Protein AF-0000000087759321 (afdb_homodimer)

Solvent-accessible surface area (backbone atoms only — not comparable to full-atom values): 51432 Å² total; per-residue (Å²): 139,83,77,82,80,79,79,75,80,73,76,75,70,76,64,68,79,74,59,63,51,80,50,64,66,47,72,53,70,83,61,77,62,54,75,77,62,35,68,55,50,35,36,50,48,16,42,52,51,8,43,54,51,4,49,53,32,3,69,63,59,49,54,71,66,59,36,48,60,51,18,40,61,16,52,51,48,51,52,54,42,49,62,51,40,57,62,38,48,36,39,39,34,22,51,15,46,42,51,28,49,75,68,73,42,36,67,59,55,50,49,52,46,52,50,50,39,52,52,50,32,52,51,22,31,50,39,13,45,52,33,33,64,73,42,52,86,71,54,50,63,53,67,81,56,90,77,52,71,66,57,74,60,63,71,54,41,55,65,16,52,87,60,8,42,42,20,34,40,63,54,52,24,61,24,44,46,52,44,74,83,48,46,78,59,64,34,47,54,47,73,54,74,53,75,72,73,77,70,78,72,65,44,72,66,53,48,49,46,31,41,44,54,41,22,43,36,36,49,39,59,58,36,28,66,75,34,64,27,60,57,22,42,43,41,50,22,44,49,51,31,61,20,40,70,70,36,84,63,83,50,58,58,55,51,52,50,40,53,54,49,38,53,52,46,53,52,53,48,57,61,55,58,71,48,42,28,59,21,18,14,17,34,40,17,30,59,40,17,73,45,58,54,63,62,63,41,44,70,58,42,37,66,55,51,49,32,49,50,50,29,52,49,44,41,52,59,42,55,49,37,49,50,39,48,65,46,25,50,71,64,37,96,72,71,77,58,72,70,68,47,42,55,45,37,54,48,16,42,38,64,20,18,36,48,62,33,38,67,54,46,37,51,44,31,38,74,68,70,21,45,63,42,53,22,35,39,38,39,57,49,22,35,33,55,28,30,32,24,46,11,21,42,41,46,34,52,34,52,46,30,35,31,14,42,67,43,53,84,50,67,41,74,66,39,51,54,49,43,51,53,50,21,54,50,46,22,39,39,27,54,38,42,57,59,35,58,63,71,51,38,60,62,50,38,30,62,60,66,36,95,49,68,84,58,32,47,60,26,43,50,46,49,58,69,45,39,65,61,54,38,14,55,20,23,24,40,16,54,49,51,27,51,44,49,32,44,38,50,38,48,76,41,54,70,60,47,54,55,55,51,52,58,51,55,57,69,72,100,136,84,77,82,80,78,79,75,80,73,73,77,71,76,65,67,81,72,62,62,52,81,48,64,68,46,72,51,69,82,62,77,62,56,76,78,64,37,68,56,48,36,36,50,49,15,42,53,52,7,46,53,50,4,50,53,30,3,70,64,60,48,55,71,65,59,36,48,60,50,18,39,60,15,50,46,48,50,20,42,41,39,24,49,40,55,62,36,48,36,39,40,33,22,52,16,46,41,52,27,48,75,68,72,43,35,68,61,52,49,50,50,47,52,49,50,39,53,51,50,30,51,51,21,32,49,39,13,45,53,32,33,66,74,43,51,85,70,52,50,63,52,69,81,56,89,78,54,73,64,58,73,56,65,77,50,28,57,66,27,47,66,55,5,32,57,39,62,43,94,80,57,48,67,23,42,36,17,43,55,50,43,43,18,15,75,61,55,74,36,83,49,71,48,76,72,74,77,66,78,71,66,44,73,66,53,48,49,46,40,46,45,56,44,36,43,55,61,93,46,70,68,58,27,56,49,49,64,38,61,58,22,43,42,41,51,22,44,51,50,32,60,54,53,72,71,47,87,65,82,60,58,66,62,51,49,36,40,51,42,49,39,46,28,43,51,35,39,48,56,60,56,56,72,46,41,28,59,21,18,15,17,35,39,16,28,58,38,18,73,45,54,55,63,63,62,42,43,69,57,41,36,65,56,49,50,32,49,49,50,27,51,49,45,40,52,59,43,56,49,37,50,51,40,48,66,46,25,51,71,63,39,95,72,71,77,57,71,69,68,47,44,55,44,38,54,48,16,41,37,63,21,16,36,49,62,31,37,65,54,45,38,50,43,31,38,73,70,70,21,45,62,42,54,23,36,40,38,39,57,49,23,35,35,55,28,30,31,25,46,11,21,43,41,44,33,52,31,52,46,30,37,31,13,42,68,43,55,84,52,67,43,75,67,40,51,52,50,42,50,55,50,20,55,52,46,23,39,47,28,54,38,41,64,60,32,59,62,66,50,38,60,61,49,37,32,57,59,66,36,91,46,67,83,58,30,47,59,25,43,52,45,49,59,68,44,38,65,61,53,37,15,55,22,24,26,40,16,53,49,50,28,50,46,50,32,44,39,49,38,48,76,41,53,70,61,46,52,54,56,51,50,56,49,53,57,70,71,97

Nearest PDB structures (foldseek):
  2nwl-assembly1_B  TM=8.479E-01  e=1.453E-13  Pyrococcus horikoshii
  2nwl-assembly1_A  TM=8.401E-01  e=1.922E-13  Pyrococcus horikoshii
  1xfh-assembly1_A  TM=8.178E-01  e=2.027E-12  Pyrococcus horikoshii OT3
  6x15-assembly1_C  TM=5.136E-01  e=2.000E-13  Pyrococcus horikoshii
  3v8f-assembly1_C  TM=5.123E-01  e=4.878E-12  Pyrococcus horikoshii OT3

InterPro domains:
  IPR001991 Sodium:dicarboxylate symporter [PF00375] (41-492)
  IPR001991 Sodium:dicarboxylate symporter [PTHR42865] (39-502)
  IPR036458 Sodium:dicarboxylate symporter superfamily [G3DSA:1.10.3860.10] (42-507)
  IPR036458 Sodium:dicarboxylate symporter superfamily [SSF118215] (41-492)

Secondary structure (DSSP, 8-state):
--------------------TTTGGGGS------GGGSHHHHHHHHHHHHHHHHHHHHHTT--HHHHHHHHHHHHHHHHHHHHHHHHHHHHHHHHHHHHHHHTT-HHHHHHHHHHHHHHHHHHHHHHHHHHHHHHGGGPPPP---TT-----GGG---SSTTTEEEEE-TTS-EEEEETTTS-SS---------SSS------HHHHHIIIIIIHHS-S-HHHHHHHT-HHHHHHHHHHHHHHHTT-SS--HHHHHHHHHHHHHHHHHHHHHHTTHHHHHHHHHHHHHHT---HHHHHHHHHHHHHHHHHHHHIIIIIIHHHHHIIIIIHH-SS---GGGGHHHHHHHHHH--TTTTHHHHHHHHHHTT--HHHHHHHHHHHHHH--HHHHHHHHHHHHHHHHHTT-GGG--HHHHHHHHHHHHHHHHHS-SSTTTTHHHHHHHHHHHH-S-HHHHHHHHHHHHHHHHHHHHHHHHHHHHHHHHHHHHHHHH-THHHHHHHHHHHHHT-/--------------------TTTGGGGS------GGGSHHHHHHHHHHHHHHHHHHHHHTT--HHHHHHHHHHHHHHHHHHHHHHHHHHHHHHHHHHHHHHHTT-HHHHHHHHHHHHHHHHHHHHHHHHHHHHHHGGGPPPP---TT-----GGG---SS-TTEEEEE-TTS-EEEEETTTTTTTT--------SS-------HHHHHIIIIIHHHS-S-HHHHHHHT-HHHHHHHHHHHHHHHTT-SS--HHHHHHHHHHHHHHHHHHHHHHTTHHHHHHHHHHHHHHT---HHHHHHHHHHHHHHHHHHHHIIIIIIHHHHHIIIIIHH-SS---GGGGHHHHHHHHHH--TTTTHHHHHHHHHHTT--HHHHHHHHHHHHHH--HHHHHHHHHHHHHHHHHTT-GGG--HHHHHHHHHHHHHHHHHS-SSTTTTHHHHHHHHHHHH-S-HHHHHHHHHHHHHHHHHHHHHHHHHHHHHHHHHHHHHHHH-THHHHHHHHHHHHHH-

Sequence (1018 aa):
MRSPSHLELSIAASTPKGQFLFDSVHGIQEIELKWYQKPTVRIFAGCVLGFGAGVILGRNNASTELVSWIALPGTLFLRALTCIVMPLIFVNVFLSVVEMLAAGKATRAGLQTLGLFVLTTFFAVGTGLLFVGLFQNSFVVAKSSQNSKLSTLSSVKIGCGNTSLLHTFLNGTVSCLDETIVSGSTMQFTIANTSSTTTVKMSLSDTIQEQIFKAIVPDNIVAQFVAGNFIGIMAFAIFLAISMQRVQRSCATVLAFCKELNEILLACIGNVILCTPIAVASLVAGGLGTTNDFTAVFGNVGIFLVAFGLAIIVHGLGTLGVLYYLIVSRNTKKATSWKEFFPVHFFAFGCASSAATIPITLDTAVKTNVPSSIAGFVVTLGATLHMNGTAIYFPCAVVYVICASGLQEHLDPVAYLLLCILSVVSAAATAPVPSGALVLVLPMVNTVCGDTSSTTAVAFSYLLAMDFVVDRFRTVLNVHADLVVGHCVTSWNKELIERNSESRVQDSVMRSPSHLELSIAASTPKGQFLFDSVHGIQEIELKWYQKPTVRIFAGCVLGFGAGVILGRNNASTELVSWIALPGTLFLRALTCIVMPLIFVNVFLSVVEMLAAGKATRAGLQTLGLFVLTTFFAVGTGLLFVGLFQNSFVVAKSSQNSKLSTLSSVKIGCGNTSLLHTFLNGTVSCLDETIVSGSTMQFTIANTSSTTTVKMSLSDTIQEQIFKAIVPDNIVAQFVAGNFIGIMAFAIFLAISMQRVQRSCATVLAFCKELNEILLACIGNVILCTPIAVASLVAGGLGTTNDFTAVFGNVGIFLVAFGLAIIVHGLGTLGVLYYLIVSRNTKKATSWKEFFPVHFFAFGCASSAATIPITLDTAVKTNVPSSIAGFVVTLGATLHMNGTAIYFPCAVVYVICASGLQEHLDPVAYLLLCILSVVSAAATAPVPSGALVLVLPMVNTVCGDTSSTTAVAFSYLLAMDFVVDRFRTVLNVHADLVVGHCVTSWNKELIERNSESRVQDSV

pLDDT: mean 75.92, std 23.41, range [22.64, 98.5]

Structure (mmCIF, N/CA/C/O backbone):
data_AF-0000000087759321-model_v1
#
loop_
_entity.id
_entity.type
_entity.pdbx_description
1 polymer 'Amino acid transporter'
#
loop_
_atom_site.group_PDB
_atom_site.id
_atom_site.type_symbol
_atom_site.label_atom_id
_atom_site.label_alt_id
_atom_site.label_comp_id
_atom_site.label_asym_id
_atom_site.label_entity_id
_atom_site.label_seq_id
_atom_site.pdbx_PDB_ins_code
_atom_site.Cartn_x
_atom_site.Cartn_y
_atom_site.Cartn_z
_atom_site.occupancy
_atom_site.B_iso_or_equiv
_atom_site.auth_seq_id
_atom_site.auth_comp_id
_atom_site.auth_asym_id
_atom_site.auth_atom_id
_atom_site.pdbx_PDB_model_num
ATOM 1 N N . MET A 1 1 ? 41.344 24.125 -30.438 1 23.78 1 MET A N 1
ATOM 2 C CA . MET A 1 1 ? 40.406 24.219 -29.312 1 23.78 1 MET A CA 1
ATOM 3 C C . MET A 1 1 ? 39.938 22.828 -28.891 1 23.78 1 MET A C 1
ATOM 5 O O . MET A 1 1 ? 39.344 22.094 -29.688 1 23.78 1 MET A O 1
ATOM 9 N N . ARG A 1 2 ? 40.562 22.141 -27.828 1 24.34 2 ARG A N 1
ATOM 10 C CA . ARG A 1 2 ? 40.812 20.766 -27.438 1 24.34 2 ARG A CA 1
ATOM 11 C C . ARG A 1 2 ? 39.531 20.141 -26.844 1 24.34 2 ARG A C 1
ATOM 13 O O . ARG A 1 2 ? 38.844 20.781 -26.062 1 24.34 2 ARG A O 1
ATOM 20 N N . SER A 1 3 ? 38.938 19.219 -27.531 1 27.03 3 SER A N 1
ATOM 21 C CA . SER A 1 3 ? 37.688 18.516 -27.328 1 27.03 3 SER A CA 1
ATOM 22 C C . SER A 1 3 ? 37.656 17.797 -25.984 1 27.03 3 SER A C 1
ATOM 24 O O . SER A 1 3 ? 38.625 17.172 -25.578 1 27.03 3 SER A O 1
ATOM 26 N N . PRO A 1 4 ? 36.906 18.312 -24.906 1 27.78 4 PRO A N 1
ATOM 27 C CA . PRO A 1 4 ? 36.969 17.781 -23.531 1 27.78 4 PRO A CA 1
ATOM 28 C C . PRO A 1 4 ? 36.781 16.266 -23.484 1 27.78 4 PRO A C 1
ATOM 30 O O . PRO A 1 4 ? 36.062 15.695 -24.297 1 27.78 4 PRO A O 1
ATOM 33 N N . SER A 1 5 ? 37.812 15.508 -23.125 1 24.98 5 SER A N 1
ATOM 34 C CA . SER A 1 5 ? 37.969 14.07 -22.922 1 24.98 5 SER A CA 1
ATOM 35 C C . SER A 1 5 ? 36.906 13.508 -22 1 24.98 5 SER A C 1
ATOM 37 O O . SER A 1 5 ? 36.625 14.078 -20.953 1 24.98 5 SER A O 1
ATOM 39 N N . HIS A 1 6 ? 35.781 12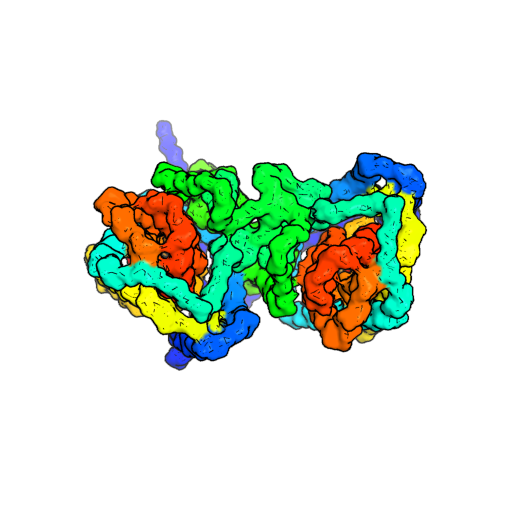.898 -22.531 1 25.56 6 HIS A N 1
ATOM 40 C CA . HIS A 1 6 ? 34.719 12.094 -22 1 25.56 6 HIS A CA 1
ATOM 41 C C . HIS A 1 6 ? 35.219 11.086 -20.969 1 25.56 6 HIS A C 1
ATOM 43 O O . HIS A 1 6 ? 36.062 10.258 -21.297 1 25.56 6 HIS A O 1
ATOM 49 N N . LEU A 1 7 ? 35.469 11.484 -19.703 1 23.53 7 LEU A N 1
ATOM 50 C CA . LEU A 1 7 ? 35.844 10.586 -18.625 1 23.53 7 LEU A CA 1
ATOM 51 C C . LEU A 1 7 ? 34.969 9.328 -18.625 1 23.53 7 LEU A C 1
ATOM 53 O O . LEU A 1 7 ? 33.75 9.414 -18.484 1 23.53 7 LEU A O 1
ATOM 57 N N . GLU A 1 8 ? 35.375 8.25 -19.344 1 24.98 8 GLU A N 1
ATOM 58 C CA . GLU A 1 8 ? 34.906 6.859 -19.375 1 24.98 8 GLU A CA 1
ATOM 59 C C . GLU A 1 8 ? 34.906 6.262 -17.969 1 24.98 8 GLU A C 1
ATOM 61 O O . GLU A 1 8 ? 35.938 6.121 -17.328 1 24.98 8 GLU A O 1
ATOM 66 N N . LEU A 1 9 ? 33.969 6.73 -17.062 1 24.14 9 LEU A N 1
ATOM 67 C CA . LEU A 1 9 ? 33.844 6.066 -15.781 1 24.14 9 LEU A CA 1
ATOM 68 C C . LEU A 1 9 ? 33.812 4.551 -15.945 1 24.14 9 LEU A C 1
ATOM 70 O O . LEU A 1 9 ? 32.844 4.004 -16.5 1 24.14 9 LEU A O 1
ATOM 74 N N . SER A 1 10 ? 34.906 3.891 -16.172 1 26.5 10 SER A N 1
ATOM 75 C CA . SER A 1 10 ? 35.156 2.455 -16.188 1 26.5 10 SER A CA 1
ATOM 76 C C . SER A 1 10 ? 34.781 1.806 -14.867 1 26.5 10 SER A C 1
ATOM 78 O O . SER A 1 10 ? 35.562 1.819 -13.914 1 26.5 10 SER A O 1
ATOM 80 N N . ILE A 1 11 ? 33.781 2.172 -14.211 1 25.78 11 ILE A N 1
ATOM 81 C CA . ILE A 1 11 ? 33.469 1.376 -13.031 1 25.78 11 ILE A CA 1
ATOM 82 C C . ILE A 1 11 ? 33.344 -0.099 -13.406 1 25.78 11 ILE A C 1
ATOM 84 O O . ILE A 1 11 ? 32.406 -0.517 -14.07 1 25.78 11 ILE A O 1
ATOM 88 N N . ALA A 1 12 ? 34.5 -0.752 -13.688 1 27.59 12 ALA A N 1
ATOM 89 C CA . ALA A 1 12 ? 34.594 -2.203 -13.82 1 27.59 12 ALA A CA 1
ATOM 90 C C . ALA A 1 12 ? 34.094 -2.906 -12.562 1 27.59 12 ALA A C 1
ATOM 92 O O . ALA A 1 12 ? 34.781 -2.92 -11.539 1 27.59 12 ALA A O 1
ATOM 93 N N . ALA A 1 13 ? 32.875 -2.744 -12.203 1 25.28 13 ALA A N 1
ATOM 94 C CA . ALA A 1 13 ? 32.25 -3.559 -11.148 1 25.28 13 ALA A CA 1
ATOM 95 C C . ALA A 1 13 ? 32.562 -5.039 -11.359 1 25.28 13 ALA A C 1
ATOM 97 O O . ALA A 1 13 ? 32.219 -5.609 -12.391 1 25.28 13 ALA A O 1
ATOM 98 N N . SER A 1 14 ? 33.625 -5.461 -10.797 1 26.69 14 SER A N 1
ATOM 99 C CA . SER A 1 14 ? 33.875 -6.891 -10.625 1 26.69 14 SER A CA 1
ATOM 100 C C . SER A 1 14 ? 32.625 -7.586 -10.055 1 26.69 14 SER A C 1
ATOM 102 O O . SER A 1 14 ? 32.312 -7.402 -8.883 1 26.69 14 SER A O 1
ATOM 104 N N . THR A 1 15 ? 31.609 -7.488 -10.68 1 28.08 15 THR A N 1
ATOM 105 C CA . THR A 1 15 ? 30.531 -8.281 -10.102 1 28.08 15 THR A CA 1
ATOM 106 C C . THR A 1 15 ? 30.922 -9.75 -9.992 1 28.08 15 THR A C 1
ATOM 108 O O . THR A 1 15 ? 31.297 -10.367 -10.992 1 28.08 15 THR A O 1
ATOM 111 N N . PRO A 1 16 ? 31.453 -10.203 -8.883 1 27.67 16 PRO A N 1
ATOM 112 C CA . PRO A 1 16 ? 31.672 -11.648 -8.773 1 27.67 16 PRO A CA 1
ATOM 113 C C . PRO A 1 16 ? 30.609 -12.453 -9.508 1 27.67 16 PRO A C 1
ATOM 115 O O . PRO A 1 16 ? 29.5 -11.969 -9.719 1 27.67 16 PRO A O 1
ATOM 118 N N . LYS A 1 17 ? 31.031 -13.391 -10.227 1 29.3 17 LYS A N 1
ATOM 119 C CA . LYS A 1 17 ? 30.234 -14.422 -10.891 1 29.3 17 LYS A CA 1
ATOM 120 C C . LYS A 1 17 ? 29 -14.789 -10.062 1 29.3 17 LYS A C 1
ATOM 122 O O . LYS A 1 17 ? 29.141 -15.328 -8.961 1 29.3 17 LYS A O 1
ATOM 127 N N . GLY A 1 18 ? 28.156 -13.93 -9.852 1 29.52 18 GLY A N 1
ATOM 128 C CA . GLY A 1 18 ? 26.953 -14.367 -9.172 1 29.52 18 GLY A CA 1
ATOM 129 C C . GLY A 1 18 ? 26.422 -15.688 -9.695 1 29.52 18 GLY A C 1
ATOM 130 O O . GLY A 1 18 ? 25.516 -15.711 -10.523 1 29.52 18 GLY A O 1
ATOM 131 N N . GLN A 1 19 ? 27.375 -16.578 -10.188 1 29.64 19 GLN A N 1
ATOM 132 C CA . GLN A 1 19 ? 26.891 -17.938 -10.406 1 29.64 19 GLN A CA 1
ATOM 133 C C . GLN A 1 19 ? 25.828 -18.312 -9.367 1 29.64 19 GLN A C 1
ATOM 135 O O . GLN A 1 19 ? 26.078 -18.234 -8.164 1 29.64 19 GLN A O 1
ATOM 140 N N . PHE A 1 20 ? 24.75 -18 -9.617 1 31.17 20 PHE A N 1
ATOM 141 C CA . PHE A 1 20 ? 23.75 -18.609 -8.75 1 31.17 20 PHE A CA 1
ATOM 142 C C . PHE A 1 20 ? 24.203 -19.984 -8.297 1 31.17 20 PHE A C 1
ATOM 144 O O . PHE A 1 20 ? 24.672 -20.797 -9.109 1 31.17 20 PHE A O 1
ATOM 151 N N . LEU A 1 21 ? 24.797 -19.984 -7.145 1 33.16 21 LEU A N 1
ATOM 152 C CA . LEU A 1 21 ? 25.422 -21.094 -6.422 1 33.16 21 LEU A CA 1
ATOM 153 C C . LEU A 1 21 ? 24.656 -22.391 -6.672 1 33.16 21 LEU A C 1
ATOM 155 O O . LEU A 1 21 ? 25.047 -23.453 -6.164 1 33.16 21 LEU A O 1
ATOM 159 N N . PHE A 1 22 ? 23.5 -22.25 -7.301 1 32.81 22 PHE A N 1
ATOM 160 C CA . PHE A 1 22 ? 23.047 -23.641 -7.316 1 32.81 22 PHE A CA 1
ATOM 161 C C . PHE A 1 22 ? 24.047 -24.531 -8.047 1 32.81 22 PHE A C 1
ATOM 163 O O . PHE A 1 22 ? 24.078 -25.75 -7.832 1 32.81 22 PHE A O 1
ATOM 170 N N . ASP A 1 23 ? 24.844 -23.844 -8.938 1 33.38 23 ASP A N 1
ATOM 171 C CA . ASP A 1 23 ? 25.891 -24.609 -9.609 1 33.38 23 ASP A CA 1
ATOM 172 C C . ASP A 1 23 ? 27.125 -24.75 -8.719 1 33.38 23 ASP A C 1
ATOM 174 O O . ASP A 1 23 ? 28.047 -25.516 -9.023 1 33.38 23 ASP A O 1
ATOM 178 N N . SER A 1 24 ? 27.516 -23.719 -7.918 1 32.75 24 SER A N 1
ATOM 179 C CA . SER A 1 24 ? 28.75 -23.938 -7.164 1 32.75 24 SER A CA 1
ATOM 180 C C . SER A 1 24 ? 28.672 -25.234 -6.355 1 32.75 24 SER A C 1
ATOM 182 O O . SER A 1 24 ? 29.656 -25.625 -5.723 1 32.75 24 SER A O 1
ATOM 184 N N . VAL A 1 25 ? 27.5 -25.609 -5.996 1 31.5 25 VAL A N 1
ATOM 185 C CA . VAL A 1 25 ? 27.516 -27.016 -5.598 1 31.5 25 VAL A CA 1
ATOM 186 C C . VAL A 1 25 ? 27.969 -27.875 -6.773 1 31.5 25 VAL A C 1
ATOM 188 O O . VAL A 1 25 ? 27.938 -29.109 -6.699 1 31.5 25 VAL A O 1
ATOM 191 N N . HIS A 1 26 ? 28.203 -27.203 -7.867 1 32.56 26 HIS A N 1
ATOM 192 C CA . HIS A 1 26 ? 28.75 -27.938 -9 1 32.56 26 HIS A CA 1
ATOM 193 C C . HIS A 1 26 ? 30.219 -28.281 -8.789 1 32.56 26 HIS A C 1
ATOM 195 O O . HIS A 1 26 ? 30.859 -28.844 -9.68 1 32.56 26 HIS A O 1
ATOM 201 N N . GLY A 1 27 ? 30.875 -27.594 -7.969 1 32.53 27 GLY A N 1
ATOM 202 C CA . GLY A 1 27 ? 32.156 -28.281 -7.863 1 32.53 27 GLY A CA 1
ATOM 203 C C . GLY A 1 27 ? 32.031 -29.781 -7.668 1 32.53 27 GLY A C 1
ATOM 204 O O . GLY A 1 27 ? 33 -30.469 -7.363 1 32.53 27 GLY A O 1
ATOM 205 N N . ILE A 1 28 ? 30.875 -30.234 -7.062 1 31.86 28 ILE A N 1
ATOM 206 C CA . ILE A 1 28 ? 30.859 -31.688 -6.961 1 31.86 28 ILE A CA 1
ATOM 207 C C . ILE A 1 28 ? 31.031 -32.312 -8.344 1 31.86 28 ILE A C 1
ATOM 209 O O . ILE A 1 28 ? 30.391 -31.875 -9.312 1 31.86 28 ILE A O 1
ATOM 213 N N . GLN A 1 29 ? 32.094 -32.969 -8.703 1 33.34 29 GLN A N 1
ATOM 214 C CA . GLN A 1 29 ? 32.281 -33.938 -9.773 1 33.34 29 GLN A CA 1
ATOM 215 C C . GLN A 1 29 ? 30.922 -34.469 -10.273 1 33.34 29 GLN A C 1
ATOM 217 O O . GLN A 1 29 ? 30 -34.688 -9.492 1 33.34 29 GLN A O 1
ATOM 222 N N . GLU A 1 30 ? 30.406 -34.094 -11.477 1 39.25 30 GLU A N 1
ATOM 223 C CA . GLU A 1 30 ? 29.344 -34.812 -12.172 1 39.25 30 GLU A CA 1
ATOM 224 C C . GLU A 1 30 ? 29.188 -36.25 -11.656 1 39.25 30 GLU A C 1
ATOM 226 O O . GLU A 1 30 ? 29.844 -37.156 -12.156 1 39.25 30 GLU A O 1
ATOM 231 N N . ILE A 1 31 ? 29.438 -36.562 -10.484 1 41.44 31 ILE A N 1
ATOM 232 C CA . ILE A 1 31 ? 29.078 -37.906 -10.133 1 41.44 31 ILE A CA 1
ATOM 233 C C . ILE A 1 31 ? 27.719 -38.25 -10.727 1 41.44 31 ILE A C 1
ATOM 235 O O . ILE A 1 31 ? 26.75 -37.531 -10.531 1 41.44 31 ILE A O 1
ATOM 239 N N . GLU A 1 32 ? 27.703 -38.812 -11.922 1 49.12 32 GLU A N 1
ATOM 240 C CA . GLU A 1 32 ? 26.531 -39.406 -12.57 1 49.12 32 GLU A CA 1
ATOM 241 C C . GLU A 1 32 ? 25.5 -39.844 -11.539 1 49.12 32 GLU A C 1
ATOM 243 O O . GLU A 1 32 ? 25.703 -40.844 -10.812 1 49.12 32 GLU A O 1
ATOM 248 N N . LEU A 1 33 ? 24.922 -38.906 -10.992 1 57.31 33 LEU A N 1
ATOM 249 C CA . LEU A 1 33 ? 23.875 -39.312 -10.07 1 57.31 33 LEU A CA 1
ATOM 250 C C . LEU A 1 33 ? 23.016 -40.406 -10.711 1 57.31 33 LEU A C 1
ATOM 252 O O . LEU A 1 33 ? 22.766 -40.375 -11.922 1 57.31 33 LEU A O 1
ATOM 256 N N . LYS A 1 34 ? 22.922 -41.594 -10.055 1 64.31 34 LYS A N 1
ATOM 257 C CA . LYS A 1 34 ? 21.969 -42.594 -10.492 1 64.31 34 LYS A CA 1
ATOM 258 C C . LYS A 1 34 ? 20.594 -41.969 -10.742 1 64.31 34 LYS A C 1
ATOM 260 O O . LYS A 1 34 ? 20.281 -40.906 -10.203 1 64.31 34 LYS A O 1
ATOM 265 N N . TRP A 1 35 ? 19.938 -42.469 -11.742 1 63.16 35 TRP A N 1
ATOM 266 C CA . TRP A 1 35 ? 18.672 -41.938 -12.211 1 63.16 35 TRP A CA 1
ATOM 267 C C . TRP A 1 35 ? 17.75 -41.594 -11.039 1 63.16 35 TRP A C 1
ATOM 269 O O . TRP A 1 35 ? 17.031 -40.594 -11.078 1 63.16 35 TRP A O 1
ATOM 279 N N . TYR A 1 36 ? 17.859 -42.406 -9.953 1 65.06 36 TYR A N 1
ATOM 280 C CA . TYR A 1 36 ? 16.938 -42.219 -8.836 1 65.06 36 TYR A CA 1
ATOM 281 C C . TYR A 1 36 ? 17.375 -41.062 -7.941 1 65.06 36 TYR A C 1
ATOM 283 O O . TYR A 1 36 ? 16.625 -40.625 -7.07 1 65.06 36 TYR A O 1
ATOM 291 N N . GLN A 1 37 ? 18.5 -40.5 -8.258 1 70.19 37 GLN A N 1
ATOM 292 C CA . GLN A 1 37 ? 19.016 -39.406 -7.43 1 70.19 37 GLN A CA 1
ATOM 293 C C . GLN A 1 37 ? 18.75 -38.062 -8.078 1 70.19 37 GLN A C 1
ATOM 295 O O . GLN A 1 37 ? 19 -37.031 -7.469 1 70.19 37 GLN A O 1
ATOM 300 N N . LYS A 1 38 ? 18.25 -38.156 -9.25 1 74.12 38 LYS A N 1
ATOM 301 C CA . LYS A 1 38 ? 17.938 -36.906 -9.93 1 74.12 38 LYS A CA 1
ATOM 302 C C . LYS A 1 38 ? 16.766 -36.188 -9.242 1 74.12 38 LYS A C 1
ATOM 304 O O . LYS A 1 38 ? 15.789 -36.812 -8.859 1 74.12 38 LYS A O 1
ATOM 309 N N . PRO A 1 39 ? 16.922 -34.906 -9.023 1 75.38 39 PRO A N 1
ATOM 310 C CA . PRO A 1 39 ? 15.891 -34.156 -8.297 1 75.38 39 PRO A CA 1
ATOM 311 C C . PRO A 1 39 ? 14.5 -34.281 -8.922 1 75.38 39 PRO A C 1
ATOM 313 O O . PRO A 1 39 ? 13.508 -34.406 -8.195 1 75.38 39 PRO A O 1
ATOM 316 N N . THR A 1 40 ? 14.414 -34.312 -10.156 1 77.06 40 THR A N 1
ATOM 317 C CA . THR A 1 40 ? 13.125 -34.438 -10.844 1 77.06 40 THR A CA 1
ATOM 318 C C . THR A 1 40 ? 12.453 -35.75 -10.516 1 77.06 40 THR A C 1
ATOM 320 O O . THR A 1 40 ? 11.242 -35.812 -10.281 1 77.06 40 THR A O 1
ATOM 323 N N . VAL A 1 41 ? 13.164 -36.781 -10.5 1 82 41 VAL A N 1
ATOM 324 C CA . VAL A 1 41 ? 12.625 -38.094 -10.227 1 82 41 VAL A CA 1
ATOM 325 C C . VAL A 1 41 ? 12.156 -38.188 -8.773 1 82 41 VAL A C 1
ATOM 327 O O . VAL A 1 41 ? 11.117 -38.781 -8.477 1 82 41 VAL A O 1
ATOM 330 N N . ARG A 1 42 ? 12.891 -37.594 -7.973 1 83.75 42 ARG A N 1
ATOM 331 C CA . ARG A 1 42 ? 12.539 -37.594 -6.559 1 83.75 42 ARG A CA 1
ATOM 332 C C . ARG A 1 42 ? 11.25 -36.844 -6.301 1 83.75 42 ARG A C 1
ATOM 334 O O . ARG A 1 42 ? 10.422 -37.25 -5.484 1 83.75 42 ARG A O 1
ATOM 341 N N . ILE A 1 43 ? 11.148 -35.781 -6.957 1 82.5 43 ILE A N 1
ATOM 342 C CA . ILE A 1 43 ? 9.93 -34.969 -6.801 1 82.5 43 ILE A CA 1
ATOM 343 C C . ILE A 1 43 ? 8.734 -35.75 -7.344 1 82.5 43 ILE A C 1
ATOM 345 O O . ILE A 1 43 ? 7.672 -35.812 -6.719 1 82.5 43 ILE A O 1
ATOM 349 N N . PHE A 1 44 ? 8.945 -36.344 -8.445 1 83.19 44 PHE A N 1
ATOM 350 C CA . PHE A 1 44 ? 7.883 -37.156 -9.047 1 83.19 44 PHE A CA 1
ATOM 351 C C . PHE A 1 44 ? 7.492 -38.312 -8.133 1 83.19 44 PHE A C 1
ATOM 353 O O . PHE A 1 44 ? 6.305 -38.594 -7.965 1 83.19 44 PHE A O 1
ATOM 360 N N . ALA A 1 45 ? 8.477 -38.938 -7.652 1 86.94 45 ALA A N 1
ATOM 361 C CA . ALA A 1 45 ? 8.211 -40.031 -6.703 1 86.94 45 ALA A CA 1
ATOM 362 C C . ALA A 1 45 ? 7.43 -39.5 -5.496 1 86.94 45 ALA A C 1
ATOM 364 O O . ALA A 1 45 ? 6.527 -40.188 -5 1 86.94 45 ALA A O 1
ATOM 365 N N . GLY A 1 46 ? 7.836 -38.406 -4.992 1 87.69 46 GLY A N 1
ATOM 366 C CA . GLY A 1 46 ? 7.086 -37.781 -3.908 1 87.69 46 GLY A CA 1
ATOM 367 C C . GLY A 1 46 ? 5.629 -37.531 -4.25 1 87.69 46 GLY A C 1
ATOM 368 O O . GLY A 1 46 ? 4.742 -37.812 -3.436 1 87.69 46 GLY A O 1
ATOM 369 N N . CYS A 1 47 ? 5.398 -37.094 -5.445 1 84.81 47 CYS A N 1
ATOM 370 C CA . CYS A 1 47 ? 4.035 -36.875 -5.906 1 84.81 47 CYS A CA 1
ATOM 371 C C . CYS A 1 47 ? 3.225 -38.156 -5.93 1 84.81 47 CYS A C 1
ATOM 373 O O . CYS A 1 47 ? 2.086 -38.188 -5.457 1 84.81 47 CYS A O 1
ATOM 375 N N . VAL A 1 48 ? 3.785 -39.188 -6.449 1 88.19 48 VAL A N 1
ATOM 376 C CA . VAL A 1 48 ? 3.102 -40.469 -6.586 1 88.19 48 VAL A CA 1
ATOM 377 C C . VAL A 1 48 ? 2.824 -41.062 -5.203 1 88.19 48 VAL A C 1
ATOM 379 O O . VAL A 1 48 ? 1.717 -41.531 -4.934 1 88.19 48 VAL A O 1
ATOM 382 N N . LEU A 1 49 ? 3.807 -41 -4.383 1 92.69 49 LEU A N 1
ATOM 383 C CA . LEU A 1 49 ? 3.645 -41.531 -3.025 1 92.69 49 LEU A CA 1
ATOM 384 C C . LEU A 1 49 ? 2.588 -40.719 -2.271 1 92.69 49 LEU A C 1
ATOM 386 O O . LEU A 1 49 ? 1.78 -41.281 -1.533 1 92.69 49 LEU A O 1
ATOM 390 N N . GLY A 1 50 ? 2.729 -39.406 -2.396 1 91.44 50 GLY A N 1
ATOM 391 C CA . GLY A 1 50 ? 1.725 -38.562 -1.765 1 91.44 50 GLY A CA 1
ATOM 392 C C . GLY A 1 50 ? 0.316 -38.844 -2.25 1 91.44 50 GLY A C 1
ATOM 393 O O . GLY A 1 50 ? -0.626 -38.875 -1.456 1 91.44 50 GLY A O 1
ATOM 394 N N . PHE A 1 51 ? 0.168 -39.031 -3.51 1 88.5 51 PHE A N 1
ATOM 395 C CA . PHE A 1 51 ? -1.123 -39.375 -4.098 1 88.5 51 PHE A CA 1
ATOM 396 C C . PHE A 1 51 ? -1.66 -40.688 -3.521 1 88.5 51 PHE A C 1
ATOM 398 O O . PHE A 1 51 ? -2.814 -40.75 -3.098 1 88.5 51 PHE A O 1
ATOM 405 N N . GLY A 1 52 ? -0.902 -41.688 -3.529 1 92.38 52 GLY A N 1
ATOM 406 C CA . GLY A 1 52 ? -1.298 -42.969 -2.959 1 92.38 52 GLY A CA 1
ATOM 407 C C . GLY A 1 52 ? -1.689 -42.875 -1.497 1 92.38 52 GLY A C 1
ATOM 408 O O . GLY A 1 52 ? -2.746 -43.344 -1.099 1 92.38 52 GLY A O 1
ATOM 409 N N . ALA A 1 53 ? -0.848 -42.25 -0.742 1 94 53 ALA A N 1
ATOM 410 C CA . ALA A 1 53 ? -1.123 -42.062 0.683 1 94 53 ALA A CA 1
ATOM 411 C C . ALA A 1 53 ? -2.404 -41.281 0.903 1 94 53 ALA A C 1
ATOM 413 O O . ALA A 1 53 ? -3.199 -41.594 1.791 1 94 53 ALA A O 1
ATOM 414 N N . GLY A 1 54 ? -2.547 -40.219 0.166 1 91.25 54 GLY A N 1
ATOM 415 C CA . GLY A 1 54 ? -3.736 -39.406 0.293 1 91.25 54 GLY A CA 1
ATOM 416 C C . GLY A 1 54 ? -5.02 -40.156 0.003 1 91.25 54 GLY A C 1
ATOM 417 O O . GLY A 1 54 ? -6.004 -40.031 0.737 1 91.25 54 GLY A O 1
ATOM 418 N N . VAL A 1 55 ? -5.062 -40.969 -1.013 1 88.56 55 VAL A N 1
ATOM 419 C CA . VAL A 1 55 ? -6.234 -41.75 -1.382 1 88.56 55 VAL A CA 1
ATOM 420 C C . VAL A 1 55 ? -6.539 -42.781 -0.285 1 88.56 55 VAL A C 1
ATOM 422 O O . VAL A 1 55 ? -7.699 -42.969 0.08 1 88.56 55 VAL A O 1
ATOM 425 N N . ILE A 1 56 ? -5.516 -43.375 0.217 1 93.31 56 ILE A N 1
ATOM 426 C CA . ILE A 1 56 ? -5.684 -44.344 1.275 1 93.31 56 ILE A CA 1
ATOM 427 C C . ILE A 1 56 ? -6.266 -43.688 2.52 1 93.31 56 ILE A C 1
ATOM 429 O O . ILE A 1 56 ? -7.195 -44.219 3.137 1 93.31 56 ILE A O 1
ATOM 433 N N . LEU A 1 57 ? -5.754 -42.594 2.859 1 91.94 57 LEU A N 1
ATOM 434 C CA . LEU A 1 57 ? -6.238 -41.844 4.031 1 91.94 57 LEU A CA 1
ATOM 435 C C . LEU A 1 57 ? -7.684 -41.406 3.84 1 91.94 57 LEU A C 1
ATOM 437 O O . LEU A 1 57 ? -8.508 -41.562 4.746 1 91.94 57 LEU A O 1
ATOM 441 N N . GLY A 1 58 ? -7.984 -40.844 2.723 1 87.06 58 GLY A N 1
ATOM 442 C CA . GLY A 1 58 ? -9.336 -40.375 2.43 1 87.06 58 GLY A CA 1
ATOM 443 C C . GLY A 1 58 ? -10.352 -41.5 2.412 1 87.06 58 GLY A C 1
ATOM 444 O O . GLY A 1 58 ? -11.391 -41.438 3.059 1 87.06 58 GLY A O 1
ATOM 445 N N . ARG A 1 59 ? -10.039 -42.594 1.748 1 86.62 59 ARG A N 1
ATOM 446 C CA . ARG A 1 59 ? -10.953 -43.719 1.606 1 86.62 59 ARG A CA 1
ATOM 447 C C . ARG A 1 59 ? -11.227 -44.375 2.957 1 86.62 59 ARG A C 1
ATOM 449 O O . ARG A 1 59 ? -12.312 -44.906 3.182 1 86.62 59 ARG A O 1
ATOM 456 N N . ASN A 1 60 ? -10.281 -44.281 3.783 1 90.94 60 ASN A N 1
ATOM 457 C CA . ASN A 1 60 ? -10.438 -44.906 5.094 1 90.94 60 ASN A CA 1
ATOM 458 C C . ASN A 1 60 ? -10.914 -43.906 6.141 1 90.94 60 ASN A C 1
ATOM 460 O O . ASN A 1 60 ? -10.852 -44.188 7.34 1 90.94 60 ASN A O 1
ATOM 464 N N . ASN A 1 61 ? -11.305 -42.812 5.758 1 86.88 61 ASN A N 1
ATOM 465 C CA . ASN A 1 61 ? -11.828 -41.781 6.645 1 86.88 61 ASN A CA 1
ATOM 466 C C . ASN A 1 61 ? -10.859 -41.469 7.789 1 86.88 61 ASN A C 1
ATOM 468 O O . ASN A 1 61 ? -11.25 -41.5 8.961 1 86.88 61 ASN A O 1
ATOM 472 N N . ALA A 1 62 ? -9.672 -41.312 7.43 1 88.5 62 ALA A N 1
ATOM 473 C CA . ALA A 1 62 ? -8.656 -41 8.43 1 88.5 62 ALA A CA 1
ATOM 474 C C . ALA A 1 62 ? -9.039 -39.75 9.203 1 88.5 62 ALA A C 1
ATOM 476 O O . ALA A 1 62 ? -9.719 -38.844 8.672 1 88.5 62 ALA A O 1
ATOM 477 N N . SER A 1 63 ? -8.609 -39.656 10.5 1 87.81 63 SER A N 1
ATOM 478 C CA . SER A 1 63 ? -8.906 -38.5 11.336 1 87.81 63 SER A CA 1
ATOM 479 C C . SER A 1 63 ? -8.242 -37.25 10.805 1 87.81 63 SER A C 1
ATOM 481 O O . SER A 1 63 ? -7.18 -37.312 10.18 1 87.81 63 SER A O 1
ATOM 483 N N . THR A 1 64 ? -8.883 -36.188 11.023 1 83 64 THR A N 1
ATOM 484 C CA . THR A 1 64 ? -8.344 -34.875 10.602 1 83 64 THR A CA 1
ATOM 485 C C . THR A 1 64 ? -7.008 -34.625 11.273 1 83 64 THR A C 1
ATOM 487 O O . THR A 1 64 ? -6.129 -33.969 10.68 1 83 64 THR A O 1
ATOM 490 N N . GLU A 1 65 ? -6.867 -35.094 12.422 1 85.75 65 GLU A N 1
ATOM 491 C CA . GLU A 1 65 ? -5.621 -34.906 13.164 1 85.75 65 GLU A CA 1
ATOM 492 C C . GLU A 1 65 ? -4.461 -35.625 12.477 1 85.75 65 GLU A C 1
ATOM 494 O O . GLU A 1 65 ? -3.381 -35.062 12.312 1 85.75 65 GLU A O 1
ATOM 499 N N . LEU A 1 66 ? -4.727 -36.875 12.078 1 91 66 LEU A N 1
ATOM 500 C CA . LEU A 1 66 ? -3.689 -37.625 11.391 1 91 66 LEU A CA 1
ATOM 501 C C . LEU A 1 66 ? -3.311 -36.969 10.07 1 91 66 LEU A C 1
ATOM 503 O O . LEU A 1 66 ? -2.125 -36.844 9.75 1 91 66 LEU A O 1
ATOM 507 N N . VAL A 1 67 ? -4.258 -36.594 9.359 1 89.81 67 VAL A N 1
ATOM 508 C CA . VAL A 1 67 ? -4.008 -35.938 8.062 1 89.81 67 VAL A CA 1
ATOM 509 C C . VAL A 1 67 ? -3.217 -34.656 8.266 1 89.81 67 VAL A C 1
ATOM 511 O O . VAL A 1 67 ? -2.32 -34.344 7.477 1 89.81 67 VAL A O 1
ATOM 514 N N . SER A 1 68 ? -3.484 -33.938 9.336 1 87.44 68 SER A N 1
ATOM 515 C CA . SER A 1 68 ? -2.781 -32.688 9.602 1 87.44 68 SER A CA 1
ATOM 516 C C . SER A 1 68 ? -1.307 -32.938 9.906 1 87.44 68 SER A C 1
ATOM 518 O O . SER A 1 68 ? -0.443 -32.156 9.492 1 87.44 68 SER A O 1
ATOM 520 N N . TRP A 1 69 ? -1.024 -34 10.547 1 91.19 69 TRP A N 1
ATOM 521 C CA . TRP A 1 69 ? 0.361 -34.312 10.859 1 91.19 69 TRP A CA 1
ATOM 522 C C . TRP A 1 69 ? 1.115 -34.719 9.594 1 91.19 69 TRP A C 1
ATOM 524 O O . TRP A 1 69 ? 2.301 -34.438 9.445 1 91.19 69 TRP A O 1
ATOM 534 N N . ILE A 1 70 ? 0.472 -35.438 8.789 1 92.38 70 ILE A N 1
ATOM 535 C CA . ILE A 1 70 ? 1.083 -35.906 7.539 1 92.38 70 ILE A CA 1
ATOM 536 C C . ILE A 1 70 ? 1.304 -34.688 6.617 1 92.38 70 ILE A C 1
ATOM 538 O O . ILE A 1 70 ? 2.305 -34.625 5.902 1 92.38 70 ILE A O 1
ATOM 542 N N . ALA A 1 71 ? 0.458 -33.688 6.734 1 89.31 71 ALA A N 1
ATOM 543 C CA . ALA A 1 71 ? 0.535 -32.5 5.891 1 89.31 71 ALA A CA 1
ATOM 544 C C . ALA A 1 71 ? 1.551 -31.5 6.438 1 89.31 71 ALA A C 1
ATOM 546 O O . ALA A 1 71 ? 2.006 -30.609 5.715 1 89.31 71 ALA A O 1
ATOM 547 N N . LEU A 1 72 ? 1.984 -31.609 7.629 1 89.25 72 LEU A N 1
ATOM 548 C CA . LEU A 1 72 ? 2.758 -30.609 8.352 1 89.25 72 LEU A CA 1
ATOM 549 C C . LEU A 1 72 ? 4.094 -30.359 7.668 1 89.25 72 LEU A C 1
ATOM 551 O O . LEU A 1 72 ? 4.48 -29.203 7.457 1 89.25 72 LEU A O 1
ATOM 555 N N . PRO A 1 73 ? 4.898 -31.406 7.289 1 91.44 73 PRO A N 1
ATOM 556 C CA . PRO A 1 73 ? 6.172 -31.125 6.625 1 91.44 73 PRO A CA 1
ATOM 557 C C . PRO A 1 73 ? 6.004 -30.266 5.375 1 91.44 73 PRO A C 1
ATOM 559 O O . PRO A 1 73 ? 6.809 -29.359 5.129 1 91.44 73 PRO A O 1
ATOM 562 N N . GLY A 1 74 ? 5.031 -30.578 4.605 1 87.25 74 GLY A N 1
ATOM 563 C CA . GLY A 1 74 ? 4.758 -29.766 3.426 1 87.25 74 GLY A CA 1
ATOM 564 C C . GLY A 1 74 ? 4.363 -28.344 3.758 1 87.25 74 GLY A C 1
ATOM 565 O O . GLY A 1 74 ? 4.812 -27.391 3.102 1 87.25 74 GLY A O 1
ATOM 566 N N . THR A 1 75 ? 3.566 -28.172 4.801 1 82.19 75 THR A N 1
ATOM 567 C CA . THR A 1 75 ? 3.146 -26.844 5.25 1 82.19 75 THR A CA 1
ATOM 568 C C . THR A 1 75 ? 4.348 -26.016 5.703 1 82.19 75 THR A C 1
ATOM 570 O O . THR A 1 75 ? 4.457 -24.844 5.375 1 82.19 75 THR A O 1
ATOM 573 N N . LEU A 1 76 ? 5.188 -26.641 6.445 1 85.88 76 LEU A N 1
ATOM 574 C CA . LEU A 1 76 ? 6.387 -25.953 6.922 1 85.88 76 LEU A CA 1
ATOM 575 C C . LEU A 1 76 ? 7.293 -25.562 5.758 1 85.88 76 LEU A C 1
ATOM 577 O O . LEU A 1 76 ? 7.895 -24.5 5.758 1 85.88 76 LEU A O 1
ATOM 581 N N . PHE A 1 77 ? 7.391 -26.484 4.832 1 87.62 77 PHE A N 1
ATOM 582 C CA . PHE A 1 77 ? 8.164 -26.234 3.623 1 87.62 77 PHE A CA 1
ATOM 583 C C . PHE A 1 77 ? 7.641 -25 2.898 1 87.62 77 PHE A C 1
ATOM 585 O O . PHE A 1 77 ? 8.414 -24.109 2.549 1 87.62 77 PHE A O 1
ATOM 592 N N . LEU A 1 78 ? 6.359 -24.859 2.736 1 81.44 78 LEU A N 1
ATOM 593 C CA . LEU A 1 78 ? 5.746 -23.719 2.041 1 81.44 78 LEU A CA 1
ATOM 594 C C . LEU A 1 78 ? 5.93 -22.438 2.832 1 81.44 78 LEU A C 1
ATOM 596 O O . LEU A 1 78 ? 6.164 -21.375 2.25 1 81.44 78 LEU A O 1
ATOM 600 N N . ARG A 1 79 ? 5.805 -22.562 4.086 1 81.94 79 ARG A N 1
ATOM 601 C CA . ARG A 1 79 ? 6 -21.406 4.945 1 81.94 79 ARG A CA 1
ATOM 602 C C . ARG A 1 79 ? 7.422 -20.859 4.824 1 81.94 79 ARG A C 1
ATOM 604 O O . ARG A 1 79 ? 7.629 -19.656 4.73 1 81.94 79 ARG A O 1
ATOM 611 N N . ALA A 1 80 ? 8.367 -21.766 4.836 1 86.38 80 ALA A N 1
ATOM 612 C CA . ALA A 1 80 ? 9.766 -21.375 4.699 1 86.38 80 ALA A CA 1
ATOM 613 C C . ALA A 1 80 ? 10.016 -20.703 3.352 1 86.38 80 ALA A C 1
ATOM 615 O O . ALA A 1 80 ? 10.672 -19.656 3.283 1 86.38 80 ALA A O 1
ATOM 616 N N . LEU A 1 81 ? 9.508 -21.281 2.348 1 82.12 81 LEU A N 1
ATOM 617 C CA . LEU A 1 81 ? 9.727 -20.75 1.006 1 82.12 81 LEU A CA 1
ATOM 618 C C . LEU A 1 81 ? 9.109 -19.359 0.862 1 82.12 81 LEU A C 1
ATOM 620 O O . LEU A 1 81 ? 9.75 -18.438 0.359 1 82.12 81 LEU A O 1
ATOM 624 N N . THR A 1 82 ? 7.898 -19.172 1.308 1 80 82 THR A N 1
ATOM 625 C CA . THR A 1 82 ? 7.195 -17.906 1.151 1 80 82 THR A CA 1
ATOM 626 C C . THR A 1 82 ? 7.855 -16.812 1.984 1 80 82 THR A C 1
ATOM 628 O O . THR A 1 82 ? 7.887 -15.648 1.579 1 80 82 THR A O 1
ATOM 631 N N . CYS A 1 83 ? 8.359 -17.234 3.127 1 85 83 CYS A N 1
ATOM 632 C CA . CYS A 1 83 ? 9.062 -16.281 3.992 1 85 83 CYS A CA 1
ATOM 633 C C . CYS A 1 83 ? 10.289 -15.711 3.295 1 85 83 CYS A C 1
ATOM 635 O O . CYS A 1 83 ? 10.539 -14.508 3.367 1 85 83 CYS A O 1
ATOM 637 N N . ILE A 1 84 ? 10.984 -16.516 2.551 1 88.44 84 ILE A N 1
ATOM 638 C CA . ILE A 1 84 ? 12.227 -16.109 1.899 1 88.44 84 ILE A CA 1
ATOM 639 C C . ILE A 1 84 ? 11.906 -15.375 0.603 1 88.44 84 ILE A C 1
ATOM 641 O O . ILE A 1 84 ? 12.578 -14.398 0.26 1 88.44 84 ILE A O 1
ATOM 645 N N . VAL A 1 85 ? 10.93 -15.711 -0.069 1 85.56 85 VAL A N 1
ATOM 646 C CA . VAL A 1 85 ? 10.609 -15.195 -1.395 1 85.56 85 VAL A CA 1
ATOM 647 C C . VAL A 1 85 ? 10.172 -13.734 -1.286 1 85.56 85 VAL A C 1
ATOM 649 O O . VAL A 1 85 ? 10.461 -12.93 -2.172 1 85.56 85 VAL A O 1
ATOM 652 N N . MET A 1 86 ? 9.562 -13.383 -0.225 1 86.69 86 MET A N 1
ATOM 653 C CA . MET A 1 86 ? 9.023 -12.039 -0.078 1 86.69 86 MET A CA 1
ATOM 654 C C . MET A 1 86 ? 10.133 -10.992 -0.18 1 86.69 86 MET A C 1
ATOM 656 O O . MET A 1 86 ? 10.078 -10.109 -1.04 1 86.69 86 MET A O 1
ATOM 660 N N . PRO A 1 87 ? 11.164 -11.07 0.608 1 91.25 87 PRO A N 1
ATOM 661 C CA . PRO A 1 87 ? 12.266 -10.117 0.424 1 91.25 87 PRO A CA 1
ATOM 662 C C . PRO A 1 87 ? 13.031 -10.344 -0.875 1 91.25 87 PRO A C 1
ATOM 664 O O . PRO A 1 87 ? 13.562 -9.391 -1.458 1 91.25 87 PRO A O 1
ATOM 667 N N . LEU A 1 88 ? 13.086 -11.508 -1.353 1 89.06 88 LEU A N 1
ATOM 668 C CA . LEU A 1 88 ? 13.812 -11.828 -2.58 1 89.06 88 LEU A CA 1
ATOM 669 C C . LEU A 1 88 ? 13.188 -11.117 -3.777 1 89.06 88 LEU A C 1
ATOM 671 O O . LEU A 1 88 ? 13.906 -10.602 -4.637 1 89.06 88 LEU A O 1
ATOM 675 N N . ILE A 1 89 ? 11.883 -11.125 -3.797 1 88.25 89 ILE A N 1
ATOM 676 C CA . ILE A 1 89 ? 11.18 -10.516 -4.918 1 88.25 89 ILE A CA 1
ATOM 677 C C . ILE A 1 89 ? 11.547 -9.031 -5.008 1 88.25 89 ILE A C 1
ATOM 679 O O . ILE A 1 89 ? 11.789 -8.508 -6.098 1 88.25 89 ILE A O 1
ATOM 683 N N . PHE A 1 90 ? 11.578 -8.352 -3.863 1 94.06 90 PHE A N 1
ATOM 684 C CA . PHE A 1 90 ? 11.922 -6.934 -3.85 1 94.06 90 PHE A CA 1
ATOM 685 C C . PHE A 1 90 ? 13.328 -6.711 -4.398 1 94.06 90 PHE A C 1
ATOM 687 O O . PHE A 1 90 ? 13.516 -5.926 -5.328 1 94.06 90 PHE A O 1
ATOM 694 N N . VAL A 1 91 ? 14.281 -7.43 -3.879 1 94.06 91 VAL A N 1
ATOM 695 C CA . VAL A 1 91 ? 15.68 -7.199 -4.211 1 94.06 91 VAL A CA 1
ATOM 696 C C . VAL A 1 91 ? 15.961 -7.68 -5.633 1 94.06 91 VAL A C 1
ATOM 698 O O . VAL A 1 91 ? 16.688 -7.02 -6.387 1 94.06 91 VAL A O 1
ATOM 701 N N . ASN A 1 92 ? 15.43 -8.766 -6.008 1 88.56 92 ASN A N 1
ATOM 702 C CA . ASN A 1 92 ? 15.664 -9.32 -7.336 1 88.56 92 ASN A CA 1
ATOM 703 C C . ASN A 1 92 ? 15.102 -8.422 -8.43 1 88.56 92 ASN A C 1
ATOM 705 O O . ASN A 1 92 ? 15.781 -8.148 -9.43 1 88.56 92 ASN A O 1
ATOM 709 N N . VAL A 1 93 ? 13.859 -7.973 -8.289 1 90.5 93 VAL A N 1
ATOM 710 C CA . VAL A 1 93 ? 13.242 -7.098 -9.289 1 90.5 93 VAL A CA 1
ATOM 711 C C . VAL A 1 93 ? 14.008 -5.773 -9.352 1 90.5 93 VAL A C 1
ATOM 713 O O . VAL A 1 93 ? 14.266 -5.25 -10.438 1 90.5 93 VAL A O 1
ATOM 716 N N . PHE A 1 94 ? 14.352 -5.211 -8.164 1 94.88 94 PHE A N 1
ATOM 717 C CA . PHE A 1 94 ? 15.125 -3.979 -8.117 1 94.88 94 PHE A CA 1
ATOM 718 C C . PHE A 1 94 ? 16.406 -4.117 -8.914 1 94.88 94 PHE A C 1
ATOM 720 O O . PHE A 1 94 ? 16.688 -3.301 -9.797 1 94.88 94 PHE A O 1
ATOM 727 N N . LEU A 1 95 ? 17.172 -5.168 -8.703 1 91.5 95 LEU A N 1
ATOM 728 C CA . LEU A 1 95 ? 18.438 -5.391 -9.375 1 91.5 95 LEU A CA 1
ATOM 729 C C . LEU A 1 95 ? 18.234 -5.66 -10.867 1 91.5 95 LEU A C 1
ATOM 731 O O . LEU A 1 95 ? 19.016 -5.184 -11.695 1 91.5 95 LEU A O 1
ATOM 735 N N . SER A 1 96 ? 17.234 -6.445 -11.18 1 88.19 96 SER A N 1
ATOM 736 C CA . SER A 1 96 ? 16.938 -6.77 -12.57 1 88.19 96 SER A CA 1
ATOM 737 C C . SER A 1 96 ? 16.609 -5.512 -13.375 1 88.19 96 SER A C 1
ATOM 739 O O . SER A 1 96 ? 17.094 -5.344 -14.5 1 88.19 96 SER A O 1
ATOM 741 N N . VAL A 1 97 ? 15.828 -4.633 -12.836 1 90.81 97 VAL A N 1
ATOM 742 C CA . VAL A 1 97 ? 15.445 -3.396 -13.516 1 90.81 97 VAL A CA 1
ATOM 743 C C . VAL A 1 97 ? 16.656 -2.479 -13.633 1 90.81 97 VAL A C 1
ATOM 745 O O . VAL A 1 97 ? 16.875 -1.854 -14.672 1 90.81 97 VAL A O 1
ATOM 748 N N . VAL A 1 98 ? 17.453 -2.395 -12.578 1 91.69 98 VAL A N 1
ATOM 749 C CA . VAL A 1 98 ? 18.672 -1.597 -12.625 1 91.69 98 VAL A CA 1
ATOM 750 C C . VAL A 1 98 ? 19.562 -2.07 -13.773 1 91.69 98 VAL A C 1
ATOM 752 O O . VAL A 1 98 ? 20.062 -1.256 -14.547 1 91.69 98 VAL A O 1
ATOM 755 N N . GLU A 1 99 ? 19.688 -3.32 -13.922 1 85.19 99 GLU A N 1
ATOM 756 C CA . GLU A 1 99 ? 20.531 -3.898 -14.961 1 85.19 99 GLU A CA 1
ATOM 757 C C . GLU A 1 99 ? 19.969 -3.637 -16.359 1 85.19 99 GLU A C 1
ATOM 759 O O . GLU A 1 99 ? 20.703 -3.312 -17.281 1 85.19 99 GLU A O 1
ATOM 764 N N . MET A 1 100 ? 18.719 -3.766 -16.469 1 85.38 100 MET A N 1
ATOM 765 C CA . MET A 1 100 ? 18.062 -3.547 -17.75 1 85.38 100 MET A CA 1
ATOM 766 C C . MET A 1 100 ? 18.141 -2.078 -18.156 1 85.38 100 MET A C 1
ATOM 768 O O . MET A 1 100 ? 18.266 -1.762 -19.344 1 85.38 100 MET A O 1
ATOM 772 N N . LEU A 1 101 ? 17.969 -1.205 -17.188 1 87.62 101 LEU A N 1
ATOM 773 C CA . LEU A 1 101 ? 18.094 0.224 -17.453 1 87.62 101 LEU A CA 1
ATOM 774 C C . LEU A 1 101 ? 19.5 0.574 -17.906 1 87.62 101 LEU A C 1
ATOM 776 O O . LEU A 1 101 ? 19.688 1.377 -18.828 1 87.62 101 LEU A O 1
ATOM 780 N N . ALA A 1 102 ? 20.469 -0.021 -17.312 1 83.19 102 ALA A N 1
ATOM 781 C CA . ALA A 1 102 ? 21.859 0.194 -17.703 1 83.19 102 ALA A CA 1
ATOM 782 C C . ALA A 1 102 ? 22.109 -0.243 -19.141 1 83.19 102 ALA A C 1
ATOM 784 O O . ALA A 1 102 ? 22.938 0.352 -19.844 1 83.19 102 ALA A O 1
ATOM 785 N N . ALA A 1 103 ? 21.344 -1.204 -19.594 1 80.19 103 ALA A N 1
ATOM 786 C CA . ALA A 1 103 ? 21.484 -1.738 -20.938 1 80.19 103 ALA A CA 1
ATOM 787 C C . ALA A 1 103 ? 20.656 -0.935 -21.938 1 80.19 103 ALA A C 1
ATOM 789 O O . ALA A 1 103 ? 20.734 -1.168 -23.156 1 80.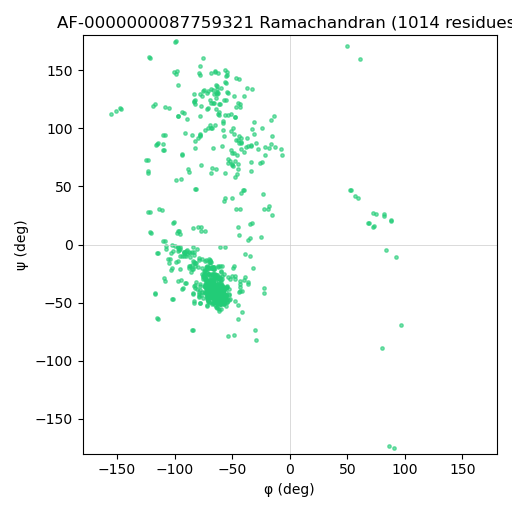19 103 ALA A O 1
ATOM 790 N N . GLY A 1 104 ? 19.828 0.033 -21.484 1 82.69 104 GLY A N 1
ATOM 791 C CA . GLY A 1 104 ? 19 0.872 -22.344 1 82.69 104 GLY A CA 1
ATOM 792 C C . GLY A 1 104 ? 17.812 0.13 -22.953 1 82.69 104 GLY A C 1
ATOM 793 O O . GLY A 1 104 ? 17.281 0.539 -23.984 1 82.69 104 GLY A O 1
ATOM 794 N N . LYS A 1 105 ? 17.516 -0.975 -22.438 1 80.19 105 LYS A N 1
ATOM 795 C CA . LYS A 1 105 ? 16.484 -1.807 -23.062 1 80.19 105 LYS A CA 1
ATOM 796 C C . LYS A 1 105 ? 15.336 -2.068 -22.094 1 80.19 105 LYS A C 1
ATOM 798 O O . LYS A 1 105 ? 14.469 -2.904 -22.359 1 80.19 105 LYS A O 1
ATOM 803 N N . ALA A 1 106 ? 15.328 -1.393 -20.984 1 85.88 106 ALA A N 1
ATOM 804 C CA . ALA A 1 106 ? 14.359 -1.666 -19.922 1 85.88 106 ALA A CA 1
ATOM 805 C C . ALA A 1 106 ? 12.938 -1.391 -20.391 1 85.88 106 ALA A C 1
ATOM 807 O O . ALA A 1 106 ? 12.039 -2.207 -20.188 1 85.88 106 ALA A O 1
ATOM 808 N N . THR A 1 107 ? 12.742 -0.313 -21.109 1 86.88 107 THR A N 1
ATOM 809 C CA . THR A 1 107 ? 11.398 0.077 -21.531 1 86.88 107 THR A CA 1
ATOM 810 C C . THR A 1 107 ? 10.859 -0.877 -22.594 1 86.88 107 THR A C 1
ATOM 812 O O . THR A 1 107 ? 9.711 -1.321 -22.5 1 86.88 107 THR A O 1
ATOM 815 N N . ARG A 1 108 ? 11.695 -1.219 -23.531 1 90.62 108 ARG A N 1
ATOM 816 C CA . ARG A 1 108 ? 11.273 -2.127 -24.594 1 90.62 108 ARG A CA 1
ATOM 817 C C . ARG A 1 108 ? 10.953 -3.51 -24.031 1 90.62 108 ARG A C 1
ATOM 819 O O . ARG A 1 108 ? 9.875 -4.051 -24.281 1 90.62 108 ARG A O 1
ATOM 826 N N . ALA A 1 109 ? 11.859 -4.062 -23.281 1 91.19 109 ALA A N 1
ATOM 827 C CA . ALA A 1 109 ? 11.664 -5.379 -22.688 1 91.19 109 ALA A CA 1
ATOM 828 C C . ALA A 1 109 ? 10.438 -5.391 -21.766 1 91.19 109 ALA A C 1
ATOM 830 O O . ALA A 1 109 ? 9.688 -6.367 -21.734 1 91.19 109 ALA A O 1
ATOM 831 N N . GLY A 1 110 ? 10.344 -4.309 -21 1 92.31 110 GLY A N 1
ATOM 832 C CA . GLY A 1 110 ? 9.195 -4.195 -20.109 1 92.31 110 GLY A CA 1
ATOM 833 C C . GLY A 1 110 ? 7.867 -4.184 -20.844 1 92.31 110 GLY A C 1
ATOM 834 O O . GLY A 1 110 ? 6.934 -4.891 -20.469 1 92.31 110 GLY A O 1
ATOM 835 N N . LEU A 1 111 ? 7.801 -3.434 -21.891 1 93.25 111 LEU A N 1
ATOM 836 C CA . LEU A 1 111 ? 6.566 -3.328 -22.656 1 93.25 111 LEU A CA 1
ATOM 837 C C . LEU A 1 111 ? 6.266 -4.637 -23.391 1 93.25 111 LEU A C 1
ATOM 839 O O . LEU A 1 111 ? 5.105 -5.023 -23.531 1 93.25 111 LEU A O 1
ATOM 843 N N . GLN A 1 112 ? 7.293 -5.238 -23.891 1 95.5 112 GLN A N 1
ATOM 844 C CA . GLN A 1 112 ? 7.125 -6.539 -24.516 1 95.5 112 GLN A CA 1
ATOM 845 C C . GLN A 1 112 ? 6.586 -7.57 -23.531 1 95.5 112 GLN A C 1
ATOM 847 O O . GLN A 1 112 ? 5.691 -8.352 -23.875 1 95.5 112 GLN A O 1
ATOM 852 N N . THR A 1 113 ? 7.137 -7.547 -22.359 1 95.56 113 THR A N 1
ATOM 853 C CA . THR A 1 113 ? 6.703 -8.477 -21.312 1 95.56 113 THR A CA 1
ATOM 854 C C . THR A 1 113 ? 5.238 -8.234 -20.953 1 95.56 113 THR A C 1
ATOM 856 O O . THR A 1 113 ? 4.43 -9.172 -20.969 1 95.56 113 THR A O 1
ATOM 859 N N . LEU A 1 114 ? 4.91 -7.02 -20.703 1 94.62 114 LEU A N 1
ATOM 860 C CA . LEU A 1 114 ? 3.543 -6.68 -20.312 1 94.62 114 LEU A CA 1
ATOM 861 C C . LEU A 1 114 ? 2.57 -6.973 -21.453 1 94.62 114 LEU A C 1
ATOM 863 O O . LEU A 1 114 ? 1.46 -7.453 -21.219 1 94.62 114 LEU A O 1
ATOM 867 N N . GLY A 1 115 ? 2.986 -6.668 -22.625 1 95.81 115 GLY A N 1
ATOM 868 C CA . GLY A 1 115 ? 2.156 -6.977 -23.781 1 95.81 115 GLY A CA 1
ATOM 869 C C . GLY A 1 115 ? 1.834 -8.453 -23.891 1 95.81 115 GLY A C 1
ATOM 870 O O . GLY A 1 115 ? 0.68 -8.828 -24.125 1 95.81 115 GLY A O 1
ATOM 871 N N . LEU A 1 116 ? 2.818 -9.266 -23.75 1 96.94 116 LEU A N 1
ATOM 872 C CA . LEU A 1 116 ? 2.615 -10.711 -23.844 1 96.94 116 LEU A CA 1
ATOM 873 C C . LEU A 1 116 ? 1.797 -11.219 -22.656 1 96.94 116 LEU A C 1
ATOM 875 O O . LEU A 1 116 ? 0.999 -12.148 -22.812 1 96.94 116 LEU A O 1
ATOM 879 N N . PHE A 1 117 ? 2.062 -10.633 -21.438 1 96.75 117 PHE A N 1
ATOM 880 C CA . PHE A 1 117 ? 1.268 -11 -20.281 1 96.75 117 PHE A CA 1
ATOM 881 C C . PHE A 1 117 ? -0.217 -10.789 -20.547 1 96.75 117 PHE A C 1
ATOM 883 O O . PHE A 1 117 ? -1.031 -11.688 -20.312 1 96.75 117 PHE A O 1
ATOM 890 N N . VAL A 1 118 ? -0.521 -9.648 -21.062 1 95.19 118 VAL A N 1
ATOM 891 C CA . VAL A 1 118 ? -1.915 -9.289 -21.297 1 95.19 118 VAL A CA 1
ATOM 892 C C . VAL A 1 118 ? -2.484 -10.164 -22.422 1 95.19 118 VAL A C 1
ATOM 894 O O . VAL A 1 118 ? -3.584 -10.703 -22.281 1 95.19 118 VAL A O 1
ATOM 897 N N . LEU A 1 119 ? -1.773 -10.305 -23.422 1 96.31 119 LEU A N 1
ATOM 898 C CA . LEU A 1 119 ? -2.23 -11.055 -24.578 1 96.31 119 LEU A CA 1
ATOM 899 C C . LEU A 1 119 ? -2.523 -12.508 -24.203 1 96.31 119 LEU A C 1
ATOM 901 O O . LEU A 1 119 ? -3.596 -13.031 -24.516 1 96.31 119 LEU A O 1
ATOM 905 N N . THR A 1 120 ? -1.599 -13.141 -23.578 1 97.62 120 THR A N 1
ATOM 906 C CA . THR A 1 120 ? -1.769 -14.555 -23.25 1 97.62 120 THR A CA 1
ATOM 907 C C . THR A 1 120 ? -2.865 -14.742 -22.203 1 97.62 120 THR A C 1
ATOM 909 O O . THR A 1 120 ? -3.564 -15.758 -22.219 1 97.62 120 THR A O 1
ATOM 912 N N . THR A 1 121 ? -2.984 -13.797 -21.266 1 97.31 121 THR A N 1
ATOM 913 C CA . THR A 1 121 ? -4.055 -13.875 -20.281 1 97.31 121 THR A CA 1
ATOM 914 C C . THR A 1 121 ? -5.422 -13.781 -20.969 1 97.31 121 THR A C 1
ATOM 916 O O . THR A 1 121 ? -6.344 -14.516 -20.609 1 97.31 121 THR A O 1
ATOM 919 N N . PHE A 1 122 ? -5.496 -12.898 -21.906 1 96.88 122 PHE A N 1
ATOM 920 C CA . PHE A 1 122 ? -6.742 -12.758 -22.656 1 96.88 122 PHE A CA 1
ATOM 921 C C . PHE A 1 122 ? -7.09 -14.047 -23.391 1 96.88 122 PHE A C 1
ATOM 923 O O . PHE A 1 122 ? -8.242 -14.477 -23.391 1 96.88 122 PHE A O 1
ATOM 930 N N . PHE A 1 123 ? -6.156 -14.641 -24 1 97.94 123 PHE A N 1
ATOM 931 C CA . PHE A 1 123 ? -6.383 -15.898 -24.688 1 97.94 123 PHE A CA 1
ATOM 932 C C . PHE A 1 123 ? -6.723 -17 -23.703 1 97.94 123 PHE A C 1
ATOM 934 O O . PHE A 1 123 ? -7.512 -17.906 -24 1 97.94 123 PHE A O 1
ATOM 941 N N . ALA A 1 124 ? -6.105 -16.969 -22.547 1 98.5 124 ALA A N 1
ATOM 942 C CA . ALA A 1 124 ? -6.395 -17.969 -21.516 1 98.5 124 ALA A CA 1
ATOM 943 C C . ALA A 1 124 ? -7.848 -17.875 -21.062 1 98.5 124 ALA A C 1
ATOM 945 O O . ALA A 1 124 ? -8.539 -18.891 -20.984 1 98.5 124 ALA A O 1
ATOM 946 N N . VAL A 1 125 ? -8.25 -16.656 -20.781 1 98.06 125 VAL A N 1
ATOM 947 C CA . VAL A 1 125 ? -9.641 -16.469 -20.391 1 98.06 125 VAL A CA 1
ATOM 948 C C . VAL A 1 125 ? -10.57 -16.938 -21.5 1 98.06 125 VAL A C 1
ATOM 950 O O . VAL A 1 125 ? -11.57 -17.609 -21.25 1 98.06 125 VAL A O 1
ATOM 953 N N . GLY A 1 126 ? -10.25 -16.578 -22.734 1 97.5 126 GLY A N 1
ATOM 954 C CA . GLY A 1 126 ? -11.023 -17.031 -23.875 1 97.5 126 GLY A CA 1
ATOM 955 C C . GLY A 1 126 ? -11.125 -18.547 -23.953 1 97.5 126 GLY A C 1
ATOM 956 O O . GLY A 1 126 ? -12.195 -19.094 -24.219 1 97.5 126 GLY A O 1
ATOM 957 N N . THR A 1 127 ? -10.008 -19.188 -23.75 1 98.06 127 THR A N 1
ATOM 958 C CA . THR A 1 127 ? -9.992 -20.656 -23.766 1 98.06 127 THR A CA 1
ATOM 959 C C . THR A 1 127 ? -10.867 -21.219 -22.656 1 98.06 127 THR A C 1
ATOM 961 O O . THR A 1 127 ? -11.586 -22.203 -22.859 1 98.06 127 THR A O 1
ATOM 964 N N . GLY A 1 128 ? -10.789 -20.656 -21.438 1 97.75 128 GLY A N 1
ATOM 965 C CA . GLY A 1 128 ? -11.672 -21.062 -20.359 1 97.75 128 GLY A CA 1
ATOM 966 C C . GLY A 1 128 ? -13.141 -20.922 -20.703 1 97.75 128 GLY A C 1
ATOM 967 O O . GLY A 1 128 ? -13.93 -21.844 -20.469 1 97.75 128 GLY A O 1
ATOM 968 N N . LEU A 1 129 ? -13.438 -19.797 -21.297 1 96.81 129 LEU A N 1
ATOM 969 C CA . LEU A 1 129 ? -14.828 -19.531 -21.672 1 96.81 129 LEU A CA 1
ATOM 970 C C . LEU A 1 129 ? -15.281 -20.484 -22.766 1 96.81 129 LEU A C 1
ATOM 972 O O . LEU A 1 129 ? -16.422 -20.938 -22.75 1 96.81 129 LEU A O 1
ATOM 976 N N . LEU A 1 130 ? -14.453 -20.781 -23.688 1 96.5 130 LEU A N 1
ATOM 977 C CA . LEU A 1 130 ? -14.773 -21.703 -24.766 1 96.5 130 LEU A CA 1
ATOM 978 C C . LEU A 1 130 ? -15.125 -23.078 -24.219 1 96.5 130 LEU A C 1
ATOM 980 O O . LEU A 1 130 ? -16.172 -23.641 -24.562 1 96.5 130 LEU A O 1
ATOM 984 N N . PHE A 1 131 ? -14.344 -23.609 -23.344 1 96.44 131 PHE A N 1
ATOM 985 C CA . PHE A 1 131 ? -14.539 -24.969 -22.875 1 96.44 131 PHE A CA 1
ATOM 986 C C . PHE A 1 131 ? -15.688 -25.047 -21.891 1 96.44 131 PHE A C 1
ATOM 988 O O . PHE A 1 131 ? -16.422 -26.047 -21.844 1 96.44 131 PHE A O 1
ATOM 995 N N . VAL A 1 132 ? -15.75 -24.031 -21.016 1 92.69 132 VAL A N 1
ATOM 996 C CA . VAL A 1 132 ? -16.891 -24.078 -20.109 1 92.69 132 VAL A CA 1
ATOM 997 C C . VAL A 1 132 ? -18.188 -23.938 -20.891 1 92.69 132 VAL A C 1
ATOM 999 O O . VAL A 1 132 ? -19.219 -24.516 -20.531 1 92.69 132 VAL A O 1
ATOM 1002 N N . GLY A 1 133 ? -18.203 -23.109 -21.953 1 91.94 133 GLY A N 1
ATOM 1003 C CA . GLY A 1 133 ? -19.359 -23.016 -22.828 1 91.94 133 GLY A CA 1
ATOM 1004 C C . GLY A 1 133 ? -19.75 -24.328 -23.453 1 91.94 133 GLY A C 1
ATOM 1005 O O . GLY A 1 133 ? -20.922 -24.625 -23.609 1 91.94 133 GLY A O 1
ATOM 1006 N N . LEU A 1 134 ? -18.812 -25.125 -23.781 1 94.31 134 LEU A N 1
ATOM 1007 C CA . LEU A 1 134 ? -19.047 -26.422 -24.422 1 94.31 134 LEU A CA 1
ATOM 1008 C C . LEU A 1 134 ? -19.609 -27.422 -23.422 1 94.31 134 LEU A C 1
ATOM 1010 O O . LEU A 1 134 ? -20.375 -28.328 -23.781 1 94.31 134 LEU A O 1
ATOM 1014 N N . PHE A 1 135 ? -19.328 -27.25 -22.109 1 94.06 135 PHE A N 1
ATOM 1015 C CA . PHE A 1 135 ? -19.641 -28.297 -21.141 1 94.06 135 PHE A CA 1
ATOM 1016 C C . PHE A 1 135 ? -20.703 -27.828 -20.156 1 94.06 135 PHE A C 1
ATOM 1018 O O . PHE A 1 135 ? -21.203 -28.609 -19.359 1 94.06 135 PHE A O 1
ATOM 1025 N N . GLN A 1 136 ? -21.047 -26.609 -20.203 1 91.19 136 GLN A N 1
ATOM 1026 C CA . GLN A 1 136 ? -21.922 -26.031 -19.188 1 91.19 136 GLN A CA 1
ATOM 1027 C C . GLN A 1 136 ? -23.25 -26.781 -19.109 1 91.19 136 GLN A C 1
ATOM 1029 O O . GLN A 1 136 ? -23.828 -26.922 -18.031 1 91.19 136 GLN A O 1
ATOM 1034 N N . ASN A 1 137 ? -23.766 -27.234 -20.188 1 90.25 137 ASN A N 1
ATOM 1035 C CA . ASN A 1 137 ? -25.047 -27.922 -20.219 1 90.25 137 ASN A CA 1
ATOM 1036 C C . ASN A 1 137 ? -24.953 -29.297 -19.547 1 90.25 137 ASN A C 1
ATOM 1038 O O . ASN A 1 137 ? -25.969 -29.906 -19.234 1 90.25 137 ASN A O 1
ATOM 1042 N N . SER A 1 138 ? -23.75 -29.719 -19.328 1 89.75 138 SER A N 1
ATOM 1043 C CA . SER A 1 138 ? -23.547 -31.031 -18.719 1 89.75 138 SER A CA 1
ATOM 1044 C C . SER A 1 138 ? -23.375 -30.922 -17.203 1 89.75 138 SER A C 1
ATOM 1046 O O . SER A 1 138 ? -23.266 -31.922 -16.516 1 89.75 138 SER A O 1
ATOM 1048 N N . PHE A 1 139 ? -23.359 -29.719 -16.719 1 90 139 PHE A N 1
ATOM 1049 C CA . PHE A 1 139 ? -23.234 -29.547 -15.273 1 90 139 PHE A CA 1
ATOM 1050 C C . PHE A 1 139 ? -24.531 -29.891 -14.562 1 90 139 PHE A C 1
ATOM 1052 O O . PHE A 1 139 ? -25.609 -29.531 -15.039 1 90 139 PHE A O 1
ATOM 1059 N N . VAL A 1 140 ? -24.438 -30.672 -13.492 1 79.19 140 VAL A N 1
ATOM 1060 C CA . VAL A 1 140 ? -25.609 -31.094 -12.742 1 79.19 140 VAL A CA 1
ATOM 1061 C C . VAL A 1 140 ? -25.781 -30.203 -11.508 1 79.19 140 VAL A C 1
ATOM 1063 O O . VAL A 1 140 ? -24.797 -29.703 -10.961 1 79.19 140 VAL A O 1
ATOM 1066 N N . VAL A 1 141 ? -27.047 -30.016 -11.18 1 81.31 141 VAL A N 1
ATOM 1067 C CA . VAL A 1 141 ? -27.312 -29.281 -9.945 1 81.31 141 VAL A CA 1
ATOM 1068 C C . VAL A 1 141 ? -26.844 -30.094 -8.742 1 81.31 141 VAL A C 1
ATOM 1070 O O . VAL A 1 141 ? -27.172 -31.266 -8.609 1 81.31 141 VAL A O 1
ATOM 1073 N N . ALA A 1 142 ? -25.953 -29.453 -8.023 1 79.19 142 ALA A N 1
ATOM 1074 C CA . ALA A 1 142 ? -25.328 -30.109 -6.883 1 79.19 142 ALA A CA 1
ATOM 1075 C C . ALA A 1 142 ? -26.344 -30.438 -5.805 1 79.19 142 ALA A C 1
ATOM 1077 O O . ALA A 1 142 ? -27.25 -29.641 -5.523 1 79.19 142 ALA A O 1
ATOM 1078 N N . LYS A 1 143 ? -26.438 -31.625 -5.379 1 70.44 143 LYS A N 1
ATOM 1079 C CA . LYS A 1 143 ? -27.281 -32.094 -4.285 1 70.44 143 LYS A CA 1
ATOM 1080 C C . LYS A 1 143 ? -26.469 -32.375 -3.027 1 70.44 143 LYS A C 1
ATOM 1082 O O . LYS A 1 143 ? -25.375 -32.906 -3.105 1 70.44 143 LYS A O 1
ATOM 1087 N N . SER A 1 144 ? -26.797 -31.578 -1.93 1 62.16 144 SER A N 1
ATOM 1088 C CA . SER A 1 144 ? -26.094 -31.812 -0.67 1 62.16 144 SER A CA 1
ATOM 1089 C C . SER A 1 144 ? -26.078 -33.312 -0.332 1 62.16 144 SER A C 1
ATOM 1091 O O . SER A 1 144 ? -27.078 -34 -0.509 1 62.16 144 SER A O 1
ATOM 1093 N N . SER A 1 145 ? -24.969 -33.875 -0.417 1 54.41 145 SER A N 1
ATOM 1094 C CA . SER A 1 145 ? -24.891 -35.25 0.055 1 54.41 145 SER A CA 1
ATOM 1095 C C . SER A 1 145 ? -24.984 -35.312 1.576 1 54.41 145 SER A C 1
ATOM 1097 O O . SER A 1 145 ? -24.438 -34.469 2.273 1 54.41 145 SER A O 1
ATOM 1099 N N . GLN A 1 146 ? -25.984 -35.938 2.215 1 48.19 146 GLN A N 1
ATOM 1100 C CA . GLN A 1 146 ? -26.109 -36.156 3.646 1 48.19 146 GLN A CA 1
ATOM 1101 C C . GLN A 1 146 ? -24.781 -36.594 4.262 1 48.19 146 GLN A C 1
ATOM 1103 O O . GLN A 1 146 ? -24.516 -36.312 5.434 1 48.19 146 GLN A O 1
ATOM 1108 N N . ASN A 1 147 ? -24.047 -37.344 3.609 1 44.94 147 ASN A N 1
ATOM 1109 C CA . ASN A 1 147 ? -22.859 -37.938 4.188 1 44.94 147 ASN A CA 1
ATOM 1110 C C . ASN A 1 147 ? -21.625 -37.062 4.004 1 44.94 147 ASN A C 1
ATOM 1112 O O . ASN A 1 147 ? -20.531 -37.406 4.414 1 44.94 147 ASN A O 1
ATOM 1116 N N . SER A 1 148 ? -21.766 -36.219 3.334 1 46.66 148 SER A N 1
ATOM 1117 C CA . SER A 1 148 ? -20.547 -35.438 3.062 1 46.66 148 SER A CA 1
ATOM 1118 C C . SER A 1 148 ? -20.234 -34.469 4.195 1 46.66 148 SER A C 1
ATOM 1120 O O . SER A 1 148 ? -21.109 -33.719 4.625 1 46.66 148 SER A O 1
ATOM 1122 N N . LYS A 1 149 ? -19.469 -34.906 5.086 1 44.56 149 LYS A N 1
ATOM 1123 C CA . LYS A 1 149 ? -18.875 -34.062 6.098 1 44.56 149 LYS A CA 1
ATOM 1124 C C . LYS A 1 149 ? -18.344 -32.75 5.473 1 44.56 149 LYS A C 1
ATOM 1126 O O . LYS A 1 149 ? -17.453 -32.125 6.031 1 44.56 149 LYS A O 1
ATOM 1131 N N . LEU A 1 150 ? -18.797 -32.781 4.215 1 40.41 150 LEU A N 1
ATOM 1132 C CA . LEU A 1 150 ? -18.219 -31.531 3.746 1 40.41 150 LEU A CA 1
ATOM 1133 C C . LEU A 1 150 ? -18.422 -30.422 4.77 1 40.41 150 LEU A C 1
ATOM 1135 O O . LEU A 1 150 ? -19.562 -30.094 5.113 1 40.41 150 LEU A O 1
ATOM 1139 N N . SER A 1 151 ? -17.875 -30.547 5.824 1 35.84 151 SER A N 1
ATOM 1140 C CA . SER A 1 151 ? -17.828 -29.531 6.871 1 35.84 151 SER A CA 1
ATOM 1141 C C . SER A 1 151 ? -18.234 -28.172 6.332 1 35.84 151 SER A C 1
ATOM 1143 O O . SER A 1 151 ? -17.781 -27.766 5.258 1 35.84 151 SER A O 1
ATOM 1145 N N . THR A 1 152 ? -19.547 -28 6.539 1 33.81 152 THR A N 1
ATOM 1146 C CA . THR A 1 152 ? -19.984 -26.609 6.371 1 33.81 152 THR A CA 1
ATOM 1147 C C . THR A 1 152 ? -18.812 -25.656 6.535 1 33.81 152 THR A C 1
ATOM 1149 O O . THR A 1 152 ? -18.172 -25.609 7.594 1 33.81 152 THR A O 1
ATOM 1152 N N . LEU A 1 153 ? -18.125 -25.609 5.613 1 32.78 153 LEU A N 1
ATOM 1153 C CA . LEU A 1 153 ? -17.094 -24.594 5.457 1 32.78 153 LEU A CA 1
ATOM 1154 C C . LEU A 1 153 ? -17.516 -23.281 6.102 1 32.78 153 LEU A C 1
ATOM 1156 O O . LEU A 1 153 ? -17.969 -22.375 5.414 1 32.78 153 LEU A O 1
ATOM 1160 N N . SER A 1 154 ? -18.562 -23.484 7.031 1 30.61 154 SER A N 1
ATOM 1161 C CA . SER A 1 154 ? -18.844 -22.219 7.699 1 30.61 154 SER A CA 1
ATOM 1162 C C . SER A 1 154 ? -17.594 -21.344 7.77 1 30.61 154 SER A C 1
ATOM 1164 O O . SER A 1 154 ? -17.641 -20.156 7.426 1 30.61 154 SER A O 1
ATOM 1166 N N . SER A 1 155 ? -16.719 -21.734 8.922 1 30.03 155 SER A N 1
ATOM 1167 C CA . SER A 1 155 ? -15.508 -20.953 9.195 1 30.03 155 SER A CA 1
ATOM 1168 C C . SER A 1 155 ? -14.422 -21.25 8.172 1 30.03 155 SER A C 1
ATOM 1170 O O . SER A 1 155 ? -13.508 -22.031 8.438 1 30.03 155 SER A O 1
ATOM 1172 N N . VAL A 1 156 ? -14.812 -21.906 7.18 1 27.77 156 VAL A N 1
ATOM 1173 C CA . VAL A 1 156 ? -13.703 -22.094 6.246 1 27.77 156 VAL A CA 1
ATOM 1174 C C . VAL A 1 156 ? -12.797 -20.859 6.285 1 27.77 156 VAL A C 1
ATOM 1176 O O . VAL A 1 156 ? -13.234 -19.75 5.98 1 27.77 156 VAL A O 1
ATOM 1179 N N . LYS A 1 157 ? -11.867 -20.828 7.223 1 30.5 157 LYS A N 1
ATOM 1180 C CA . LYS A 1 157 ? -10.648 -20.016 7.219 1 30.5 157 LYS A CA 1
ATOM 1181 C C . LYS A 1 157 ? -10 -20.016 5.84 1 30.5 157 LYS A C 1
ATOM 1183 O O . LYS A 1 157 ? -9.266 -20.938 5.488 1 30.5 157 LYS A O 1
ATOM 1188 N N . ILE A 1 158 ? -10.734 -19.875 4.922 1 27 158 ILE A N 1
ATOM 1189 C CA . ILE A 1 158 ? -10.336 -19.75 3.525 1 27 158 ILE A CA 1
ATOM 1190 C C . ILE A 1 158 ? -9.141 -18.812 3.416 1 27 158 ILE A C 1
ATOM 1192 O O . ILE A 1 158 ? -9.164 -17.688 3.936 1 27 158 ILE A O 1
ATOM 1196 N N . GLY A 1 159 ? -7.949 -19.141 2.959 1 29.48 159 GLY A N 1
ATOM 1197 C CA . GLY A 1 159 ? -6.641 -18.719 2.496 1 29.48 159 GLY A CA 1
ATOM 1198 C C . GLY A 1 159 ? -5.578 -18.75 3.576 1 29.48 159 GLY A C 1
ATOM 1199 O O . GLY A 1 159 ? -4.461 -19.219 3.338 1 29.48 159 GLY A O 1
ATOM 1200 N N . CYS A 1 160 ? -5.645 -17.781 4.684 1 30.73 160 CYS A N 1
ATOM 1201 C CA . CYS A 1 160 ? -4.484 -17.594 5.555 1 30.73 160 CYS A CA 1
ATOM 1202 C C . CYS A 1 160 ? -4.371 -18.75 6.555 1 30.73 160 CYS A C 1
ATOM 1204 O O . CYS A 1 160 ? -4.883 -18.656 7.668 1 30.73 160 CYS A O 1
ATOM 1206 N N . GLY A 1 161 ? -4.086 -19.953 6.266 1 29 161 GLY A N 1
ATOM 1207 C CA . GLY A 1 161 ? -3.889 -21.109 7.129 1 29 161 GLY A CA 1
ATOM 1208 C C . GLY A 1 161 ? -5.012 -21.297 8.133 1 29 161 GLY A C 1
ATOM 1209 O O . GLY A 1 161 ? -5.957 -20.516 8.172 1 29 161 GLY A O 1
ATOM 1210 N N . ASN A 1 162 ? -5.012 -22.578 8.914 1 29.81 162 ASN A N 1
ATOM 1211 C CA . ASN A 1 162 ? -6.094 -23.062 9.758 1 29.81 162 ASN A CA 1
ATOM 1212 C C . ASN A 1 162 ? -6.652 -21.953 10.656 1 29.81 162 ASN A C 1
ATOM 1214 O O . ASN A 1 162 ? -7.812 -22 11.062 1 29.81 162 ASN A O 1
ATOM 1218 N N . THR A 1 163 ? -5.832 -21.484 11.523 1 32.66 163 THR A N 1
ATOM 1219 C CA . THR A 1 163 ? -6.254 -20.562 12.586 1 32.66 163 THR A CA 1
ATOM 1220 C C . THR A 1 163 ? -6.336 -19.141 12.062 1 32.66 163 THR A C 1
ATOM 1222 O O . THR A 1 163 ? -6.676 -18.219 12.812 1 32.66 163 THR A O 1
ATOM 1225 N N . SER A 1 164 ? -5.73 -18.922 10.914 1 32.91 164 SER A N 1
ATOM 1226 C CA . SER A 1 164 ? -5.594 -17.547 10.453 1 32.91 164 SER A CA 1
ATOM 1227 C C . SER A 1 164 ? -6.691 -17.188 9.453 1 32.91 164 SER A C 1
ATOM 1229 O O . SER A 1 164 ? -7.219 -18.078 8.766 1 32.91 164 SER A O 1
ATOM 1231 N N . LEU A 1 165 ? -7.633 -16.375 9.688 1 35.94 165 LEU A N 1
ATOM 1232 C CA . LEU A 1 165 ? -8.672 -15.852 8.812 1 35.94 165 LEU A CA 1
ATOM 1233 C C . LEU A 1 165 ? -8.07 -15.062 7.66 1 35.94 165 LEU A C 1
ATOM 1235 O O . LEU A 1 165 ? -7.031 -14.414 7.828 1 35.94 165 LEU A O 1
ATOM 1239 N N . LEU A 1 166 ? -8.32 -15.438 6.43 1 35.62 166 LEU A N 1
ATOM 1240 C CA . LEU A 1 166 ? -7.969 -14.648 5.262 1 35.62 166 LEU A CA 1
ATOM 1241 C C . LEU A 1 166 ? -8.445 -13.203 5.418 1 35.62 166 LEU A C 1
ATOM 1243 O O . LEU A 1 166 ? -9.609 -12.969 5.738 1 35.62 166 LEU A O 1
ATOM 1247 N N . HIS A 1 167 ? -7.594 -12.312 5.766 1 37.41 167 HIS A N 1
ATOM 1248 C CA . HIS A 1 167 ? -7.855 -10.875 5.879 1 37.41 167 HIS A CA 1
ATOM 1249 C C . HIS A 1 167 ? -7.555 -10.156 4.57 1 37.41 167 HIS A C 1
ATOM 1251 O O . HIS A 1 167 ? -6.484 -10.344 3.984 1 37.41 167 HIS A O 1
ATOM 1257 N N . THR A 1 168 ? -8.461 -9.938 3.789 1 33.5 168 THR A N 1
ATOM 1258 C CA . THR A 1 168 ? -8.211 -9.117 2.605 1 33.5 168 THR A CA 1
ATOM 1259 C C . THR A 1 168 ? -7.969 -7.664 2.992 1 33.5 168 THR A C 1
ATOM 1261 O O . THR A 1 168 ? -8.797 -7.047 3.664 1 33.5 168 THR A O 1
ATOM 1264 N N . PHE A 1 169 ? -6.812 -7.254 2.994 1 31.56 169 PHE A N 1
ATOM 1265 C CA . PHE A 1 169 ? -6.406 -5.875 3.26 1 31.56 169 PHE A CA 1
ATOM 1266 C C . PHE A 1 169 ? -7.043 -4.922 2.254 1 31.56 169 PHE A C 1
ATOM 1268 O O . PHE A 1 169 ? -7.375 -5.32 1.137 1 31.56 169 PHE A O 1
ATOM 1275 N N . LEU A 1 170 ? -7.617 -3.76 2.684 1 31.12 170 LEU A N 1
ATOM 1276 C CA . LEU A 1 170 ? -8.273 -2.777 1.83 1 31.12 170 LEU A CA 1
ATOM 1277 C C . LEU A 1 170 ? -7.523 -2.611 0.514 1 31.12 170 LEU A C 1
ATOM 1279 O O . LEU A 1 170 ? -8.102 -2.176 -0.486 1 31.12 170 LEU A O 1
ATOM 1283 N N . ASN A 1 171 ? -6.215 -2.869 0.592 1 28.61 171 ASN A N 1
ATOM 1284 C CA . ASN A 1 171 ? -5.457 -2.689 -0.642 1 28.61 171 ASN A CA 1
ATOM 1285 C C . ASN A 1 171 ? -5.621 -3.883 -1.579 1 28.61 171 ASN A C 1
ATOM 1287 O O . ASN A 1 171 ? -4.879 -4.02 -2.553 1 28.61 171 ASN A O 1
ATOM 1291 N N . GLY A 1 172 ? -6.625 -4.688 -1.268 1 30.45 172 GLY A N 1
ATOM 1292 C CA . GLY A 1 172 ? -6.863 -5.863 -2.086 1 30.45 172 GLY A CA 1
ATOM 1293 C C . GLY A 1 172 ? -5.992 -7.043 -1.703 1 30.45 172 GLY A C 1
ATOM 1294 O O . GLY A 1 172 ? -6.059 -8.102 -2.332 1 30.45 172 GLY A O 1
ATOM 1295 N N . THR A 1 173 ? -5.055 -6.77 -0.72 1 30.61 173 THR A N 1
ATOM 1296 C CA . THR A 1 173 ? -4.25 -7.93 -0.348 1 30.61 173 THR A CA 1
ATOM 1297 C C . THR A 1 173 ? -4.996 -8.805 0.654 1 30.61 173 THR A C 1
ATOM 1299 O O . THR A 1 173 ? -5.645 -8.297 1.569 1 30.61 173 THR A O 1
ATOM 1302 N N . VAL A 1 174 ? -5.23 -10.039 0.333 1 34.44 174 VAL A N 1
ATOM 1303 C CA . VAL A 1 174 ? -5.816 -11.078 1.177 1 34.44 174 VAL A CA 1
ATOM 1304 C C . VAL A 1 174 ? -4.73 -11.727 2.031 1 34.44 174 VAL A C 1
ATOM 1306 O O . VAL A 1 174 ? -3.693 -12.148 1.513 1 34.44 174 VAL A O 1
ATOM 1309 N N . SER A 1 175 ? -4.496 -11.219 3.371 1 34.78 175 SER A N 1
ATOM 1310 C CA . SER A 1 175 ? -3.543 -11.945 4.199 1 34.78 175 SER A CA 1
ATOM 1311 C C . SER A 1 175 ? -4.258 -12.859 5.191 1 34.78 175 SER A C 1
ATOM 1313 O O . SER A 1 175 ? -5.402 -12.602 5.566 1 34.78 175 SER A O 1
ATOM 1315 N N . CYS A 1 176 ? -3.594 -14.031 5.52 1 35.44 176 CYS A N 1
ATOM 1316 C CA . CYS A 1 176 ? -4.008 -14.992 6.535 1 35.44 176 CYS A CA 1
ATOM 1317 C C . CYS A 1 176 ? -3.562 -14.547 7.922 1 35.44 176 CYS A C 1
ATOM 1319 O O . CYS A 1 176 ? -2.377 -14.297 8.148 1 35.44 176 CYS A O 1
ATOM 1321 N N . LEU A 1 177 ? -4.242 -13.633 8.727 1 36.03 177 LEU A N 1
ATOM 1322 C CA . LEU A 1 177 ? -3.826 -13.297 10.086 1 36.03 177 LEU A CA 1
ATOM 1323 C C . LEU A 1 177 ? -4.344 -14.336 11.086 1 36.03 177 LEU A C 1
ATOM 1325 O O . LEU A 1 177 ? -5.414 -14.906 10.883 1 36.03 177 LEU A O 1
ATOM 1329 N N . ASP A 1 178 ? -3.492 -14.906 11.969 1 31.67 178 ASP A N 1
ATOM 1330 C CA . ASP A 1 178 ? -3.766 -15.875 13.031 1 31.67 178 ASP A CA 1
ATOM 1331 C C . ASP A 1 178 ? -4.848 -15.352 13.977 1 31.67 178 ASP A C 1
ATOM 1333 O O . ASP A 1 178 ? -4.973 -14.148 14.188 1 31.67 178 ASP A O 1
ATOM 1337 N N . GLU A 1 179 ? -5.762 -16.188 14.406 1 33.91 179 GLU A N 1
ATOM 1338 C CA . GLU A 1 179 ? -6.832 -15.984 15.375 1 33.91 179 GLU A CA 1
ATOM 1339 C C . GLU A 1 179 ? -6.305 -15.305 16.641 1 33.91 179 GLU A C 1
ATOM 1341 O O . GLU A 1 179 ? -7.012 -14.516 17.266 1 33.91 179 GLU A O 1
ATOM 1346 N N . THR A 1 180 ? -5.188 -15.781 17.25 1 30.78 180 THR A N 1
ATOM 1347 C CA . THR A 1 180 ? -4.672 -15.344 18.547 1 30.78 180 THR A CA 1
ATOM 1348 C C . THR A 1 180 ? -4.359 -13.852 18.531 1 30.78 180 THR A C 1
ATOM 1350 O O . THR A 1 180 ? -4.34 -13.195 19.578 1 30.78 180 THR A O 1
ATOM 1353 N N . ILE A 1 181 ? -3.793 -13.453 17.562 1 29.36 181 ILE A N 1
ATOM 1354 C CA . ILE A 1 181 ? -3.498 -12.023 17.609 1 29.36 181 ILE A CA 1
ATOM 1355 C C . ILE A 1 181 ? -4.797 -11.227 17.531 1 29.36 181 ILE A C 1
ATOM 1357 O O . ILE A 1 181 ? -4.871 -10.094 18 1 29.36 181 ILE A O 1
ATOM 1361 N N . VAL A 1 182 ? -5.824 -11.703 16.781 1 29.7 182 VAL A N 1
ATOM 1362 C CA . VAL A 1 182 ? -7.172 -11.148 16.766 1 29.7 182 VAL A CA 1
ATOM 1363 C C . VAL A 1 182 ? -7.949 -11.625 18 1 29.7 182 VAL A C 1
ATOM 1365 O O . VAL A 1 182 ? -9.148 -11.383 18.109 1 29.7 182 VAL A O 1
ATOM 1368 N N . SER A 1 183 ? -7.574 -12.547 18.797 1 27.52 183 SER A N 1
ATOM 1369 C CA . SER A 1 183 ? -8.422 -13.094 19.859 1 27.52 183 SER A CA 1
ATOM 1370 C C . SER A 1 183 ? -9.133 -11.977 20.609 1 27.52 183 SER A C 1
ATOM 1372 O O . SER A 1 183 ? -9.914 -12.25 21.531 1 27.52 183 SER A O 1
ATOM 1374 N N . GLY A 1 184 ? -8.547 -10.984 21.109 1 25.67 184 GLY A N 1
ATOM 1375 C CA . GLY A 1 184 ? -9.602 -10.398 21.906 1 25.67 184 GLY A CA 1
ATOM 1376 C C . GLY A 1 184 ? -10.906 -10.234 21.156 1 25.67 184 GLY A C 1
ATOM 1377 O O . GLY A 1 184 ? -11.984 -10.508 21.688 1 25.67 184 GLY A O 1
ATOM 1378 N N . SER A 1 185 ? -11.109 -9.242 20.281 1 25.05 185 SER A N 1
ATOM 1379 C CA . SER A 1 185 ? -12.453 -9.148 19.734 1 25.05 185 SER A CA 1
ATOM 1380 C C . SER A 1 185 ? -12.711 -10.258 18.719 1 25.05 185 SER A C 1
ATOM 1382 O O . SER A 1 185 ? -11.805 -10.648 17.969 1 25.05 185 SER A O 1
ATOM 1384 N N . THR A 1 186 ? -13.414 -11.43 19.125 1 24.36 186 THR A N 1
ATOM 1385 C CA . THR A 1 186 ? -14.016 -12.516 18.359 1 24.36 186 THR A CA 1
ATOM 1386 C C . THR A 1 186 ? -14.352 -12.07 16.938 1 24.36 186 THR A C 1
ATOM 1388 O O . THR A 1 186 ? -15.383 -11.43 16.719 1 24.36 186 THR A O 1
ATOM 1391 N N . MET A 1 187 ? -13.555 -11.414 16.344 1 24.69 187 MET A N 1
ATOM 1392 C CA . MET A 1 187 ? -13.961 -11.141 14.969 1 24.69 187 MET A CA 1
ATOM 1393 C C . MET A 1 187 ? -14.047 -12.43 14.164 1 24.69 187 MET A C 1
ATOM 1395 O O . MET A 1 187 ? -13.039 -13.109 13.953 1 24.69 187 MET A O 1
ATOM 1399 N N . GLN A 1 188 ? -14.984 -13.336 14.523 1 23.53 188 GLN A N 1
ATOM 1400 C CA . GLN A 1 188 ? -15.453 -14.352 13.586 1 23.53 188 GLN A CA 1
ATOM 1401 C C . GLN A 1 188 ? -15.539 -13.789 12.172 1 23.53 188 GLN A C 1
ATOM 1403 O O . GLN A 1 188 ? -16.109 -12.719 11.953 1 23.53 188 GLN A O 1
ATOM 1408 N N . PHE A 1 189 ? -14.555 -13.906 11.438 1 24.78 189 PHE A N 1
ATOM 1409 C CA . PHE A 1 189 ? -14.914 -13.828 10.023 1 24.78 189 PHE A CA 1
ATOM 1410 C C . PHE A 1 189 ? -16.203 -14.586 9.758 1 24.78 189 PHE A C 1
ATOM 1412 O O . PHE A 1 189 ? -16.219 -15.82 9.758 1 24.78 189 PHE A O 1
ATOM 1419 N N . THR A 1 190 ? -17.219 -14.461 10.477 1 24.23 190 THR A N 1
ATOM 1420 C CA . THR A 1 190 ? -18.438 -14.914 9.828 1 24.23 190 THR A CA 1
ATOM 1421 C C . THR A 1 190 ? -18.516 -14.422 8.391 1 24.23 190 THR A C 1
ATOM 1423 O O . THR A 1 190 ? -18.359 -13.234 8.125 1 24.23 190 THR A O 1
ATOM 1426 N N . ILE A 1 191 ? -17.938 -15.188 7.41 1 24.88 191 ILE A N 1
ATOM 1427 C CA . ILE A 1 191 ? -18.797 -14.969 6.254 1 24.88 191 ILE A CA 1
ATOM 1428 C C . ILE A 1 191 ? -20.172 -14.508 6.711 1 24.88 191 ILE A C 1
ATOM 1430 O O . ILE A 1 191 ? -20.984 -15.328 7.148 1 24.88 191 ILE A O 1
ATOM 1434 N N . ALA A 1 192 ? -20.188 -13.828 7.805 1 24.56 192 ALA A N 1
ATOM 1435 C CA . ALA A 1 192 ? -21.531 -13.422 8.211 1 24.56 192 ALA A CA 1
ATOM 1436 C C . ALA A 1 192 ? -22.453 -13.281 7.004 1 24.56 192 ALA A C 1
ATOM 1438 O O . ALA A 1 192 ? -22.156 -12.523 6.07 1 24.56 192 ALA A O 1
ATOM 1439 N N . ASN A 1 193 ? -22.984 -14.297 6.547 1 24.33 193 ASN A N 1
ATOM 1440 C CA . ASN A 1 193 ? -24.406 -14.164 6.273 1 24.33 193 ASN A CA 1
ATOM 1441 C C . ASN A 1 193 ? -25.047 -13.078 7.133 1 24.33 193 ASN A C 1
ATOM 1443 O O . ASN A 1 193 ? -25.641 -13.367 8.172 1 24.33 193 ASN A O 1
ATOM 1447 N N . THR A 1 194 ? -24.156 -12.297 7.938 1 26.02 194 THR A N 1
ATOM 1448 C CA . THR A 1 194 ? -25.094 -11.383 8.594 1 26.02 194 THR A CA 1
ATOM 1449 C C . THR A 1 194 ? -26.297 -11.102 7.691 1 26.02 194 THR A C 1
ATOM 1451 O O . THR A 1 194 ? -26.125 -10.781 6.512 1 26.02 194 THR A O 1
ATOM 1454 N N . SER A 1 195 ? -27.312 -11.578 7.902 1 25.02 195 SER A N 1
ATOM 1455 C CA . SER A 1 195 ? -28.656 -11.164 7.512 1 25.02 195 SER A CA 1
ATOM 1456 C C . SER A 1 195 ? -28.719 -9.672 7.199 1 25.02 195 SER A C 1
ATOM 1458 O O . SER A 1 195 ? -29.781 -9.141 6.875 1 25.02 195 SER A O 1
ATOM 1460 N N . SER A 1 196 ? -28 -8.836 8.086 1 28.16 196 SER A N 1
ATOM 1461 C CA . SER A 1 196 ? -28.359 -7.531 7.543 1 28.16 196 SER A CA 1
ATOM 1462 C C . SER A 1 196 ? -27.906 -7.383 6.098 1 28.16 196 SER A C 1
ATOM 1464 O O . SER A 1 196 ? -26.859 -7.906 5.719 1 28.16 196 SER A O 1
ATOM 1466 N N . THR A 1 197 ? -28.656 -7.164 5.199 1 29 197 THR A N 1
ATOM 1467 C CA . THR A 1 197 ? -29.031 -7.039 3.795 1 29 197 THR A CA 1
ATOM 1468 C C . THR A 1 197 ? -27.906 -6.391 2.994 1 29 197 THR A C 1
ATOM 1470 O O . THR A 1 197 ? -27.969 -6.309 1.766 1 29 197 THR A O 1
ATOM 1473 N N . THR A 1 198 ? -27.031 -5.477 3.533 1 30.47 198 THR A N 1
ATOM 1474 C CA . THR A 1 198 ? -26.5 -4.758 2.375 1 30.47 198 THR A CA 1
ATOM 1475 C C . THR A 1 198 ? -25.281 -5.469 1.802 1 30.47 198 THR A C 1
ATOM 1477 O O . THR A 1 198 ? -24.219 -5.48 2.424 1 30.47 198 THR A O 1
ATOM 1480 N N . THR A 1 199 ? -25.281 -6.727 1.267 1 36.34 199 THR A N 1
ATOM 1481 C CA . THR A 1 199 ? -24.406 -7.316 0.262 1 36.34 199 THR A CA 1
ATOM 1482 C C . THR A 1 199 ? -23.578 -6.234 -0.443 1 36.34 199 THR A C 1
ATOM 1484 O O . THR A 1 199 ? -24.141 -5.363 -1.109 1 36.34 199 THR A O 1
ATOM 1487 N N . VAL A 1 200 ? -22.5 -5.867 0.156 1 37.47 200 VAL A N 1
ATOM 1488 C CA . VAL A 1 200 ? -21.703 -4.891 -0.582 1 37.47 200 VAL A CA 1
ATOM 1489 C C . VAL A 1 200 ? -21.484 -5.371 -2.014 1 37.47 200 VAL A C 1
ATOM 1491 O O . VAL A 1 200 ? -20.812 -6.379 -2.242 1 37.47 200 VAL A O 1
ATOM 1494 N N . LYS A 1 201 ? -22.344 -5.27 -2.859 1 46.16 201 LYS A N 1
ATOM 1495 C CA . LYS A 1 201 ? -22.203 -5.363 -4.309 1 46.16 201 LYS A CA 1
ATOM 1496 C C . LYS A 1 201 ? -20.953 -4.621 -4.793 1 46.16 201 LYS A C 1
ATOM 1498 O O . LYS A 1 201 ? -20.875 -3.396 -4.688 1 46.16 201 LYS A O 1
ATOM 1503 N N . MET A 1 202 ? -19.734 -5.445 -4.77 1 52.69 202 MET A N 1
ATOM 1504 C CA . MET A 1 202 ? -18.625 -4.758 -5.422 1 52.69 202 MET A CA 1
ATOM 1505 C C . MET A 1 202 ? -18.922 -4.539 -6.902 1 52.69 202 MET A C 1
ATOM 1507 O O . MET A 1 202 ? -19.281 -5.477 -7.617 1 52.69 202 MET A O 1
ATOM 1511 N N . SER A 1 203 ? -18.984 -3.316 -7.176 1 68.56 203 SER A N 1
ATOM 1512 C CA . SER A 1 203 ? -19.156 -2.965 -8.586 1 68.56 203 SER A CA 1
ATOM 1513 C C . SER A 1 203 ? -17.906 -3.312 -9.391 1 68.56 203 SER A C 1
ATOM 1515 O O . SER A 1 203 ? -16.844 -3.562 -8.828 1 68.56 203 SER A O 1
ATOM 1517 N N . LEU A 1 204 ? -18.094 -3.68 -10.664 1 74.88 204 LEU A N 1
ATOM 1518 C CA . LEU A 1 204 ? -16.969 -3.895 -11.57 1 74.88 204 LEU A CA 1
ATOM 1519 C C . LEU A 1 204 ? -15.922 -2.803 -11.414 1 74.88 204 LEU A C 1
ATOM 1521 O O . LEU A 1 204 ? -14.719 -3.09 -11.383 1 74.88 204 LEU A O 1
ATOM 1525 N N . SER A 1 205 ? -16.422 -1.565 -11.242 1 79.31 205 SER A N 1
ATOM 1526 C CA . SER A 1 205 ? -15.516 -0.428 -11.086 1 79.31 205 SER A CA 1
ATOM 1527 C C . SER A 1 205 ? -14.695 -0.551 -9.805 1 79.31 205 SER A C 1
ATOM 1529 O O . SER A 1 205 ? -13.484 -0.321 -9.82 1 79.31 205 SER A O 1
ATOM 1531 N N . ASP A 1 206 ? -15.305 -0.982 -8.766 1 73.75 206 ASP A N 1
ATOM 1532 C CA . ASP A 1 206 ? -14.609 -1.144 -7.496 1 73.75 206 ASP A CA 1
ATOM 1533 C C . ASP A 1 206 ? -13.555 -2.25 -7.582 1 73.75 206 ASP A C 1
ATOM 1535 O O . ASP A 1 206 ? -12.453 -2.105 -7.062 1 73.75 206 ASP A O 1
ATOM 1539 N N . THR A 1 207 ? -13.914 -3.252 -8.328 1 71.69 207 THR A N 1
ATOM 1540 C CA . THR A 1 207 ? -13 -4.383 -8.477 1 71.69 207 THR A CA 1
ATOM 1541 C C . THR A 1 207 ? -11.758 -3.977 -9.258 1 71.69 207 THR A C 1
ATOM 1543 O O . THR A 1 207 ? -10.633 -4.266 -8.844 1 71.69 207 THR A O 1
ATOM 1546 N N . ILE A 1 208 ? -11.961 -3.273 -10.281 1 79.62 208 ILE A N 1
ATOM 1547 C CA . ILE A 1 208 ? -10.852 -2.861 -11.133 1 79.62 208 ILE A CA 1
ATOM 1548 C C . ILE A 1 208 ? -9.977 -1.86 -10.391 1 79.62 208 ILE A C 1
ATOM 1550 O O . ILE A 1 208 ? -8.75 -1.976 -10.406 1 79.62 208 ILE A O 1
ATOM 1554 N N . GLN A 1 209 ? -10.594 -0.899 -9.734 1 82.75 209 GLN A N 1
ATOM 1555 C CA . GLN A 1 209 ? -9.828 0.135 -9.047 1 82.75 209 GLN A CA 1
ATOM 1556 C C . GLN A 1 209 ? -9.008 -0.456 -7.898 1 82.75 209 GLN A C 1
ATOM 1558 O O . GLN A 1 209 ? -7.836 -0.118 -7.727 1 82.75 209 GLN A O 1
ATOM 1563 N N . GLU A 1 210 ? -9.578 -1.351 -7.168 1 76.94 210 GLU A N 1
ATOM 1564 C CA . GLU A 1 210 ? -8.922 -1.921 -5.992 1 76.94 210 GLU A CA 1
ATOM 1565 C C . GLU A 1 210 ? -7.891 -2.973 -6.391 1 76.94 210 GLU A C 1
ATOM 1567 O O . GLU A 1 210 ? -6.766 -2.963 -5.891 1 76.94 210 GLU A O 1
ATOM 1572 N N . GLN A 1 211 ? -8.211 -3.82 -7.324 1 75.31 211 GLN A N 1
ATOM 1573 C CA . GLN A 1 211 ? -7.41 -5.008 -7.602 1 75.31 211 GLN A CA 1
ATOM 1574 C C . GLN A 1 211 ? -6.285 -4.695 -8.578 1 75.31 211 GLN A C 1
ATOM 1576 O O . GLN A 1 211 ? -5.32 -5.457 -8.688 1 75.31 211 GLN A O 1
ATOM 1581 N N . ILE A 1 212 ? -6.469 -3.615 -9.227 1 81.56 212 ILE A N 1
ATOM 1582 C CA . ILE A 1 212 ? -5.426 -3.312 -10.203 1 81.56 212 ILE A CA 1
ATOM 1583 C C . ILE A 1 212 ? -4.699 -2.031 -9.805 1 81.56 212 ILE A C 1
ATOM 1585 O O . ILE A 1 212 ? -3.564 -2.078 -9.328 1 81.56 212 ILE A O 1
ATOM 1589 N N . PHE A 1 213 ? -5.414 -0.947 -9.789 1 86.06 213 PHE A N 1
ATOM 1590 C CA . PHE A 1 213 ? -4.754 0.346 -9.672 1 86.06 213 PHE A CA 1
ATOM 1591 C C . PHE A 1 213 ? -4.203 0.543 -8.258 1 86.06 213 PHE A C 1
ATOM 1593 O O . PHE A 1 213 ? -3.008 0.784 -8.086 1 86.06 213 PHE A O 1
ATOM 1600 N N . LYS A 1 214 ? -5.023 0.367 -7.297 1 83.44 214 LYS A N 1
ATOM 1601 C CA . LYS A 1 214 ? -4.578 0.606 -5.926 1 83.44 214 LYS A CA 1
ATOM 1602 C C . LYS A 1 214 ? -3.607 -0.479 -5.465 1 83.44 214 LYS A C 1
ATOM 1604 O O . LYS A 1 214 ? -2.736 -0.227 -4.629 1 83.44 214 LYS A O 1
ATOM 1609 N N . ALA A 1 215 ? -3.703 -1.627 -6.043 1 81.06 215 ALA A N 1
ATOM 1610 C CA . ALA A 1 215 ? -2.775 -2.703 -5.707 1 81.06 215 ALA A CA 1
ATOM 1611 C C . ALA A 1 215 ? -1.38 -2.416 -6.25 1 81.06 215 ALA A C 1
ATOM 1613 O O . ALA A 1 215 ? -0.377 -2.762 -5.621 1 81.06 215 ALA A O 1
ATOM 1614 N N . ILE A 1 216 ? -1.365 -1.813 -7.352 1 87.88 216 ILE A N 1
ATOM 1615 C CA . ILE A 1 216 ? -0.097 -1.52 -8.008 1 87.88 216 ILE A CA 1
ATOM 1616 C C . ILE A 1 216 ? 0.565 -0.318 -7.34 1 87.88 216 ILE A C 1
ATOM 1618 O O . ILE A 1 216 ? 1.794 -0.233 -7.281 1 87.88 216 ILE A O 1
ATOM 1622 N N . VAL A 1 217 ? -0.275 0.615 -6.891 1 91.5 217 VAL A N 1
ATOM 1623 C CA . VAL A 1 217 ? 0.247 1.814 -6.246 1 91.5 217 VAL A CA 1
ATOM 1624 C C . VAL A 1 217 ? -0.041 1.76 -4.746 1 91.5 217 VAL A C 1
ATOM 1626 O O . VAL A 1 217 ? -1.07 2.26 -4.285 1 91.5 217 VAL A O 1
ATOM 1629 N N . PRO A 1 218 ? 0.956 1.262 -4.02 1 86.75 218 PRO A N 1
ATOM 1630 C CA . PRO A 1 218 ? 0.707 1.126 -2.582 1 86.75 218 PRO A CA 1
ATOM 1631 C C . PRO A 1 218 ? 0.766 2.461 -1.844 1 86.75 218 PRO A C 1
ATOM 1633 O O . PRO A 1 218 ? 1.295 3.441 -2.375 1 86.75 218 PRO A O 1
ATOM 1636 N N . ASP A 1 219 ? 0.189 2.52 -0.674 1 82.56 219 ASP A N 1
ATOM 1637 C CA . ASP A 1 219 ? 0.203 3.719 0.158 1 82.56 219 ASP A CA 1
ATOM 1638 C C . ASP A 1 219 ? 1.192 3.574 1.312 1 82.56 219 ASP A C 1
ATOM 1640 O O . ASP A 1 219 ? 1.497 4.551 2.002 1 82.56 219 ASP A O 1
ATOM 1644 N N . ASN A 1 220 ? 1.677 2.406 1.566 1 84.81 220 ASN A N 1
ATOM 1645 C CA . ASN A 1 220 ? 2.611 2.062 2.633 1 84.81 220 ASN A CA 1
ATOM 1646 C C . ASN A 1 220 ? 3.418 0.813 2.291 1 84.81 220 ASN A C 1
ATOM 1648 O O . ASN A 1 220 ? 2.881 -0.295 2.283 1 84.81 220 ASN A O 1
ATOM 1652 N N . ILE A 1 221 ? 4.617 0.903 2.08 1 89.31 221 ILE A N 1
ATOM 1653 C CA . ILE A 1 221 ? 5.438 -0.187 1.563 1 89.31 221 ILE A CA 1
ATOM 1654 C C . ILE A 1 221 ? 5.598 -1.265 2.633 1 89.31 221 ILE A C 1
ATOM 1656 O O . ILE A 1 221 ? 5.613 -2.459 2.324 1 89.31 221 ILE A O 1
ATOM 1660 N N . VAL A 1 222 ? 5.781 -0.901 3.928 1 85.88 222 VAL A N 1
ATOM 1661 C CA . VAL A 1 222 ? 5.961 -1.881 4.992 1 85.88 222 VAL A CA 1
ATOM 1662 C C . VAL A 1 222 ? 4.684 -2.699 5.168 1 85.88 222 VAL A C 1
ATOM 1664 O O . VAL A 1 222 ? 4.742 -3.916 5.352 1 85.88 222 VAL A O 1
ATOM 1667 N N . ALA A 1 223 ? 3.654 -2.018 5.016 1 81.44 223 ALA A N 1
ATOM 1668 C CA . ALA A 1 223 ? 2.371 -2.711 5.098 1 81.44 223 ALA A CA 1
ATOM 1669 C C . ALA A 1 223 ? 2.215 -3.715 3.959 1 81.44 223 ALA A C 1
ATOM 1671 O O . ALA A 1 223 ? 1.594 -4.766 4.133 1 81.44 223 ALA A O 1
ATOM 1672 N N . GLN A 1 224 ? 2.719 -3.393 2.791 1 84.5 224 GLN A N 1
ATOM 1673 C CA . GLN A 1 224 ? 2.654 -4.324 1.669 1 84.5 224 GLN A CA 1
ATOM 1674 C C . GLN A 1 224 ? 3.41 -5.609 1.977 1 84.5 224 GLN A C 1
ATOM 1676 O O . GLN A 1 224 ? 2.957 -6.703 1.626 1 84.5 224 GLN A O 1
ATOM 1681 N N . PHE A 1 225 ? 4.531 -5.5 2.67 1 83.88 225 PHE A N 1
ATOM 1682 C CA . PHE A 1 225 ? 5.309 -6.676 3.051 1 83.88 225 PHE A CA 1
ATOM 1683 C C . PHE A 1 225 ? 4.555 -7.512 4.078 1 83.88 225 PHE A C 1
ATOM 1685 O O . PHE A 1 225 ? 4.562 -8.742 4.012 1 83.88 225 PHE A O 1
ATOM 1692 N N . VAL A 1 226 ? 3.914 -6.852 4.957 1 77.25 226 VAL A N 1
ATOM 1693 C CA . VAL A 1 226 ? 3.168 -7.551 5.996 1 77.25 226 VAL A CA 1
ATOM 1694 C C . VAL A 1 226 ? 1.966 -8.266 5.379 1 77.25 226 VAL A C 1
ATOM 1696 O O . VAL A 1 226 ? 1.673 -9.406 5.723 1 77.25 226 VAL A O 1
ATOM 1699 N N . ALA A 1 227 ? 1.446 -7.582 4.348 1 71.94 227 ALA A N 1
ATOM 1700 C CA . ALA A 1 227 ? 0.23 -8.102 3.73 1 71.94 227 ALA A CA 1
ATOM 1701 C C . ALA A 1 227 ? 0.558 -9.156 2.68 1 71.94 227 ALA A C 1
ATOM 1703 O O . ALA A 1 227 ? -0.317 -9.922 2.266 1 71.94 227 ALA A O 1
ATOM 1704 N N . GLY A 1 228 ? 1.739 -9.18 2.25 1 75.75 228 GLY A N 1
ATOM 1705 C CA . GLY A 1 228 ? 2.115 -10.094 1.183 1 75.75 228 GLY A CA 1
ATOM 1706 C C . GLY A 1 228 ? 1.607 -9.664 -0.18 1 75.75 228 GLY A C 1
ATOM 1707 O O . GLY A 1 228 ? 1.218 -10.5 -0.998 1 75.75 228 GLY A O 1
ATOM 1708 N N . ASN A 1 229 ? 1.405 -8.383 -0.361 1 79.44 229 ASN A N 1
ATOM 1709 C CA . ASN A 1 229 ? 1.027 -7.852 -1.667 1 79.44 229 ASN A CA 1
ATOM 1710 C C . ASN A 1 229 ? 2.232 -7.746 -2.598 1 79.44 229 ASN A C 1
ATOM 1712 O O . ASN A 1 229 ? 2.879 -6.699 -2.664 1 79.44 229 ASN A O 1
ATOM 1716 N N . PHE A 1 230 ? 2.393 -8.766 -3.387 1 79.69 230 PHE A N 1
ATOM 1717 C CA . PHE A 1 230 ? 3.566 -8.891 -4.246 1 79.69 230 PHE A CA 1
ATOM 1718 C C . PHE A 1 230 ? 3.576 -7.805 -5.309 1 79.69 230 PHE A C 1
ATOM 1720 O O . PHE A 1 230 ? 4.633 -7.266 -5.641 1 79.69 230 PHE A O 1
ATOM 1727 N N . ILE A 1 231 ? 2.424 -7.516 -5.844 1 83.31 231 ILE A N 1
ATOM 1728 C CA . ILE A 1 231 ? 2.357 -6.551 -6.938 1 83.31 231 ILE A CA 1
ATOM 1729 C C . ILE A 1 231 ? 2.801 -5.176 -6.434 1 83.31 231 ILE A C 1
ATOM 1731 O O . ILE A 1 231 ? 3.541 -4.469 -7.121 1 83.31 231 ILE A O 1
ATOM 1735 N N . GLY A 1 232 ? 2.295 -4.762 -5.285 1 88.62 232 GLY A N 1
ATOM 1736 C CA . GLY A 1 232 ? 2.709 -3.494 -4.707 1 88.62 232 GLY A CA 1
ATOM 1737 C C . GLY A 1 232 ? 4.195 -3.432 -4.406 1 88.62 232 GLY A C 1
ATOM 1738 O O . GLY A 1 232 ? 4.84 -2.412 -4.656 1 88.62 232 GLY A O 1
ATOM 1739 N N . ILE A 1 233 ? 4.758 -4.5 -3.908 1 89.25 233 ILE A N 1
ATOM 1740 C CA . ILE A 1 233 ? 6.176 -4.59 -3.582 1 89.25 233 ILE A CA 1
ATOM 1741 C C . ILE A 1 233 ? 7.008 -4.477 -4.859 1 89.25 233 ILE A C 1
ATOM 1743 O O . ILE A 1 233 ? 7.984 -3.725 -4.906 1 89.25 233 ILE A O 1
ATOM 1747 N N . MET A 1 234 ? 6.594 -5.156 -5.875 1 90.06 234 MET A N 1
ATOM 1748 C CA . MET A 1 234 ? 7.32 -5.133 -7.145 1 90.06 234 MET A CA 1
ATOM 1749 C C . MET A 1 234 ? 7.223 -3.758 -7.797 1 90.06 234 MET A C 1
ATOM 1751 O O . MET A 1 234 ? 8.211 -3.254 -8.336 1 90.06 234 MET A O 1
ATOM 1755 N N . ALA A 1 235 ? 6.012 -3.221 -7.762 1 92.5 235 ALA A N 1
ATOM 1756 C CA . ALA A 1 235 ? 5.836 -1.887 -8.328 1 92.5 235 ALA A CA 1
ATOM 1757 C C . ALA A 1 235 ? 6.758 -0.876 -7.652 1 92.5 235 ALA A C 1
ATOM 1759 O O . ALA A 1 235 ? 7.383 -0.05 -8.32 1 92.5 235 ALA A O 1
ATOM 1760 N N . PHE A 1 236 ? 6.836 -0.941 -6.332 1 94.62 236 PHE A N 1
ATOM 1761 C CA . PHE A 1 236 ? 7.719 -0.044 -5.598 1 94.62 236 PHE A CA 1
ATOM 1762 C C . PHE A 1 236 ? 9.18 -0.297 -5.961 1 94.62 236 PHE A C 1
ATOM 1764 O O . PHE A 1 236 ? 9.953 0.645 -6.117 1 94.62 236 PHE A O 1
ATOM 1771 N N . ALA A 1 237 ? 9.594 -1.582 -6.066 1 94.44 237 ALA A N 1
ATOM 1772 C CA . ALA A 1 237 ? 10.961 -1.938 -6.441 1 94.44 237 ALA A CA 1
ATOM 1773 C C . ALA A 1 237 ? 11.32 -1.368 -7.812 1 94.44 237 ALA A C 1
ATOM 1775 O O . ALA A 1 237 ? 12.406 -0.824 -7.996 1 94.44 237 ALA A O 1
ATOM 1776 N N . ILE A 1 238 ? 10.414 -1.537 -8.758 1 93.31 238 ILE A N 1
ATOM 1777 C CA . ILE A 1 238 ? 10.633 -1.024 -10.102 1 93.31 238 ILE A CA 1
ATOM 1778 C C . ILE A 1 238 ? 10.773 0.496 -10.062 1 93.31 238 ILE A C 1
ATOM 1780 O O . ILE A 1 238 ? 11.695 1.058 -10.656 1 93.31 238 ILE A O 1
ATOM 1784 N N . PHE A 1 239 ? 9.883 1.16 -9.32 1 95 239 PHE A N 1
ATOM 1785 C CA . PHE A 1 239 ? 9.891 2.615 -9.227 1 95 239 PHE A CA 1
ATOM 1786 C C . PHE A 1 239 ? 11.18 3.105 -8.57 1 95 239 PHE A C 1
ATOM 1788 O O . PHE A 1 239 ? 11.75 4.117 -8.992 1 95 239 PHE A O 1
ATOM 1795 N N . LEU A 1 240 ? 11.602 2.426 -7.547 1 95.62 240 LEU A N 1
ATOM 1796 C CA . LEU A 1 240 ? 12.852 2.746 -6.875 1 95.62 240 LEU A CA 1
ATOM 1797 C C . LEU A 1 240 ? 14.031 2.637 -7.836 1 95.62 240 LEU A C 1
ATOM 1799 O O . LEU A 1 240 ? 14.906 3.51 -7.863 1 95.62 240 LEU A O 1
ATOM 1803 N N . ALA A 1 241 ? 14.062 1.598 -8.609 1 94.12 241 ALA A N 1
ATOM 1804 C CA . ALA A 1 241 ? 15.148 1.37 -9.57 1 94.12 241 ALA A CA 1
ATOM 1805 C C . ALA A 1 241 ? 15.188 2.471 -10.625 1 94.12 241 ALA A C 1
ATOM 1807 O O . ALA A 1 241 ? 16.25 2.998 -10.938 1 94.12 241 ALA A O 1
ATOM 1808 N N . ILE A 1 242 ? 14.055 2.805 -11.156 1 93.88 242 ILE A N 1
ATOM 1809 C CA . ILE A 1 242 ? 13.961 3.848 -12.172 1 93.88 242 ILE A CA 1
ATOM 1810 C C . ILE A 1 242 ? 14.406 5.184 -11.578 1 93.88 242 ILE A C 1
ATOM 1812 O O . ILE A 1 242 ? 15.156 5.93 -12.219 1 93.88 242 ILE A O 1
ATOM 1816 N N . SER A 1 243 ? 13.953 5.48 -10.359 1 93.56 243 SER A N 1
ATOM 1817 C CA . SER A 1 243 ? 14.273 6.75 -9.719 1 93.56 243 SER A CA 1
ATOM 1818 C C . SER A 1 243 ? 15.758 6.836 -9.375 1 93.56 243 SER A C 1
ATOM 1820 O O . SER A 1 243 ? 16.344 7.918 -9.398 1 93.56 243 SER A O 1
ATOM 1822 N N . MET A 1 244 ? 16.344 5.734 -9.039 1 93.5 244 MET A N 1
ATOM 1823 C CA . MET A 1 244 ? 17.766 5.703 -8.719 1 93.5 244 MET A CA 1
ATOM 1824 C C . MET A 1 244 ? 18.609 6.203 -9.898 1 93.5 244 MET A C 1
ATOM 1826 O O . MET A 1 244 ? 19.672 6.789 -9.703 1 93.5 244 MET A O 1
ATOM 1830 N N . GLN A 1 245 ? 18.094 6.047 -11.094 1 89.31 245 GLN A N 1
ATOM 1831 C CA . GLN A 1 245 ? 18.797 6.504 -12.281 1 89.31 245 GLN A CA 1
ATOM 1832 C C . GLN A 1 245 ? 18.906 8.023 -12.312 1 89.31 245 GLN A C 1
ATOM 1834 O O . GLN A 1 245 ? 19.766 8.586 -13 1 89.31 245 GLN A O 1
ATOM 1839 N N . ARG A 1 246 ? 18.078 8.664 -11.602 1 86.88 246 ARG A N 1
ATOM 1840 C CA . ARG A 1 246 ? 18.047 10.125 -11.617 1 86.88 246 ARG A CA 1
ATOM 1841 C C . ARG A 1 246 ? 18.938 10.703 -10.531 1 86.88 246 ARG A C 1
ATOM 1843 O O . ARG A 1 246 ? 19.141 11.922 -10.469 1 86.88 246 ARG A O 1
ATOM 1850 N N . VAL A 1 247 ? 19.375 9.797 -9.703 1 88.62 247 VAL A N 1
ATOM 1851 C CA . VAL A 1 247 ? 20.266 10.266 -8.633 1 88.62 247 VAL A CA 1
ATOM 1852 C C . VAL A 1 247 ? 21.656 10.531 -9.203 1 88.62 247 VAL A C 1
ATOM 1854 O O . VAL A 1 247 ? 22.203 9.711 -9.945 1 88.62 247 VAL A O 1
ATOM 1857 N N . GLN A 1 248 ? 22.156 11.625 -8.984 1 78.56 248 GLN A N 1
ATOM 1858 C CA . GLN A 1 248 ? 23.438 12.047 -9.523 1 78.56 248 GLN A CA 1
ATOM 1859 C C . GLN A 1 248 ? 24.594 11.266 -8.883 1 78.56 248 GLN A C 1
ATOM 1861 O O . GLN A 1 248 ? 25.531 10.852 -9.578 1 78.56 248 GLN A O 1
ATOM 1866 N N . ARG A 1 249 ? 24.5 11.055 -7.691 1 80.19 249 ARG A N 1
ATOM 1867 C CA . ARG A 1 249 ? 25.547 10.312 -6.996 1 80.19 249 ARG A CA 1
ATOM 1868 C C . ARG A 1 249 ? 25.422 8.812 -7.25 1 80.19 249 ARG A C 1
ATOM 1870 O O . ARG A 1 249 ? 24.312 8.32 -7.488 1 80.19 249 ARG A O 1
ATOM 1877 N N . SER A 1 250 ? 26.562 8.25 -7.289 1 87.44 250 SER A N 1
ATOM 1878 C CA . SER A 1 250 ? 26.547 6.793 -7.363 1 87.44 250 SER A CA 1
ATOM 1879 C C . SER A 1 250 ? 25.891 6.188 -6.125 1 87.44 250 SER A C 1
ATOM 1881 O O . SER A 1 250 ? 26.109 6.66 -5.008 1 87.44 250 SER A O 1
ATOM 1883 N N . CYS A 1 251 ? 24.984 5.309 -6.348 1 93.75 251 CYS A N 1
ATOM 1884 C CA . CYS A 1 251 ? 24.344 4.59 -5.258 1 93.75 251 CYS A CA 1
ATOM 1885 C C . CYS A 1 251 ? 24.969 3.215 -5.059 1 93.75 251 CYS A C 1
ATOM 1887 O O . CYS A 1 251 ? 24.25 2.209 -5 1 93.75 251 CYS A O 1
ATOM 1889 N N . ALA A 1 252 ? 26.297 3.221 -4.859 1 93.5 252 ALA A N 1
ATOM 1890 C CA . ALA A 1 252 ? 27.078 1.985 -4.844 1 93.5 252 ALA A CA 1
ATOM 1891 C C . ALA A 1 252 ? 26.781 1.16 -3.598 1 93.5 252 ALA A C 1
ATOM 1893 O O . ALA A 1 252 ? 26.781 -0.072 -3.646 1 93.5 252 ALA A O 1
ATOM 1894 N N . THR A 1 253 ? 26.578 1.816 -2.498 1 95 253 THR A N 1
ATOM 1895 C CA . THR A 1 253 ? 26.344 1.108 -1.244 1 95 253 THR A CA 1
ATOM 1896 C C . THR A 1 253 ? 25 0.369 -1.279 1 95 253 THR A C 1
ATOM 1898 O O . THR A 1 253 ? 24.922 -0.801 -0.899 1 95 253 THR A O 1
ATOM 1901 N N . VAL A 1 254 ? 24.016 1.039 -1.774 1 96.12 254 VAL A N 1
ATOM 1902 C CA . VAL A 1 254 ? 22.688 0.428 -1.87 1 96.12 254 VAL A CA 1
ATOM 1903 C C . VAL A 1 254 ? 22.734 -0.748 -2.844 1 96.12 254 VAL A C 1
ATOM 1905 O O . VAL A 1 254 ? 22.188 -1.816 -2.561 1 96.12 254 VAL A O 1
ATOM 1908 N N . LEU A 1 255 ? 23.391 -0.58 -3.932 1 95 255 LEU A N 1
ATOM 1909 C CA . LEU A 1 255 ? 23.484 -1.627 -4.945 1 95 255 LEU A CA 1
ATOM 1910 C C . LEU A 1 255 ? 24.234 -2.84 -4.406 1 95 255 LEU A C 1
ATOM 1912 O O . LEU A 1 255 ? 23.797 -3.977 -4.578 1 95 255 LEU A O 1
ATOM 1916 N N . ALA A 1 256 ? 25.359 -2.596 -3.779 1 95.06 256 ALA A N 1
ATOM 1917 C CA . ALA A 1 256 ? 26.156 -3.682 -3.219 1 95.06 256 ALA A CA 1
ATOM 1918 C C . ALA A 1 256 ? 25.375 -4.445 -2.154 1 95.06 256 ALA A C 1
ATOM 1920 O O . ALA A 1 256 ? 25.422 -5.676 -2.105 1 95.06 256 ALA A O 1
ATOM 1921 N N . PHE A 1 257 ? 24.719 -3.721 -1.358 1 95.81 257 PHE A N 1
ATOM 1922 C CA . PHE A 1 257 ? 23.906 -4.336 -0.316 1 95.81 257 PHE A CA 1
ATOM 1923 C C . PHE A 1 257 ? 22.844 -5.246 -0.923 1 95.81 257 PHE A C 1
ATOM 1925 O O . PHE A 1 257 ? 22.656 -6.383 -0.484 1 95.81 257 PHE A O 1
ATOM 1932 N N . CYS A 1 258 ? 22.125 -4.75 -1.908 1 95.81 258 CYS A N 1
ATOM 1933 C CA . CYS A 1 258 ? 21.047 -5.508 -2.529 1 95.81 258 CYS A CA 1
ATOM 1934 C C . CYS A 1 258 ? 21.594 -6.742 -3.242 1 95.81 258 CYS A C 1
ATOM 1936 O O . CYS A 1 258 ? 20.969 -7.805 -3.217 1 95.81 258 CYS A O 1
ATOM 1938 N N . LYS A 1 259 ? 22.734 -6.625 -3.889 1 92.88 259 LYS A N 1
ATOM 1939 C CA . LYS A 1 259 ? 23.359 -7.762 -4.57 1 92.88 259 LYS A CA 1
ATOM 1940 C C . LYS A 1 259 ? 23.719 -8.867 -3.58 1 92.88 259 LYS A C 1
ATOM 1942 O O . LYS A 1 259 ? 23.406 -10.039 -3.805 1 92.88 259 LYS A O 1
ATOM 1947 N N . GLU A 1 260 ? 24.328 -8.469 -2.484 1 96 260 GLU A N 1
ATOM 1948 C CA . GLU A 1 260 ? 24.719 -9.438 -1.464 1 96 260 GLU A CA 1
ATOM 1949 C C . GLU A 1 260 ? 23.5 -10.086 -0.82 1 96 260 GLU A C 1
ATOM 1951 O O . GLU A 1 260 ? 23.484 -11.297 -0.583 1 96 260 GLU A O 1
ATOM 1956 N N . LEU A 1 261 ? 22.562 -9.312 -0.577 1 95.75 261 LEU A N 1
ATOM 1957 C CA . LEU A 1 261 ? 21.344 -9.836 0.019 1 95.75 261 LEU A CA 1
ATOM 1958 C C . LEU A 1 261 ? 20.641 -10.805 -0.934 1 95.75 261 LEU A C 1
ATOM 1960 O O . LEU A 1 261 ? 20.141 -11.844 -0.508 1 95.75 261 LEU A O 1
ATOM 1964 N N . ASN A 1 262 ? 20.594 -10.453 -2.197 1 91.44 262 ASN A N 1
ATOM 1965 C CA . ASN A 1 262 ? 20.016 -11.328 -3.209 1 91.44 262 ASN A CA 1
ATOM 1966 C C . ASN A 1 262 ? 20.672 -12.695 -3.219 1 91.44 262 ASN A C 1
ATOM 1968 O O . ASN A 1 262 ? 20 -13.727 -3.232 1 91.44 262 ASN A O 1
ATOM 1972 N N . GLU A 1 263 ? 21.938 -12.719 -3.139 1 90.19 263 GLU A N 1
ATOM 1973 C CA . GLU A 1 263 ? 22.703 -13.969 -3.152 1 90.19 263 GLU A CA 1
ATOM 1974 C C . GLU A 1 263 ? 22.422 -14.797 -1.899 1 90.19 263 GLU A C 1
ATOM 1976 O O . GLU A 1 263 ? 22.281 -16.016 -1.974 1 90.19 263 GLU A O 1
ATOM 1981 N N . ILE A 1 264 ? 22.359 -14.141 -0.779 1 95.12 264 ILE A N 1
ATOM 1982 C CA . ILE A 1 264 ? 22.094 -14.82 0.483 1 95.12 264 ILE A CA 1
ATOM 1983 C C . ILE A 1 264 ? 20.703 -15.445 0.454 1 95.12 264 ILE A C 1
ATOM 1985 O O . ILE A 1 264 ? 20.516 -16.594 0.859 1 95.12 264 ILE A O 1
ATOM 1989 N N . LEU A 1 265 ? 19.75 -14.656 -0.035 1 92.12 265 LEU A N 1
ATOM 1990 C CA . LEU A 1 265 ? 18.375 -15.141 -0.081 1 92.12 265 LEU A CA 1
ATOM 1991 C C . LEU A 1 265 ? 18.25 -16.312 -1.045 1 92.12 265 LEU A C 1
ATOM 1993 O O . LEU A 1 265 ? 17.531 -17.281 -0.767 1 92.12 265 LEU A O 1
ATOM 1997 N N . LEU A 1 266 ? 18.938 -16.281 -2.164 1 85.56 266 LEU A N 1
ATOM 1998 C CA . LEU A 1 266 ? 18.922 -17.406 -3.102 1 85.56 266 LEU A CA 1
ATOM 1999 C C . LEU A 1 266 ? 19.562 -18.641 -2.473 1 85.56 266 LEU A C 1
ATOM 2001 O O . LEU A 1 266 ? 19.094 -19.766 -2.703 1 85.56 266 LEU A O 1
ATOM 2005 N N . ALA A 1 267 ? 20.594 -18.453 -1.658 1 89.88 267 ALA A N 1
ATOM 2006 C CA . ALA A 1 267 ? 21.203 -19.578 -0.942 1 89.88 267 ALA A CA 1
ATOM 2007 C C . ALA A 1 267 ? 20.234 -20.188 0.061 1 89.88 267 ALA A C 1
ATOM 2009 O O . ALA A 1 267 ? 20.203 -21.406 0.242 1 89.88 267 ALA A O 1
ATOM 2010 N N . CYS A 1 268 ? 19.516 -19.328 0.736 1 92.69 268 CYS A N 1
ATOM 2011 C CA . CYS A 1 268 ? 18.469 -19.812 1.636 1 92.69 268 CYS A CA 1
ATOM 2012 C C . CYS A 1 268 ? 17.484 -20.719 0.897 1 92.69 268 CYS A C 1
ATOM 2014 O O . CYS A 1 268 ? 17.141 -21.797 1.387 1 92.69 268 CYS A O 1
ATOM 2016 N N . ILE A 1 269 ? 17.078 -20.297 -0.254 1 86.88 269 ILE A N 1
ATOM 2017 C CA . ILE A 1 269 ? 16.125 -21.047 -1.067 1 86.88 269 ILE A CA 1
ATOM 2018 C C . ILE A 1 269 ? 16.734 -22.391 -1.455 1 86.88 269 ILE A C 1
ATOM 2020 O O . ILE A 1 269 ? 16.062 -23.422 -1.438 1 86.88 269 ILE A O 1
ATOM 2024 N N . GLY A 1 270 ? 18 -22.359 -1.818 1 84.12 270 GLY A N 1
ATOM 2025 C CA . GLY A 1 270 ? 18.688 -23.594 -2.148 1 84.12 270 GLY A CA 1
ATOM 2026 C C . GLY A 1 270 ? 18.609 -24.641 -1.048 1 84.12 270 GLY A C 1
ATOM 2027 O O . GLY A 1 270 ? 18.438 -25.828 -1.32 1 84.12 270 GLY A O 1
ATOM 2028 N N . ASN A 1 271 ? 18.656 -24.219 0.158 1 89.75 271 ASN A N 1
ATOM 2029 C CA . ASN A 1 271 ? 18.578 -25.125 1.301 1 89.75 271 ASN A CA 1
ATOM 2030 C C . ASN A 1 271 ? 17.172 -25.672 1.494 1 89.75 271 ASN A C 1
ATOM 2032 O O . ASN A 1 271 ? 17 -26.828 1.869 1 89.75 271 ASN A O 1
ATOM 2036 N N . VAL A 1 272 ? 16.266 -24.906 1.196 1 89.19 272 VAL A N 1
ATOM 2037 C CA . VAL A 1 272 ? 14.875 -25.312 1.425 1 89.19 272 VAL A CA 1
ATOM 2038 C C . VAL A 1 272 ? 14.43 -26.281 0.331 1 89.19 272 VAL A C 1
ATOM 2040 O O . VAL A 1 272 ? 13.711 -27.234 0.601 1 89.19 272 VAL A O 1
ATOM 2043 N N . ILE A 1 273 ? 14.898 -26.062 -0.877 1 82.69 273 ILE A N 1
ATOM 2044 C CA . ILE A 1 273 ? 14.43 -26.828 -2.033 1 82.69 273 ILE A CA 1
ATOM 2045 C C . ILE A 1 273 ? 14.922 -28.266 -1.933 1 82.69 273 ILE A C 1
ATOM 2047 O O . ILE A 1 273 ? 14.344 -29.172 -2.543 1 82.69 273 ILE A O 1
ATOM 2051 N N . LEU A 1 274 ? 15.867 -28.516 -1.062 1 83.88 274 LEU A N 1
ATOM 2052 C CA . LEU A 1 274 ? 16.375 -29.875 -0.853 1 83.88 274 LEU A CA 1
ATOM 2053 C C . LEU A 1 274 ? 15.297 -30.766 -0.235 1 83.88 274 LEU A C 1
ATOM 2055 O O . LEU A 1 274 ? 15.32 -31.984 -0.408 1 83.88 274 LEU A O 1
ATOM 2059 N N . CYS A 1 275 ? 14.359 -30.172 0.345 1 88.88 275 CYS A N 1
ATOM 2060 C CA . CYS A 1 275 ? 13.305 -30.906 1.025 1 88.88 275 CYS A CA 1
ATOM 2061 C C . CYS A 1 275 ? 12.094 -31.094 0.121 1 88.88 275 CYS A C 1
ATOM 2063 O O . CYS A 1 275 ? 11.078 -31.641 0.542 1 88.88 275 CYS A O 1
ATOM 2065 N N . THR A 1 276 ? 12.188 -30.781 -1.12 1 85.88 276 THR A N 1
ATOM 2066 C CA . THR A 1 276 ? 11.047 -30.688 -2.025 1 85.88 276 THR A CA 1
ATOM 2067 C C . THR A 1 276 ? 10.359 -32.031 -2.172 1 85.88 276 THR A C 1
ATOM 2069 O O . THR A 1 276 ? 9.125 -32.125 -2.088 1 85.88 276 THR A O 1
ATOM 2072 N N . PRO A 1 277 ? 11.086 -33.156 -2.32 1 86.62 277 PRO A N 1
ATOM 2073 C CA . PRO A 1 277 ? 10.391 -34.438 -2.549 1 86.62 277 PRO A CA 1
ATOM 2074 C C . PRO A 1 277 ? 9.484 -34.844 -1.384 1 86.62 277 PRO A C 1
ATOM 2076 O O . PRO A 1 277 ? 8.352 -35.25 -1.599 1 86.62 277 PRO A O 1
ATOM 2079 N N . ILE A 1 278 ? 9.922 -34.594 -0.253 1 91.06 278 ILE A N 1
ATOM 2080 C CA . ILE A 1 278 ? 9.141 -34.938 0.932 1 91.06 278 ILE A CA 1
ATOM 2081 C C . ILE A 1 278 ? 7.984 -33.938 1.069 1 91.06 278 ILE A C 1
ATOM 2083 O O . ILE A 1 278 ? 6.871 -34.344 1.439 1 91.06 278 ILE A O 1
ATOM 2087 N N . ALA A 1 279 ? 8.305 -32.719 0.814 1 88.94 279 ALA A N 1
ATOM 2088 C CA . ALA A 1 279 ? 7.293 -31.672 0.938 1 88.94 279 ALA A CA 1
ATOM 2089 C C . ALA A 1 279 ? 6.137 -31.906 -0.025 1 88.94 279 ALA A C 1
ATOM 2091 O O . ALA A 1 279 ? 4.969 -31.781 0.352 1 88.94 279 ALA A O 1
ATOM 2092 N N . VAL A 1 280 ? 6.453 -32.281 -1.195 1 85.88 280 VAL A N 1
ATOM 2093 C CA . VAL A 1 280 ? 5.438 -32.531 -2.213 1 85.88 280 VAL A CA 1
ATOM 2094 C C . VAL A 1 280 ? 4.578 -33.719 -1.814 1 85.88 280 VAL A C 1
ATOM 2096 O O . VAL A 1 280 ? 3.348 -33.688 -1.911 1 85.88 280 VAL A O 1
ATOM 2099 N N . ALA A 1 281 ? 5.234 -34.781 -1.368 1 91 281 ALA A N 1
ATOM 2100 C CA . ALA A 1 281 ? 4.488 -35.969 -0.902 1 91 281 ALA A CA 1
ATOM 2101 C C . ALA A 1 281 ? 3.535 -35.594 0.228 1 91 281 ALA A C 1
ATOM 2103 O O . ALA A 1 281 ? 2.375 -36 0.234 1 91 281 ALA A O 1
ATOM 2104 N N . SER A 1 282 ? 4.039 -34.844 1.134 1 91.62 282 SER A N 1
ATOM 2105 C CA . SER A 1 282 ? 3.277 -34.406 2.301 1 91.62 282 SER A CA 1
ATOM 2106 C C . SER A 1 282 ? 2.086 -33.562 1.895 1 91.62 282 SER A C 1
ATOM 2108 O O . SER A 1 282 ? 0.965 -33.781 2.355 1 91.62 282 SER A O 1
ATOM 2110 N N . LEU A 1 283 ? 2.27 -32.594 1.043 1 84.31 283 LEU A N 1
ATOM 2111 C CA . LEU A 1 283 ? 1.225 -31.672 0.619 1 84.31 283 LEU A CA 1
ATOM 2112 C C . LEU A 1 283 ? 0.136 -32.406 -0.16 1 84.31 283 LEU A C 1
ATOM 2114 O O . LEU A 1 283 ? -1.055 -32.188 0.067 1 84.31 283 LEU A O 1
ATOM 2118 N N . VAL A 1 284 ? 0.548 -33.25 -1.048 1 84.44 284 VAL A N 1
ATOM 2119 C CA . VAL A 1 284 ? -0.406 -34 -1.865 1 84.44 284 VAL A CA 1
ATOM 2120 C C . VAL A 1 284 ? -1.218 -34.938 -0.982 1 84.44 284 VAL A C 1
ATOM 2122 O O . VAL A 1 284 ? -2.443 -35 -1.093 1 84.44 284 VAL A O 1
ATOM 2125 N N . ALA A 1 285 ? -0.562 -35.594 -0.09 1 88.62 285 ALA A N 1
ATOM 2126 C CA . ALA A 1 285 ? -1.246 -36.5 0.825 1 88.62 285 ALA A CA 1
ATOM 2127 C C . ALA A 1 285 ? -2.24 -35.75 1.704 1 88.62 285 ALA A C 1
ATOM 2129 O O . ALA A 1 285 ? -3.359 -36.219 1.927 1 88.62 285 ALA A O 1
ATOM 2130 N N . GLY A 1 286 ? -1.815 -34.719 2.215 1 84.62 286 GLY A N 1
ATOM 2131 C CA . GLY A 1 286 ? -2.693 -33.906 3.049 1 84.62 286 GLY A CA 1
ATOM 2132 C C . GLY A 1 286 ? -3.916 -33.406 2.311 1 84.62 286 GLY A C 1
ATOM 2133 O O . GLY A 1 286 ? -5.023 -33.406 2.852 1 84.62 286 GLY A O 1
ATOM 2134 N N . GLY A 1 287 ? -3.762 -32.875 1.141 1 79 287 GLY A N 1
ATOM 2135 C CA . GLY A 1 287 ? -4.855 -32.344 0.342 1 79 287 GLY A CA 1
ATOM 2136 C C . GLY A 1 287 ? -5.902 -33.406 -0.003 1 79 287 GLY A C 1
ATOM 2137 O O . GLY A 1 287 ? -7.102 -33.156 0.094 1 79 287 GLY A O 1
ATOM 2138 N N . LEU A 1 288 ? -5.473 -34.625 -0.374 1 80.75 288 LEU A N 1
ATOM 2139 C CA . LEU A 1 288 ? -6.375 -35.688 -0.776 1 80.75 288 LEU A CA 1
ATOM 2140 C C . LEU A 1 288 ? -6.902 -36.438 0.442 1 80.75 288 LEU A C 1
ATOM 2142 O O . LEU A 1 288 ? -7.961 -37.062 0.379 1 80.75 288 LEU A O 1
ATOM 2146 N N . GLY A 1 289 ? -6.191 -36.312 1.47 1 84.62 289 GLY A N 1
ATOM 2147 C CA . GLY A 1 289 ? -6.527 -37.094 2.656 1 84.62 289 GLY A CA 1
ATOM 2148 C C . GLY A 1 289 ? -7.789 -36.594 3.346 1 84.62 289 GLY A C 1
ATOM 2149 O O . GLY A 1 289 ? -8.406 -37.344 4.113 1 84.62 289 GLY A O 1
ATOM 2150 N N . THR A 1 290 ? -8.172 -35.406 3.082 1 77.81 290 THR A N 1
ATOM 2151 C CA . THR A 1 290 ? -9.344 -34.844 3.742 1 77.81 290 THR A CA 1
ATOM 2152 C C . THR A 1 290 ? -10.609 -35.156 2.959 1 77.81 290 THR A C 1
ATOM 2154 O O . THR A 1 290 ? -11.719 -34.875 3.416 1 77.81 290 THR A O 1
ATOM 2157 N N . THR A 1 291 ? -10.523 -35.75 1.824 1 77.25 291 THR A N 1
ATOM 2158 C CA . THR A 1 291 ? -11.664 -36.125 1.001 1 77.25 291 THR A CA 1
ATOM 2159 C C . THR A 1 291 ? -12.094 -37.562 1.282 1 77.25 291 THR A C 1
ATOM 2161 O O . THR A 1 291 ? -11.344 -38.5 1.02 1 77.25 291 THR A O 1
ATOM 2164 N N . ASN A 1 292 ? -13.305 -37.688 1.839 1 75.56 292 ASN A N 1
ATOM 2165 C CA . ASN A 1 292 ? -13.758 -39 2.205 1 75.56 292 ASN A CA 1
ATOM 2166 C C . ASN A 1 292 ? -14.656 -39.625 1.129 1 75.56 292 ASN A C 1
ATOM 2168 O O . ASN A 1 292 ? -14.773 -40.844 1.023 1 75.56 292 ASN A O 1
ATOM 2172 N N . ASP A 1 293 ? -15.391 -38.719 0.437 1 75.88 293 ASP A N 1
ATOM 2173 C CA . ASP A 1 293 ? -16.312 -39.25 -0.572 1 75.88 293 ASP A CA 1
ATOM 2174 C C . ASP A 1 293 ? -15.898 -38.781 -1.972 1 75.88 293 ASP A C 1
ATOM 2176 O O . ASP A 1 293 ? -16.484 -37.875 -2.539 1 75.88 293 ASP A O 1
ATOM 2180 N N . PHE A 1 294 ? -14.969 -39.594 -2.529 1 77.06 294 PHE A N 1
ATOM 2181 C CA . PHE A 1 294 ? -14.438 -39.281 -3.85 1 77.06 294 PHE A CA 1
ATOM 2182 C C . PHE A 1 294 ? -15.508 -39.438 -4.918 1 77.06 294 PHE A C 1
ATOM 2184 O O . PHE A 1 294 ? -15.516 -38.688 -5.91 1 77.06 294 PHE A O 1
ATOM 2191 N N . THR A 1 295 ? -16.438 -40.25 -4.672 1 78.62 295 THR A N 1
ATOM 2192 C CA . THR A 1 295 ? -17.5 -40.469 -5.645 1 78.62 295 THR A CA 1
ATOM 2193 C C . THR A 1 295 ? -18.438 -39.25 -5.734 1 78.62 295 THR A C 1
ATOM 2195 O O . THR A 1 295 ? -18.766 -38.812 -6.832 1 78.62 295 THR A O 1
ATOM 2198 N N . ALA A 1 296 ? -18.812 -38.781 -4.602 1 74.94 296 ALA A N 1
ATOM 2199 C CA . ALA A 1 296 ? -19.672 -37.594 -4.582 1 74.94 296 ALA A CA 1
ATOM 2200 C C . ALA A 1 296 ? -18.969 -36.375 -5.172 1 74.94 296 ALA A C 1
ATOM 2202 O O . ALA A 1 296 ? -19.562 -35.625 -5.938 1 74.94 296 ALA A O 1
ATOM 2203 N N . VAL A 1 297 ? -17.734 -36.344 -4.859 1 76.5 297 VAL A N 1
ATOM 2204 C CA . VAL A 1 297 ? -16.969 -35.188 -5.316 1 76.5 297 VAL A CA 1
ATOM 2205 C C . VAL A 1 297 ? -16.766 -35.25 -6.828 1 76.5 297 VAL A C 1
ATOM 2207 O O . VAL A 1 297 ? -17.094 -34.312 -7.555 1 76.5 297 VAL A O 1
ATOM 2210 N N . PHE A 1 298 ? -16.406 -36.375 -7.305 1 80.44 298 PHE A N 1
ATOM 2211 C CA . PHE A 1 298 ? -16.141 -36.531 -8.734 1 80.44 298 PHE A CA 1
ATOM 2212 C C . PHE A 1 298 ? -17.438 -36.5 -9.523 1 80.44 298 PHE A C 1
ATOM 2214 O O . PHE A 1 298 ? -17.484 -36.031 -10.656 1 80.44 298 PHE A O 1
ATOM 2221 N N . GLY A 1 299 ? -18.5 -36.969 -8.906 1 79.25 299 GLY A N 1
ATOM 2222 C CA . GLY A 1 299 ? -19.797 -36.938 -9.562 1 79.25 299 GLY A CA 1
ATOM 2223 C C . GLY A 1 299 ? -20.312 -35.531 -9.781 1 79.25 299 GLY A C 1
ATOM 2224 O O . GLY A 1 299 ? -20.953 -35.25 -10.805 1 79.25 299 GLY A O 1
ATOM 2225 N N . ASN A 1 300 ? -20.016 -34.719 -8.953 1 78.56 300 ASN A N 1
ATOM 2226 C CA . ASN A 1 300 ? -20.547 -33.344 -9.031 1 78.56 300 ASN A CA 1
ATOM 2227 C C . ASN A 1 300 ? -19.594 -32.438 -9.789 1 78.56 300 ASN A C 1
ATOM 2229 O O . ASN A 1 300 ? -20.031 -31.609 -10.586 1 78.56 300 ASN A O 1
ATOM 2233 N N . VAL A 1 301 ? -18.297 -32.688 -9.547 1 87.19 301 VAL A N 1
ATOM 2234 C CA . VAL A 1 301 ? -17.328 -31.703 -10.078 1 87.19 301 VAL A CA 1
ATOM 2235 C C . VAL A 1 301 ? -16.594 -32.312 -11.266 1 87.19 301 VAL A C 1
ATOM 2237 O O . VAL A 1 301 ? -15.812 -31.625 -11.938 1 87.19 301 VAL A O 1
ATOM 2240 N N . GLY A 1 302 ? -16.812 -33.531 -11.594 1 89.44 302 GLY A N 1
ATOM 2241 C CA . GLY A 1 302 ? -16.031 -34.25 -12.594 1 89.44 302 GLY A CA 1
ATOM 2242 C C . GLY A 1 302 ? -16.031 -33.562 -13.945 1 89.44 302 GLY A C 1
ATOM 2243 O O . GLY A 1 302 ? -14.977 -33.406 -14.57 1 89.44 302 GLY A O 1
ATOM 2244 N N . ILE A 1 303 ? -17.25 -33.188 -14.391 1 91.62 303 ILE A N 1
ATOM 2245 C CA . ILE A 1 303 ? -17.344 -32.562 -15.711 1 91.62 303 ILE A CA 1
ATOM 2246 C C . ILE A 1 303 ? -16.625 -31.219 -15.703 1 91.62 303 ILE A C 1
ATOM 2248 O O . ILE A 1 303 ? -16 -30.828 -16.703 1 91.62 303 ILE A O 1
ATOM 2252 N N . PHE A 1 304 ? -16.703 -30.531 -14.648 1 93.31 304 PHE A N 1
ATOM 2253 C CA . PHE A 1 304 ? -15.945 -29.297 -14.484 1 93.31 304 PHE A CA 1
ATOM 2254 C C . PHE A 1 304 ? -14.445 -29.562 -14.633 1 93.31 304 PHE A C 1
ATOM 2256 O O . PHE A 1 304 ? -13.75 -28.812 -15.328 1 93.31 304 PHE A O 1
ATOM 2263 N N . LEU A 1 305 ? -13.961 -30.609 -14.016 1 94.12 305 LEU A N 1
ATOM 2264 C CA . LEU A 1 305 ? -12.539 -30.953 -14.055 1 94.12 305 LEU A CA 1
ATOM 2265 C C . LEU A 1 305 ? -12.102 -31.266 -15.484 1 94.12 305 LEU A C 1
ATOM 2267 O O . LEU A 1 305 ? -11 -30.891 -15.898 1 94.12 305 LEU A O 1
ATOM 2271 N N . VAL A 1 306 ? -12.938 -31.906 -16.141 1 94 306 VAL A N 1
ATOM 2272 C CA . VAL A 1 306 ? -12.633 -32.25 -17.531 1 94 306 VAL A CA 1
ATOM 2273 C C . VAL A 1 306 ? -12.555 -30.984 -18.375 1 94 306 VAL A C 1
ATOM 2275 O O . VAL A 1 306 ? -11.602 -30.797 -19.141 1 94 306 VAL A O 1
ATOM 2278 N N . ALA A 1 307 ? -13.547 -30.094 -18.266 1 95.75 307 ALA A N 1
ATOM 2279 C CA . ALA A 1 307 ? -13.555 -28.828 -19 1 95.75 307 ALA A CA 1
ATOM 2280 C C . ALA A 1 307 ? -12.312 -28 -18.688 1 95.75 307 ALA A C 1
ATOM 2282 O O . ALA A 1 307 ? -11.633 -27.516 -19.594 1 95.75 307 ALA A O 1
ATOM 2283 N N . PHE A 1 308 ? -12.016 -27.891 -17.438 1 96.81 308 PHE A N 1
ATOM 2284 C CA . PHE A 1 308 ? -10.859 -27.125 -16.969 1 96.81 308 PHE A CA 1
ATOM 2285 C C . PHE A 1 308 ? -9.57 -27.766 -17.469 1 96.81 308 PHE A C 1
ATOM 2287 O O . PHE A 1 308 ? -8.688 -27.062 -17.984 1 96.81 308 PHE A O 1
ATOM 2294 N N . GLY A 1 309 ? -9.43 -29.062 -17.312 1 97 309 GLY A N 1
ATOM 2295 C CA . GLY A 1 309 ? -8.242 -29.781 -17.766 1 97 309 GLY A CA 1
ATOM 2296 C C . GLY A 1 309 ? -7.977 -29.625 -19.25 1 97 309 GLY A C 1
ATOM 2297 O O . GLY A 1 309 ? -6.84 -29.391 -19.656 1 97 309 GLY A O 1
ATOM 2298 N N . LEU A 1 310 ? -9.008 -29.75 -20.031 1 97.31 310 LEU A N 1
ATOM 2299 C CA . LEU A 1 310 ? -8.867 -29.578 -21.469 1 97.31 310 LEU A CA 1
ATOM 2300 C C . LEU A 1 310 ? -8.445 -28.156 -21.812 1 97.31 310 LEU A C 1
ATOM 2302 O O . LEU A 1 310 ? -7.625 -27.938 -22.703 1 97.31 310 LEU A O 1
ATOM 2306 N N . ALA A 1 311 ? -9.039 -27.219 -21.125 1 98.25 311 ALA A N 1
ATOM 2307 C CA . ALA A 1 311 ? -8.664 -25.828 -21.344 1 98.25 311 ALA A CA 1
ATOM 2308 C C . ALA A 1 311 ? -7.18 -25.609 -21.062 1 98.25 311 ALA A C 1
ATOM 2310 O O . ALA A 1 311 ? -6.484 -24.922 -21.828 1 98.25 311 ALA A O 1
ATOM 2311 N N . ILE A 1 312 ? -6.691 -26.141 -19.984 1 98.19 312 ILE A N 1
ATOM 2312 C CA . ILE A 1 312 ? -5.293 -26 -19.578 1 98.19 312 ILE A CA 1
ATOM 2313 C C . ILE A 1 312 ? -4.387 -26.609 -20.641 1 98.19 312 ILE A C 1
ATOM 2315 O O . ILE A 1 312 ? -3.379 -26.016 -21.016 1 98.19 312 ILE A O 1
ATOM 2319 N N . ILE A 1 313 ? -4.77 -27.781 -21.109 1 97.25 313 ILE A N 1
ATOM 2320 C CA . ILE A 1 313 ? -3.963 -28.5 -22.078 1 97.25 313 ILE A CA 1
ATOM 2321 C C . ILE A 1 313 ? -3.932 -27.719 -23.391 1 97.25 313 ILE A C 1
ATOM 2323 O O . ILE A 1 313 ? -2.863 -27.516 -23.984 1 97.25 313 ILE A O 1
ATOM 2327 N N . VAL A 1 314 ? -5.055 -27.266 -23.828 1 97.69 314 VAL A N 1
ATOM 2328 C CA . VAL A 1 314 ? -5.148 -26.562 -25.094 1 97.69 314 VAL A CA 1
ATOM 2329 C C . VAL A 1 314 ? -4.383 -25.25 -25.016 1 97.69 314 VAL A C 1
ATOM 2331 O O . VAL A 1 314 ? -3.672 -24.875 -25.953 1 97.69 314 VAL A O 1
ATOM 2334 N N . HIS A 1 315 ? -4.508 -24.562 -23.938 1 98.25 315 HIS A N 1
ATOM 2335 C CA . HIS A 1 315 ? -3.787 -23.297 -23.812 1 98.25 315 HIS A CA 1
ATOM 2336 C C . HIS A 1 315 ? -2.289 -23.531 -23.656 1 98.25 315 HIS A C 1
ATOM 2338 O O . HIS A 1 315 ? -1.48 -22.828 -24.266 1 98.25 315 HIS A O 1
ATOM 2344 N N . GLY A 1 316 ? -1.897 -24.484 -22.859 1 97 316 GLY A N 1
ATOM 2345 C CA . GLY A 1 316 ? -0.495 -24.766 -22.594 1 97 316 GLY A CA 1
ATOM 2346 C C . GLY A 1 316 ? 0.254 -25.266 -23.828 1 97 316 GLY A C 1
ATOM 2347 O O . GLY A 1 316 ? 1.316 -24.734 -24.156 1 97 316 GLY A O 1
ATOM 2348 N N . LEU A 1 317 ? -0.299 -26.219 -24.484 1 94.69 317 LEU A N 1
ATOM 2349 C CA . LEU A 1 317 ? 0.372 -26.828 -25.625 1 94.69 317 LEU A CA 1
ATOM 2350 C C . LEU A 1 317 ? 0 -26.125 -26.922 1 94.69 317 LEU A C 1
ATOM 2352 O O . LEU A 1 317 ? 0.797 -26.094 -27.859 1 94.69 317 LEU A O 1
ATOM 2356 N N . GLY A 1 318 ? -1.191 -25.656 -26.984 1 95.5 318 GLY A N 1
ATOM 2357 C CA . GLY A 1 318 ? -1.65 -25 -28.188 1 95.5 318 GLY A CA 1
ATOM 2358 C C . GLY A 1 318 ? -1.258 -23.531 -28.266 1 95.5 318 GLY A C 1
ATOM 2359 O O . GLY A 1 318 ? -0.266 -23.172 -28.906 1 95.5 318 GLY A O 1
ATOM 2360 N N . THR A 1 319 ? -1.92 -22.734 -27.484 1 96.62 319 THR A N 1
ATOM 2361 C CA . THR A 1 319 ? -1.731 -21.297 -27.547 1 96.62 319 THR A CA 1
ATOM 2362 C C . THR A 1 319 ? -0.294 -20.922 -27.203 1 96.62 319 THR A C 1
ATOM 2364 O O . THR A 1 319 ? 0.365 -20.203 -27.969 1 96.62 319 THR A O 1
ATOM 2367 N N . LEU A 1 320 ? 0.182 -21.328 -26.062 1 96.69 320 LEU A N 1
ATOM 2368 C CA . LEU A 1 320 ? 1.531 -20.984 -25.625 1 96.69 320 LEU A CA 1
ATOM 2369 C C . LEU A 1 320 ? 2.574 -21.672 -26.5 1 96.69 320 LEU A C 1
ATOM 2371 O O . LEU A 1 320 ? 3.648 -21.125 -26.75 1 96.69 320 LEU A O 1
ATOM 2375 N N . GLY A 1 321 ? 2.227 -22.938 -26.938 1 93.56 321 GLY A N 1
ATOM 2376 C CA . GLY A 1 321 ? 3.117 -23.625 -27.859 1 93.56 321 GLY A CA 1
ATOM 2377 C C . GLY A 1 321 ? 3.279 -22.891 -29.172 1 93.56 321 GLY A C 1
ATOM 2378 O O . GLY A 1 321 ? 4.395 -22.75 -29.672 1 93.56 321 GLY A O 1
ATOM 2379 N N . VAL A 1 322 ? 2.207 -22.438 -29.688 1 94 322 VAL A N 1
ATOM 2380 C CA . VAL A 1 322 ? 2.227 -21.703 -30.953 1 94 322 VAL A CA 1
ATOM 2381 C C . VAL A 1 322 ? 2.99 -20.391 -30.766 1 94 322 VAL A C 1
ATOM 2383 O O . VAL A 1 322 ? 3.787 -20.016 -31.625 1 94 322 VAL A O 1
ATOM 2386 N N . LEU A 1 323 ? 2.729 -19.734 -29.688 1 93.88 323 LEU A N 1
ATOM 2387 C CA . LEU A 1 323 ? 3.428 -18.484 -29.391 1 93.88 323 LEU A CA 1
ATOM 2388 C C . LEU A 1 323 ? 4.934 -18.719 -29.312 1 93.88 323 LEU A C 1
ATOM 2390 O O . LEU A 1 323 ? 5.715 -17.953 -29.875 1 93.88 323 LEU A O 1
ATOM 2394 N N . TYR A 1 324 ? 5.309 -19.719 -28.562 1 92.75 324 TYR A N 1
ATOM 2395 C CA . TYR A 1 324 ? 6.715 -20.078 -28.406 1 92.75 324 TYR A CA 1
ATOM 2396 C C . TYR A 1 324 ? 7.355 -20.375 -29.75 1 92.75 324 TYR A C 1
ATOM 2398 O O . TYR A 1 324 ? 8.453 -19.891 -30.047 1 92.75 324 TYR A O 1
ATOM 2406 N N . TYR A 1 325 ? 6.66 -21.078 -30.562 1 90.19 325 TYR A N 1
ATOM 2407 C CA . TYR A 1 325 ? 7.184 -21.484 -31.859 1 90.19 325 TYR A CA 1
ATOM 2408 C C . TYR A 1 325 ? 7.289 -20.281 -32.812 1 90.19 325 TYR A C 1
ATOM 2410 O O . TYR A 1 325 ? 8.281 -20.125 -33.5 1 90.19 325 TYR A O 1
ATOM 2418 N N . LEU A 1 326 ? 6.352 -19.438 -32.812 1 90.81 326 LEU A N 1
ATOM 2419 C CA . LEU A 1 326 ? 6.309 -18.312 -33.719 1 90.81 326 LEU A CA 1
ATOM 2420 C C . LEU A 1 326 ? 7.379 -17.281 -33.375 1 90.81 326 LEU A C 1
ATOM 2422 O O . LEU A 1 326 ? 7.969 -16.672 -34.281 1 90.81 326 LEU A O 1
ATOM 2426 N N . ILE A 1 327 ? 7.672 -17.156 -32.156 1 90.38 327 ILE A N 1
ATOM 2427 C CA . ILE A 1 327 ? 8.547 -16.062 -31.75 1 90.38 327 ILE A CA 1
ATOM 2428 C C . ILE A 1 327 ? 9.961 -16.594 -31.516 1 90.38 327 ILE A C 1
ATOM 2430 O O . ILE A 1 327 ? 10.938 -16.016 -31.984 1 90.38 327 ILE A O 1
ATOM 2434 N N . VAL A 1 328 ? 10.133 -17.625 -30.844 1 86.38 328 VAL A N 1
ATOM 2435 C CA . VAL A 1 328 ? 11.43 -18.125 -30.422 1 86.38 328 VAL A CA 1
ATOM 2436 C C . VAL A 1 328 ? 12.07 -18.938 -31.562 1 86.38 328 VAL A C 1
ATOM 2438 O O . VAL A 1 328 ? 13.258 -18.781 -31.844 1 86.38 328 VAL A O 1
ATOM 2441 N N . SER A 1 329 ? 11.391 -19.828 -32.156 1 76.69 329 SER A N 1
ATOM 2442 C CA . SER A 1 329 ? 11.961 -20.672 -33.188 1 76.69 329 SER A CA 1
ATOM 2443 C C . SER A 1 329 ? 12.375 -19.859 -34.438 1 76.69 329 SER A C 1
ATOM 2445 O O . SER A 1 329 ? 13.312 -20.234 -35.125 1 76.69 329 SER A O 1
ATOM 2447 N N . ARG A 1 330 ? 11.75 -18.844 -34.562 1 66.69 330 ARG A N 1
ATOM 2448 C CA . ARG A 1 330 ? 12.094 -18.016 -35.688 1 66.69 330 ARG A CA 1
ATOM 2449 C C . ARG A 1 330 ? 13.43 -17.312 -35.469 1 66.69 330 ARG A C 1
ATOM 2451 O O . ARG A 1 330 ? 14.141 -17 -36.438 1 66.69 330 ARG A O 1
ATOM 2458 N N . ASN A 1 331 ? 13.68 -17.125 -34.219 1 61.97 331 ASN A N 1
ATOM 2459 C CA . ASN A 1 331 ? 14.836 -16.266 -33.969 1 61.97 331 ASN A CA 1
ATOM 2460 C C . ASN A 1 331 ? 16.016 -17.062 -33.438 1 61.97 331 ASN A C 1
ATOM 2462 O O . ASN A 1 331 ? 17.141 -16.562 -33.375 1 61.97 331 ASN A O 1
ATOM 2466 N N . THR A 1 332 ? 15.734 -18.141 -32.688 1 61.34 332 THR A N 1
ATOM 2467 C CA . THR A 1 332 ? 16.859 -18.875 -32.094 1 61.34 332 THR A CA 1
ATOM 2468 C C . THR A 1 332 ? 16.922 -20.297 -32.625 1 61.34 332 THR A C 1
ATOM 2470 O O . THR A 1 332 ? 15.891 -20.891 -32.938 1 61.34 332 THR A O 1
ATOM 2473 N N . LYS A 1 333 ? 18.031 -20.734 -33.281 1 55.5 333 LYS A N 1
ATOM 2474 C CA . LYS A 1 333 ? 18.312 -22.047 -33.875 1 55.5 333 LYS A CA 1
ATOM 2475 C C . LYS A 1 333 ? 18.062 -23.172 -32.875 1 55.5 333 LYS A C 1
ATOM 2477 O O . LYS A 1 333 ? 17.953 -24.344 -33.25 1 55.5 333 LYS A O 1
ATOM 2482 N N . LYS A 1 334 ? 18.234 -22.938 -31.578 1 57.16 334 LYS A N 1
ATOM 2483 C CA . LYS A 1 334 ? 18.172 -24.031 -30.609 1 57.16 334 LYS A CA 1
ATOM 2484 C C . LYS A 1 334 ? 16.906 -23.922 -29.75 1 57.16 334 LYS A C 1
ATOM 2486 O O . LYS A 1 334 ? 16.828 -23.047 -28.875 1 57.16 334 LYS A O 1
ATOM 2491 N N . ALA A 1 335 ? 15.867 -24.484 -30.266 1 61.69 335 ALA A N 1
ATOM 2492 C CA . ALA A 1 335 ? 14.625 -24.516 -29.5 1 61.69 335 ALA A CA 1
ATOM 2493 C C . ALA A 1 335 ? 14.812 -25.312 -28.203 1 61.69 335 ALA A C 1
ATOM 2495 O O . ALA A 1 335 ? 15.391 -26.406 -28.219 1 61.69 335 ALA A O 1
ATOM 2496 N N . THR A 1 336 ? 14.766 -24.656 -27.016 1 64.25 336 THR A N 1
ATOM 2497 C CA . THR A 1 336 ? 14.828 -25.344 -25.719 1 64.25 336 THR A CA 1
ATOM 2498 C C . THR A 1 336 ? 13.742 -26.391 -25.625 1 64.25 336 THR A C 1
ATOM 2500 O O . THR A 1 336 ? 12.586 -26.141 -25.969 1 64.25 336 THR A O 1
ATOM 2503 N N . SER A 1 337 ? 14.148 -27.578 -25.359 1 68.12 337 SER A N 1
ATOM 2504 C CA . SER A 1 337 ? 13.203 -28.672 -25.156 1 68.12 337 SER A CA 1
ATOM 2505 C C . SER A 1 337 ? 12.32 -28.422 -23.938 1 68.12 337 SER A C 1
ATOM 2507 O O . SER A 1 337 ? 12.82 -28 -22.891 1 68.12 337 SER A O 1
ATOM 2509 N N . TRP A 1 338 ? 11.008 -28.594 -24.125 1 81.69 338 TRP A N 1
ATOM 2510 C CA . TRP A 1 338 ? 10.039 -28.516 -23.031 1 81.69 338 TRP A CA 1
ATOM 2511 C C . TRP A 1 338 ? 10.469 -29.375 -21.844 1 81.69 338 TRP A C 1
ATOM 2513 O O . TRP A 1 338 ? 10.031 -29.156 -20.719 1 81.69 338 TRP A O 1
ATOM 2523 N N . LYS A 1 339 ? 11.336 -30.297 -22.141 1 83.12 339 LYS A N 1
ATOM 2524 C CA . LYS A 1 339 ? 11.789 -31.219 -21.109 1 83.12 339 LYS A CA 1
ATOM 2525 C C . LYS A 1 339 ? 12.578 -30.469 -20.031 1 83.12 339 LYS A C 1
ATOM 2527 O O . LYS A 1 339 ? 12.594 -30.891 -18.875 1 83.12 339 LYS A O 1
ATOM 2532 N N . GLU A 1 340 ? 13.133 -29.406 -20.469 1 88.06 340 GLU A N 1
ATOM 2533 C CA . GLU A 1 340 ? 13.93 -28.625 -19.531 1 88.06 340 GLU A CA 1
ATOM 2534 C C . GLU A 1 340 ? 13.039 -27.891 -18.531 1 88.06 340 GLU A C 1
ATOM 2536 O O . GLU A 1 340 ? 13.508 -27.422 -17.5 1 88.06 340 GLU A O 1
ATOM 2541 N N . PHE A 1 341 ? 11.75 -27.875 -18.875 1 92.31 341 PHE A N 1
ATOM 2542 C CA . PHE A 1 341 ? 10.812 -27.188 -18 1 92.31 341 PHE A CA 1
ATOM 2543 C C . PHE A 1 341 ? 10.227 -28.141 -16.969 1 92.31 341 PHE A C 1
ATOM 2545 O O . PHE A 1 341 ? 9.578 -27.703 -16.016 1 92.31 341 PHE A O 1
ATOM 2552 N N . PHE A 1 342 ? 10.477 -29.422 -17.047 1 88.5 342 PHE A N 1
ATOM 2553 C CA . PHE A 1 342 ? 9.789 -30.438 -16.25 1 88.5 342 PHE A CA 1
ATOM 2554 C C . PHE A 1 342 ? 10.078 -30.266 -14.766 1 88.5 342 PHE A C 1
ATOM 2556 O O . PHE A 1 342 ? 9.172 -30.359 -13.938 1 88.5 342 PHE A O 1
ATOM 2563 N N . PRO A 1 343 ? 11.328 -29.969 -14.383 1 84 343 PRO A N 1
ATOM 2564 C CA . PRO A 1 343 ? 11.57 -29.797 -12.945 1 84 343 PRO A CA 1
ATOM 2565 C C . PRO A 1 343 ? 10.688 -28.719 -12.328 1 84 343 PRO A C 1
ATOM 2567 O O . PRO A 1 343 ? 10.156 -28.906 -11.227 1 84 343 PRO A O 1
ATOM 2570 N N . VAL A 1 344 ? 10.5 -27.672 -13.102 1 91.12 344 VAL A N 1
ATOM 2571 C CA . VAL A 1 344 ? 9.68 -26.578 -12.594 1 91.12 344 VAL A CA 1
ATOM 2572 C C . VAL A 1 344 ? 8.211 -26.984 -12.578 1 91.12 344 VAL A C 1
ATOM 2574 O O . VAL A 1 344 ? 7.473 -26.641 -11.656 1 91.12 344 VAL A O 1
ATOM 2577 N N . HIS A 1 345 ? 7.773 -27.734 -13.555 1 93.19 345 HIS A N 1
ATOM 2578 C CA . HIS A 1 345 ? 6.391 -28.188 -13.625 1 93.19 345 HIS A CA 1
ATOM 2579 C C . HIS A 1 345 ? 6.051 -29.109 -12.453 1 93.19 345 HIS A C 1
ATOM 2581 O O . HIS A 1 345 ? 5.004 -28.953 -11.82 1 93.19 345 HIS A O 1
ATOM 2587 N N . PHE A 1 346 ? 6.898 -29.953 -12.164 1 86 346 PHE A N 1
ATOM 2588 C CA . PHE A 1 346 ? 6.648 -30.891 -11.078 1 86 346 PHE A CA 1
ATOM 2589 C C . PHE A 1 346 ? 6.672 -30.188 -9.727 1 86 346 PHE A C 1
ATOM 2591 O O . PHE A 1 346 ? 5.875 -30.5 -8.844 1 86 346 PHE A O 1
ATOM 2598 N N . PHE A 1 347 ? 7.602 -29.266 -9.656 1 86.94 347 PHE A N 1
ATOM 2599 C CA . PHE A 1 347 ? 7.668 -28.484 -8.422 1 86.94 347 PHE A CA 1
ATOM 2600 C C . PHE A 1 347 ? 6.402 -27.656 -8.234 1 86.94 347 PHE A C 1
ATOM 2602 O O . PHE A 1 347 ? 5.84 -27.609 -7.137 1 86.94 347 PHE A O 1
ATOM 2609 N N . ALA A 1 348 ? 6.023 -27.016 -9.281 1 92.81 348 ALA A N 1
ATOM 2610 C CA . ALA A 1 348 ? 4.805 -26.203 -9.258 1 92.81 348 ALA A CA 1
ATOM 2611 C C . ALA A 1 348 ? 3.592 -27.062 -8.906 1 92.81 348 ALA A C 1
ATOM 2613 O O . ALA A 1 348 ? 2.738 -26.641 -8.117 1 92.81 348 ALA A O 1
ATOM 2614 N N . PHE A 1 349 ? 3.512 -28.188 -9.484 1 90.25 349 PHE A N 1
ATOM 2615 C CA . PHE A 1 349 ? 2.438 -29.125 -9.18 1 90.25 349 PHE A CA 1
ATOM 2616 C C . PHE A 1 349 ? 2.455 -29.5 -7.703 1 90.25 349 PHE A C 1
ATOM 2618 O O . PHE A 1 349 ? 1.4 -29.641 -7.082 1 90.25 349 PHE A O 1
ATOM 2625 N N . GLY A 1 350 ? 3.545 -29.656 -7.199 1 83 350 GLY A N 1
ATOM 2626 C CA . GLY A 1 350 ? 3.695 -30.078 -5.812 1 83 350 GLY A CA 1
ATOM 2627 C C . GLY A 1 350 ? 3.324 -28.984 -4.82 1 83 350 GLY A C 1
ATOM 2628 O O . GLY A 1 350 ? 2.682 -29.266 -3.805 1 83 350 GLY A O 1
ATOM 2629 N N . CYS A 1 351 ? 3.691 -27.75 -5.074 1 82.38 351 CYS A N 1
ATOM 2630 C CA . CYS A 1 351 ? 3.539 -26.734 -4.039 1 82.38 351 CYS A CA 1
ATOM 2631 C C . CYS A 1 351 ? 2.324 -25.859 -4.312 1 82.38 351 CYS A C 1
ATOM 2633 O O . CYS A 1 351 ? 1.869 -25.125 -3.43 1 82.38 351 CYS A O 1
ATOM 2635 N N . ALA A 1 352 ? 1.817 -25.797 -5.523 1 87.75 352 ALA A N 1
ATOM 2636 C CA . ALA A 1 352 ? 0.632 -25.031 -5.906 1 87.75 352 ALA A CA 1
ATOM 2637 C C . ALA A 1 352 ? 0.792 -23.547 -5.559 1 87.75 352 ALA A C 1
ATOM 2639 O O . ALA A 1 352 ? -0.128 -22.938 -5.023 1 87.75 352 ALA A O 1
ATOM 2640 N N . SER A 1 353 ? 1.985 -22.984 -5.801 1 86.25 353 SER A N 1
ATOM 2641 C CA . SER A 1 353 ? 2.289 -21.578 -5.562 1 86.25 353 SER A CA 1
ATOM 2642 C C . SER A 1 353 ? 3.301 -21.062 -6.574 1 86.25 353 SER A C 1
ATOM 2644 O O . SER A 1 353 ? 4.461 -21.469 -6.578 1 86.25 353 SER A O 1
ATOM 2646 N N . SER A 1 354 ? 2.859 -20.094 -7.352 1 90.94 354 SER A N 1
ATOM 2647 C CA . SER A 1 354 ? 3.779 -19.5 -8.312 1 90.94 354 SER A CA 1
ATOM 2648 C C . SER A 1 354 ? 4.891 -18.734 -7.609 1 90.94 354 SER A C 1
ATOM 2650 O O . SER A 1 354 ? 6.02 -18.672 -8.109 1 90.94 354 SER A O 1
ATOM 2652 N N . ALA A 1 355 ? 4.531 -18.172 -6.465 1 86.62 355 ALA A N 1
ATOM 2653 C CA . ALA A 1 355 ? 5.547 -17.453 -5.703 1 86.62 355 ALA A CA 1
ATOM 2654 C C . ALA A 1 355 ? 6.633 -18.406 -5.203 1 86.62 355 ALA A C 1
ATOM 2656 O O . ALA A 1 355 ? 7.824 -18.094 -5.301 1 86.62 355 ALA A O 1
ATOM 2657 N N . ALA A 1 356 ? 6.242 -19.516 -4.738 1 84.12 356 ALA A N 1
ATOM 2658 C CA . ALA A 1 356 ? 7.188 -20.484 -4.199 1 84.12 356 ALA A CA 1
ATOM 2659 C C . ALA A 1 356 ? 8.086 -21.047 -5.297 1 84.12 356 ALA A C 1
ATOM 2661 O O . ALA A 1 356 ? 9.188 -21.516 -5.023 1 84.12 356 ALA A O 1
ATOM 2662 N N . THR A 1 357 ? 7.648 -20.938 -6.504 1 91.94 357 THR A N 1
ATOM 2663 C CA . THR A 1 357 ? 8.398 -21.562 -7.598 1 91.94 357 THR A CA 1
ATOM 2664 C C . THR A 1 357 ? 9.398 -20.562 -8.18 1 91.94 357 THR A C 1
ATOM 2666 O O . THR A 1 357 ? 10.227 -20.938 -9.016 1 91.94 357 THR A O 1
ATOM 2669 N N . ILE A 1 358 ? 9.359 -19.344 -7.762 1 90.31 358 ILE A N 1
ATOM 2670 C CA . ILE A 1 358 ? 10.141 -18.297 -8.391 1 90.31 358 ILE A CA 1
ATOM 2671 C C . ILE A 1 358 ? 11.609 -18.719 -8.477 1 90.31 358 ILE A C 1
ATOM 2673 O O . ILE A 1 358 ? 12.211 -18.672 -9.547 1 90.31 358 ILE A O 1
ATOM 2677 N N . PRO A 1 359 ? 12.188 -19.219 -7.422 1 86.25 359 PRO A N 1
ATOM 2678 C CA . PRO A 1 359 ? 13.617 -19.531 -7.504 1 86.25 359 PRO A CA 1
ATOM 2679 C C . PRO A 1 359 ? 13.914 -20.625 -8.539 1 86.25 359 PRO A C 1
ATOM 2681 O O . PRO A 1 359 ? 14.875 -20.5 -9.305 1 86.25 359 PRO A O 1
ATOM 2684 N N . ILE A 1 360 ? 13.109 -21.625 -8.562 1 88.12 360 ILE A N 1
ATOM 2685 C CA . ILE A 1 360 ? 13.352 -22.719 -9.492 1 88.12 360 ILE A CA 1
ATOM 2686 C C . ILE A 1 360 ? 13 -22.266 -10.914 1 88.12 360 ILE A C 1
ATOM 2688 O O . ILE A 1 360 ? 13.648 -22.672 -11.875 1 88.12 360 ILE A O 1
ATOM 2692 N N . THR A 1 361 ? 11.984 -21.469 -11.008 1 93.88 361 THR A N 1
ATOM 2693 C CA . THR A 1 361 ? 11.633 -20.938 -12.32 1 93.88 361 THR A CA 1
ATOM 2694 C C . THR A 1 361 ? 12.734 -20.031 -12.852 1 93.88 361 THR A C 1
ATOM 2696 O O . THR A 1 361 ? 13.062 -20.078 -14.039 1 93.88 361 THR A O 1
ATOM 2699 N N . LEU A 1 362 ? 13.273 -19.219 -11.969 1 91.12 362 LEU A N 1
ATOM 2700 C CA . LEU A 1 362 ? 14.398 -18.359 -12.336 1 91.12 362 LEU A CA 1
ATOM 2701 C C . LEU A 1 362 ? 15.578 -19.188 -12.82 1 91.12 362 LEU A C 1
ATOM 2703 O O . LEU A 1 362 ? 16.156 -18.922 -13.875 1 91.12 362 LEU A O 1
ATOM 2707 N N . ASP A 1 363 ? 15.906 -20.141 -12.047 1 88.81 363 ASP A N 1
ATOM 2708 C CA . ASP A 1 363 ? 17.031 -21.031 -12.375 1 88.81 363 ASP A CA 1
ATOM 2709 C C . ASP A 1 363 ? 16.812 -21.703 -13.719 1 88.81 363 ASP A C 1
ATOM 2711 O O . ASP A 1 363 ? 17.734 -21.781 -14.539 1 88.81 363 ASP A O 1
ATOM 2715 N N . THR A 1 364 ? 15.672 -22.219 -13.93 1 91.75 364 THR A N 1
ATOM 2716 C CA . THR A 1 364 ? 15.336 -22.891 -15.18 1 91.75 364 THR A CA 1
ATOM 2717 C C . THR A 1 364 ? 15.414 -21.922 -16.359 1 91.75 364 THR A C 1
ATOM 2719 O O . THR A 1 364 ? 15.922 -22.281 -17.422 1 91.75 364 THR A O 1
ATOM 2722 N N . ALA A 1 365 ? 14.914 -20.75 -16.172 1 93.5 365 ALA A N 1
ATOM 2723 C CA . ALA A 1 365 ? 14.969 -19.734 -17.219 1 93.5 365 ALA A CA 1
ATOM 2724 C C . ALA A 1 365 ? 16.406 -19.438 -17.625 1 93.5 365 ALA A C 1
ATOM 2726 O O . ALA A 1 365 ? 16.75 -19.438 -18.812 1 93.5 365 ALA A O 1
ATOM 2727 N N . VAL A 1 366 ? 17.219 -19.266 -16.656 1 89.56 366 VAL A N 1
ATOM 2728 C CA . VAL A 1 366 ? 18.625 -18.938 -16.922 1 89.56 366 VAL A CA 1
ATOM 2729 C C . VAL A 1 366 ? 19.328 -20.125 -17.578 1 89.56 366 VAL A C 1
ATOM 2731 O O . VAL A 1 366 ? 20.062 -19.969 -18.547 1 89.56 366 VAL A O 1
ATOM 2734 N N . LYS A 1 367 ? 19.031 -21.281 -17.094 1 88.06 367 LYS A N 1
ATOM 2735 C CA . LYS A 1 367 ? 19.641 -22.5 -17.641 1 88.06 367 LYS A CA 1
ATOM 2736 C C . LYS A 1 367 ? 19.203 -22.719 -19.094 1 88.06 367 LYS A C 1
ATOM 2738 O O . LYS A 1 367 ? 19.922 -23.375 -19.859 1 88.06 367 LYS A O 1
ATOM 2743 N N . THR A 1 368 ? 18.109 -22.219 -19.375 1 90.88 368 THR A N 1
ATOM 2744 C CA . THR A 1 368 ? 17.609 -22.375 -20.75 1 90.88 368 THR A CA 1
ATOM 2745 C C . THR A 1 368 ? 17.859 -21.109 -21.562 1 90.88 368 THR A C 1
ATOM 2747 O O . THR A 1 368 ? 17.094 -20.797 -22.469 1 90.88 368 THR A O 1
ATOM 2750 N N . ASN A 1 369 ? 18.781 -20.281 -21.094 1 87.94 369 ASN A N 1
ATOM 2751 C CA . ASN A 1 369 ? 19.422 -19.234 -21.875 1 87.94 369 ASN A CA 1
ATOM 2752 C C . ASN A 1 369 ? 18.609 -17.938 -21.828 1 87.94 369 ASN A C 1
ATOM 2754 O O . ASN A 1 369 ? 18.703 -17.109 -22.75 1 87.94 369 ASN A O 1
ATOM 2758 N N . VAL A 1 370 ? 17.828 -17.734 -20.969 1 91.44 370 VAL A N 1
ATOM 2759 C CA . VAL A 1 370 ? 17.25 -16.422 -20.703 1 91.44 370 VAL A CA 1
ATOM 2760 C C . VAL A 1 370 ? 18.188 -15.594 -19.844 1 91.44 370 VAL A C 1
ATOM 2762 O O . VAL A 1 370 ? 18.656 -16.047 -18.797 1 91.44 370 VAL A O 1
ATOM 2765 N N . PRO A 1 371 ? 18.547 -14.414 -20.359 1 90.75 371 PRO A N 1
ATOM 2766 C CA . PRO A 1 371 ? 19.422 -13.578 -19.531 1 90.75 371 PRO A CA 1
ATOM 2767 C C . PRO A 1 371 ? 18.859 -13.32 -18.141 1 90.75 371 PRO A C 1
ATOM 2769 O O . PRO A 1 371 ? 17.641 -13.148 -17.984 1 90.75 371 PRO A O 1
ATOM 2772 N N . SER A 1 372 ? 19.719 -13.234 -17.188 1 89 372 SER A N 1
ATOM 2773 C CA . SER A 1 372 ? 19.328 -13.109 -15.781 1 89 372 SER A CA 1
ATOM 2774 C C . SER A 1 372 ? 18.453 -11.883 -15.562 1 89 372 SER A C 1
ATOM 2776 O O . SER A 1 372 ? 17.531 -11.906 -14.742 1 89 372 SER A O 1
ATOM 2778 N N . SER A 1 373 ? 18.781 -10.836 -16.25 1 88.88 373 SER A N 1
ATOM 2779 C CA . SER A 1 373 ? 18.016 -9.602 -16.078 1 88.88 373 SER A CA 1
ATOM 2780 C C . SER A 1 373 ? 16.578 -9.758 -16.562 1 88.88 373 SER A C 1
ATOM 2782 O O . SER A 1 373 ? 15.641 -9.352 -15.883 1 88.88 373 SER A O 1
ATOM 2784 N N . ILE A 1 374 ? 16.453 -10.414 -17.688 1 92.56 374 ILE A N 1
ATOM 2785 C CA . ILE A 1 374 ? 15.125 -10.656 -18.234 1 92.56 374 ILE A CA 1
ATOM 2786 C C . ILE A 1 374 ? 14.391 -11.688 -17.375 1 92.56 374 ILE A C 1
ATOM 2788 O O . ILE A 1 374 ? 13.219 -11.516 -17.062 1 92.56 374 ILE A O 1
ATOM 2792 N N . ALA A 1 375 ? 15.117 -12.727 -17.047 1 93.75 375 ALA A N 1
ATOM 2793 C CA . ALA A 1 375 ? 14.531 -13.766 -16.203 1 93.75 375 ALA A CA 1
ATOM 2794 C C . ALA A 1 375 ? 14.039 -13.18 -14.883 1 93.75 375 ALA A C 1
ATOM 2796 O O . ALA A 1 375 ? 12.906 -13.445 -14.469 1 93.75 375 ALA A O 1
ATOM 2797 N N . GLY A 1 376 ? 14.898 -12.406 -14.266 1 90.62 376 GLY A N 1
ATOM 2798 C CA . GLY A 1 376 ? 14.539 -11.789 -13.008 1 90.62 376 GLY A CA 1
ATOM 2799 C C . GLY A 1 376 ? 13.289 -10.922 -13.109 1 90.62 376 GLY A C 1
ATOM 2800 O O . GLY A 1 376 ? 12.438 -10.953 -12.219 1 90.62 376 GLY A O 1
ATOM 2801 N N . PHE A 1 377 ? 13.195 -10.289 -14.148 1 90 377 PHE A N 1
ATOM 2802 C CA . PHE A 1 377 ? 12.078 -9.375 -14.344 1 90 377 PHE A CA 1
ATOM 2803 C C . PHE A 1 377 ? 10.812 -10.141 -14.719 1 90 377 PHE A C 1
ATOM 2805 O O . PHE A 1 377 ? 9.781 -9.992 -14.062 1 90 377 PHE A O 1
ATOM 2812 N N . VAL A 1 378 ? 10.836 -11.008 -15.672 1 94.94 378 VAL A N 1
ATOM 2813 C CA . VAL A 1 378 ? 9.68 -11.68 -16.25 1 94.94 378 VAL A CA 1
ATOM 2814 C C . VAL A 1 378 ? 9.125 -12.695 -15.242 1 94.94 378 VAL A C 1
ATOM 2816 O O . VAL A 1 378 ? 7.918 -12.75 -15.008 1 94.94 378 VAL A O 1
ATOM 2819 N N . VAL A 1 379 ? 9.992 -13.484 -14.641 1 95.19 379 VAL A N 1
ATOM 2820 C CA . VAL A 1 379 ? 9.57 -14.562 -13.758 1 95.19 379 VAL A CA 1
ATOM 2821 C C . VAL A 1 379 ? 8.977 -13.984 -12.477 1 95.19 379 VAL A C 1
ATOM 2823 O O . VAL A 1 379 ? 7.914 -14.43 -12.023 1 95.19 379 VAL A O 1
ATOM 2826 N N . THR A 1 380 ? 9.578 -13 -11.969 1 90.62 380 THR A N 1
ATOM 2827 C CA . THR A 1 380 ? 9.094 -12.422 -10.711 1 90.62 380 THR A CA 1
ATOM 2828 C C . THR A 1 380 ? 7.789 -11.664 -10.93 1 90.62 380 THR A C 1
ATOM 2830 O O . THR A 1 380 ? 6.84 -11.82 -10.164 1 90.62 380 THR A O 1
ATOM 2833 N N . LEU A 1 381 ? 7.734 -10.906 -11.961 1 91.38 381 LEU A N 1
ATOM 2834 C CA . LEU A 1 381 ? 6.504 -10.195 -12.281 1 91.38 381 LEU A CA 1
ATOM 2835 C C . LEU A 1 381 ? 5.398 -11.172 -12.68 1 91.38 381 LEU A C 1
ATOM 2837 O O . LEU A 1 381 ? 4.234 -10.977 -12.328 1 91.38 381 LEU A O 1
ATOM 2841 N N . GLY A 1 382 ? 5.75 -12.148 -13.375 1 95.12 382 GLY A N 1
ATOM 2842 C CA . GLY A 1 382 ? 4.789 -13.117 -13.883 1 95.12 382 GLY A CA 1
ATOM 2843 C C . GLY A 1 382 ? 4.148 -13.945 -12.781 1 95.12 382 GLY A C 1
ATOM 2844 O O . GLY A 1 382 ? 2.988 -14.344 -12.898 1 95.12 382 GLY A O 1
ATOM 2845 N N . ALA A 1 383 ? 4.867 -14.188 -11.727 1 91.44 383 ALA A N 1
ATOM 2846 C CA . ALA A 1 383 ? 4.344 -14.984 -10.617 1 91.44 383 ALA A CA 1
ATOM 2847 C C . ALA A 1 383 ? 3.1 -14.328 -10.016 1 91.44 383 ALA A C 1
ATOM 2849 O O . ALA A 1 383 ? 2.27 -15.008 -9.406 1 91.44 383 ALA A O 1
ATOM 2850 N N . THR A 1 384 ? 2.92 -13.062 -10.289 1 84.56 384 THR A N 1
ATOM 2851 C CA . THR A 1 384 ? 1.784 -12.352 -9.719 1 84.56 384 THR A CA 1
ATOM 2852 C C . THR A 1 384 ? 0.845 -11.852 -10.812 1 84.56 384 THR A C 1
ATOM 2854 O O . THR A 1 384 ? -0.374 -12.016 -10.711 1 84.56 384 THR A O 1
ATOM 2857 N N . LEU A 1 385 ? 1.355 -11.328 -11.859 1 90.06 385 LEU A N 1
ATOM 2858 C CA . LEU A 1 385 ? 0.553 -10.602 -12.836 1 90.06 385 LEU A CA 1
ATOM 2859 C C . LEU A 1 385 ? 0.175 -11.5 -14.008 1 90.06 385 LEU A C 1
ATOM 2861 O O . LEU A 1 385 ? -0.712 -11.164 -14.789 1 90.06 385 LEU A O 1
ATOM 2865 N N . HIS A 1 386 ? 0.805 -12.625 -14.156 1 95.38 386 HIS A N 1
ATOM 2866 C CA . HIS A 1 386 ? 0.653 -13.445 -15.352 1 95.38 386 HIS A CA 1
ATOM 2867 C C . HIS A 1 386 ? 0.23 -14.867 -14.992 1 95.38 386 HIS A C 1
ATOM 2869 O O . HIS A 1 386 ? 1 -15.812 -15.172 1 95.38 386 HIS A O 1
ATOM 2875 N N . MET A 1 387 ? -0.981 -14.961 -14.602 1 95.12 387 MET A N 1
ATOM 2876 C CA . MET A 1 387 ? -1.494 -16.25 -14.148 1 95.12 387 MET A CA 1
ATOM 2877 C C . MET A 1 387 ? -2.486 -16.828 -15.148 1 95.12 387 MET A C 1
ATOM 2879 O O . MET A 1 387 ? -3.691 -16.844 -14.898 1 95.12 387 MET A O 1
ATOM 2883 N N . ASN A 1 388 ? -1.97 -17.422 -16.156 1 98.12 388 ASN A N 1
ATOM 2884 C CA . ASN A 1 388 ? -2.797 -17.969 -17.219 1 98.12 388 ASN A CA 1
ATOM 2885 C C . ASN A 1 388 ? -3.701 -19.094 -16.719 1 98.12 388 ASN A C 1
ATOM 2887 O O . ASN A 1 388 ? -4.867 -19.172 -17.125 1 98.12 388 ASN A O 1
ATOM 2891 N N . GLY A 1 389 ? -3.117 -19.938 -15.922 1 98.12 389 GLY A N 1
ATOM 2892 C CA . GLY A 1 389 ? -3.945 -21 -15.359 1 98.12 389 GLY A CA 1
ATOM 2893 C C . GLY A 1 389 ? -5.117 -20.469 -14.555 1 98.12 389 GLY A C 1
ATOM 2894 O O . GLY A 1 389 ? -6.23 -20.984 -14.656 1 98.12 389 GLY A O 1
ATOM 2895 N N . THR A 1 390 ? -4.863 -19.5 -13.773 1 95.75 390 THR A N 1
ATOM 2896 C CA . THR A 1 390 ? -5.898 -18.875 -12.961 1 95.75 390 THR A CA 1
ATOM 2897 C C . THR A 1 390 ? -6.922 -18.172 -13.844 1 95.75 390 THR A C 1
ATOM 2899 O O . THR A 1 390 ? -8.117 -18.172 -13.539 1 95.75 390 THR A O 1
ATOM 2902 N N . ALA A 1 391 ? -6.426 -17.578 -14.875 1 97.75 391 ALA A N 1
ATOM 2903 C CA . ALA A 1 391 ? -7.305 -16.906 -15.828 1 97.75 391 ALA A CA 1
ATOM 2904 C C . ALA A 1 391 ? -8.281 -17.891 -16.469 1 97.75 391 ALA A C 1
ATOM 2906 O O . ALA A 1 391 ? -9.43 -17.531 -16.75 1 97.75 391 ALA A O 1
ATOM 2907 N N . ILE A 1 392 ? -7.883 -19.078 -16.719 1 98.31 392 ILE A N 1
ATOM 2908 C CA . ILE A 1 392 ? -8.734 -20.125 -17.25 1 98.31 392 ILE A CA 1
ATOM 2909 C C . ILE A 1 392 ? -9.703 -20.609 -16.172 1 98.31 392 ILE A C 1
ATOM 2911 O O . ILE A 1 392 ? -10.875 -20.859 -16.438 1 98.31 392 ILE A O 1
ATOM 2915 N N . TYR A 1 393 ? -9.25 -20.688 -14.984 1 97.44 393 TYR A N 1
ATOM 2916 C CA . TYR A 1 393 ? -9.977 -21.25 -13.852 1 97.44 393 TYR A CA 1
ATOM 2917 C C . TYR A 1 393 ? -11.227 -20.422 -13.539 1 97.44 393 TYR A C 1
ATOM 2919 O O . TYR A 1 393 ? -12.281 -20.984 -13.25 1 97.44 393 TYR A O 1
ATOM 2927 N N . PHE A 1 394 ? -11.141 -19.125 -13.586 1 95.44 394 PHE A N 1
ATOM 2928 C CA . PHE A 1 394 ? -12.211 -18.266 -13.086 1 95.44 394 PHE A CA 1
ATOM 2929 C C . PHE A 1 394 ? -13.484 -18.453 -13.898 1 95.44 394 PHE A C 1
ATOM 2931 O O . PHE A 1 394 ? -14.539 -18.781 -13.344 1 95.44 394 PHE A O 1
ATOM 2938 N N . PRO A 1 395 ? -13.469 -18.328 -15.203 1 96.75 395 PRO A N 1
ATOM 2939 C CA . PRO A 1 395 ? -14.727 -18.594 -15.906 1 96.75 395 PRO A CA 1
ATOM 2940 C C . PRO A 1 395 ? -15.242 -20.016 -15.703 1 96.75 395 PRO A C 1
ATOM 2942 O O . PRO A 1 395 ? -16.453 -20.219 -15.578 1 96.75 395 PRO A O 1
ATOM 2945 N N . CYS A 1 396 ? -14.375 -21 -15.617 1 96.5 396 CYS A N 1
ATOM 2946 C CA . CYS A 1 396 ? -14.781 -22.375 -15.414 1 96.5 396 CYS A CA 1
ATOM 2947 C C . CYS A 1 396 ? -15.438 -22.562 -14.055 1 96.5 396 CYS A C 1
ATOM 2949 O O . CYS A 1 396 ? -16.531 -23.125 -13.953 1 96.5 396 CYS A O 1
ATOM 2951 N N . ALA A 1 397 ? -14.828 -22.062 -13.031 1 94.94 397 ALA A N 1
ATOM 2952 C CA . ALA A 1 397 ? -15.297 -22.234 -11.664 1 94.94 397 ALA A CA 1
ATOM 2953 C C . ALA A 1 397 ? -16.594 -21.453 -11.422 1 94.94 397 ALA A C 1
ATOM 2955 O O . ALA A 1 397 ? -17.531 -21.984 -10.82 1 94.94 397 ALA A O 1
ATOM 2956 N N . VAL A 1 398 ? -16.609 -20.234 -11.922 1 93.69 398 VAL A N 1
ATOM 2957 C CA . VAL A 1 398 ? -17.766 -19.359 -11.68 1 93.69 398 VAL A CA 1
ATOM 2958 C C . VAL A 1 398 ? -18.984 -19.938 -12.398 1 93.69 398 VAL A C 1
ATOM 2960 O O . VAL A 1 398 ? -20.062 -20.047 -11.797 1 93.69 398 VAL A O 1
ATOM 2963 N N . VAL A 1 399 ? -18.906 -20.344 -13.594 1 95.19 399 VAL A N 1
ATOM 2964 C CA . VAL A 1 399 ? -20.016 -20.891 -14.352 1 95.19 399 VAL A CA 1
ATOM 2965 C C . VAL A 1 399 ? -20.438 -22.234 -13.742 1 95.19 399 VAL A C 1
ATOM 2967 O O . VAL A 1 399 ? -21.641 -22.531 -13.664 1 95.19 399 VAL A O 1
ATOM 2970 N N . TYR A 1 400 ? -19.516 -23.031 -13.305 1 94.94 400 TYR A N 1
ATOM 2971 C CA . TYR A 1 400 ? -19.859 -24.281 -12.625 1 94.94 400 TYR A CA 1
ATOM 2972 C C . TYR A 1 400 ? -20.719 -24 -11.398 1 94.94 400 TYR A C 1
ATOM 2974 O O . TYR A 1 400 ? -21.766 -24.625 -11.219 1 94.94 400 TYR A O 1
ATOM 2982 N N . VAL A 1 401 ? -20.25 -23.094 -10.555 1 90.06 401 VAL A N 1
ATOM 2983 C CA . VAL A 1 401 ? -20.969 -22.812 -9.312 1 90.06 401 VAL A CA 1
ATOM 2984 C C . VAL A 1 401 ? -22.375 -22.297 -9.641 1 90.06 401 VAL A C 1
ATOM 2986 O O . VAL A 1 401 ? -23.359 -22.703 -9 1 90.06 401 VAL A O 1
ATOM 2989 N N . ILE A 1 402 ? -22.5 -21.438 -10.625 1 91.62 402 ILE A N 1
ATOM 2990 C CA . ILE A 1 402 ? -23.781 -20.875 -11.016 1 91.62 402 ILE A CA 1
ATOM 2991 C C . ILE A 1 402 ? -24.688 -22 -11.531 1 91.62 402 ILE A C 1
ATOM 2993 O O . ILE A 1 402 ? -25.828 -22.141 -11.07 1 91.62 402 ILE A O 1
ATOM 2997 N N . CYS A 1 403 ? -24.188 -22.859 -12.383 1 92.94 403 CYS A N 1
ATOM 2998 C CA . CYS A 1 403 ? -24.984 -23.922 -12.984 1 92.94 403 CYS A CA 1
ATOM 2999 C C . CYS A 1 403 ? -25.312 -25 -11.953 1 92.94 403 CYS A C 1
ATOM 3001 O O . CYS A 1 403 ? -26.453 -25.484 -11.891 1 92.94 403 CYS A O 1
ATOM 3003 N N . ALA A 1 404 ? -24.359 -25.344 -11.203 1 90.88 404 ALA A N 1
ATOM 3004 C CA . ALA A 1 404 ? -24.547 -26.375 -10.203 1 90.88 404 ALA A CA 1
ATOM 3005 C C . ALA A 1 404 ? -25.484 -25.906 -9.094 1 90.88 404 ALA A C 1
ATOM 3007 O O . ALA A 1 404 ? -25.969 -26.719 -8.297 1 90.88 404 ALA A O 1
ATOM 3008 N N . SER A 1 405 ? -25.703 -24.656 -9.055 1 87.88 405 SER A N 1
ATOM 3009 C CA . SER A 1 405 ? -26.625 -24.094 -8.078 1 87.88 405 SER A CA 1
ATOM 3010 C C . SER A 1 405 ? -28.016 -23.875 -8.688 1 87.88 405 SER A C 1
ATOM 3012 O O . SER A 1 405 ? -28.922 -23.359 -8.023 1 87.88 405 SER A O 1
ATOM 3014 N N . GLY A 1 406 ? -28.141 -24.156 -9.906 1 88.06 406 GLY A N 1
ATOM 3015 C CA . GLY A 1 406 ? -29.422 -24.016 -10.586 1 88.06 406 GLY A CA 1
ATOM 3016 C C . GLY A 1 406 ? -29.703 -22.594 -11.031 1 88.06 406 GLY A C 1
ATOM 3017 O O . GLY A 1 406 ? -30.859 -22.188 -11.156 1 88.06 406 GLY A O 1
ATOM 3018 N N . LEU A 1 407 ? -28.703 -21.828 -11.227 1 90 407 LEU A N 1
ATOM 3019 C CA . LEU A 1 407 ? -28.859 -20.406 -11.547 1 90 407 LEU A CA 1
ATOM 3020 C C . LEU A 1 407 ? -28.438 -20.125 -12.984 1 90 407 LEU A C 1
ATOM 3022 O O . LEU A 1 407 ? -27.906 -19.047 -13.273 1 90 407 LEU A O 1
ATOM 3026 N N . GLN A 1 408 ? -28.578 -21.016 -13.805 1 89.25 408 GLN A N 1
ATOM 3027 C CA . GLN A 1 408 ? -28.094 -20.906 -15.18 1 89.25 408 GLN A CA 1
ATOM 3028 C C . GLN A 1 408 ? -28.781 -19.766 -15.914 1 89.25 408 GLN A C 1
ATOM 3030 O O . GLN A 1 408 ? -28.25 -19.25 -16.906 1 89.25 408 GLN A O 1
ATOM 3035 N N . GLU A 1 409 ? -29.891 -19.281 -15.453 1 87.62 409 GLU A N 1
ATOM 3036 C CA . GLU A 1 409 ? -30.641 -18.203 -16.094 1 87.62 409 GLU A CA 1
ATOM 3037 C C . GLU A 1 409 ? -29.859 -16.891 -16.062 1 87.62 409 GLU A C 1
ATOM 3039 O O . GLU A 1 409 ? -30.094 -16 -16.875 1 87.62 409 GLU A O 1
ATOM 3044 N N . HIS A 1 410 ? -28.953 -16.812 -15.18 1 88.94 410 HIS A N 1
ATOM 3045 C CA . HIS A 1 410 ? -28.188 -15.594 -15.008 1 88.94 410 HIS A CA 1
ATOM 3046 C C . HIS A 1 410 ? -27.031 -15.516 -16 1 88.94 410 HIS A C 1
ATOM 3048 O O . HIS A 1 410 ? -26.391 -14.477 -16.125 1 88.94 410 HIS A O 1
ATOM 3054 N N . LEU A 1 411 ? -26.828 -16.578 -16.734 1 92.19 411 LEU A N 1
ATOM 3055 C CA . LEU A 1 411 ? -25.703 -16.625 -17.672 1 92.19 411 LEU A CA 1
ATOM 3056 C C . LEU A 1 411 ? -26.141 -16.172 -19.062 1 92.19 411 LEU A C 1
ATOM 3058 O O . LEU A 1 411 ? -26.297 -17 -19.953 1 92.19 411 LEU A O 1
ATOM 3062 N N . ASP A 1 412 ? -26.25 -14.875 -19.203 1 91 412 ASP A N 1
ATOM 3063 C CA . ASP A 1 412 ? -26.516 -14.273 -20.5 1 91 412 ASP A CA 1
ATOM 3064 C C . ASP A 1 412 ? -25.234 -13.742 -21.141 1 91 412 ASP A C 1
ATOM 3066 O O . ASP A 1 412 ? -24.156 -13.828 -20.547 1 91 412 ASP A O 1
ATOM 3070 N N . PRO A 1 413 ? -25.312 -13.281 -22.375 1 90.88 413 PRO A N 1
ATOM 3071 C CA . PRO A 1 413 ? -24.094 -12.828 -23.047 1 90.88 413 PRO A CA 1
ATOM 3072 C C . PRO A 1 413 ? -23.391 -11.695 -22.312 1 90.88 413 PRO A C 1
ATOM 3074 O O . PRO A 1 413 ? -22.156 -11.633 -22.312 1 90.88 413 PRO A O 1
ATOM 3077 N N . VAL A 1 414 ? -24.109 -10.852 -21.719 1 90.44 414 VAL A N 1
ATOM 3078 C CA . VAL A 1 414 ? -23.531 -9.758 -20.938 1 90.44 414 VAL A CA 1
ATOM 3079 C C . VAL A 1 414 ? -22.797 -10.312 -19.734 1 90.44 414 VAL A C 1
ATOM 3081 O O . VAL A 1 414 ? -21.719 -9.82 -19.359 1 90.44 414 VAL A O 1
ATOM 3084 N N . ALA A 1 415 ? -23.391 -11.273 -19.125 1 90.5 415 ALA A N 1
ATOM 3085 C CA . ALA A 1 415 ? -22.75 -11.922 -17.984 1 90.5 415 ALA A CA 1
ATOM 3086 C C . ALA A 1 415 ? -21.406 -12.531 -18.391 1 90.5 415 ALA A C 1
ATOM 3088 O O . ALA A 1 415 ? -20.438 -12.453 -17.641 1 90.5 415 ALA A O 1
ATOM 3089 N N . TYR A 1 416 ? -21.391 -13.109 -19.562 1 93.12 416 TYR A N 1
ATOM 3090 C CA . TYR A 1 416 ? -20.141 -13.727 -20.016 1 93.12 416 TYR A CA 1
ATOM 3091 C C . TYR A 1 416 ? -19.094 -12.664 -20.328 1 93.12 416 TYR A C 1
ATOM 3093 O O . TYR A 1 416 ? -17.906 -12.875 -20.078 1 93.12 416 TYR A O 1
ATOM 3101 N N . LEU A 1 417 ? -19.469 -11.586 -20.859 1 92 417 LEU A N 1
ATOM 3102 C CA . LEU A 1 417 ? -18.547 -10.484 -21.094 1 92 417 LEU A CA 1
ATOM 3103 C C . LEU A 1 417 ? -17.984 -9.961 -19.781 1 92 417 LEU A C 1
ATOM 3105 O O . LEU A 1 417 ? -16.797 -9.695 -19.656 1 92 417 LEU A O 1
ATOM 3109 N N . LEU A 1 418 ? -18.906 -9.797 -18.859 1 90.12 418 LEU A N 1
ATOM 3110 C CA . LEU A 1 418 ? -18.5 -9.359 -17.516 1 90.12 418 LEU A CA 1
ATOM 3111 C C . LEU A 1 418 ? -17.531 -10.352 -16.906 1 90.12 418 LEU A C 1
ATOM 3113 O O . LEU A 1 418 ? -16.531 -9.953 -16.297 1 90.12 418 LEU A O 1
ATOM 3117 N N . LEU A 1 419 ? -17.859 -11.57 -17.062 1 92.25 419 LEU A N 1
ATOM 3118 C CA . LEU A 1 419 ? -17 -12.617 -16.531 1 92.25 419 LEU A CA 1
ATOM 3119 C C . LEU A 1 419 ? -15.625 -12.578 -17.188 1 92.25 419 LEU A C 1
ATOM 3121 O O . LEU A 1 419 ? -14.609 -12.836 -16.547 1 92.25 419 LEU A O 1
ATOM 3125 N N . CYS A 1 420 ? -15.602 -12.289 -18.438 1 94.19 420 CYS A N 1
ATOM 3126 C CA . CYS A 1 420 ? -14.336 -12.164 -19.156 1 94.19 420 CYS A CA 1
ATOM 3127 C C . CYS A 1 420 ? -13.469 -11.07 -18.531 1 94.19 420 CYS A C 1
ATOM 3129 O O . CYS A 1 420 ? -12.305 -11.305 -18.203 1 94.19 420 CYS A O 1
ATOM 3131 N N . ILE A 1 421 ? -14.016 -9.961 -18.297 1 91.44 421 ILE A N 1
ATOM 3132 C CA . ILE A 1 421 ? -13.281 -8.82 -17.75 1 91.44 421 ILE A CA 1
ATOM 3133 C C . ILE A 1 421 ? -12.852 -9.125 -16.312 1 91.44 421 ILE A C 1
ATOM 3135 O O . ILE A 1 421 ? -11.695 -8.922 -15.953 1 91.44 421 ILE A O 1
ATOM 3139 N N . LEU A 1 422 ? -13.789 -9.633 -15.562 1 89.5 422 LEU A N 1
ATOM 3140 C CA . LEU A 1 422 ? -13.5 -9.961 -14.172 1 89.5 422 LEU A CA 1
ATOM 3141 C C . LEU A 1 422 ? -12.383 -10.992 -14.078 1 89.5 422 LEU A C 1
ATOM 3143 O O . LEU A 1 422 ? -11.531 -10.914 -13.188 1 89.5 422 LEU A O 1
ATOM 3147 N N . SER A 1 423 ? -12.414 -11.906 -15 1 94.38 423 SER A N 1
ATOM 3148 C CA . SER A 1 423 ? -11.422 -12.977 -14.969 1 94.38 423 SER A CA 1
ATOM 3149 C C . SER A 1 423 ? -10.016 -12.438 -15.242 1 94.38 423 SER A C 1
ATOM 3151 O O . SER A 1 423 ? -9.055 -12.828 -14.578 1 94.38 423 SER A O 1
ATOM 3153 N N . VAL A 1 424 ? -9.906 -11.562 -16.188 1 92.62 424 VAL A N 1
ATOM 3154 C CA . VAL A 1 424 ? -8.609 -10.984 -16.516 1 92.62 424 VAL A CA 1
ATOM 3155 C C . VAL A 1 424 ? -8.07 -10.188 -15.336 1 92.62 424 VAL A C 1
ATOM 3157 O O . VAL A 1 424 ? -6.93 -10.383 -14.922 1 92.62 424 VAL A O 1
ATOM 3160 N N . VAL A 1 425 ? -8.898 -9.43 -14.773 1 86.69 425 VAL A N 1
ATOM 3161 C CA . VAL A 1 425 ? -8.5 -8.547 -13.688 1 86.69 425 VAL A CA 1
ATOM 3162 C C . VAL A 1 425 ? -8.211 -9.367 -12.438 1 86.69 425 VAL A C 1
ATOM 3164 O O . VAL A 1 425 ? -7.195 -9.156 -11.766 1 86.69 425 VAL A O 1
ATOM 3167 N N . SER A 1 426 ? -9.047 -10.297 -12.156 1 85.94 426 SER A N 1
ATOM 3168 C CA . SER A 1 426 ? -8.914 -11.086 -10.938 1 85.94 426 SER A CA 1
ATOM 3169 C C . SER A 1 426 ? -7.707 -12.008 -11.016 1 85.94 426 SER A C 1
ATOM 3171 O O . SER A 1 426 ? -7.07 -12.297 -9.992 1 85.94 426 SER A O 1
ATOM 3173 N N . ALA A 1 427 ? -7.422 -12.492 -12.195 1 91.62 427 ALA A N 1
ATOM 3174 C CA . ALA A 1 427 ? -6.23 -13.328 -12.344 1 91.62 427 ALA A CA 1
ATOM 3175 C C . ALA A 1 427 ? -4.973 -12.555 -11.953 1 91.62 427 ALA A C 1
ATOM 3177 O O . ALA A 1 427 ? -4.09 -13.086 -11.281 1 91.62 427 ALA A O 1
ATOM 3178 N N . ALA A 1 428 ? -4.961 -11.359 -12.336 1 86.62 428 ALA A N 1
ATOM 3179 C CA . ALA A 1 428 ? -3.814 -10.508 -12.023 1 86.62 428 ALA A CA 1
ATOM 3180 C C . ALA A 1 428 ? -3.785 -10.148 -10.547 1 86.62 428 ALA A C 1
ATOM 3182 O O . ALA A 1 428 ? -2.721 -9.867 -9.992 1 86.62 428 ALA A O 1
ATOM 3183 N N . ALA A 1 429 ? -4.895 -10.188 -9.922 1 75.31 429 ALA A N 1
ATOM 3184 C CA . ALA A 1 429 ? -5.016 -9.766 -8.523 1 75.31 429 ALA A CA 1
ATOM 3185 C C . ALA A 1 429 ? -4.863 -10.953 -7.582 1 75.31 429 ALA A C 1
ATOM 3187 O O . ALA A 1 429 ? -4.742 -10.781 -6.367 1 75.31 429 ALA A O 1
ATOM 3188 N N . THR A 1 430 ? -4.863 -12.125 -8.109 1 82.69 430 THR A N 1
ATOM 3189 C CA . THR A 1 430 ? -4.82 -13.336 -7.289 1 82.69 430 THR A CA 1
ATOM 3190 C C . THR A 1 430 ? -3.445 -13.5 -6.648 1 82.69 430 THR A C 1
ATOM 3192 O O . THR A 1 430 ? -2.42 -13.312 -7.309 1 82.69 430 THR A O 1
ATOM 3195 N N . ALA A 1 431 ? -3.514 -13.758 -5.367 1 74.88 431 ALA A N 1
ATOM 3196 C CA . ALA A 1 431 ? -2.266 -14.055 -4.668 1 74.88 431 ALA A CA 1
ATOM 3197 C C . ALA A 1 431 ? -1.635 -15.344 -5.188 1 74.88 431 ALA A C 1
ATOM 3199 O O . ALA A 1 431 ? -2.332 -16.328 -5.43 1 74.88 431 ALA A O 1
ATOM 3200 N N . PRO A 1 432 ? -0.347 -15.32 -5.379 1 85.38 432 PRO A N 1
ATOM 3201 C CA . PRO A 1 432 ? 0.316 -16.516 -5.91 1 85.38 432 PRO A CA 1
ATOM 3202 C C . PRO A 1 432 ? 0.609 -17.547 -4.836 1 85.38 432 PRO A C 1
ATOM 3204 O O . PRO A 1 432 ? 1.723 -18.078 -4.77 1 85.38 432 PRO A O 1
ATOM 3207 N N . VAL A 1 433 ? -0.38 -17.828 -4.031 1 77.69 433 VAL A N 1
ATOM 3208 C CA . VAL A 1 433 ? -0.319 -18.812 -2.959 1 77.69 433 VAL A CA 1
ATOM 3209 C C . VAL A 1 433 ? -1.397 -19.875 -3.172 1 77.69 433 VAL A C 1
ATOM 3211 O O . VAL A 1 433 ? -2.316 -19.688 -3.973 1 77.69 433 VAL A O 1
ATOM 3214 N N . PRO A 1 434 ? -1.2 -21 -2.525 1 78.69 434 PRO A N 1
ATOM 3215 C CA . PRO A 1 434 ? -2.188 -22.062 -2.727 1 78.69 434 PRO A CA 1
ATOM 3216 C C . PRO A 1 434 ? -3.615 -21.594 -2.447 1 78.69 434 PRO A C 1
ATOM 3218 O O . PRO A 1 434 ? -3.863 -20.906 -1.46 1 78.69 434 PRO A O 1
ATOM 3221 N N . SER A 1 435 ? -4.5 -21.859 -3.352 1 76.25 435 SER A N 1
ATOM 3222 C CA . SER A 1 435 ? -5.934 -21.609 -3.25 1 76.25 435 SER A CA 1
ATOM 3223 C C . SER A 1 435 ? -6.242 -20.125 -3.264 1 76.25 435 SER A C 1
ATOM 3225 O O . SER A 1 435 ? -7.324 -19.703 -2.842 1 76.25 435 SER A O 1
ATOM 3227 N N . GLY A 1 436 ? -5.301 -19.406 -3.719 1 75.69 436 GLY A N 1
ATOM 3228 C CA . GLY A 1 436 ? -5.496 -17.953 -3.77 1 75.69 436 GLY A CA 1
ATOM 3229 C C . GLY A 1 436 ? -6.652 -17.547 -4.656 1 75.69 436 GLY A C 1
ATOM 3230 O O . GLY A 1 436 ? -7.348 -16.562 -4.359 1 75.69 436 GLY A O 1
ATOM 3231 N N . ALA A 1 437 ? -6.836 -18.234 -5.676 1 82.81 437 ALA A N 1
ATOM 3232 C CA . ALA A 1 437 ? -7.875 -17.891 -6.645 1 82.81 437 ALA A CA 1
ATOM 3233 C C . ALA A 1 437 ? -9.258 -18.25 -6.117 1 82.81 437 ALA A C 1
ATOM 3235 O O . ALA A 1 437 ? -10.25 -17.625 -6.477 1 82.81 437 ALA A O 1
ATOM 3236 N N . LEU A 1 438 ? -9.344 -19.234 -5.301 1 79.06 438 LEU A N 1
ATOM 3237 C CA . LEU A 1 438 ? -10.617 -19.75 -4.812 1 79.06 438 LEU A CA 1
ATOM 3238 C C . LEU A 1 438 ? -11.391 -18.656 -4.07 1 79.06 438 LEU A C 1
ATOM 3240 O O . LEU A 1 438 ? -12.617 -18.594 -4.16 1 79.06 438 LEU A O 1
ATOM 3244 N N . VAL A 1 439 ? -10.711 -17.781 -3.469 1 72.38 439 VAL A N 1
ATOM 3245 C CA . VAL A 1 439 ? -11.328 -16.766 -2.623 1 72.38 439 VAL A CA 1
ATOM 3246 C C . VAL A 1 439 ? -12.102 -15.766 -3.49 1 72.38 439 VAL A C 1
ATOM 3248 O O . VAL A 1 439 ? -13.039 -15.117 -3.021 1 72.38 439 VAL A O 1
ATOM 3251 N N . LEU A 1 440 ? -11.766 -15.727 -4.703 1 77.56 440 LEU A N 1
ATOM 3252 C CA . LEU A 1 440 ? -12.359 -14.711 -5.566 1 77.56 440 LEU A CA 1
ATOM 3253 C C . LEU A 1 440 ? -13.555 -15.281 -6.328 1 77.56 440 LEU A C 1
ATOM 3255 O O . LEU A 1 440 ? -14.305 -14.539 -6.953 1 77.56 440 LEU A O 1
ATOM 3259 N N . VAL A 1 441 ? -13.789 -16.562 -6.172 1 82.56 441 VAL A N 1
ATOM 3260 C CA . VAL A 1 441 ? -14.812 -17.203 -6.984 1 82.56 441 VAL A CA 1
ATOM 3261 C C . VAL A 1 441 ? -16.188 -16.734 -6.543 1 82.56 441 VAL A C 1
ATOM 3263 O O . VAL A 1 441 ? -17 -16.297 -7.371 1 82.56 441 VAL A O 1
ATOM 3266 N N . LEU A 1 442 ? -16.5 -16.734 -5.289 1 76.25 442 LEU A N 1
ATOM 3267 C CA . LEU A 1 442 ? -17.828 -16.391 -4.809 1 76.25 442 LEU A CA 1
ATOM 3268 C C . LEU A 1 442 ? -18.125 -14.914 -5.059 1 76.25 442 LEU A C 1
ATOM 3270 O O . LEU A 1 442 ? -19.219 -14.562 -5.52 1 76.25 442 LEU A O 1
ATOM 3274 N N . PRO A 1 443 ? -17.172 -14.008 -4.742 1 73.88 443 PRO A N 1
ATOM 3275 C CA . PRO A 1 443 ? -17.422 -12.609 -5.102 1 73.88 443 PRO A CA 1
ATOM 3276 C C . PRO A 1 443 ? -17.734 -12.43 -6.586 1 73.88 443 PRO A C 1
ATOM 3278 O O . PRO A 1 443 ? -18.578 -11.602 -6.945 1 73.88 443 PRO A O 1
ATOM 3281 N N . MET A 1 444 ? -17.109 -13.195 -7.418 1 83 444 MET A N 1
ATOM 3282 C CA . MET A 1 444 ? -17.359 -13.102 -8.852 1 83 444 MET A CA 1
ATOM 3283 C C . MET A 1 444 ? -18.75 -13.625 -9.195 1 83 444 MET A C 1
ATOM 3285 O O . MET A 1 444 ? -19.438 -13.047 -10.031 1 83 444 MET A O 1
ATOM 3289 N N . VAL A 1 445 ? -19.172 -14.703 -8.531 1 84.44 445 VAL A N 1
ATOM 3290 C CA . VAL A 1 445 ? -20.516 -15.234 -8.727 1 84.44 445 VAL A CA 1
ATOM 3291 C C . VAL A 1 445 ? -21.547 -14.188 -8.328 1 84.44 445 VAL A C 1
ATOM 3293 O O . VAL A 1 445 ? -22.516 -13.961 -9.047 1 84.44 445 VAL A O 1
ATOM 3296 N N . ASN A 1 446 ? -21.266 -13.555 -7.23 1 77.44 446 ASN A N 1
ATOM 3297 C CA . ASN A 1 446 ? -22.188 -12.539 -6.73 1 77.44 446 ASN A CA 1
ATOM 3298 C C . ASN A 1 446 ? -22.25 -11.336 -7.664 1 77.44 446 ASN A C 1
ATOM 3300 O O . ASN A 1 446 ? -23.297 -10.703 -7.797 1 77.44 446 ASN A O 1
ATOM 3304 N N . THR A 1 447 ? -21.188 -11.055 -8.227 1 78.06 447 THR A N 1
ATOM 3305 C CA . THR A 1 447 ? -21.172 -9.945 -9.172 1 78.06 447 THR A CA 1
ATOM 3306 C C . THR A 1 447 ? -21.984 -10.273 -10.414 1 78.06 447 THR A C 1
ATOM 3308 O O . THR A 1 447 ? -22.672 -9.406 -10.961 1 78.06 447 THR A O 1
ATOM 3311 N N . VAL A 1 448 ? -21.984 -11.508 -10.781 1 83.06 448 VAL A N 1
ATOM 3312 C CA . VAL A 1 448 ? -22.672 -11.93 -11.992 1 83.06 448 VAL A CA 1
ATOM 3313 C C . VAL A 1 448 ? -24.141 -12.172 -11.695 1 83.06 448 VAL A C 1
ATOM 3315 O O . VAL A 1 448 ? -25.016 -11.789 -12.477 1 83.06 448 VAL A O 1
ATOM 3318 N N . CYS A 1 449 ? -24.453 -12.82 -10.539 1 81.62 449 CYS A N 1
ATOM 3319 C CA . CYS A 1 449 ? -25.797 -13.289 -10.25 1 81.62 449 CYS A CA 1
ATOM 3320 C C . CYS A 1 449 ? -26.469 -12.406 -9.203 1 81.62 449 CYS A C 1
ATOM 3322 O O . CYS A 1 449 ? -27.688 -12.445 -9.055 1 81.62 449 CYS A O 1
ATOM 3324 N N . GLY A 1 450 ? -25.828 -11.633 -8.594 1 70.25 450 GLY A N 1
ATOM 3325 C CA . GLY A 1 450 ? -26.359 -10.984 -7.406 1 70.25 450 GLY A CA 1
ATOM 3326 C C . GLY A 1 450 ? -26.156 -11.789 -6.141 1 70.25 450 GLY A C 1
ATOM 3327 O O . GLY A 1 450 ? -25.406 -12.758 -6.133 1 70.25 450 GLY A O 1
ATOM 3328 N N . ASP A 1 451 ? -26.734 -11.32 -5.031 1 61.06 451 ASP A N 1
ATOM 3329 C CA . ASP A 1 451 ? -26.516 -11.992 -3.748 1 61.06 451 ASP A CA 1
ATOM 3330 C C . ASP A 1 451 ? -27.188 -13.367 -3.736 1 61.06 451 ASP A C 1
ATOM 3332 O O . ASP A 1 451 ? -28.406 -13.477 -3.709 1 61.06 451 ASP A O 1
ATOM 3336 N N . THR A 1 452 ? -26.344 -14.422 -3.971 1 61.56 452 THR A N 1
ATOM 3337 C CA . THR A 1 452 ? -26.828 -15.797 -4.055 1 61.56 452 THR A CA 1
ATOM 3338 C C . THR A 1 452 ? -26.141 -16.672 -3.014 1 61.56 452 THR A C 1
ATOM 3340 O O . THR A 1 452 ? -25.906 -17.875 -3.244 1 61.56 452 THR A O 1
ATOM 3343 N N . SER A 1 453 ? -25.719 -16.125 -1.911 1 58.97 453 SER A N 1
ATOM 3344 C CA . SER A 1 453 ? -24.812 -16.797 -0.979 1 58.97 453 SER A CA 1
ATOM 3345 C C . SER A 1 453 ? -25.422 -18.109 -0.496 1 58.97 453 SER A C 1
ATOM 3347 O O . SER A 1 453 ? -24.75 -19.141 -0.477 1 58.97 453 SER A O 1
ATOM 3349 N N . SER A 1 454 ? -26.672 -18.172 -0.221 1 59.34 454 SER A N 1
ATOM 3350 C CA . SER A 1 454 ? -27.266 -19.391 0.338 1 59.34 454 SER A CA 1
ATOM 3351 C C . SER A 1 454 ? -27.422 -20.469 -0.724 1 59.34 454 SER A C 1
ATOM 3353 O O . SER A 1 454 ? -27.234 -21.656 -0.443 1 59.34 454 SER A O 1
ATOM 3355 N N . THR A 1 455 ? -27.547 -20.078 -1.876 1 69.12 455 THR A N 1
ATOM 3356 C CA . THR A 1 455 ? -27.859 -21.016 -2.943 1 69.12 455 THR A CA 1
ATOM 3357 C C . THR A 1 455 ? -26.594 -21.625 -3.527 1 69.12 455 THR A C 1
ATOM 3359 O O . THR A 1 455 ? -26.609 -22.734 -4.059 1 69.12 455 THR A O 1
ATOM 3362 N N . THR A 1 456 ? -25.5 -20.953 -3.316 1 78.88 456 THR A N 1
ATOM 3363 C CA . THR A 1 456 ? -24.297 -21.375 -4.02 1 78.88 456 THR A CA 1
ATOM 3364 C C . THR A 1 456 ? -23.375 -22.156 -3.09 1 78.88 456 THR A C 1
ATOM 3366 O O . THR A 1 456 ? -22.375 -22.719 -3.531 1 78.88 456 THR A O 1
ATOM 3369 N N . ALA A 1 457 ? -23.734 -22.344 -1.84 1 71.25 457 ALA A N 1
ATOM 3370 C CA . ALA A 1 457 ? -22.859 -22.922 -0.818 1 71.25 457 ALA A CA 1
ATOM 3371 C C . ALA A 1 457 ? -22.516 -24.375 -1.143 1 71.25 457 ALA A C 1
ATOM 3373 O O . ALA A 1 457 ? -21.375 -24.781 -1.018 1 71.25 457 ALA A O 1
ATOM 3374 N N . VAL A 1 458 ? -23.5 -25.156 -1.565 1 73.94 458 VAL A N 1
ATOM 3375 C CA . VAL A 1 458 ? -23.297 -26.578 -1.822 1 73.94 458 VAL A CA 1
ATOM 3376 C C . VAL A 1 458 ? -22.359 -26.766 -3.014 1 73.94 458 VAL A C 1
ATOM 3378 O O . VAL A 1 458 ? -21.375 -27.5 -2.93 1 73.94 458 VAL A O 1
ATOM 3381 N N . ALA A 1 459 ? -22.688 -26.094 -4.059 1 81.81 459 ALA A N 1
ATOM 3382 C CA . ALA A 1 459 ? -21.844 -26.172 -5.246 1 81.81 459 ALA A CA 1
ATOM 3383 C C . ALA A 1 459 ? -20.406 -25.734 -4.938 1 81.81 459 ALA A C 1
ATOM 3385 O O . ALA A 1 459 ? -19.453 -26.359 -5.387 1 81.81 459 ALA A O 1
ATOM 3386 N N . PHE A 1 460 ? -20.297 -24.703 -4.16 1 81.94 460 PHE A N 1
ATOM 3387 C CA . PHE A 1 460 ? -18.984 -24.188 -3.814 1 81.94 460 PHE A CA 1
ATOM 3388 C C . PHE A 1 460 ? -18.219 -25.172 -2.947 1 81.94 460 PHE A C 1
ATOM 3390 O O . PHE A 1 460 ? -16.984 -25.297 -3.062 1 81.94 460 PHE A O 1
ATOM 3397 N N . SER A 1 461 ? -18.953 -25.859 -2.111 1 75.69 461 SER A N 1
ATOM 3398 C CA . SER A 1 461 ? -18.281 -26.828 -1.247 1 75.69 461 SER A CA 1
ATOM 3399 C C . SER A 1 461 ? -17.641 -27.938 -2.064 1 75.69 461 SER A C 1
ATOM 3401 O O . SER A 1 461 ? -16.562 -28.438 -1.706 1 75.69 461 SER A O 1
ATOM 3403 N N . TYR A 1 462 ? -18.219 -28.359 -3.109 1 79.12 462 TYR A N 1
ATOM 3404 C CA . TYR A 1 462 ? -17.625 -29.375 -3.977 1 79.12 462 TYR A CA 1
ATOM 3405 C C . TYR A 1 462 ? -16.422 -28.812 -4.738 1 79.12 462 TYR A C 1
ATOM 3407 O O . TYR A 1 462 ? -15.438 -29.516 -4.969 1 79.12 462 TYR A O 1
ATOM 3415 N N . LEU A 1 463 ? -16.547 -27.547 -5.141 1 83.69 463 LEU A N 1
ATOM 3416 C CA . LEU A 1 463 ? -15.398 -26.891 -5.762 1 83.69 463 LEU A CA 1
ATOM 3417 C C . LEU A 1 463 ? -14.219 -26.812 -4.797 1 83.69 463 LEU A C 1
ATOM 3419 O O . LEU A 1 463 ? -13.078 -27.062 -5.188 1 83.69 463 LEU A O 1
ATOM 3423 N N . LEU A 1 464 ? -14.539 -26.469 -3.621 1 77.25 464 LEU A N 1
ATOM 3424 C CA . LEU A 1 464 ? -13.523 -26.375 -2.576 1 77.25 464 LEU A CA 1
ATOM 3425 C C . LEU A 1 464 ? -12.82 -27.719 -2.379 1 77.25 464 LEU A C 1
ATOM 3427 O O . LEU A 1 464 ? -11.602 -27.766 -2.217 1 77.25 464 LEU A O 1
ATOM 3431 N N . ALA A 1 465 ? -13.57 -28.75 -2.434 1 72.56 465 ALA A N 1
ATOM 3432 C CA . ALA A 1 465 ? -13.047 -30.094 -2.209 1 72.56 465 ALA A CA 1
ATOM 3433 C C . ALA A 1 465 ? -12.047 -30.469 -3.295 1 72.56 465 ALA A C 1
ATOM 3435 O O . ALA A 1 465 ? -11.094 -31.219 -3.035 1 72.56 465 ALA A O 1
ATOM 3436 N N . MET A 1 466 ? -12.188 -29.938 -4.426 1 82.19 466 MET A N 1
ATOM 3437 C CA . MET A 1 466 ? -11.32 -30.344 -5.527 1 82.19 466 MET A CA 1
ATOM 3438 C C . MET A 1 466 ? -10.32 -29.234 -5.863 1 82.19 466 MET A C 1
ATOM 3440 O O . MET A 1 466 ? -9.531 -29.375 -6.797 1 82.19 466 MET A O 1
ATOM 3444 N N . ASP A 1 467 ? -10.352 -28.219 -5.129 1 83.19 467 ASP A N 1
ATOM 3445 C CA . ASP A 1 467 ? -9.477 -27.094 -5.438 1 83.19 467 ASP A CA 1
ATOM 3446 C C . ASP A 1 467 ? -8.008 -27.516 -5.363 1 83.19 467 ASP A C 1
ATOM 3448 O O . ASP A 1 467 ? -7.172 -26.984 -6.102 1 83.19 467 ASP A O 1
ATOM 3452 N N . PHE A 1 468 ? -7.785 -28.5 -4.504 1 77.31 468 PHE A N 1
ATOM 3453 C CA . PHE A 1 468 ? -6.422 -28.984 -4.348 1 77.31 468 PHE A CA 1
ATOM 3454 C C . PHE A 1 468 ? -5.871 -29.484 -5.676 1 77.31 468 PHE A C 1
ATOM 3456 O O . PHE A 1 468 ? -4.707 -29.234 -6.008 1 77.31 468 PHE A O 1
ATOM 3463 N N . VAL A 1 469 ? -6.609 -30.109 -6.434 1 83.5 469 VAL A N 1
ATOM 3464 C CA . VAL A 1 469 ? -6.184 -30.672 -7.715 1 83.5 469 VAL A CA 1
ATOM 3465 C C . VAL A 1 469 ? -6.133 -29.562 -8.766 1 83.5 469 VAL A C 1
ATOM 3467 O O . VAL A 1 469 ? -5.141 -29.422 -9.484 1 83.5 469 VAL A O 1
ATOM 3470 N N . VAL A 1 470 ? -7.141 -28.766 -8.789 1 91.94 470 VAL A N 1
ATOM 3471 C CA . VAL A 1 470 ? -7.285 -27.734 -9.805 1 91.94 470 VAL A CA 1
ATOM 3472 C C . VAL A 1 470 ? -6.156 -26.719 -9.664 1 91.94 470 VAL A C 1
ATOM 3474 O O . VAL A 1 470 ? -5.574 -26.281 -10.664 1 91.94 470 VAL A O 1
ATOM 3477 N N . ASP A 1 471 ? -5.844 -26.391 -8.469 1 90.88 471 ASP A N 1
ATOM 3478 C CA . ASP A 1 471 ? -4.832 -25.375 -8.188 1 90.88 471 ASP A CA 1
ATOM 3479 C C . ASP A 1 471 ? -3.463 -25.812 -8.703 1 90.88 471 ASP A C 1
ATOM 3481 O O . ASP A 1 471 ? -2.686 -25 -9.195 1 90.88 471 ASP A O 1
ATOM 3485 N N . ARG A 1 472 ? -3.146 -27.031 -8.586 1 90.94 472 ARG A N 1
ATOM 3486 C CA . ARG A 1 472 ? -1.851 -27.562 -9 1 90.94 472 ARG A CA 1
ATOM 3487 C C . ARG A 1 472 ? -1.679 -27.453 -10.516 1 90.94 472 ARG A C 1
ATOM 3489 O O . ARG A 1 472 ? -0.618 -27.047 -10.992 1 90.94 472 ARG A O 1
ATOM 3496 N N . PHE A 1 473 ? -2.688 -27.703 -11.211 1 95.12 473 PHE A N 1
ATOM 3497 C CA . PHE A 1 473 ? -2.615 -27.578 -12.664 1 95.12 473 PHE A CA 1
ATOM 3498 C C . PHE A 1 473 ? -2.576 -26.109 -13.078 1 95.12 473 PHE A C 1
ATOM 3500 O O . PHE A 1 473 ? -1.9 -25.766 -14.047 1 95.12 473 PHE A O 1
ATOM 3507 N N . ARG A 1 474 ? -3.289 -25.234 -12.383 1 96.56 474 ARG A N 1
ATOM 3508 C CA . ARG A 1 474 ? -3.215 -23.797 -12.641 1 96.56 474 ARG A CA 1
ATOM 3509 C C . ARG A 1 474 ? -1.784 -23.297 -12.5 1 96.56 474 ARG A C 1
ATOM 3511 O O . ARG A 1 474 ? -1.288 -22.562 -13.367 1 96.56 474 ARG A O 1
ATOM 3518 N N . THR A 1 475 ? -1.174 -23.703 -11.398 1 95.06 475 THR A N 1
ATOM 3519 C CA . THR A 1 475 ? 0.162 -23.203 -11.078 1 95.06 475 THR A CA 1
ATOM 3520 C C . THR A 1 475 ? 1.177 -23.688 -12.117 1 95.06 475 THR A C 1
ATOM 3522 O O . THR A 1 475 ? 2.049 -22.922 -12.531 1 95.06 475 THR A O 1
ATOM 3525 N N . VAL A 1 476 ? 1.017 -24.938 -12.547 1 96.44 476 VAL A N 1
ATOM 3526 C CA . VAL A 1 476 ? 1.908 -25.453 -13.578 1 96.44 476 VAL A CA 1
ATOM 3527 C C . VAL A 1 476 ? 1.796 -24.609 -14.844 1 96.44 476 VAL A C 1
ATOM 3529 O O . VAL A 1 476 ? 2.809 -24.219 -15.43 1 96.44 476 VAL A O 1
ATOM 3532 N N . LEU A 1 477 ? 0.617 -24.328 -15.242 1 98.12 477 LEU A N 1
ATOM 3533 C CA . LEU A 1 477 ? 0.423 -23.531 -16.453 1 98.12 477 LEU A CA 1
ATOM 3534 C C . LEU A 1 477 ? 0.944 -22.125 -16.266 1 98.12 477 LEU A C 1
ATOM 3536 O O . LEU A 1 477 ? 1.494 -21.531 -17.188 1 98.12 477 LEU A O 1
ATOM 3540 N N . ASN A 1 478 ? 0.737 -21.547 -15.102 1 97.62 478 ASN A N 1
ATOM 3541 C CA . ASN A 1 478 ? 1.239 -20.219 -14.82 1 97.62 478 ASN A CA 1
ATOM 3542 C C . ASN A 1 478 ? 2.746 -20.125 -15.039 1 97.62 478 ASN A C 1
ATOM 3544 O O . ASN A 1 478 ? 3.221 -19.234 -15.75 1 97.62 478 ASN A O 1
ATOM 3548 N N . VAL A 1 479 ? 3.48 -21.016 -14.43 1 97.25 479 VAL A N 1
ATOM 3549 C CA . VAL A 1 479 ? 4.938 -20.953 -14.5 1 97.25 479 VAL A CA 1
ATOM 3550 C C . VAL A 1 479 ? 5.406 -21.297 -15.906 1 97.25 479 VAL A C 1
ATOM 3552 O O . VAL A 1 479 ? 6.402 -20.75 -16.391 1 97.25 479 VAL A O 1
ATOM 3555 N N . HIS A 1 480 ? 4.648 -22.219 -16.516 1 97.19 480 HIS A N 1
ATOM 3556 C CA . HIS A 1 480 ? 4.938 -22.531 -17.906 1 97.19 480 HIS A CA 1
ATOM 3557 C C . HIS A 1 480 ? 4.82 -21.297 -18.781 1 97.19 480 HIS A C 1
ATOM 3559 O O . HIS A 1 480 ? 5.695 -21.031 -19.609 1 97.19 480 HIS A O 1
ATOM 3565 N N . ALA A 1 481 ? 3.818 -20.609 -18.625 1 97.75 481 ALA A N 1
ATOM 3566 C CA . ALA A 1 481 ? 3.594 -19.391 -19.391 1 97.75 481 ALA A CA 1
ATOM 3567 C C . ALA A 1 481 ? 4.699 -18.375 -19.125 1 97.75 481 ALA A C 1
ATOM 3569 O O . ALA A 1 481 ? 5.141 -17.672 -20.047 1 97.75 481 ALA A O 1
ATOM 3570 N N . ASP A 1 482 ? 5.109 -18.234 -17.906 1 97.25 482 ASP A N 1
ATOM 3571 C CA . ASP A 1 482 ? 6.18 -17.312 -17.562 1 97.25 482 ASP A CA 1
ATOM 3572 C C . ASP A 1 482 ? 7.469 -17.656 -18.312 1 97.25 482 ASP A C 1
ATOM 3574 O O . ASP A 1 482 ? 8.164 -16.781 -18.812 1 97.25 482 ASP A O 1
ATOM 3578 N N . LEU A 1 483 ? 7.773 -18.953 -18.312 1 96.38 483 LEU A N 1
ATOM 3579 C CA . LEU A 1 483 ? 8.969 -19.406 -19.016 1 96.38 483 LEU A CA 1
ATOM 3580 C C . LEU A 1 483 ? 8.867 -19.109 -20.5 1 96.38 483 LEU A C 1
ATOM 3582 O O . LEU A 1 483 ? 9.828 -18.656 -21.125 1 96.38 483 LEU A O 1
ATOM 3586 N N . VAL A 1 484 ? 7.711 -19.375 -21.047 1 96 484 VAL A N 1
ATOM 3587 C CA . VAL A 1 484 ? 7.492 -19.109 -22.469 1 96 484 VAL A CA 1
ATOM 3588 C C . VAL A 1 484 ? 7.695 -17.625 -22.766 1 96 484 VAL A C 1
ATOM 3590 O O . VAL A 1 484 ? 8.414 -17.266 -23.703 1 96 484 VAL A O 1
ATOM 3593 N N . VAL A 1 485 ? 7.125 -16.766 -21.984 1 96.75 485 VAL A N 1
ATOM 3594 C CA . VAL A 1 485 ? 7.238 -15.328 -22.203 1 96.75 485 VAL A CA 1
ATOM 3595 C C . VAL A 1 485 ? 8.695 -14.898 -22.031 1 96.75 485 VAL A C 1
ATOM 3597 O O . VAL A 1 485 ? 9.188 -14.062 -22.797 1 96.75 485 VAL A O 1
ATOM 3600 N N . GLY A 1 486 ? 9.406 -15.422 -20.984 1 95.44 486 GLY A N 1
ATOM 3601 C CA . GLY A 1 486 ? 10.82 -15.117 -20.828 1 95.44 486 GLY A CA 1
ATOM 3602 C C . GLY A 1 486 ? 11.633 -15.406 -22.078 1 95.44 486 GLY A C 1
ATOM 3603 O O . GLY A 1 486 ? 12.469 -14.602 -22.484 1 95.44 486 GLY A O 1
ATOM 3604 N N . HIS A 1 487 ? 11.352 -16.516 -22.688 1 93.94 487 HIS A N 1
ATOM 3605 C CA . HIS A 1 487 ? 12.062 -16.891 -23.906 1 93.94 487 HIS A CA 1
ATOM 3606 C C . HIS A 1 487 ? 11.664 -15.992 -25.078 1 93.94 487 HIS A C 1
ATOM 3608 O O . HIS A 1 487 ? 12.508 -15.641 -25.906 1 93.94 487 HIS A O 1
ATOM 3614 N N . CYS A 1 488 ? 10.406 -15.633 -25.203 1 94.62 488 CYS A N 1
ATOM 3615 C CA . CYS A 1 488 ? 9.938 -14.758 -26.266 1 94.62 488 CYS A CA 1
ATOM 3616 C C . CYS A 1 488 ? 10.602 -13.391 -26.172 1 94.62 488 CYS A C 1
ATOM 3618 O O . CYS A 1 488 ? 11.102 -12.875 -27.172 1 94.62 488 CYS A O 1
ATOM 3620 N N . VAL A 1 489 ? 10.609 -12.859 -24.984 1 94.38 489 VAL A N 1
ATOM 3621 C CA . VAL A 1 489 ? 11.188 -11.531 -24.797 1 94.38 489 VAL A CA 1
ATOM 3622 C C . VAL A 1 489 ? 12.688 -11.578 -25.078 1 94.38 489 VAL A C 1
ATOM 3624 O O . VAL A 1 489 ? 13.242 -10.641 -25.656 1 94.38 489 VAL A O 1
ATOM 3627 N N . THR A 1 490 ? 13.312 -12.641 -24.641 1 91.88 490 THR A N 1
ATOM 3628 C CA . THR A 1 490 ? 14.734 -12.828 -24.938 1 91.88 490 THR A CA 1
ATOM 3629 C C . THR A 1 490 ? 14.984 -12.859 -26.438 1 91.88 490 THR A C 1
ATOM 3631 O O . THR A 1 490 ? 15.938 -12.258 -26.922 1 91.88 490 THR A O 1
ATOM 3634 N N . SER A 1 491 ? 14.156 -13.531 -27.109 1 91 491 SER A N 1
ATOM 3635 C CA . SER A 1 491 ? 14.297 -13.656 -28.562 1 91 491 SER A CA 1
ATOM 3636 C C . SER A 1 491 ? 14.188 -12.305 -29.25 1 91 491 SER A C 1
ATOM 3638 O O . SER A 1 491 ? 14.82 -12.07 -30.281 1 91 491 SER A O 1
ATOM 3640 N N . TRP A 1 492 ? 13.391 -11.438 -28.719 1 90.81 492 TRP A N 1
ATOM 3641 C CA . TRP A 1 492 ? 13.211 -10.109 -29.281 1 90.81 492 TRP A CA 1
ATOM 3642 C C . TRP A 1 492 ? 14.352 -9.18 -28.891 1 90.81 492 TRP A C 1
ATOM 3644 O O . TRP A 1 492 ? 14.547 -8.125 -29.484 1 90.81 492 TRP A O 1
ATOM 3654 N N . ASN A 1 493 ? 15.094 -9.539 -27.828 1 87.88 493 ASN A N 1
ATOM 3655 C CA . ASN A 1 493 ? 16.188 -8.719 -27.312 1 87.88 493 ASN A CA 1
ATOM 3656 C C . ASN A 1 493 ? 17.5 -9.492 -27.281 1 87.88 493 ASN A C 1
ATOM 3658 O O . ASN A 1 493 ? 18.141 -9.578 -26.234 1 87.88 493 ASN A O 1
ATOM 3662 N N . LYS A 1 494 ? 18.016 -9.906 -28.297 1 77.5 494 LYS A N 1
ATOM 3663 C CA . LYS A 1 494 ? 19.188 -10.773 -28.406 1 77.5 494 LYS A CA 1
ATOM 3664 C C . LYS A 1 494 ? 20.453 -10.039 -27.953 1 77.5 494 LYS A C 1
ATOM 3666 O O . LYS A 1 494 ? 21.422 -10.672 -27.531 1 77.5 494 LYS A O 1
ATOM 3671 N N . GLU A 1 495 ? 20.344 -8.719 -28.078 1 66.25 495 GLU A N 1
ATOM 3672 C CA . GLU A 1 495 ? 21.516 -7.926 -27.703 1 66.25 495 GLU A CA 1
ATOM 3673 C C . GLU A 1 495 ? 21.812 -8.055 -26.203 1 66.25 495 GLU A C 1
ATOM 3675 O O . GLU A 1 495 ? 22.969 -7.871 -25.781 1 66.25 495 GLU A O 1
ATOM 3680 N N . LEU A 1 496 ? 20.844 -8.312 -25.5 1 62.16 496 LEU A N 1
ATOM 3681 C CA . LEU A 1 496 ? 21.031 -8.461 -24.062 1 62.16 496 LEU A CA 1
ATOM 3682 C C . LEU A 1 496 ? 21.734 -9.766 -23.734 1 62.16 496 LEU A C 1
ATOM 3684 O O . LEU A 1 496 ? 22.328 -9.906 -22.672 1 62.16 496 LEU A O 1
ATOM 3688 N N . ILE A 1 497 ? 21.75 -10.766 -24.625 1 60.06 497 ILE A N 1
ATOM 3689 C CA . ILE A 1 497 ? 22.438 -12.047 -24.5 1 60.06 497 ILE A CA 1
ATOM 3690 C C . ILE A 1 497 ? 23.953 -11.82 -24.625 1 60.06 497 ILE A C 1
ATOM 3692 O O . ILE A 1 497 ? 24.734 -12.383 -23.844 1 60.06 497 ILE A O 1
ATOM 3696 N N . GLU A 1 498 ? 24.297 -11.109 -25.625 1 54.06 498 GLU A N 1
ATOM 3697 C CA . GLU A 1 498 ? 25.703 -10.906 -25.953 1 54.06 498 GLU A CA 1
ATOM 3698 C C . GLU A 1 498 ? 26.453 -10.203 -24.828 1 54.06 498 GLU A C 1
ATOM 3700 O O . GLU A 1 498 ? 27.625 -10.484 -24.578 1 54.06 498 GLU A O 1
ATOM 3705 N N . ARG A 1 499 ? 25.844 -9.406 -24.25 1 49.56 499 ARG A N 1
ATOM 3706 C CA . ARG A 1 499 ? 26.547 -8.688 -23.188 1 49.56 499 ARG A CA 1
ATOM 3707 C C . ARG A 1 499 ? 26.75 -9.578 -21.969 1 49.56 499 ARG A C 1
ATOM 3709 O O . ARG A 1 499 ? 27.734 -9.422 -21.234 1 49.56 499 ARG A O 1
ATOM 3716 N N . ASN A 1 500 ? 25.875 -10.43 -21.812 1 50.53 500 ASN A N 1
ATOM 3717 C CA . ASN A 1 500 ? 26.031 -11.398 -20.734 1 50.53 500 ASN A CA 1
ATOM 3718 C C . ASN A 1 500 ? 27.125 -12.414 -21.047 1 50.53 500 ASN A C 1
ATOM 3720 O O . ASN A 1 500 ? 27.828 -12.867 -20.141 1 50.53 500 ASN A O 1
ATOM 3724 N N . SER A 1 501 ? 27.25 -12.789 -22.297 1 46.22 501 SER A N 1
ATOM 3725 C CA . SER A 1 501 ? 28.328 -13.688 -22.719 1 46.22 501 SER A CA 1
ATOM 3726 C C . SER A 1 501 ? 29.688 -12.992 -22.641 1 46.22 501 SER A C 1
ATOM 3728 O O . SER A 1 501 ? 30.688 -13.625 -22.328 1 46.22 501 SER A O 1
ATOM 3730 N N . GLU A 1 502 ? 29.797 -11.875 -23.078 1 43.31 502 GLU A N 1
ATOM 3731 C CA . GLU A 1 502 ? 31.062 -11.156 -23.031 1 43.31 502 GLU A CA 1
ATOM 3732 C C . GLU A 1 502 ? 31.484 -10.867 -21.594 1 43.31 502 GLU A C 1
ATOM 3734 O O . GLU A 1 502 ? 32.656 -10.93 -21.25 1 43.31 502 GLU A O 1
ATOM 3739 N N . SER A 1 503 ? 30.609 -10.555 -20.844 1 42.44 503 SER A N 1
ATOM 3740 C CA . SER A 1 503 ? 30.969 -10.336 -19.453 1 42.44 503 SER A CA 1
ATOM 3741 C C . SER A 1 503 ? 31.375 -11.633 -18.766 1 42.44 503 SER A C 1
ATOM 3743 O O . SER A 1 503 ? 32.156 -11.625 -17.812 1 42.44 503 SER A O 1
ATOM 3745 N N . ARG A 1 504 ? 30.953 -12.703 -19.344 1 37.09 504 ARG A N 1
ATOM 3746 C CA . ARG A 1 504 ? 31.359 -14.039 -18.922 1 37.09 504 ARG A CA 1
ATOM 3747 C C . ARG A 1 504 ? 32.781 -14.344 -19.375 1 37.09 504 ARG A C 1
ATOM 3749 O O . ARG A 1 504 ? 33.531 -15.016 -18.656 1 37.09 504 ARG A O 1
ATOM 3756 N N . VAL A 1 505 ? 33.188 -14.094 -20.578 1 35.91 505 VAL A N 1
ATOM 3757 C CA . VAL A 1 505 ? 34.5 -14.367 -21.141 1 35.91 505 VAL A CA 1
ATOM 3758 C C . VAL A 1 505 ? 35.562 -13.5 -20.438 1 35.91 505 VAL A C 1
ATOM 3760 O O . VAL A 1 505 ? 36.656 -13.953 -20.156 1 35.91 505 VAL A O 1
ATOM 3763 N N . GLN A 1 506 ? 35.344 -12.344 -20.188 1 35.84 506 GLN A N 1
ATOM 3764 C CA . GLN A 1 506 ? 36.406 -11.5 -19.609 1 35.84 506 GLN A CA 1
ATOM 3765 C C . GLN A 1 506 ? 36.656 -11.844 -18.141 1 35.84 506 GLN A C 1
ATOM 3767 O O . GLN A 1 506 ? 37.781 -11.688 -17.656 1 35.84 506 GLN A O 1
ATOM 3772 N N . ASP A 1 507 ? 35.656 -12.289 -17.484 1 34.06 507 ASP A N 1
ATOM 3773 C CA . ASP A 1 507 ? 35.906 -12.695 -16.109 1 34.06 507 ASP A CA 1
ATOM 3774 C C . ASP A 1 507 ? 36.656 -14.031 -16.062 1 34.06 507 ASP A C 1
ATOM 3776 O O . ASP A 1 507 ? 37.156 -14.43 -15.008 1 34.06 507 ASP A O 1
ATOM 3780 N N . SER A 1 508 ? 36.562 -14.781 -17.062 1 29.69 508 SER A N 1
ATOM 3781 C CA . SER A 1 508 ? 37.375 -16 -17.125 1 29.69 508 SER A CA 1
ATOM 3782 C C . SER A 1 508 ? 38.812 -15.695 -17.469 1 29.69 508 SER A C 1
ATOM 3784 O O . SER A 1 508 ? 39.656 -16.578 -17.438 1 29.69 508 SER A O 1
ATOM 3786 N N . VAL A 1 509 ? 39.219 -14.523 -17.906 1 28.73 509 VAL A N 1
ATOM 3787 C CA . VAL A 1 509 ? 40.656 -14.266 -18.141 1 28.73 509 VAL A CA 1
ATOM 3788 C C . VAL A 1 509 ? 41.25 -13.594 -16.906 1 28.73 509 VAL A C 1
ATOM 3790 O O . VAL A 1 509 ? 40.656 -12.688 -16.328 1 28.73 509 VAL A O 1
ATOM 3793 N N . MET B 1 1 ? 53.844 12.992 32.031 1 24.92 1 MET B N 1
ATOM 3794 C CA . MET B 1 1 ? 52.812 12.094 31.547 1 24.92 1 MET B CA 1
ATOM 3795 C C . MET B 1 1 ? 52.031 12.727 30.391 1 24.92 1 MET B C 1
ATOM 3797 O O . MET B 1 1 ? 51.375 13.766 30.578 1 24.92 1 MET B O 1
ATOM 3801 N N . ARG B 1 2 ? 52.438 12.516 29.078 1 26.89 2 ARG B N 1
ATOM 3802 C CA . ARG B 1 2 ? 52.156 13.195 27.828 1 26.89 2 ARG B CA 1
ATOM 3803 C C . ARG B 1 2 ? 50.688 12.984 27.406 1 26.89 2 ARG B C 1
ATOM 3805 O O . ARG B 1 2 ? 50.125 11.93 27.656 1 26.89 2 ARG B O 1
ATOM 3812 N N . SER B 1 3 ? 49.938 14.102 27.188 1 28.59 3 SER B N 1
ATOM 3813 C CA . SER B 1 3 ? 48.531 14.328 26.875 1 28.59 3 SER B CA 1
ATOM 3814 C C . SER B 1 3 ? 48.125 13.609 25.594 1 28.59 3 SER B C 1
ATOM 3816 O O . SER B 1 3 ? 48.875 13.617 24.609 1 28.59 3 SER B O 1
ATOM 3818 N N . PRO B 1 4 ? 47.344 12.484 25.656 1 29.16 4 PRO B N 1
ATOM 3819 C CA . PRO B 1 4 ? 47 11.648 24.5 1 29.16 4 PRO B CA 1
ATOM 3820 C C . PRO B 1 4 ? 46.531 12.469 23.297 1 29.16 4 PRO B C 1
ATOM 3822 O O . PRO B 1 4 ? 46 13.57 23.469 1 29.16 4 PRO B O 1
ATOM 3825 N N . SER B 1 5 ? 47.219 12.422 22.156 1 25.73 5 SER B N 1
ATOM 3826 C CA . SER B 1 5 ? 47.031 12.977 20.812 1 25.73 5 SER B CA 1
ATOM 3827 C C . SER B 1 5 ? 45.625 12.719 20.312 1 25.73 5 SER B C 1
ATOM 3829 O O . SER B 1 5 ? 45.125 11.594 20.375 1 25.73 5 SER B O 1
ATOM 3831 N N . HIS B 1 6 ? 44.656 13.695 20.469 1 25.69 6 HIS B N 1
ATOM 3832 C CA . HIS B 1 6 ? 43.312 13.852 19.906 1 25.69 6 HIS B CA 1
ATOM 3833 C C . HIS B 1 6 ? 43.281 13.5 18.422 1 25.69 6 HIS B C 1
ATOM 3835 O O . HIS B 1 6 ? 44.031 14.086 17.625 1 25.69 6 HIS B O 1
ATOM 3841 N N . LEU B 1 7 ? 43.188 12.188 18.062 1 25.2 7 LEU B N 1
ATOM 3842 C CA . LEU B 1 7 ? 42.969 11.734 16.688 1 25.2 7 LEU B CA 1
ATOM 3843 C C . LEU B 1 7 ? 41.938 12.586 16 1 25.2 7 LEU B C 1
ATOM 3845 O O . LEU B 1 7 ? 40.781 12.641 16.438 1 25.2 7 LEU B O 1
ATOM 3849 N N . GLU B 1 8 ? 42.312 13.688 15.359 1 24.75 8 GLU B N 1
ATOM 3850 C CA . GLU B 1 8 ? 41.562 14.523 14.438 1 24.75 8 GLU B CA 1
ATOM 3851 C C . GLU B 1 8 ? 40.906 13.695 13.336 1 24.75 8 GLU B C 1
ATOM 3853 O O . GLU B 1 8 ? 41.594 13.086 12.516 1 24.75 8 GLU B O 1
ATOM 3858 N N . LEU B 1 9 ? 39.875 12.867 13.641 1 23.3 9 LEU B N 1
ATOM 3859 C CA . LEU B 1 9 ? 39.062 12.227 12.609 1 23.3 9 LEU B CA 1
ATOM 3860 C C . LEU B 1 9 ? 38.688 13.234 11.523 1 23.3 9 LEU B C 1
ATOM 3862 O O . LEU B 1 9 ? 37.875 14.117 11.758 1 23.3 9 LEU B O 1
ATOM 3866 N N . SER B 1 10 ? 39.625 13.719 10.695 1 26.17 10 SER B N 1
ATOM 3867 C CA . SER B 1 10 ? 39.344 14.516 9.5 1 26.17 10 SER B CA 1
ATOM 3868 C C . SER B 1 10 ? 38.406 13.789 8.547 1 26.17 10 SER B C 1
ATOM 3870 O O . SER B 1 10 ? 38.844 12.953 7.754 1 26.17 10 SER B O 1
ATOM 3872 N N . ILE B 1 11 ? 37.438 13.133 9.008 1 25.22 11 ILE B N 1
ATOM 3873 C CA . ILE B 1 11 ? 36.5 12.648 8 1 25.22 11 ILE B CA 1
ATOM 3874 C C . ILE B 1 11 ? 36.062 13.812 7.121 1 25.22 11 ILE B C 1
ATOM 3876 O O . ILE B 1 11 ? 35.312 14.688 7.57 1 25.22 11 ILE B O 1
ATOM 3880 N N . ALA B 1 12 ? 36.938 14.328 6.258 1 27.31 12 ALA B N 1
ATOM 3881 C CA . ALA B 1 12 ? 36.531 15.266 5.207 1 27.31 12 ALA B CA 1
ATOM 3882 C C . ALA B 1 12 ? 35.344 14.727 4.414 1 27.31 12 ALA B C 1
ATOM 3884 O O . ALA B 1 12 ? 35.5 13.781 3.639 1 27.31 12 ALA B O 1
ATOM 3885 N N . ALA B 1 13 ? 34.188 14.641 5.008 1 26.16 13 ALA B N 1
ATOM 3886 C CA . ALA B 1 13 ? 32.875 14.336 4.402 1 26.16 13 ALA B CA 1
ATOM 3887 C C . ALA B 1 13 ? 32.656 15.172 3.146 1 26.16 13 ALA B C 1
ATOM 3889 O O . ALA B 1 13 ? 32.5 16.391 3.223 1 26.16 13 ALA B O 1
ATOM 3890 N N . SER B 1 14 ? 33.375 14.844 2.102 1 27.81 14 SER B N 1
ATOM 3891 C CA . SER B 1 14 ? 32.938 15.375 0.811 1 27.81 14 SER B CA 1
ATOM 3892 C C . SER B 1 14 ? 31.453 15.211 0.613 1 27.81 14 SER B C 1
ATOM 3894 O O . SER B 1 14 ? 30.953 14.094 0.425 1 27.81 14 SER B O 1
ATOM 3896 N N . THR B 1 15 ? 30.781 15.789 1.446 1 28.02 15 THR B N 1
ATOM 3897 C CA . THR B 1 15 ? 29.344 15.695 1.206 1 28.02 15 THR B CA 1
ATOM 3898 C C . THR B 1 15 ? 28.984 16.281 -0.158 1 28.02 15 THR B C 1
ATOM 3900 O O . THR B 1 15 ? 29.25 17.453 -0.424 1 28.02 15 THR B O 1
ATOM 3903 N N . PRO B 1 16 ? 29.078 15.562 -1.185 1 27.7 16 PRO B N 1
ATOM 3904 C CA . PRO B 1 16 ? 28.625 16.156 -2.447 1 27.7 16 PRO B CA 1
ATOM 3905 C C . PRO B 1 16 ? 27.391 17.031 -2.285 1 27.7 16 PRO B C 1
ATOM 3907 O O . PRO B 1 16 ? 26.625 16.844 -1.336 1 27.7 16 PRO B O 1
ATOM 3910 N N . LYS B 1 17 ? 27.391 18.219 -2.898 1 31.66 17 LYS B N 1
ATOM 3911 C CA . LYS B 1 17 ? 26.297 19.156 -3.039 1 31.66 17 LYS B CA 1
ATOM 3912 C C . LYS B 1 17 ? 24.953 18.438 -3.174 1 31.66 17 LYS B C 1
ATOM 3914 O O . LYS B 1 17 ? 24.75 17.672 -4.121 1 31.66 17 LYS B O 1
ATOM 3919 N N . GLY B 1 18 ? 24.547 17.922 -2.211 1 29.55 18 GLY B N 1
ATOM 3920 C CA . GLY B 1 18 ? 23.203 17.328 -2.254 1 29.55 18 GLY B CA 1
ATOM 3921 C C . GLY B 1 18 ? 22.172 18.25 -2.889 1 29.55 18 GLY B C 1
ATOM 3922 O O . GLY B 1 18 ? 21.438 18.938 -2.186 1 29.55 18 GLY B O 1
ATOM 3923 N N . GLN B 1 19 ? 22.672 19.109 -3.869 1 29.36 19 GLN B N 1
ATOM 3924 C CA . GLN B 1 19 ? 21.641 19.828 -4.598 1 29.36 19 GLN B CA 1
ATOM 3925 C C . GLN B 1 19 ? 20.406 18.938 -4.816 1 29.36 19 GLN B C 1
ATOM 3927 O O . GLN B 1 19 ? 20.531 17.844 -5.375 1 29.36 19 GLN B O 1
ATOM 3932 N N . PHE B 1 20 ? 19.656 18.922 -3.93 1 30.5 20 PHE B N 1
ATOM 3933 C CA . PHE B 1 20 ? 18.359 18.312 -4.215 1 30.5 20 PHE B CA 1
ATOM 3934 C C . PHE B 1 20 ? 17.953 18.547 -5.668 1 30.5 20 PHE B C 1
ATOM 3936 O O . PHE B 1 20 ? 18.078 19.656 -6.184 1 30.5 20 PHE B O 1
ATOM 3943 N N . LEU B 1 21 ? 18.188 17.547 -6.414 1 32.69 21 LEU B N 1
ATOM 3944 C CA . LEU B 1 21 ? 18.078 17.375 -7.855 1 32.69 21 LEU B CA 1
ATOM 3945 C C . LEU B 1 21 ? 16.844 18.094 -8.398 1 32.69 21 LEU B C 1
ATOM 3947 O O . LEU B 1 21 ? 16.594 18.078 -9.609 1 32.69 21 LEU B O 1
ATOM 3951 N N . PHE B 1 22 ? 16.016 18.578 -7.484 1 32.09 22 PHE B N 1
ATOM 3952 C CA . PHE B 1 22 ? 14.984 19.188 -8.312 1 32.09 22 PHE B CA 1
ATOM 3953 C C . PHE B 1 22 ? 15.57 20.266 -9.211 1 32.09 22 PHE B C 1
ATOM 3955 O O . PHE B 1 22 ? 14.984 20.625 -10.234 1 32.09 22 PHE B O 1
ATOM 3962 N N . ASP B 1 23 ? 16.766 20.844 -8.797 1 32.75 23 ASP B N 1
ATOM 3963 C CA . ASP B 1 23 ? 17.438 21.828 -9.641 1 32.75 23 ASP B CA 1
ATOM 3964 C C . ASP B 1 23 ? 18.234 21.141 -10.75 1 32.75 23 ASP B C 1
ATOM 3966 O O . ASP B 1 23 ? 18.688 21.812 -11.695 1 32.75 23 ASP B O 1
ATOM 3970 N N . SER B 1 24 ? 18.906 20 -10.508 1 32.28 24 SER B N 1
ATOM 3971 C CA . SER B 1 24 ? 19.719 19.5 -11.609 1 32.28 24 SER B CA 1
ATOM 3972 C C . SER B 1 24 ? 18.891 19.281 -12.867 1 32.28 24 SER B C 1
ATOM 3974 O O . SER B 1 24 ? 19.406 18.906 -13.914 1 32.28 24 SER B O 1
ATOM 3976 N N . VAL B 1 25 ? 17.625 19.062 -12.727 1 30.86 25 VAL B N 1
ATOM 3977 C CA . VAL B 1 25 ? 16.922 19.375 -13.961 1 30.86 25 VAL B CA 1
ATOM 3978 C C . VAL B 1 25 ? 17.203 20.828 -14.367 1 30.86 25 VAL B C 1
ATOM 3980 O O . VAL B 1 25 ? 16.625 21.328 -15.336 1 30.86 25 VAL B O 1
ATOM 3983 N N . HIS B 1 26 ? 17.953 21.5 -13.539 1 31.22 26 HIS B N 1
ATOM 3984 C CA . HIS B 1 26 ? 18.375 22.859 -13.875 1 31.22 26 HIS B CA 1
ATOM 3985 C C . HIS B 1 26 ? 19.5 22.844 -14.906 1 31.22 26 HIS B C 1
ATOM 3987 O O . HIS B 1 26 ? 20.031 23.891 -15.266 1 31.22 26 HIS B O 1
ATOM 3993 N N . GLY B 1 27 ? 20.25 21.812 -14.992 1 31.91 27 GLY B N 1
ATOM 3994 C CA . GLY B 1 27 ? 21.078 22.078 -16.156 1 31.91 27 GLY B CA 1
ATOM 3995 C C . GLY B 1 27 ? 20.297 22.562 -17.359 1 31.91 27 GLY B C 1
ATOM 3996 O O . GLY B 1 27 ? 20.828 22.641 -18.469 1 31.91 27 GLY B O 1
ATOM 3997 N N . ILE B 1 28 ? 19.016 22.109 -17.453 1 31.25 28 ILE B N 1
ATOM 3998 C CA . ILE B 1 28 ? 18.391 22.719 -18.625 1 31.25 28 ILE B CA 1
ATOM 3999 C C . ILE B 1 28 ? 18.531 24.234 -18.547 1 31.25 28 ILE B C 1
ATOM 4001 O O . ILE B 1 28 ? 18.328 24.844 -17.5 1 31.25 28 ILE B O 1
ATOM 4005 N N . GLN B 1 29 ? 19.281 24.906 -19.344 1 32.66 29 GLN B N 1
ATOM 4006 C CA . GLN B 1 29 ? 19.188 26.312 -19.688 1 32.66 29 GLN B CA 1
ATOM 4007 C C . GLN B 1 29 ? 17.859 26.891 -19.234 1 32.66 29 GLN B C 1
ATOM 4009 O O . GLN B 1 29 ? 16.828 26.234 -19.312 1 32.66 29 GLN B O 1
ATOM 4014 N N . GLU B 1 30 ? 17.766 27.781 -18.219 1 38.22 30 GLU B N 1
ATOM 4015 C CA . GLU B 1 30 ? 16.609 28.656 -17.969 1 38.22 30 GLU B CA 1
ATOM 4016 C C . GLU B 1 30 ? 15.727 28.781 -19.203 1 38.22 30 GLU B C 1
ATOM 4018 O O . GLU B 1 30 ? 15.945 29.641 -20.047 1 38.22 30 GLU B O 1
ATOM 4023 N N . ILE B 1 31 ? 15.602 27.812 -20 1 41.78 31 ILE B N 1
ATOM 4024 C CA . ILE B 1 31 ? 14.578 28.078 -21.016 1 41.78 31 ILE B CA 1
ATOM 4025 C C . ILE B 1 31 ? 13.359 28.703 -20.344 1 41.78 31 ILE B C 1
ATOM 4027 O O . ILE B 1 31 ? 12.82 28.156 -19.375 1 41.78 31 ILE B O 1
ATOM 4031 N N . GLU B 1 32 ? 13.297 29.984 -20.312 1 49.88 32 GLU B N 1
ATOM 4032 C CA . GLU B 1 32 ? 12.148 30.797 -19.891 1 49.88 32 GLU B CA 1
ATOM 4033 C C . GLU B 1 32 ? 10.836 30.031 -20.094 1 49.88 32 GLU B C 1
ATOM 4035 O O . GLU B 1 32 ? 10.398 29.844 -21.234 1 49.88 32 GLU B O 1
ATOM 4040 N N . LEU B 1 33 ? 10.68 29.047 -19.281 1 57.03 33 LEU B N 1
ATOM 4041 C CA . LEU B 1 33 ? 9.383 28.391 -19.422 1 57.03 33 LEU B CA 1
ATOM 4042 C C . LEU B 1 33 ? 8.273 29.422 -19.562 1 57.03 33 LEU B C 1
ATOM 4044 O O . LEU B 1 33 ? 8.336 30.5 -18.953 1 57.03 33 LEU B O 1
ATOM 4048 N N . LYS B 1 34 ? 7.508 29.406 -20.672 1 64 34 LYS B N 1
ATOM 4049 C CA . LYS B 1 34 ? 6.305 30.219 -20.781 1 64 34 LYS B CA 1
ATOM 4050 C C . LYS B 1 34 ? 5.48 30.156 -19.5 1 64 34 LYS B C 1
ATOM 4052 O O . LYS B 1 34 ? 5.59 29.203 -18.734 1 64 34 LYS B O 1
ATOM 4057 N N . TRP B 1 35 ? 4.898 31.219 -19.125 1 62.31 35 TRP B N 1
ATOM 4058 C CA . TRP B 1 35 ? 4.16 31.391 -17.875 1 62.31 35 TRP B CA 1
ATOM 4059 C C . TRP B 1 35 ? 3.27 30.188 -17.594 1 62.31 35 TRP B C 1
ATOM 4061 O O . TRP B 1 35 ? 3.131 29.766 -16.438 1 62.31 35 TRP B O 1
ATOM 4071 N N . TYR B 1 36 ? 2.762 29.531 -18.656 1 65.38 36 TYR B N 1
ATOM 4072 C CA . TYR B 1 36 ? 1.802 28.453 -18.484 1 65.38 36 TYR B CA 1
ATOM 4073 C C . TYR B 1 36 ? 2.514 27.141 -18.203 1 65.38 36 TYR B C 1
ATOM 4075 O O . TYR B 1 36 ? 1.878 26.156 -17.812 1 65.38 36 TYR B O 1
ATOM 4083 N N . GLN B 1 37 ? 3.795 27.156 -18.203 1 70.88 37 GLN B N 1
ATOM 4084 C CA . GLN B 1 37 ? 4.547 25.938 -17.969 1 70.88 37 GLN B CA 1
ATOM 4085 C C . GLN B 1 37 ? 5.117 25.906 -16.547 1 70.88 37 GLN B C 1
ATOM 4087 O O . GLN B 1 37 ? 5.672 24.891 -16.125 1 70.88 37 GLN B O 1
ATOM 4092 N N . LYS B 1 38 ? 4.957 27.031 -15.867 1 74.81 38 LYS B N 1
ATOM 4093 C CA . LYS B 1 38 ? 5.426 27.047 -14.484 1 74.81 38 LYS B CA 1
ATOM 4094 C C . LYS B 1 38 ? 4.605 26.109 -13.609 1 74.81 38 LYS B C 1
ATOM 4096 O O . LYS B 1 38 ? 3.381 26.047 -13.734 1 74.81 38 LYS B O 1
ATOM 4101 N N . PRO B 1 39 ? 5.285 25.312 -12.812 1 75.69 39 PRO B N 1
ATOM 4102 C CA . PRO B 1 39 ? 4.59 24.328 -11.984 1 75.69 39 PRO B CA 1
ATOM 4103 C C . PRO B 1 39 ? 3.48 24.938 -11.133 1 75.69 39 PRO B C 1
ATOM 4105 O O . PRO B 1 39 ? 2.412 24.344 -10.984 1 75.69 39 PRO B O 1
ATOM 4108 N N . THR B 1 40 ? 3.715 26.109 -10.625 1 76.81 40 THR B N 1
ATOM 4109 C CA . THR B 1 40 ? 2.732 26.766 -9.766 1 76.81 40 THR B CA 1
ATOM 4110 C C . THR B 1 40 ? 1.459 27.078 -10.547 1 76.81 40 THR B C 1
ATOM 4112 O O . THR B 1 40 ? 0.352 26.891 -10.039 1 76.81 40 THR B O 1
ATOM 4115 N N . VAL B 1 41 ? 1.586 27.516 -11.711 1 82.12 41 VAL B N 1
ATOM 4116 C CA . VAL B 1 41 ? 0.438 27.875 -12.531 1 82.12 41 VAL B CA 1
ATOM 4117 C C . VAL B 1 41 ? -0.337 26.609 -12.914 1 82.12 41 VAL B C 1
ATOM 4119 O O . VAL B 1 41 ? -1.57 26.625 -12.938 1 82.12 41 VAL B O 1
ATOM 4122 N N . ARG B 1 42 ? 0.37 25.609 -13.148 1 84.44 42 ARG B N 1
ATOM 4123 C CA . ARG B 1 42 ? -0.27 24.359 -13.531 1 84.44 42 ARG B CA 1
ATOM 4124 C C . ARG B 1 42 ? -1.065 23.766 -12.367 1 84.44 42 ARG B C 1
ATOM 4126 O O . ARG B 1 42 ? -2.154 23.219 -12.57 1 84.44 42 ARG B O 1
ATOM 4133 N N . ILE B 1 43 ? -0.491 23.875 -11.258 1 82.31 43 ILE B N 1
ATOM 4134 C CA . ILE B 1 43 ? -1.193 23.375 -10.086 1 82.31 43 ILE B CA 1
ATOM 4135 C C . ILE B 1 43 ? -2.449 24.203 -9.836 1 82.31 43 ILE B C 1
ATOM 4137 O O . ILE B 1 43 ? -3.516 23.656 -9.547 1 82.31 43 ILE B O 1
ATOM 4141 N N . PHE B 1 44 ? -2.27 25.469 -9.969 1 82.88 44 PHE B N 1
ATOM 4142 C CA . PHE B 1 44 ? -3.41 26.359 -9.781 1 82.88 44 PHE B CA 1
ATOM 4143 C C . PHE B 1 44 ? -4.5 26.078 -10.805 1 82.88 44 PHE B C 1
ATOM 4145 O O . PHE B 1 44 ? -5.684 26.047 -10.469 1 82.88 44 PHE B O 1
ATOM 4152 N N . ALA B 1 45 ? -4.086 25.906 -12.008 1 87.31 45 ALA B N 1
ATOM 4153 C CA . ALA B 1 45 ? -5.039 25.547 -13.055 1 87.31 45 ALA B CA 1
ATOM 4154 C C . ALA B 1 45 ? -5.746 24.234 -12.727 1 87.31 45 ALA B C 1
ATOM 4156 O O . ALA B 1 45 ? -6.949 24.094 -12.961 1 87.31 45 ALA B O 1
ATOM 4157 N N . GLY B 1 46 ? -4.992 23.312 -12.234 1 87.5 46 GLY B N 1
ATOM 4158 C CA . GLY B 1 46 ? -5.598 22.062 -11.797 1 87.5 46 GLY B CA 1
ATOM 4159 C C . GLY B 1 46 ? -6.656 22.25 -10.727 1 87.5 46 GLY B C 1
ATOM 4160 O O . GLY B 1 46 ? -7.723 21.625 -10.789 1 87.5 46 GLY B O 1
ATOM 4161 N N . CYS B 1 47 ? -6.375 23.125 -9.828 1 83.69 47 CYS B N 1
ATOM 4162 C CA . CYS B 1 47 ? -7.316 23.422 -8.758 1 83.69 47 CYS B CA 1
ATOM 4163 C C . CYS B 1 47 ? -8.602 24.016 -9.305 1 83.69 47 CYS B C 1
ATOM 4165 O O . CYS B 1 47 ? -9.695 23.594 -8.93 1 83.69 47 CYS B O 1
ATOM 4167 N N . VAL B 1 48 ? -8.461 24.922 -10.172 1 88.31 48 VAL B N 1
ATOM 4168 C CA . VAL B 1 48 ? -9.609 25.625 -10.734 1 88.31 48 VAL B CA 1
ATOM 4169 C C . VAL B 1 48 ? -10.438 24.656 -11.578 1 88.31 48 VAL B C 1
ATOM 4171 O O . VAL B 1 48 ? -11.672 24.625 -11.461 1 88.31 48 VAL B O 1
ATOM 4174 N N . LEU B 1 49 ? -9.781 23.875 -12.383 1 92.88 49 LEU B N 1
ATOM 4175 C CA . LEU B 1 49 ? -10.477 22.891 -13.211 1 92.88 49 LEU B CA 1
ATOM 4176 C C . LEU B 1 49 ? -11.172 21.844 -12.352 1 92.88 49 LEU B C 1
ATOM 4178 O O . LEU B 1 49 ? -12.305 21.453 -12.648 1 92.88 49 LEU B O 1
ATOM 4182 N N . GLY B 1 50 ? -10.438 21.406 -11.367 1 91 50 GLY B N 1
ATOM 4183 C CA . GLY B 1 50 ? -11.047 20.453 -10.453 1 91 50 GLY B CA 1
ATOM 4184 C C . GLY B 1 50 ? -12.273 21 -9.75 1 91 50 GLY B C 1
ATOM 4185 O O . GLY B 1 50 ? -13.273 20.297 -9.602 1 91 50 GLY B O 1
ATOM 4186 N N . PHE B 1 51 ? -12.18 22.203 -9.336 1 87.75 51 PHE B N 1
ATOM 4187 C CA . PHE B 1 51 ? -13.305 22.859 -8.688 1 87.75 51 PHE B CA 1
ATOM 4188 C C . PHE B 1 51 ? -14.5 22.938 -9.625 1 87.75 51 PHE B C 1
ATOM 4190 O O . PHE B 1 51 ? -15.617 22.594 -9.242 1 87.75 51 PHE B O 1
ATOM 4197 N N . GLY B 1 52 ? -14.281 23.422 -10.773 1 92.19 52 GLY B N 1
ATOM 4198 C CA . GLY B 1 52 ? -15.352 23.5 -11.758 1 92.19 52 GLY B CA 1
ATOM 4199 C C . GLY B 1 52 ? -15.977 22.156 -12.062 1 92.19 52 GLY B C 1
ATOM 4200 O O . GLY B 1 52 ? -17.203 22.016 -12.047 1 92.19 52 GLY B O 1
ATOM 4201 N N . ALA B 1 53 ? -15.156 21.188 -12.305 1 93.88 53 ALA B N 1
ATOM 4202 C CA . ALA B 1 53 ? -15.648 19.844 -12.602 1 93.88 53 ALA B CA 1
ATOM 4203 C C . ALA B 1 53 ? -16.422 19.266 -11.414 1 93.88 53 ALA B C 1
ATOM 4205 O O . ALA B 1 53 ? -17.453 18.625 -11.594 1 93.88 53 ALA B O 1
ATOM 4206 N N . GLY B 1 54 ? -15.883 19.453 -10.25 1 91.31 54 GLY B N 1
ATOM 4207 C CA . GLY B 1 54 ? -16.547 18.953 -9.055 1 91.31 54 GLY B CA 1
ATOM 4208 C C . GLY B 1 54 ? -17.938 19.547 -8.852 1 91.31 54 GLY B C 1
ATOM 4209 O O . GLY B 1 54 ? -18.875 18.828 -8.523 1 91.31 54 GLY B O 1
ATOM 4210 N N . VAL B 1 55 ? -18.078 20.797 -9.062 1 88.56 55 VAL B N 1
ATOM 4211 C CA . VAL B 1 55 ? -19.375 21.469 -8.906 1 88.56 55 VAL B CA 1
ATOM 4212 C C . VAL B 1 55 ? -20.359 20.969 -9.961 1 88.56 55 VAL B C 1
ATOM 4214 O O . VAL B 1 55 ? -21.516 20.719 -9.648 1 88.56 55 VAL B O 1
ATOM 4217 N N . ILE B 1 56 ? -19.844 20.75 -11.125 1 93.19 56 ILE B N 1
ATOM 4218 C CA . ILE B 1 56 ? -20.688 20.266 -12.203 1 93.19 56 ILE B CA 1
ATOM 4219 C C . ILE B 1 56 ? -21.156 18.844 -11.883 1 93.19 56 ILE B C 1
ATOM 4221 O O . ILE B 1 56 ? -22.328 18.516 -12.047 1 93.19 56 ILE B O 1
ATOM 4225 N N . LEU B 1 57 ? -20.297 18.078 -11.422 1 91.75 57 LEU B N 1
ATOM 4226 C CA . LEU B 1 57 ? -20.641 16.703 -11.086 1 91.75 57 LEU B CA 1
ATOM 4227 C C . LEU B 1 57 ? -21.641 16.672 -9.938 1 91.75 57 LEU B C 1
ATOM 4229 O O . LEU B 1 57 ? -22.625 15.914 -9.984 1 91.75 57 LEU B O 1
ATOM 4233 N N . GLY B 1 58 ? -21.375 17.406 -8.891 1 86.69 58 GLY B N 1
ATOM 4234 C CA . GLY B 1 58 ? -22.25 17.438 -7.734 1 86.69 58 GLY B CA 1
ATOM 4235 C C . GLY B 1 58 ? -23.641 17.969 -8.062 1 86.69 58 GLY B C 1
ATOM 4236 O O . GLY B 1 58 ? -24.641 17.344 -7.707 1 86.69 58 GLY B O 1
ATOM 4237 N N . ARG B 1 59 ? -23.703 19.031 -8.758 1 86.88 59 ARG B N 1
ATOM 4238 C CA . ARG B 1 59 ? -24.984 19.656 -9.086 1 86.88 59 ARG B CA 1
ATOM 4239 C C . ARG B 1 59 ? -25.828 18.75 -9.969 1 86.88 59 ARG B C 1
ATOM 4241 O O . ARG B 1 59 ? -27.062 18.781 -9.898 1 86.88 59 ARG B O 1
ATOM 4248 N N . ASN B 1 60 ? -25.156 17.953 -10.734 1 91 60 ASN B N 1
ATOM 4249 C CA . ASN B 1 60 ? -25.891 17.062 -11.641 1 91 60 ASN B CA 1
ATOM 4250 C C . ASN B 1 60 ? -26.062 15.664 -11.047 1 91 60 ASN B C 1
ATOM 4252 O O . ASN B 1 60 ? -26.422 14.727 -11.758 1 91 60 ASN B O 1
ATOM 4256 N N . ASN B 1 61 ? -25.797 15.516 -9.875 1 87.06 61 ASN B N 1
ATOM 4257 C CA . ASN B 1 61 ? -25.953 14.25 -9.164 1 87.06 61 ASN B CA 1
ATOM 4258 C C . ASN B 1 61 ? -25.25 13.102 -9.891 1 87.06 61 ASN B C 1
ATOM 4260 O O . ASN B 1 61 ? -25.859 12.062 -10.156 1 87.06 61 ASN B O 1
ATOM 4264 N N . ALA B 1 62 ? -24.078 13.383 -10.25 1 88 62 ALA B N 1
ATOM 4265 C CA . ALA B 1 62 ? -23.281 12.352 -10.922 1 88 62 ALA B CA 1
ATOM 4266 C C . ALA B 1 62 ? -23.219 11.078 -10.078 1 88 62 ALA B C 1
ATOM 4268 O O . ALA B 1 62 ? -23.25 11.141 -8.844 1 88 62 ALA B O 1
ATOM 4269 N N . SER B 1 63 ? -23.125 9.938 -10.805 1 87.25 63 SER B N 1
ATOM 4270 C CA . SER B 1 63 ? -23.047 8.656 -10.117 1 87.25 63 SER B CA 1
ATOM 4271 C C . SER B 1 63 ? -21.766 8.539 -9.297 1 87.25 63 SER B C 1
ATOM 4273 O O . SER B 1 63 ? -20.75 9.141 -9.648 1 87.25 63 SER B O 1
ATOM 4275 N N . THR B 1 64 ? -21.828 7.828 -8.234 1 81.81 64 THR B N 1
ATOM 4276 C CA . THR B 1 64 ? -20.672 7.605 -7.371 1 81.81 64 THR B CA 1
ATOM 4277 C C . THR B 1 64 ? -19.562 6.902 -8.133 1 81.81 64 THR B C 1
ATOM 4279 O O . THR B 1 64 ? -18.375 7.129 -7.863 1 81.81 64 THR B O 1
ATOM 4282 N N . GLU B 1 65 ? -19.938 6.148 -9.109 1 83.62 65 GLU B N 1
ATOM 4283 C CA . GLU B 1 65 ? -18.953 5.43 -9.906 1 83.62 65 GLU B CA 1
ATOM 4284 C C . GLU B 1 65 ? -18.141 6.391 -10.773 1 83.62 65 GLU B C 1
ATOM 4286 O O . GLU B 1 65 ? -16.906 6.297 -10.828 1 83.62 65 GLU B O 1
ATOM 4291 N N . LEU B 1 66 ? -18.844 7.25 -11.367 1 90.19 66 LEU B N 1
ATOM 4292 C CA . LEU B 1 66 ? -18.156 8.227 -12.211 1 90.19 66 LEU B CA 1
ATOM 4293 C C . LEU B 1 66 ? -17.219 9.102 -11.383 1 90.19 66 LEU B C 1
ATOM 4295 O O . LEU B 1 66 ? -16.078 9.344 -11.773 1 90.19 66 LEU B O 1
ATOM 4299 N N . VAL B 1 67 ? -17.703 9.555 -10.258 1 89.25 67 VAL B N 1
ATOM 4300 C CA . VAL B 1 67 ? -16.891 10.406 -9.391 1 89.25 67 VAL B CA 1
ATOM 4301 C C . VAL B 1 67 ? -15.656 9.641 -8.914 1 89.25 67 VAL B C 1
ATOM 4303 O O . VAL B 1 67 ? -14.562 10.203 -8.82 1 89.25 67 VAL B O 1
ATOM 4306 N N . SER B 1 68 ? -15.828 8.367 -8.711 1 87.19 68 SER B N 1
ATOM 4307 C CA . SER B 1 68 ? -14.703 7.559 -8.242 1 87.19 68 SER B CA 1
ATOM 4308 C C . SER B 1 68 ? -13.625 7.441 -9.305 1 87.19 68 SER B C 1
ATOM 4310 O O . SER B 1 68 ? -12.43 7.469 -9 1 87.19 68 SER B O 1
ATOM 4312 N N . TRP B 1 69 ? -13.984 7.348 -10.484 1 91.25 69 TRP B N 1
ATOM 4313 C CA . TRP B 1 69 ? -13.023 7.25 -11.578 1 91.25 69 TRP B CA 1
ATOM 4314 C C . TRP B 1 69 ? -12.297 8.578 -11.781 1 91.25 69 TRP B C 1
ATOM 4316 O O . TRP B 1 69 ? -11.109 8.594 -12.109 1 91.25 69 TRP B O 1
ATOM 4326 N N . ILE B 1 70 ? -13.031 9.625 -11.617 1 92.12 70 ILE B N 1
ATOM 4327 C CA . ILE B 1 70 ? -12.438 10.953 -11.766 1 92.12 70 ILE B CA 1
ATOM 4328 C C . ILE B 1 70 ? -11.477 11.211 -10.609 1 92.12 70 ILE B C 1
ATOM 4330 O O . ILE B 1 70 ? -10.438 11.844 -10.789 1 92.12 70 ILE B O 1
ATOM 4334 N N . ALA B 1 71 ? -11.734 10.664 -9.484 1 89.75 71 ALA B N 1
ATOM 4335 C CA . ALA B 1 71 ? -10.922 10.859 -8.289 1 89.75 71 ALA B CA 1
ATOM 4336 C C . ALA B 1 71 ? -9.719 9.914 -8.273 1 89.75 71 ALA B C 1
ATOM 4338 O O . ALA B 1 71 ? -8.758 10.141 -7.539 1 89.75 71 ALA B O 1
ATOM 4339 N N . LEU B 1 72 ? -9.711 8.93 -9.094 1 90.62 72 LEU B N 1
ATOM 4340 C CA . LEU B 1 72 ? -8.758 7.828 -9.031 1 90.62 72 LEU B CA 1
ATOM 4341 C C . LEU B 1 72 ? -7.332 8.328 -9.258 1 90.62 72 LEU B C 1
ATOM 4343 O O . LEU B 1 72 ? -6.426 8.008 -8.484 1 90.62 72 LEU B O 1
ATOM 4347 N N . PRO B 1 73 ? -7.094 9.156 -10.273 1 92.31 73 PRO B N 1
ATOM 4348 C CA . PRO B 1 73 ? -5.719 9.625 -10.461 1 92.31 73 PRO B CA 1
ATOM 4349 C C . PRO B 1 73 ? -5.168 10.336 -9.227 1 92.31 73 PRO B C 1
ATOM 4351 O O . PRO B 1 73 ? -4 10.156 -8.867 1 92.31 73 PRO B O 1
ATOM 4354 N N . GLY B 1 74 ? -5.953 11.188 -8.617 1 88.31 74 GLY B N 1
ATOM 4355 C CA . GLY B 1 74 ? -5.531 11.867 -7.402 1 88.31 74 GLY B CA 1
ATOM 4356 C C . GLY B 1 74 ? -5.285 10.914 -6.246 1 88.31 74 GLY B C 1
ATOM 4357 O O . GLY B 1 74 ? -4.32 11.078 -5.496 1 88.31 74 GLY B O 1
ATOM 4358 N N . THR B 1 75 ? -6.133 9.93 -6.16 1 84.88 75 THR B N 1
ATOM 4359 C CA . THR B 1 75 ? -5.98 8.93 -5.113 1 84.88 75 THR B CA 1
ATOM 4360 C C . THR B 1 75 ? -4.676 8.156 -5.293 1 84.88 75 THR B C 1
ATOM 4362 O O . THR B 1 75 ? -3.945 7.93 -4.324 1 84.88 75 THR B O 1
ATOM 4365 N N . LEU B 1 76 ? -4.469 7.742 -6.48 1 89.5 76 LEU B N 1
ATOM 4366 C CA . LEU B 1 76 ? -3.232 7.02 -6.766 1 89.5 76 LEU B CA 1
ATOM 4367 C C . LEU B 1 76 ? -2.016 7.895 -6.484 1 89.5 76 LEU B C 1
ATOM 4369 O O . LEU B 1 76 ? -0.998 7.406 -5.988 1 89.5 76 LEU B O 1
ATOM 4373 N N . PHE B 1 77 ? -2.141 9.164 -6.844 1 89.25 77 PHE B N 1
ATOM 4374 C CA . PHE B 1 77 ? -1.081 10.133 -6.582 1 89.25 77 PHE B CA 1
ATOM 4375 C C . PHE B 1 77 ? -0.777 10.211 -5.09 1 89.25 77 PHE B C 1
ATOM 4377 O O . PHE B 1 77 ? 0.384 10.125 -4.684 1 89.25 77 PHE B O 1
ATOM 4384 N N . LEU B 1 78 ? -1.735 10.281 -4.273 1 83.31 78 LEU B N 1
ATOM 4385 C CA . LEU B 1 78 ? -1.568 10.375 -2.828 1 83.31 78 LEU B CA 1
ATOM 4386 C C . LEU B 1 78 ? -0.996 9.078 -2.262 1 83.31 78 LEU B C 1
ATOM 4388 O O . LEU B 1 78 ? -0.154 9.109 -1.36 1 83.31 78 LEU B O 1
ATOM 4392 N N . ARG B 1 79 ? -1.467 8.031 -2.77 1 85.19 79 ARG B N 1
ATOM 4393 C CA . ARG B 1 79 ? -0.959 6.734 -2.33 1 85.19 79 ARG B CA 1
ATOM 4394 C C . ARG B 1 79 ? 0.533 6.602 -2.617 1 85.19 79 ARG B C 1
ATOM 4396 O O . ARG B 1 79 ? 1.303 6.18 -1.753 1 85.19 79 ARG B O 1
ATOM 4403 N N . ALA B 1 80 ? 0.903 6.969 -3.771 1 89.62 80 ALA B N 1
ATOM 4404 C CA . ALA B 1 80 ? 2.312 6.914 -4.152 1 89.62 80 ALA B CA 1
ATOM 4405 C C . ALA B 1 80 ? 3.158 7.801 -3.242 1 89.62 80 ALA B C 1
ATOM 4407 O O . ALA B 1 80 ? 4.215 7.379 -2.764 1 89.62 80 ALA B O 1
ATOM 4408 N N . LEU B 1 81 ? 2.709 8.977 -3.01 1 83.94 81 LEU B N 1
ATOM 4409 C CA . LEU B 1 81 ? 3.465 9.914 -2.193 1 83.94 81 LEU B CA 1
ATOM 4410 C C . LEU B 1 81 ? 3.629 9.398 -0.77 1 83.94 81 LEU B C 1
ATOM 4412 O O . LEU B 1 81 ? 4.734 9.414 -0.222 1 83.94 81 LEU B O 1
ATOM 4416 N N . THR B 1 82 ? 2.564 8.922 -0.205 1 82.19 82 THR B N 1
ATOM 4417 C CA . THR B 1 82 ? 2.623 8.469 1.181 1 82.19 82 THR B CA 1
ATOM 4418 C C . THR B 1 82 ? 3.502 7.227 1.31 1 82.19 82 THR B C 1
ATOM 4420 O O . THR B 1 82 ? 4.188 7.047 2.316 1 82.19 82 THR B O 1
ATOM 4423 N N . CYS B 1 83 ? 3.426 6.422 0.295 1 87.88 83 CYS B N 1
ATOM 4424 C CA . CYS B 1 83 ? 4.246 5.215 0.288 1 87.88 83 CYS B CA 1
ATOM 4425 C C . CYS B 1 83 ? 5.727 5.562 0.348 1 87.88 83 CYS B C 1
ATOM 4427 O O . CYS B 1 83 ? 6.496 4.906 1.053 1 87.88 83 CYS B O 1
ATOM 4429 N N . ILE B 1 84 ? 6.113 6.625 -0.325 1 90.06 84 ILE B N 1
ATOM 4430 C CA . ILE B 1 84 ? 7.512 7.027 -0.423 1 90.06 84 ILE B CA 1
ATOM 4431 C C . ILE B 1 84 ? 7.906 7.824 0.817 1 90.06 84 ILE B C 1
ATOM 4433 O O . ILE B 1 84 ? 9.016 7.668 1.339 1 90.06 84 ILE B O 1
ATOM 4437 N N . VAL B 1 85 ? 7.066 8.602 1.351 1 85.56 85 VAL B N 1
ATOM 4438 C CA . VAL B 1 85 ? 7.363 9.539 2.43 1 85.56 85 VAL B CA 1
ATOM 4439 C C . VAL B 1 85 ? 7.641 8.773 3.721 1 85.56 85 VAL B C 1
ATOM 4441 O O . VAL B 1 85 ? 8.477 9.18 4.527 1 85.56 85 VAL B O 1
ATOM 4444 N N . MET B 1 86 ? 7.043 7.676 3.852 1 86.25 86 MET B N 1
ATOM 4445 C CA . MET B 1 86 ? 7.172 6.93 5.098 1 86.25 86 MET B CA 1
ATOM 4446 C C . MET B 1 86 ? 8.625 6.531 5.348 1 86.25 86 MET B C 1
ATOM 4448 O O . MET B 1 86 ? 9.203 6.883 6.375 1 86.25 86 MET B O 1
ATOM 4452 N N . PRO B 1 87 ? 9.234 5.828 4.43 1 90.94 87 PRO B N 1
ATOM 4453 C CA . PRO B 1 87 ? 10.656 5.551 4.652 1 90.94 87 PRO B CA 1
ATOM 4454 C C . PRO B 1 87 ? 11.523 6.809 4.598 1 90.94 87 PRO B C 1
ATOM 4456 O O . PRO B 1 87 ? 12.555 6.883 5.273 1 90.94 87 PRO B O 1
ATOM 4459 N N . LEU B 1 88 ? 11.156 7.781 3.863 1 88.88 88 LEU B N 1
ATOM 4460 C CA . LEU B 1 88 ? 11.914 9.023 3.729 1 88.88 88 LEU B CA 1
ATOM 4461 C C . LEU B 1 88 ? 12.023 9.742 5.07 1 88.88 88 LEU B C 1
ATOM 4463 O O . LEU B 1 88 ? 13.086 10.266 5.418 1 88.88 88 LEU B O 1
ATOM 4467 N N . ILE B 1 89 ? 10.906 9.75 5.793 1 87.5 89 ILE B N 1
ATOM 4468 C CA . ILE B 1 89 ? 10.875 10.445 7.07 1 87.5 89 ILE B CA 1
ATOM 4469 C C . ILE B 1 89 ? 11.906 9.836 8.016 1 87.5 89 ILE B C 1
ATOM 4471 O O . ILE B 1 89 ? 12.633 10.562 8.703 1 87.5 89 ILE B O 1
ATOM 4475 N N . PHE B 1 90 ? 11.984 8.523 8.07 1 93.19 90 PHE B N 1
ATOM 4476 C CA . PHE B 1 90 ? 12.938 7.844 8.945 1 93.19 90 PHE B CA 1
ATOM 4477 C C . PHE B 1 90 ? 14.367 8.211 8.578 1 93.19 90 PHE B C 1
ATOM 4479 O O . PHE B 1 90 ? 15.141 8.656 9.43 1 93.19 90 PHE B O 1
ATOM 4486 N N . VAL B 1 91 ? 14.664 8.109 7.309 1 93.56 91 VAL B N 1
ATOM 4487 C CA . VAL B 1 91 ? 16.047 8.297 6.859 1 93.56 91 VAL B CA 1
ATOM 4488 C C . VAL B 1 91 ? 16.406 9.781 6.914 1 93.56 91 VAL B C 1
ATOM 4490 O O . VAL B 1 91 ? 17.516 10.141 7.324 1 93.56 91 VAL B O 1
ATOM 4493 N N . ASN B 1 92 ? 15.547 10.625 6.527 1 87.88 92 ASN B N 1
ATOM 4494 C CA . ASN B 1 92 ? 15.805 12.062 6.496 1 87.88 92 ASN B CA 1
ATOM 4495 C C . ASN B 1 92 ? 16.031 12.625 7.898 1 87.88 92 ASN B C 1
ATOM 4497 O O . ASN B 1 92 ? 16.969 13.391 8.125 1 87.88 92 ASN B O 1
ATOM 4501 N N . VAL B 1 93 ? 15.164 12.289 8.844 1 89.94 93 VAL B N 1
ATOM 4502 C CA . VAL B 1 93 ? 15.312 12.773 10.211 1 89.94 93 VAL B CA 1
ATOM 4503 C C . VAL B 1 93 ? 16.594 12.227 10.82 1 89.94 93 VAL B C 1
ATOM 4505 O O . VAL B 1 93 ? 17.344 12.961 11.484 1 89.94 93 VAL B O 1
ATOM 4508 N N . PHE B 1 94 ? 16.891 10.93 10.609 1 94.25 94 PHE B N 1
ATOM 4509 C CA . PHE B 1 94 ? 18.109 10.32 11.094 1 94.25 94 PHE B CA 1
ATOM 4510 C C . PHE B 1 94 ? 19.328 11.102 10.609 1 94.25 94 PHE B C 1
ATOM 4512 O O . PHE B 1 94 ? 20.172 11.508 11.406 1 94.25 94 PHE B O 1
ATOM 4519 N N . LEU B 1 95 ? 19.375 11.391 9.32 1 90.69 95 LEU B N 1
ATOM 4520 C CA . LEU B 1 95 ? 20.516 12.086 8.727 1 90.69 95 LEU B CA 1
ATOM 4521 C C . LEU B 1 95 ? 20.578 13.531 9.211 1 90.69 95 LEU B C 1
ATOM 4523 O O . LEU B 1 95 ? 21.672 14.055 9.461 1 90.69 95 LEU B O 1
ATOM 4527 N N . SER B 1 96 ? 19.422 14.195 9.273 1 87.44 96 SER B N 1
ATOM 4528 C CA . SER B 1 96 ? 19.359 15.586 9.719 1 87.44 96 SER B CA 1
ATOM 4529 C C . SER B 1 96 ? 19.891 15.734 11.141 1 87.44 96 SER B C 1
ATOM 4531 O O . SER B 1 96 ? 20.656 16.656 11.438 1 87.44 96 SER B O 1
ATOM 4533 N N . VAL B 1 97 ? 19.5 14.852 12.016 1 89.88 97 VAL B N 1
ATOM 4534 C CA . VAL B 1 97 ? 19.938 14.898 13.406 1 89.88 97 VAL B CA 1
ATOM 4535 C C . VAL B 1 97 ? 21.438 14.586 13.484 1 89.88 97 VAL B C 1
ATOM 4537 O O . VAL B 1 97 ? 22.172 15.227 14.234 1 89.88 97 VAL B O 1
ATOM 4540 N N . VAL B 1 98 ? 21.891 13.602 12.727 1 90.5 98 VAL B N 1
ATOM 4541 C CA . VAL B 1 98 ? 23.312 13.281 12.688 1 90.5 98 VAL B CA 1
ATOM 4542 C C . VAL B 1 98 ? 24.109 14.516 12.289 1 90.5 98 VAL B C 1
ATOM 4544 O O . VAL B 1 98 ? 25.125 14.836 12.914 1 90.5 98 VAL B O 1
ATOM 4547 N N . GLU B 1 99 ? 23.641 15.195 11.336 1 84.69 99 GLU B N 1
ATOM 4548 C CA . GLU B 1 99 ? 24.344 16.375 10.836 1 84.69 99 GLU B CA 1
ATOM 4549 C C . GLU B 1 99 ? 24.328 17.5 11.867 1 84.69 99 GLU B C 1
ATOM 4551 O O . GLU B 1 99 ? 25.328 18.203 12.062 1 84.69 99 GLU B O 1
ATOM 4556 N N . MET B 1 100 ? 23.25 17.656 12.492 1 84.5 100 MET B N 1
ATOM 4557 C CA . MET B 1 100 ? 23.141 18.719 13.492 1 84.5 100 MET B CA 1
ATOM 4558 C C . MET B 1 100 ? 24 18.406 14.711 1 84.5 100 MET B C 1
ATOM 4560 O O . MET B 1 100 ? 24.547 19.328 15.336 1 84.5 100 MET B O 1
ATOM 4564 N N . LEU B 1 101 ? 24.031 17.188 15.07 1 86.12 101 LEU B N 1
ATOM 4565 C CA . LEU B 1 101 ? 24.875 16.781 16.172 1 86.12 101 LEU B CA 1
ATOM 4566 C C . LEU B 1 101 ? 26.344 17.016 15.852 1 86.12 101 LEU B C 1
ATOM 4568 O O . LEU B 1 101 ? 27.109 17.453 16.719 1 86.12 101 LEU B O 1
ATOM 4572 N N . ALA B 1 102 ? 26.703 16.734 14.664 1 82.69 102 ALA B N 1
ATOM 4573 C CA . ALA B 1 102 ? 28.078 16.953 14.219 1 82.69 102 ALA B CA 1
ATOM 4574 C C . ALA B 1 102 ? 28.438 18.438 14.297 1 82.69 102 ALA B C 1
ATOM 4576 O O . ALA B 1 102 ? 29.578 18.797 14.555 1 82.69 102 ALA B O 1
ATOM 4577 N N . ALA B 1 103 ? 27.453 19.312 14.156 1 80.38 103 ALA B N 1
ATOM 4578 C CA . ALA B 1 103 ? 27.641 20.75 14.188 1 80.38 103 ALA B CA 1
ATOM 4579 C C . ALA B 1 103 ? 27.578 21.281 15.617 1 80.38 103 ALA B C 1
ATOM 4581 O O . ALA B 1 103 ? 27.844 22.469 15.859 1 80.38 103 ALA B O 1
ATOM 4582 N N . GLY B 1 104 ? 27.234 20.469 16.578 1 81.88 104 GLY B N 1
ATOM 4583 C CA . GLY B 1 104 ? 27.156 20.859 17.984 1 81.88 104 GLY B CA 1
ATOM 4584 C C . GLY B 1 104 ? 25.953 21.734 18.297 1 81.88 104 GLY B C 1
ATOM 4585 O O . GLY B 1 104 ? 25.953 22.469 19.281 1 81.88 104 GLY B O 1
ATOM 4586 N N . LYS B 1 105 ? 25.047 21.781 17.469 1 79.62 105 LYS B N 1
ATOM 4587 C CA . LYS B 1 105 ? 23.938 22.703 17.625 1 79.62 105 LYS B CA 1
ATOM 4588 C C . LYS B 1 105 ? 22.594 21.969 17.672 1 79.62 105 LYS B C 1
ATOM 4590 O O . LYS B 1 105 ? 21.531 22.594 17.625 1 79.62 105 LYS B O 1
ATOM 4595 N N . ALA B 1 106 ? 22.656 20.656 17.797 1 85.56 106 ALA B N 1
ATOM 4596 C CA . ALA B 1 106 ? 21.453 19.844 17.688 1 85.56 106 ALA B CA 1
ATOM 4597 C C . ALA B 1 106 ? 20.484 20.125 18.844 1 85.56 106 ALA B C 1
ATOM 4599 O O . ALA B 1 106 ? 19.281 20.297 18.625 1 85.56 106 ALA B O 1
ATOM 4600 N N . THR B 1 107 ? 21.016 20.234 20.031 1 86.31 107 THR B N 1
ATOM 4601 C CA . THR B 1 107 ? 20.172 20.422 21.203 1 86.31 107 THR B CA 1
ATOM 4602 C C . THR B 1 107 ? 19.516 21.812 21.172 1 86.31 107 THR B C 1
ATOM 4604 O O . THR B 1 107 ? 18.312 21.938 21.438 1 86.31 107 THR B O 1
ATOM 4607 N N . ARG B 1 108 ? 20.25 22.828 20.844 1 90.38 108 ARG B N 1
ATOM 4608 C CA . ARG B 1 108 ? 19.719 24.188 20.797 1 90.38 108 ARG B CA 1
ATOM 4609 C C . ARG B 1 108 ? 18.656 24.328 19.703 1 90.38 108 ARG B C 1
ATOM 4611 O O . ARG B 1 108 ? 17.562 24.812 19.969 1 90.38 108 ARG B O 1
ATOM 4618 N N . ALA B 1 109 ? 18.969 23.891 18.562 1 90.94 109 ALA B N 1
ATOM 4619 C CA . ALA B 1 109 ? 18.031 23.953 17.438 1 90.94 109 ALA B CA 1
ATOM 4620 C C . ALA B 1 109 ? 16.766 23.141 17.719 1 90.94 109 ALA B C 1
ATOM 4622 O O . ALA B 1 109 ? 15.664 23.562 17.375 1 90.94 109 ALA B O 1
ATOM 4623 N N . GLY B 1 110 ? 17.016 21.969 18.297 1 91.94 110 GLY B N 1
ATOM 4624 C CA . GLY B 1 110 ? 15.883 21.125 18.641 1 91.94 110 GLY B CA 1
ATOM 4625 C C . GLY B 1 110 ? 14.938 21.781 19.641 1 91.94 110 GLY B C 1
ATOM 4626 O O . GLY B 1 110 ? 13.719 21.75 19.453 1 91.94 110 GLY B O 1
ATOM 4627 N N . LEU B 1 111 ? 15.477 22.344 20.656 1 93.06 111 LEU B N 1
ATOM 4628 C CA . LEU B 1 111 ? 14.664 22.984 21.688 1 93.06 111 LEU B CA 1
ATOM 4629 C C . LEU B 1 111 ? 13.977 24.234 21.156 1 93.06 111 LEU B C 1
ATOM 4631 O O . LEU B 1 111 ? 12.844 24.531 21.531 1 93.06 111 LEU B O 1
ATOM 4635 N N . GLN B 1 112 ? 14.695 24.984 20.344 1 95.12 112 GLN B N 1
ATOM 4636 C CA . GLN B 1 112 ? 14.102 26.141 19.688 1 95.12 112 GLN B CA 1
ATOM 4637 C C . GLN B 1 112 ? 12.914 25.734 18.812 1 95.12 112 GLN B C 1
ATOM 4639 O O . GLN B 1 112 ? 11.883 26.406 18.812 1 95.12 112 GLN B O 1
ATOM 4644 N N . THR B 1 113 ? 13.078 24.656 18.078 1 95.25 113 THR B N 1
ATOM 4645 C CA . THR B 1 113 ? 12.023 24.156 17.203 1 95.25 113 THR B CA 1
ATOM 4646 C C . THR B 1 113 ? 10.805 23.734 18.016 1 95.25 113 THR B C 1
ATOM 4648 O O . THR B 1 113 ? 9.688 24.172 17.75 1 95.25 113 THR B O 1
ATOM 4651 N N . LEU B 1 114 ? 11.031 22.922 19.016 1 94.31 114 LEU B N 1
ATOM 4652 C CA . LEU B 1 114 ? 9.938 22.422 19.844 1 94.31 114 LEU B CA 1
ATOM 4653 C C . LEU B 1 114 ? 9.25 23.562 20.578 1 94.31 114 LEU B C 1
ATOM 4655 O O . LEU B 1 114 ? 8.023 23.578 20.719 1 94.31 114 LEU B O 1
ATOM 4659 N N . GLY B 1 115 ? 10.023 24.484 21.031 1 95.5 115 GLY B N 1
ATOM 4660 C CA . GLY B 1 115 ? 9.453 25.656 21.688 1 95.5 115 GLY B CA 1
ATOM 4661 C C . GLY B 1 115 ? 8.516 26.438 20.797 1 95.5 115 GLY B C 1
ATOM 4662 O O . GLY B 1 115 ? 7.414 26.812 21.203 1 95.5 115 GLY B O 1
ATOM 4663 N N . LEU B 1 116 ? 8.953 26.672 19.609 1 96.75 116 LEU B N 1
ATOM 4664 C CA . LEU B 1 116 ? 8.125 27.422 18.656 1 96.75 116 LEU B CA 1
ATOM 4665 C C . LEU B 1 116 ? 6.906 26.609 18.25 1 96.75 116 LEU B C 1
ATOM 4667 O O . LEU B 1 116 ? 5.832 27.172 18.016 1 96.75 116 LEU B O 1
ATOM 4671 N N . PHE B 1 117 ? 7.09 25.25 18.094 1 96.5 117 PHE B N 1
ATOM 4672 C CA . PHE B 1 117 ? 5.957 24.391 17.781 1 96.5 117 PHE B CA 1
ATOM 4673 C C . PHE B 1 117 ? 4.859 24.531 18.828 1 96.5 117 PHE B C 1
ATOM 4675 O O . PHE B 1 117 ? 3.693 24.734 18.484 1 96.5 117 PHE B O 1
ATOM 4682 N N . VAL B 1 118 ? 5.242 24.438 20.047 1 94.88 118 VAL B N 1
ATOM 4683 C CA . VAL B 1 118 ? 4.285 24.5 21.141 1 94.88 118 VAL B CA 1
ATOM 4684 C C . VAL B 1 118 ? 3.66 25.891 21.219 1 94.88 118 VAL B C 1
ATOM 4686 O O . VAL B 1 118 ? 2.441 26.016 21.344 1 94.88 118 VAL B O 1
ATOM 4689 N N . LEU B 1 119 ? 4.445 26.859 21.125 1 96.19 119 LEU B N 1
ATOM 4690 C CA . LEU B 1 119 ? 3.984 28.234 21.25 1 96.19 119 LEU B CA 1
ATOM 4691 C C . LEU B 1 119 ? 2.969 28.578 20.156 1 96.19 119 LEU B C 1
ATOM 4693 O O . LEU B 1 119 ? 1.891 29.094 20.453 1 96.19 119 LEU B O 1
ATOM 4697 N N . THR B 1 120 ? 3.311 28.297 18.969 1 97.56 120 THR B N 1
ATOM 4698 C CA . THR B 1 120 ? 2.428 28.656 17.859 1 97.56 120 THR B CA 1
ATOM 4699 C C . THR B 1 120 ? 1.155 27.812 17.891 1 97.56 120 THR B C 1
ATOM 4701 O O . THR B 1 120 ? 0.086 28.266 17.484 1 97.56 120 THR B O 1
ATOM 4704 N N . THR B 1 121 ? 1.254 26.531 18.297 1 97.19 121 THR B N 1
ATOM 4705 C CA . THR B 1 121 ? 0.07 25.688 18.422 1 97.19 121 THR B CA 1
ATOM 4706 C C . THR B 1 121 ? -0.888 26.25 19.469 1 97.19 121 THR B C 1
ATOM 4708 O O . THR B 1 121 ? -2.102 26.266 19.266 1 97.19 121 THR B O 1
ATOM 4711 N N . PHE B 1 122 ? -0.323 26.688 20.547 1 96.75 122 PHE B N 1
ATOM 4712 C CA . PHE B 1 122 ? -1.135 27.281 21.594 1 96.75 122 PHE B CA 1
ATOM 4713 C C . PHE B 1 122 ? -1.858 28.516 21.078 1 96.75 122 PHE B C 1
ATOM 4715 O O . PHE B 1 122 ? -3.043 28.719 21.359 1 96.75 122 PHE B O 1
ATOM 4722 N N . PHE B 1 123 ? -1.162 29.359 20.406 1 97.94 123 PHE B N 1
ATOM 4723 C CA . PHE B 1 123 ? -1.776 30.547 19.844 1 97.94 123 PHE B CA 1
ATOM 4724 C C . PHE B 1 123 ? -2.822 30.188 18.797 1 97.94 123 PHE B C 1
ATOM 4726 O O . PHE B 1 123 ? -3.838 30.859 18.656 1 97.94 123 PHE B O 1
ATOM 4733 N N . ALA B 1 124 ? -2.576 29.141 18.047 1 98.5 124 ALA B N 1
ATOM 4734 C CA . ALA B 1 124 ? -3.533 28.688 17.047 1 98.5 124 ALA B CA 1
ATOM 4735 C C . ALA B 1 124 ? -4.84 28.25 17.703 1 98.5 124 ALA B C 1
ATOM 4737 O O . ALA B 1 124 ? -5.926 28.641 17.25 1 98.5 124 ALA B O 1
ATOM 4738 N N . VAL B 1 125 ? -4.711 27.438 18.703 1 97.94 125 VAL B N 1
ATOM 4739 C CA . VAL B 1 125 ? -5.898 27 19.438 1 97.94 125 VAL B CA 1
ATOM 4740 C C . VAL B 1 125 ? -6.641 28.203 20 1 97.94 125 VAL B C 1
ATOM 4742 O O . VAL B 1 125 ? -7.867 28.281 19.906 1 97.94 125 VAL B O 1
ATOM 4745 N N . GLY B 1 126 ? -5.887 29.125 20.578 1 97.44 126 GLY B N 1
ATOM 4746 C CA . GLY B 1 126 ? -6.48 30.359 21.078 1 97.44 126 GLY B CA 1
ATOM 4747 C C . GLY B 1 126 ? -7.25 31.125 20.016 1 97.44 126 GLY B C 1
ATOM 4748 O O . GLY B 1 126 ? -8.352 31.609 20.281 1 97.44 126 GLY B O 1
ATOM 4749 N N . THR B 1 127 ? -6.648 31.234 18.875 1 98.06 127 THR B N 1
ATOM 4750 C CA . THR B 1 127 ? -7.309 31.922 17.781 1 98.06 127 THR B CA 1
ATOM 4751 C C . THR B 1 127 ? -8.586 31.188 17.375 1 98.06 127 THR B C 1
ATOM 4753 O O . THR B 1 127 ? -9.602 31.812 17.078 1 98.06 127 THR B O 1
ATOM 4756 N N . GLY B 1 128 ? -8.562 29.859 17.281 1 97.75 128 GLY B N 1
ATOM 4757 C CA . GLY B 1 128 ? -9.758 29.078 17 1 97.75 128 GLY B CA 1
ATOM 4758 C C . GLY B 1 128 ? -10.867 29.328 18.016 1 97.75 128 GLY B C 1
ATOM 4759 O O . GLY B 1 128 ? -12.023 29.547 17.641 1 97.75 128 GLY B O 1
ATOM 4760 N N . LEU B 1 129 ? -10.469 29.328 19.266 1 96.69 129 LEU B N 1
ATOM 4761 C CA . LEU B 1 129 ? -11.438 29.547 20.328 1 96.69 129 LEU B CA 1
ATOM 4762 C C . LEU B 1 129 ? -12.008 30.953 20.266 1 96.69 129 LEU B C 1
ATOM 4764 O O . LEU B 1 129 ? -13.203 31.156 20.516 1 96.69 129 LEU B O 1
ATOM 4768 N N . LEU B 1 130 ? -11.203 31.891 19.969 1 96.56 130 LEU B N 1
ATOM 4769 C CA . LEU B 1 130 ? -11.648 33.281 19.859 1 96.56 130 LEU B CA 1
ATOM 4770 C C . LEU B 1 130 ? -12.719 33.406 18.781 1 96.56 130 LEU B C 1
ATOM 4772 O O . LEU B 1 130 ? -13.781 34 19.031 1 96.56 130 LEU B O 1
ATOM 4776 N N . PHE B 1 131 ? -12.508 32.875 17.641 1 96.44 131 PHE B N 1
ATOM 4777 C CA . PHE B 1 131 ? -13.422 33.094 16.531 1 96.44 131 PHE B CA 1
ATOM 4778 C C . PHE B 1 131 ? -14.672 32.219 16.688 1 96.44 131 PHE B C 1
ATOM 4780 O O . PHE B 1 131 ? -15.766 32.656 16.297 1 96.44 131 PHE B O 1
ATOM 4787 N N . VAL B 1 132 ? -14.469 31.031 17.141 1 92.5 132 VAL B N 1
ATOM 4788 C CA . VAL B 1 132 ? -15.68 30.234 17.344 1 92.5 132 VAL B CA 1
ATOM 4789 C C . VAL B 1 132 ? -16.531 30.859 18.438 1 92.5 132 VAL B C 1
ATOM 4791 O O . VAL B 1 132 ? -17.766 30.797 18.391 1 92.5 132 VAL B O 1
ATOM 4794 N N . GLY B 1 133 ? -15.922 31.438 19.484 1 91.69 133 GLY B N 1
ATOM 4795 C CA . GLY B 1 133 ? -16.656 32.156 20.516 1 91.69 133 GLY B CA 1
ATOM 4796 C C . GLY B 1 133 ? -17.438 33.344 19.953 1 91.69 133 GLY B C 1
ATOM 4797 O O . GLY B 1 133 ? -18.547 33.625 20.422 1 91.69 133 GLY B O 1
ATOM 4798 N N . LEU B 1 134 ? -16.922 33.969 18.984 1 94.25 134 LEU B N 1
ATOM 4799 C CA . LEU B 1 134 ? -17.578 35.125 18.375 1 94.25 134 LEU B CA 1
ATOM 4800 C C . LEU B 1 134 ? -18.766 34.688 17.516 1 94.25 134 LEU B C 1
ATOM 4802 O O . LEU B 1 134 ? -19.734 35.438 17.375 1 94.25 134 LEU B O 1
ATOM 4806 N N . PHE B 1 135 ? -18.75 33.438 17 1 93.94 135 PHE B N 1
ATOM 4807 C CA . PHE B 1 135 ? -19.734 33.062 15.992 1 93.94 135 PHE B CA 1
ATOM 4808 C C . PHE B 1 135 ? -20.656 31.984 16.531 1 93.94 135 PHE B C 1
ATOM 4810 O O . PHE B 1 135 ? -21.641 31.625 15.875 1 93.94 135 PHE B O 1
ATOM 4817 N N . GLN B 1 136 ? -20.406 31.469 17.625 1 91.38 136 GLN B N 1
ATOM 4818 C CA . GLN B 1 136 ? -21.125 30.297 18.125 1 91.38 136 GLN B CA 1
ATOM 4819 C C . GLN B 1 136 ? -22.609 30.578 18.219 1 91.38 136 GLN B C 1
ATOM 4821 O O . GLN B 1 136 ? -23.438 29.688 18 1 91.38 136 GLN B O 1
ATOM 4826 N N . ASN B 1 137 ? -23 31.734 18.547 1 90.06 137 ASN B N 1
ATOM 4827 C CA . ASN B 1 137 ? -24.422 32.094 18.688 1 90.06 137 ASN B CA 1
ATOM 4828 C C . ASN B 1 137 ? -25.125 32.125 17.344 1 90.06 137 ASN B C 1
ATOM 4830 O O . ASN B 1 137 ? -26.359 32.125 17.281 1 90.06 137 ASN B O 1
ATOM 4834 N N . SER B 1 138 ? -24.375 32.094 16.312 1 89.31 138 SER B N 1
ATOM 4835 C CA . SER B 1 138 ? -24.953 32.156 14.977 1 89.31 138 SER B CA 1
ATOM 4836 C C . SER B 1 138 ? -25.109 30.766 14.383 1 89.31 138 SER B C 1
ATOM 4838 O O . SER B 1 138 ? -25.641 30.609 13.281 1 89.31 138 SER B O 1
ATOM 4840 N N . PHE B 1 139 ? -24.656 29.781 15.117 1 90.06 139 PHE B N 1
ATOM 4841 C CA . PHE B 1 139 ? -24.812 28.422 14.617 1 90.06 139 PHE B CA 1
ATOM 4842 C C . PHE B 1 139 ? -26.25 27.938 14.758 1 90.06 139 PHE B C 1
ATOM 4844 O O . PHE B 1 139 ? -26.891 28.203 15.773 1 90.06 139 PHE B O 1
ATOM 4851 N N . VAL B 1 140 ? -26.766 27.359 13.664 1 79 140 VAL B N 1
ATOM 4852 C CA . VAL B 1 140 ? -28.141 26.875 13.672 1 79 140 VAL B CA 1
ATOM 4853 C C . VAL B 1 140 ? -28.172 25.359 13.938 1 79 140 VAL B C 1
ATOM 4855 O O . VAL B 1 140 ? -27.219 24.656 13.594 1 79 140 VAL B O 1
ATOM 4858 N N . VAL B 1 141 ? -29.25 24.969 14.57 1 80.69 141 VAL B N 1
ATOM 4859 C CA . VAL B 1 141 ? -29.438 23.531 14.789 1 80.69 141 VAL B CA 1
ATOM 4860 C C . VAL B 1 141 ? -29.688 22.828 13.461 1 80.69 141 VAL B C 1
ATOM 4862 O O . VAL B 1 141 ? -30.562 23.25 12.688 1 80.69 141 VAL B O 1
ATOM 4865 N N . ALA B 1 142 ? -28.828 21.891 13.211 1 79.38 142 ALA B N 1
ATOM 4866 C CA . ALA B 1 142 ? -28.859 21.188 11.938 1 79.38 142 ALA B CA 1
ATOM 4867 C C . ALA B 1 142 ? -30.141 20.359 11.797 1 79.38 142 ALA B C 1
ATOM 4869 O O . ALA B 1 142 ? -30.594 19.75 12.766 1 79.38 142 ALA B O 1
ATOM 4870 N N . LYS B 1 143 ? -30.906 20.469 10.68 1 68.31 143 LYS B N 1
ATOM 4871 C CA . LYS B 1 143 ? -32.094 19.688 10.344 1 68.31 143 LYS B CA 1
ATOM 4872 C C . LYS B 1 143 ? -31.812 18.703 9.219 1 68.31 143 LYS B C 1
ATOM 4874 O O . LYS B 1 143 ? -31.109 19.047 8.258 1 68.31 143 LYS B O 1
ATOM 4879 N N . SER B 1 144 ? -31.953 17.359 9.508 1 61.53 144 SER B N 1
ATOM 4880 C CA . SER B 1 144 ? -31.75 16.344 8.477 1 61.53 144 SER B CA 1
ATOM 4881 C C . SER B 1 144 ? -32.5 16.703 7.191 1 61.53 144 SER B C 1
ATOM 4883 O O . SER B 1 144 ? -33.625 17.156 7.238 1 61.53 144 SER B O 1
ATOM 4885 N N . SER B 1 145 ? -31.797 17.031 6.215 1 53.97 145 SER B N 1
ATOM 4886 C CA . SER B 1 145 ? -32.469 17.234 4.945 1 53.97 145 SER B CA 1
ATOM 4887 C C . SER B 1 145 ? -32.938 15.914 4.336 1 53.97 145 SER B C 1
ATOM 4889 O O . SER B 1 145 ? -32.219 14.906 4.422 1 53.97 145 SER B O 1
ATOM 4891 N N . GLN B 1 146 ? -34.219 15.602 4.129 1 47.16 146 GLN B N 1
ATOM 4892 C CA . GLN B 1 146 ? -34.781 14.422 3.465 1 47.16 146 GLN B CA 1
ATOM 4893 C C . GLN B 1 146 ? -33.969 14.07 2.211 1 47.16 146 GLN B C 1
ATOM 4895 O O . GLN B 1 146 ? -33.875 12.906 1.827 1 47.16 146 GLN B O 1
ATOM 4900 N N . ASN B 1 147 ? -33.562 15.031 1.498 1 43.81 147 ASN B N 1
ATOM 4901 C CA . ASN B 1 147 ? -32.969 14.789 0.187 1 43.81 147 ASN B CA 1
ATOM 4902 C C . ASN B 1 147 ? -31.469 14.523 0.289 1 43.81 147 ASN B C 1
ATOM 4904 O O . ASN B 1 147 ? -30.797 14.32 -0.726 1 43.81 147 ASN B O 1
ATOM 4908 N N . SER B 1 148 ? -31.078 14.742 1.289 1 46.28 148 SER B N 1
ATOM 4909 C CA . SER B 1 148 ? -29.609 14.648 1.3 1 46.28 148 SER B CA 1
ATOM 4910 C C . SER B 1 148 ? -29.156 13.195 1.343 1 46.28 148 SER B C 1
ATOM 4912 O O . SER B 1 148 ? -29.625 12.414 2.176 1 46.28 148 SER B O 1
ATOM 4914 N N . LYS B 1 149 ? -28.891 12.656 0.175 1 43.88 149 LYS B N 1
ATOM 4915 C CA . LYS B 1 149 ? -28.219 11.375 0.034 1 43.88 149 LYS B CA 1
ATOM 4916 C C . LYS B 1 149 ? -27.016 11.281 0.969 1 43.88 149 LYS B C 1
ATOM 4918 O O . LYS B 1 149 ? -25.984 10.711 0.609 1 43.88 149 LYS B O 1
ATOM 4923 N N . LEU B 1 150 ? -27.172 12.328 1.887 1 39.34 150 LEU B N 1
ATOM 4924 C CA . LEU B 1 150 ? -25.969 12.203 2.715 1 39.34 150 LEU B CA 1
ATOM 4925 C C . LEU B 1 150 ? -25.781 10.766 3.188 1 39.34 150 LEU B C 1
ATOM 4927 O O . LEU B 1 150 ? -26.672 10.203 3.836 1 39.34 150 LEU B O 1
ATOM 4931 N N . SER B 1 151 ? -25.516 9.977 2.348 1 36.78 151 SER B N 1
ATOM 4932 C CA . SER B 1 151 ? -25.188 8.578 2.607 1 36.78 151 SER B CA 1
ATOM 4933 C C . SER B 1 151 ? -24.844 8.359 4.078 1 36.78 151 SER B C 1
ATOM 4935 O O . SER B 1 151 ? -24.062 9.117 4.66 1 36.78 151 SER B O 1
ATOM 4937 N N . THR B 1 152 ? -26.031 8.133 4.746 1 33 152 THR B N 1
ATOM 4938 C CA . THR B 1 152 ? -25.75 7.617 6.082 1 33 152 THR B CA 1
ATOM 4939 C C . THR B 1 152 ? -24.344 7.004 6.141 1 33 152 THR B C 1
ATOM 4941 O O . THR B 1 152 ? -24.031 6.094 5.375 1 33 152 THR B O 1
ATOM 4944 N N . LEU B 1 153 ? -23.531 7.871 6.336 1 32.47 153 LEU B N 1
ATOM 4945 C CA . LEU B 1 153 ? -22.141 7.543 6.676 1 32.47 153 LEU B CA 1
ATOM 4946 C C . LEU B 1 153 ? -22.078 6.277 7.523 1 32.47 153 LEU B C 1
ATOM 4948 O O . LEU B 1 153 ? -21.828 6.344 8.727 1 32.47 153 LEU B O 1
ATOM 4952 N N . SER B 1 154 ? -23.375 5.707 7.629 1 29.86 154 SER B N 1
ATOM 4953 C CA . SER B 1 154 ? -23.219 4.578 8.547 1 29.86 154 SER B CA 1
ATOM 4954 C C . SER B 1 154 ? -21.828 3.98 8.453 1 29.86 154 SER B C 1
ATOM 4956 O O . SER B 1 154 ? -21.219 3.637 9.477 1 29.86 154 SER B O 1
ATOM 4958 N N . SER B 1 155 ? -21.641 3.234 7.262 1 29.19 155 SER B N 1
ATOM 4959 C CA . SER B 1 155 ? -20.328 2.602 7.137 1 29.19 155 SER B CA 1
ATOM 4960 C C . SER B 1 155 ? -19.25 3.617 6.742 1 29.19 155 SER B C 1
ATOM 4962 O O . SER B 1 155 ? -18.891 3.715 5.57 1 29.19 155 SER B O 1
ATOM 4964 N N . VAL B 1 156 ? -19.656 4.941 6.906 1 27.03 156 VAL B N 1
ATOM 4965 C CA . VAL B 1 156 ? -18.516 5.824 6.648 1 27.03 156 VAL B CA 1
ATOM 4966 C C . VAL B 1 156 ? -17.234 5.195 7.199 1 27.03 156 VAL B C 1
ATOM 4968 O O . VAL B 1 156 ? -17.125 4.957 8.406 1 27.03 156 VAL B O 1
ATOM 4971 N N . LYS B 1 157 ? -16.641 4.363 6.48 1 30.16 157 LYS B N 1
ATOM 4972 C CA . LYS B 1 157 ? -15.273 3.916 6.668 1 30.16 157 LYS B CA 1
ATOM 4973 C C . LYS B 1 157 ? -14.367 5.078 7.074 1 30.16 157 LYS B C 1
ATOM 4975 O O . LYS B 1 157 ? -13.938 5.863 6.227 1 30.16 157 LYS B O 1
ATOM 4980 N N . ILE B 1 158 ? -14.805 5.871 8.039 1 25.42 158 ILE B N 1
ATOM 4981 C CA . ILE B 1 158 ? -14.133 6.945 8.75 1 25.42 158 ILE B CA 1
ATOM 4982 C C . ILE B 1 158 ? -12.68 6.551 9.031 1 25.42 158 ILE B C 1
ATOM 4984 O O . ILE B 1 158 ? -12.422 5.473 9.57 1 25.42 158 ILE B O 1
ATOM 4988 N N . GLY B 1 159 ? -11.57 7.246 8.742 1 28.73 159 GLY B N 1
ATOM 4989 C CA . GLY B 1 159 ? -10.117 7.371 8.82 1 28.73 159 GLY B CA 1
ATOM 4990 C C . GLY B 1 159 ? -9.391 6.535 7.785 1 28.73 159 GLY B C 1
ATOM 4991 O O . GLY B 1 159 ? -8.719 7.074 6.906 1 28.73 159 GLY B O 1
ATOM 4992 N N . CYS B 1 160 ? -9.055 5.148 8.172 1 29.84 160 CYS B N 1
ATOM 4993 C CA . CYS B 1 160 ? -8.133 4.395 7.324 1 29.84 160 CYS B CA 1
ATOM 4994 C C . CYS B 1 160 ? -8.773 4.074 5.98 1 29.84 160 CYS B C 1
ATOM 4996 O O . CYS B 1 160 ? -9.367 3.006 5.809 1 29.84 160 CYS B O 1
ATOM 4998 N N . GLY B 1 161 ? -9.156 4.977 5.156 1 29.02 161 GLY B N 1
ATOM 4999 C CA . GLY B 1 161 ? -9.766 4.871 3.84 1 29.02 161 GLY B CA 1
ATOM 5000 C C . GLY B 1 161 ? -11.102 4.156 3.859 1 29.02 161 GLY B C 1
ATOM 5001 O O . GLY B 1 161 ? -11.547 3.68 4.906 1 29.02 161 GLY B O 1
ATOM 5002 N N . ASN B 1 162 ? -11.961 4.34 2.826 1 29.72 162 ASN B N 1
ATOM 5003 C CA . ASN B 1 162 ? -13.359 3.924 2.787 1 29.72 162 ASN B CA 1
ATOM 5004 C C . ASN B 1 162 ? -13.555 2.541 3.4 1 29.72 162 ASN B C 1
ATOM 5006 O O . ASN B 1 162 ? -14.656 2.188 3.814 1 29.72 162 ASN B O 1
ATOM 5010 N N . THR B 1 163 ? -12.875 1.644 2.846 1 32.12 163 THR B N 1
ATOM 5011 C CA . THR B 1 163 ? -13.156 0.273 3.258 1 32.12 163 THR B CA 1
ATOM 5012 C C . THR B 1 163 ? -12.414 -0.07 4.543 1 32.12 163 THR B C 1
ATOM 5014 O O . THR B 1 163 ? -12.453 -1.213 5.004 1 32.12 163 THR B O 1
ATOM 5017 N N . SER B 1 164 ? -11.5 0.836 4.973 1 31.62 164 SER B N 1
ATOM 5018 C CA . SER B 1 164 ? -10.633 0.457 6.082 1 31.62 164 SER B CA 1
ATOM 5019 C C . SER B 1 164 ? -11.164 0.988 7.406 1 31.62 164 SER B C 1
ATOM 5021 O O . SER B 1 164 ? -11.852 2.008 7.441 1 31.62 164 SER B O 1
ATOM 5023 N N . LEU B 1 165 ? -11.625 0.197 8.281 1 34.12 165 LEU B N 1
ATOM 5024 C CA . LEU B 1 165 ? -11.961 0.544 9.656 1 34.12 165 LEU B CA 1
ATOM 5025 C C . LEU B 1 165 ? -10.727 1 10.43 1 34.12 165 LEU B C 1
ATOM 5027 O O . LEU B 1 165 ? -9.617 0.536 10.156 1 34.12 165 LEU B O 1
ATOM 5031 N N . LEU B 1 166 ? -10.797 2.082 11.18 1 33.56 166 LEU B N 1
ATOM 5032 C CA . LEU B 1 166 ? -9.797 2.471 12.172 1 33.56 166 LEU B CA 1
ATOM 5033 C C . LEU B 1 166 ? -9.617 1.377 13.211 1 33.56 166 LEU B C 1
ATOM 5035 O O . LEU B 1 166 ? -10.594 0.894 13.789 1 33.56 166 LEU B O 1
ATOM 5039 N N . HIS B 1 167 ? -8.625 0.537 13.117 1 35.69 167 HIS B N 1
ATOM 5040 C CA . HIS B 1 167 ? -8.258 -0.414 14.156 1 35.69 167 HIS B CA 1
ATOM 5041 C C . HIS B 1 167 ? -7.258 0.201 15.133 1 35.69 167 HIS B C 1
ATOM 5043 O O . HIS B 1 167 ? -6.27 0.812 14.719 1 35.69 167 HIS B O 1
ATOM 5049 N N . THR B 1 168 ? -7.738 0.496 16.344 1 31.08 168 THR B N 1
ATOM 5050 C CA . THR B 1 168 ? -6.82 0.855 17.422 1 31.08 168 THR B CA 1
ATOM 5051 C C . THR B 1 168 ? -6.031 -0.365 17.891 1 31.08 168 THR B C 1
ATOM 5053 O O . THR B 1 168 ? -6.617 -1.378 18.281 1 31.08 168 THR B O 1
ATOM 5056 N N . PHE B 1 169 ? -4.879 -0.497 17.469 1 30.38 169 PHE B N 1
ATOM 5057 C CA . PHE B 1 169 ? -3.98 -1.517 18 1 30.38 169 PHE B CA 1
ATOM 5058 C C . PHE B 1 169 ? -3.828 -1.373 19.5 1 30.38 169 PHE B C 1
ATOM 5060 O O . PHE B 1 169 ? -4.035 -0.289 20.062 1 30.38 169 PHE B O 1
ATOM 5067 N N . LEU B 1 170 ? -3.791 -2.506 20.25 1 28.2 170 LEU B N 1
ATOM 5068 C CA . LEU B 1 170 ? -3.596 -2.484 21.703 1 28.2 170 LEU B CA 1
ATOM 5069 C C . LEU B 1 170 ? -2.627 -1.377 22.109 1 28.2 170 LEU B C 1
ATOM 5071 O O . LEU B 1 170 ? -2.701 -0.855 23.219 1 28.2 170 LEU B O 1
ATOM 5075 N N . ASN B 1 171 ? -1.736 -1.078 21.344 1 28 171 ASN B N 1
ATOM 5076 C CA . ASN B 1 171 ? -0.759 -0.115 21.844 1 28 171 ASN B CA 1
ATOM 5077 C C . ASN B 1 171 ? -1.244 1.32 21.656 1 28 171 ASN B C 1
ATOM 5079 O O . ASN B 1 171 ? -0.475 2.268 21.828 1 28 171 ASN B O 1
ATOM 5083 N N . GLY B 1 172 ? -2.467 1.534 21.375 1 30.2 172 GLY B N 1
ATOM 5084 C CA . GLY B 1 172 ? -3.061 2.859 21.297 1 30.2 172 GLY B CA 1
ATOM 5085 C C . GLY B 1 172 ? -3.02 3.443 19.891 1 30.2 172 GLY B C 1
ATOM 5086 O O . GLY B 1 172 ? -3.48 4.566 19.672 1 30.2 172 GLY B O 1
ATOM 5087 N N . THR B 1 173 ? -2.246 2.744 19.031 1 30.44 173 THR B N 1
ATOM 5088 C CA . THR B 1 173 ? -2.176 3.324 17.703 1 30.44 173 THR B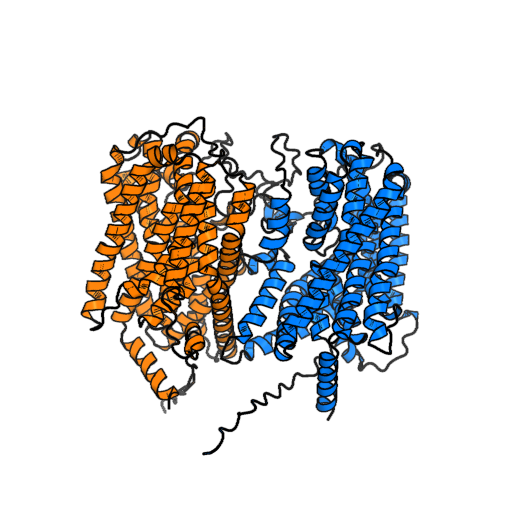 CA 1
ATOM 5089 C C . THR B 1 173 ? -3.451 3.029 16.906 1 30.44 173 THR B C 1
ATOM 5091 O O . THR B 1 173 ? -3.98 1.918 16.969 1 30.44 173 THR B O 1
ATOM 5094 N N . VAL B 1 174 ? -4.176 4.062 16.5 1 33.53 174 VAL B N 1
ATOM 5095 C CA . VAL B 1 174 ? -5.387 3.99 15.695 1 33.53 174 VAL B CA 1
ATOM 5096 C C . VAL B 1 174 ? -5.02 3.852 14.219 1 33.53 174 VAL B C 1
ATOM 5098 O O . VAL B 1 174 ? -4.199 4.617 13.703 1 33.53 174 VAL B O 1
ATOM 5101 N N . SER B 1 175 ? -4.859 2.672 13.742 1 34.44 175 SER B N 1
ATOM 5102 C CA . SER B 1 175 ? -4.617 2.582 12.305 1 34.44 175 SER B CA 1
ATOM 5103 C C . SER B 1 175 ? -5.902 2.266 11.547 1 34.44 175 SER B C 1
ATOM 5105 O O . SER B 1 175 ? -6.832 1.684 12.109 1 34.44 175 SER B O 1
ATOM 5107 N N . CYS B 1 176 ? -6.145 2.889 10.477 1 34.34 176 CYS B N 1
ATOM 5108 C CA . CYS B 1 176 ? -7.266 2.617 9.586 1 34.34 176 CYS B CA 1
ATOM 5109 C C . CYS B 1 176 ? -7.125 1.242 8.938 1 34.34 176 CYS B C 1
ATOM 5111 O O . CYS B 1 176 ? -6.094 0.932 8.352 1 34.34 176 CYS B O 1
ATOM 5113 N N . LEU B 1 177 ? -7.535 0.241 9.641 1 34.38 177 LEU B N 1
ATOM 5114 C CA . LEU B 1 177 ? -7.508 -1.086 9.031 1 34.38 177 LEU B CA 1
ATOM 5115 C C . LEU B 1 177 ? -8.75 -1.318 8.18 1 34.38 177 LEU B C 1
ATOM 5117 O O . LEU B 1 177 ? -9.82 -0.777 8.469 1 34.38 177 LEU B O 1
ATOM 5121 N N . ASP B 1 178 ? -8.641 -1.589 7.055 1 31.19 178 ASP B N 1
ATOM 5122 C CA . ASP B 1 178 ? -9.711 -1.855 6.105 1 31.19 178 ASP B CA 1
ATOM 5123 C C . ASP B 1 178 ? -10.727 -2.844 6.684 1 31.19 178 ASP B C 1
ATOM 5125 O O . ASP B 1 178 ? -10.375 -3.674 7.527 1 31.19 178 ASP B O 1
ATOM 5129 N N . GLU B 1 179 ? -12.047 -2.482 6.648 1 32.53 179 GLU B N 1
ATOM 5130 C CA . GLU B 1 179 ? -13.219 -3.199 7.156 1 32.53 179 GLU B CA 1
ATOM 5131 C C . GLU B 1 179 ? -13.062 -4.707 6.969 1 32.53 179 GLU B C 1
ATOM 5133 O O . GLU B 1 179 ? -13.602 -5.492 7.754 1 32.53 179 GLU B O 1
ATOM 5138 N N . THR B 1 180 ? -12.406 -5.09 5.879 1 30.28 180 THR B N 1
ATOM 5139 C CA . THR B 1 180 ? -12.469 -6.52 5.594 1 30.28 180 THR B CA 1
ATOM 5140 C C . THR B 1 180 ? -11.641 -7.309 6.605 1 30.28 180 THR B C 1
ATOM 5142 O O . THR B 1 180 ? -11.664 -8.539 6.609 1 30.28 180 THR B O 1
ATOM 5145 N N . ILE B 1 181 ? -10.664 -6.613 7.164 1 29.06 181 ILE B N 1
ATOM 5146 C CA . ILE B 1 181 ? -9.883 -7.371 8.133 1 29.06 181 ILE B CA 1
ATOM 5147 C C . ILE B 1 181 ? -10.742 -7.68 9.359 1 29.06 181 ILE B C 1
ATOM 5149 O O . ILE B 1 181 ? -10.562 -8.711 10.008 1 29.06 181 ILE B O 1
ATOM 5153 N N . VAL B 1 182 ? -11.492 -6.66 9.859 1 29.3 182 VAL B N 1
ATOM 5154 C CA . VAL B 1 182 ? -12.227 -6.793 11.117 1 29.3 182 VAL B CA 1
ATOM 5155 C C . VAL B 1 182 ? -13.492 -7.617 10.891 1 29.3 182 VAL B C 1
ATOM 5157 O O . VAL B 1 182 ? -14.438 -7.543 11.68 1 29.3 182 VAL B O 1
ATOM 5160 N N . SER B 1 183 ? -13.688 -8.273 9.812 1 27.69 183 SER B N 1
ATOM 5161 C CA . SER B 1 183 ? -15.016 -8.875 9.859 1 27.69 183 SER B CA 1
ATOM 5162 C C . SER B 1 183 ? -15.18 -9.758 11.086 1 27.69 183 SER B C 1
ATOM 5164 O O . SER B 1 183 ? -16.234 -10.375 11.281 1 27.69 183 SER B O 1
ATOM 5166 N N . GLY B 1 184 ? -14.227 -10.609 11.461 1 25.86 184 GLY B N 1
ATOM 5167 C CA . GLY B 1 184 ? -14.859 -11.32 12.555 1 25.86 184 GLY B CA 1
ATOM 5168 C C . GLY B 1 184 ? -15.414 -10.406 13.633 1 25.86 184 GLY B C 1
ATOM 5169 O O . GLY B 1 184 ? -16.516 -10.633 14.141 1 25.86 184 GLY B O 1
ATOM 5170 N N . SER B 1 185 ? -14.531 -9.93 14.469 1 24.2 185 SER B N 1
ATOM 5171 C CA . SER B 1 185 ? -15.219 -9.109 15.453 1 24.2 185 SER B CA 1
ATOM 5172 C C . SER B 1 185 ? -15.859 -7.887 14.812 1 24.2 185 SER B C 1
ATOM 5174 O O . SER B 1 185 ? -15.352 -7.355 13.82 1 24.2 185 SER B O 1
ATOM 5176 N N . THR B 1 186 ? -17.156 -7.887 14.609 1 24.5 186 THR B N 1
ATOM 5177 C CA . THR B 1 186 ? -17.984 -6.684 14.578 1 24.5 186 THR B CA 1
ATOM 5178 C C . THR B 1 186 ? -17.234 -5.496 15.172 1 24.5 186 THR B C 1
ATOM 5180 O O . THR B 1 186 ? -17.25 -5.281 16.391 1 24.5 186 THR B O 1
ATOM 5183 N N . MET B 1 187 ? -15.945 -5.484 15.148 1 22.64 187 MET B N 1
ATOM 5184 C CA . MET B 1 187 ? -15.906 -4.109 15.633 1 22.64 187 MET B CA 1
ATOM 5185 C C . MET B 1 187 ? -16.453 -3.146 14.586 1 22.64 187 MET B C 1
ATOM 5187 O O . MET B 1 187 ? -15.906 -3.031 13.484 1 22.64 187 MET B O 1
ATOM 5191 N N . GLN B 1 188 ? -17.625 -3.088 14.164 1 23.69 188 GLN B N 1
ATOM 5192 C CA . GLN B 1 188 ? -18.281 -1.789 14.055 1 23.69 188 GLN B CA 1
ATOM 5193 C C . GLN B 1 188 ? -17.422 -0.686 14.672 1 23.69 188 GLN B C 1
ATOM 5195 O O . GLN B 1 188 ? -17.094 -0.739 15.852 1 23.69 188 GLN B O 1
ATOM 5200 N N . PHE B 1 189 ? -16.516 -0.152 14.094 1 23.66 189 PHE B N 1
ATOM 5201 C CA . PHE B 1 189 ? -16.844 1.185 14.57 1 23.66 189 PHE B CA 1
ATOM 5202 C C . PHE B 1 189 ? -18.312 1.496 14.336 1 23.66 189 PHE B C 1
ATOM 5204 O O . PHE B 1 189 ? -18.719 1.807 13.211 1 23.66 189 PHE B O 1
ATOM 5211 N N . THR B 1 190 ? -19.172 0.718 14.492 1 24.36 190 THR B N 1
ATOM 5212 C CA . THR B 1 190 ? -20.328 1.322 15.141 1 24.36 190 THR B CA 1
ATOM 5213 C C . THR B 1 190 ? -19.891 2.471 16.047 1 24.36 190 THR B C 1
ATOM 5215 O O . THR B 1 190 ? -19.062 2.283 16.953 1 24.36 190 THR B O 1
ATOM 5218 N N . ILE B 1 191 ? -19.766 3.664 15.547 1 24.17 191 ILE B N 1
ATOM 5219 C CA . ILE B 1 191 ? -20.656 4.254 16.547 1 24.17 191 ILE B CA 1
ATOM 5220 C C . ILE B 1 191 ? -21.75 3.26 16.906 1 24.17 191 ILE B C 1
ATOM 5222 O O . ILE B 1 191 ? -22.781 3.182 16.219 1 24.17 191 ILE B O 1
ATOM 5226 N N . ALA B 1 192 ? -21.547 1.948 16.578 1 24.94 192 ALA B N 1
ATOM 5227 C CA . ALA B 1 192 ? -22.484 1.125 17.312 1 24.94 192 ALA B CA 1
ATOM 5228 C C . ALA B 1 192 ? -23.062 1.887 18.516 1 24.94 192 ALA B C 1
ATOM 5230 O O . ALA B 1 192 ? -22.312 2.369 19.359 1 24.94 192 ALA B O 1
ATOM 5231 N N . ASN B 1 193 ? -23.938 2.543 18.109 1 23.81 193 ASN B N 1
ATOM 5232 C CA . ASN B 1 193 ? -25.016 2.387 19.078 1 23.81 193 ASN B CA 1
ATOM 5233 C C . ASN B 1 193 ? -25.062 0.969 19.641 1 23.81 193 ASN B C 1
ATOM 5235 O O . ASN B 1 193 ? -25.812 0.125 19.141 1 23.81 193 ASN B O 1
ATOM 5239 N N . THR B 1 194 ? -24.047 -0.031 19.281 1 25.64 194 THR B N 1
ATOM 5240 C CA . THR B 1 194 ? -24.359 -1.05 20.266 1 25.64 194 THR B CA 1
ATOM 5241 C C . THR B 1 194 ? -25.062 -0.431 21.484 1 25.64 194 THR B C 1
ATOM 5243 O O . THR B 1 194 ? -24.594 0.576 22.016 1 25.64 194 THR B O 1
ATOM 5246 N N . SER B 1 195 ? -26.125 -0.533 21.516 1 24.36 195 SER B N 1
ATOM 5247 C CA . SER B 1 195 ? -26.828 -0.458 22.797 1 24.36 195 SER B CA 1
ATOM 5248 C C . SER B 1 195 ? -25.906 -0.783 23.953 1 24.36 195 SER B C 1
ATOM 5250 O O . SER B 1 195 ? -26.344 -0.834 25.109 1 24.36 195 SER B O 1
ATOM 5252 N N . SER B 1 196 ? -24.938 -1.803 23.75 1 26.72 196 SER B N 1
ATOM 5253 C CA . SER B 1 196 ? -24.328 -1.747 25.078 1 26.72 196 SER B CA 1
ATOM 5254 C C . SER B 1 196 ? -23.625 -0.416 25.312 1 26.72 196 SER B C 1
ATOM 5256 O O . SER B 1 196 ? -23.047 0.155 24.375 1 26.72 196 SER B O 1
ATOM 5258 N N . THR B 1 197 ? -23.812 0.317 26.094 1 27.36 197 THR B N 1
ATOM 5259 C CA . THR B 1 197 ? -23.688 1.502 26.938 1 27.36 197 THR B CA 1
ATOM 5260 C C . THR B 1 197 ? -22.234 1.919 27.078 1 27.36 197 THR B C 1
ATOM 5262 O O . THR B 1 197 ? -21.922 2.893 27.781 1 27.36 197 THR B O 1
ATOM 5265 N N . THR B 1 198 ? -21.141 1.06 26.844 1 28.48 198 THR B N 1
ATOM 5266 C CA . THR B 1 198 ? -20.031 1.692 27.562 1 28.48 198 THR B CA 1
ATOM 5267 C C . THR B 1 198 ? -19.312 2.701 26.672 1 28.48 198 THR B C 1
ATOM 5269 O O . THR B 1 198 ? -18.672 2.322 25.688 1 28.48 198 THR B O 1
ATOM 5272 N N . THR B 1 199 ? -19.766 3.822 26.172 1 35 199 THR B N 1
ATOM 5273 C CA . THR B 1 199 ? -19.172 5.109 25.828 1 35 199 THR B CA 1
ATOM 5274 C C . THR B 1 199 ? -17.719 5.164 26.297 1 35 199 THR B C 1
ATOM 5276 O O . THR B 1 199 ? -17.438 5.129 27.5 1 35 199 THR B O 1
ATOM 5279 N N . VAL B 1 200 ? -16.859 4.523 25.578 1 36.47 200 VAL B N 1
ATOM 5280 C CA . VAL B 1 200 ? -15.508 4.711 26.094 1 36.47 200 VAL B CA 1
ATOM 5281 C C . VAL B 1 200 ? -15.234 6.199 26.281 1 36.47 200 VAL B C 1
ATOM 5283 O O . VAL B 1 200 ? -15.156 6.957 25.312 1 36.47 200 VAL B O 1
ATOM 5286 N N . LYS B 1 201 ? -15.633 6.801 27.297 1 43.66 201 LYS B N 1
ATOM 5287 C CA . LYS B 1 201 ? -15.195 8.086 27.828 1 43.66 201 LYS B CA 1
ATOM 5288 C C . LYS B 1 201 ? -13.672 8.156 27.906 1 43.66 201 LYS B C 1
ATOM 5290 O O . LYS B 1 201 ? -13.055 7.445 28.703 1 43.66 201 LYS B O 1
ATOM 5295 N N . MET B 1 202 ? -13.039 8.43 26.641 1 48.41 202 MET B N 1
ATOM 5296 C CA . MET B 1 202 ? -11.617 8.656 26.859 1 48.41 202 MET B CA 1
ATOM 5297 C C . MET B 1 202 ? -11.383 9.852 27.766 1 48.41 202 MET B C 1
ATOM 5299 O O . MET B 1 202 ? -11.914 10.938 27.531 1 48.41 202 MET B O 1
ATOM 5303 N N . SER B 1 203 ? -10.914 9.547 28.906 1 64.19 203 SER B N 1
ATOM 5304 C CA . SER B 1 203 ? -10.539 10.609 29.828 1 64.19 203 SER B CA 1
ATOM 5305 C C . SER B 1 203 ? -9.406 11.469 29.25 1 64.19 203 SER B C 1
ATOM 5307 O O . SER B 1 203 ? -8.734 11.062 28.312 1 64.19 203 SER B O 1
ATOM 5309 N N . LEU B 1 204 ? -9.469 12.703 29.609 1 72.56 204 LEU B N 1
ATOM 5310 C CA . LEU B 1 204 ? -8.367 13.594 29.25 1 72.56 204 LEU B CA 1
ATOM 5311 C C . LEU B 1 204 ? -7.023 12.93 29.5 1 72.56 204 LEU B C 1
ATOM 5313 O O . LEU B 1 204 ? -6.113 13.016 28.672 1 72.56 204 LEU B O 1
ATOM 5317 N N . SER B 1 205 ? -6.875 12.195 30.625 1 74.81 205 SER B N 1
ATOM 5318 C CA . SER B 1 205 ? -5.633 11.516 31 1 74.81 205 SER B CA 1
ATOM 5319 C C . SER B 1 205 ? -5.266 10.438 29.984 1 74.81 205 SER B C 1
ATOM 5321 O O . SER B 1 205 ? -4.109 10.328 29.578 1 74.81 205 SER B O 1
ATOM 5323 N N . ASP B 1 206 ? -6.23 9.734 29.578 1 69.5 206 ASP B N 1
ATOM 5324 C CA . ASP B 1 206 ? -5.988 8.672 28.594 1 69.5 206 ASP B CA 1
ATOM 5325 C C . ASP B 1 206 ? -5.574 9.242 27.25 1 69.5 206 ASP B C 1
ATOM 5327 O O . ASP B 1 206 ? -4.691 8.703 26.578 1 69.5 206 ASP B O 1
ATOM 5331 N N . THR B 1 207 ? -6.168 10.352 26.891 1 70.06 207 THR B N 1
ATOM 5332 C CA . THR B 1 207 ? -5.859 10.992 25.609 1 70.06 207 THR B CA 1
ATOM 5333 C C . THR B 1 207 ? -4.418 11.492 25.594 1 70.06 207 THR B C 1
ATOM 5335 O O . THR B 1 207 ? -3.678 11.242 24.641 1 70.06 207 THR B O 1
ATOM 5338 N N . ILE B 1 208 ? -4.082 12.07 26.672 1 76.75 208 ILE B N 1
ATOM 5339 C CA . ILE B 1 208 ? -2.736 12.633 26.766 1 76.75 208 ILE B CA 1
ATOM 5340 C C . ILE B 1 208 ? -1.71 11.5 26.797 1 76.75 208 ILE B C 1
ATOM 5342 O O . ILE B 1 208 ? -0.705 11.547 26.078 1 76.75 208 ILE B O 1
ATOM 5346 N N . GLN B 1 209 ? -1.907 10.438 27.562 1 78.44 209 GLN B N 1
ATOM 5347 C CA . GLN B 1 209 ? -0.958 9.336 27.688 1 78.44 209 GLN B CA 1
ATOM 5348 C C . GLN B 1 209 ? -0.799 8.594 26.359 1 78.44 209 GLN B C 1
ATOM 5350 O O . GLN B 1 209 ? 0.321 8.289 25.938 1 78.44 209 GLN B O 1
ATOM 5355 N N . GLU B 1 210 ? -1.885 8.367 25.734 1 72.56 210 GLU B N 1
ATOM 5356 C CA . GLU B 1 210 ? -1.869 7.559 24.531 1 72.56 210 GLU B CA 1
ATOM 5357 C C . GLU B 1 210 ? -1.392 8.375 23.328 1 72.56 210 GLU B C 1
ATOM 5359 O O . GLU B 1 210 ? -0.576 7.898 22.531 1 72.56 210 GLU B O 1
ATOM 5364 N N . GLN B 1 211 ? -1.812 9.586 23.203 1 72.94 211 GLN B N 1
ATOM 5365 C CA . GLN B 1 211 ? -1.606 10.352 21.984 1 72.94 211 GLN B CA 1
ATOM 5366 C C . GLN B 1 211 ? -0.258 11.07 22 1 72.94 211 GLN B C 1
ATOM 5368 O O . GLN B 1 211 ? 0.248 11.484 20.953 1 72.94 211 GLN B O 1
ATOM 5373 N N . ILE B 1 212 ? 0.254 11.195 23.156 1 79.75 212 ILE B N 1
ATOM 5374 C CA . ILE B 1 212 ? 1.522 11.914 23.219 1 79.75 212 ILE B CA 1
ATOM 5375 C C . ILE B 1 212 ? 2.633 10.969 23.672 1 79.75 212 ILE B C 1
ATOM 5377 O O . ILE B 1 212 ? 3.471 10.555 22.859 1 79.75 212 ILE B O 1
ATOM 5381 N N . PHE B 1 213 ? 2.562 10.461 24.875 1 82.44 213 PHE B N 1
ATOM 5382 C CA . PHE B 1 213 ? 3.699 9.766 25.469 1 82.44 213 PHE B CA 1
ATOM 5383 C C . PHE B 1 213 ? 3.914 8.406 24.812 1 82.44 213 PHE B C 1
ATOM 5385 O O . PHE B 1 213 ? 5.02 8.102 24.359 1 82.44 213 PHE B O 1
ATOM 5392 N N . LYS B 1 214 ? 2.9 7.637 24.766 1 80.06 214 LYS B N 1
ATOM 5393 C CA . LYS B 1 214 ? 3.053 6.305 24.188 1 80.06 214 LYS B CA 1
ATOM 5394 C C . LYS B 1 214 ? 3.268 6.375 22.688 1 80.06 214 LYS B C 1
ATOM 5396 O O . LYS B 1 214 ? 3.9 5.496 22.094 1 80.06 214 LYS B O 1
ATOM 5401 N N . ALA B 1 215 ? 2.793 7.426 22.062 1 78.94 215 ALA B N 1
ATOM 5402 C CA . ALA B 1 215 ? 2.99 7.605 20.625 1 78.94 215 ALA B CA 1
ATOM 5403 C C . ALA B 1 215 ? 4.445 7.945 20.312 1 78.94 215 ALA B C 1
ATOM 5405 O O . ALA B 1 215 ? 4.969 7.555 19.266 1 78.94 215 ALA B O 1
ATOM 5406 N N . ILE B 1 216 ? 5.039 8.602 21.219 1 84.69 216 ILE B N 1
ATOM 5407 C CA . ILE B 1 216 ? 6.41 9.062 21.016 1 84.69 216 ILE B CA 1
ATOM 5408 C C . ILE B 1 216 ? 7.383 7.926 21.312 1 84.69 216 ILE B C 1
ATOM 5410 O O . ILE B 1 216 ? 8.445 7.836 20.703 1 84.69 216 ILE B O 1
ATOM 5414 N N . VAL B 1 217 ? 7.023 7.02 22.281 1 90.12 217 VAL B N 1
ATOM 5415 C CA . VAL B 1 217 ? 7.883 5.906 22.672 1 90.12 217 VAL B CA 1
ATOM 5416 C C . VAL B 1 217 ? 7.273 4.594 22.188 1 90.12 217 VAL B C 1
ATOM 5418 O O . VAL B 1 217 ? 6.551 3.924 22.922 1 90.12 217 VAL B O 1
ATOM 5421 N N . PRO B 1 218 ? 7.707 4.195 21.047 1 84.5 218 PRO B N 1
ATOM 5422 C CA . PRO B 1 218 ? 7.07 3.01 20.469 1 84.5 218 PRO B CA 1
ATOM 5423 C C . PRO B 1 218 ? 7.555 1.712 21.109 1 84.5 218 PRO B C 1
ATOM 5425 O O . PRO B 1 218 ? 8.68 1.649 21.625 1 84.5 218 PRO B O 1
ATOM 5428 N N . ASP B 1 219 ? 6.801 0.701 21.109 1 79.5 219 ASP B N 1
ATOM 5429 C CA . ASP B 1 219 ? 7.133 -0.614 21.656 1 79.5 219 ASP B CA 1
ATOM 5430 C C . ASP B 1 219 ? 7.672 -1.535 20.562 1 79.5 219 ASP B C 1
ATOM 5432 O O . ASP B 1 219 ? 8.328 -2.539 20.859 1 79.5 219 ASP B O 1
ATOM 5436 N N . ASN B 1 220 ? 7.41 -1.291 19.281 1 83.12 220 ASN B N 1
ATOM 5437 C CA . ASN B 1 220 ? 7.828 -2.061 18.125 1 83.12 220 ASN B CA 1
ATOM 5438 C C . ASN B 1 220 ? 7.98 -1.174 16.891 1 83.12 220 ASN B C 1
ATOM 5440 O O . ASN B 1 220 ? 6.988 -0.696 16.328 1 83.12 220 ASN B O 1
ATOM 5444 N N . ILE B 1 221 ? 9.07 -1.04 16.422 1 89.19 221 ILE B N 1
ATOM 5445 C CA . ILE B 1 221 ? 9.367 -0.078 15.359 1 89.19 221 ILE B CA 1
ATOM 5446 C C . ILE B 1 221 ? 8.719 -0.531 14.055 1 89.19 221 ILE B C 1
ATOM 5448 O O . ILE B 1 221 ? 8.234 0.294 13.273 1 89.19 221 ILE B O 1
ATOM 5452 N N . VAL B 1 222 ? 8.727 -1.812 13.75 1 83.75 222 VAL B N 1
ATOM 5453 C CA . VAL B 1 222 ? 8.125 -2.318 12.516 1 83.75 222 VAL B CA 1
ATOM 5454 C C . VAL B 1 222 ? 6.621 -2.057 12.531 1 83.75 222 VAL B C 1
ATOM 5456 O O . VAL B 1 222 ? 6.047 -1.638 11.523 1 83.75 222 VAL B O 1
ATOM 5459 N N . ALA B 1 223 ? 6.117 -2.25 13.688 1 79.56 223 ALA B N 1
ATOM 5460 C CA . ALA B 1 223 ? 4.688 -1.991 13.828 1 79.56 223 ALA B CA 1
ATOM 5461 C C . ALA B 1 223 ? 4.371 -0.514 13.609 1 79.56 223 ALA B C 1
ATOM 5463 O O . ALA B 1 223 ? 3.312 -0.169 13.086 1 79.56 223 ALA B O 1
ATOM 5464 N N . GLN B 1 224 ? 5.219 0.365 13.992 1 83.31 224 GLN B N 1
ATOM 5465 C CA . GLN B 1 224 ? 5.012 1.792 13.758 1 83.31 224 GLN B CA 1
ATOM 5466 C C . GLN B 1 224 ? 4.98 2.111 12.266 1 83.31 224 GLN B C 1
ATOM 5468 O O . GLN B 1 224 ? 4.164 2.916 11.82 1 83.31 224 GLN B O 1
ATOM 5473 N N . PHE B 1 225 ? 5.84 1.44 11.523 1 85.19 225 PHE B N 1
ATOM 5474 C CA . PHE B 1 225 ? 5.859 1.642 10.078 1 85.19 225 PHE B CA 1
ATOM 5475 C C . PHE B 1 225 ? 4.574 1.121 9.445 1 85.19 225 PHE B C 1
ATOM 5477 O O . PHE B 1 225 ? 4.012 1.763 8.555 1 85.19 225 PHE B O 1
ATOM 5484 N N . VAL B 1 226 ? 4.168 0.029 9.906 1 81.06 226 VAL B N 1
ATOM 5485 C CA . VAL B 1 226 ? 2.957 -0.573 9.367 1 81.06 226 VAL B CA 1
ATOM 5486 C C . VAL B 1 226 ? 1.755 0.319 9.664 1 81.06 226 VAL B C 1
ATOM 5488 O O . VAL B 1 226 ? 0.917 0.562 8.797 1 81.06 226 VAL B O 1
ATOM 5491 N N . ALA B 1 227 ? 1.824 0.886 10.844 1 73.69 227 ALA B N 1
ATOM 5492 C CA . ALA B 1 227 ? 0.692 1.681 11.312 1 73.69 227 ALA B CA 1
ATOM 5493 C C . ALA B 1 227 ? 0.736 3.092 10.734 1 73.69 227 ALA B C 1
ATOM 5495 O O . ALA B 1 227 ? -0.265 3.812 10.766 1 73.69 227 ALA B O 1
ATOM 5496 N N . GLY B 1 228 ? 1.836 3.467 10.219 1 75.44 228 GLY B N 1
ATOM 5497 C CA . GLY B 1 228 ? 1.982 4.836 9.742 1 75.44 228 GLY B CA 1
ATOM 5498 C C . GLY B 1 228 ? 2.076 5.852 10.859 1 75.44 228 GLY B C 1
ATOM 5499 O O . GLY B 1 228 ? 1.551 6.961 10.75 1 75.44 228 GLY B O 1
ATOM 5500 N N . ASN B 1 229 ? 2.549 5.453 12.023 1 78.25 229 ASN B N 1
ATOM 5501 C CA . ASN B 1 229 ? 2.793 6.359 13.133 1 78.25 229 ASN B CA 1
ATOM 5502 C C . ASN B 1 229 ? 4.09 7.141 12.945 1 78.25 229 ASN B C 1
ATOM 5504 O O . ASN B 1 229 ? 5.145 6.73 13.438 1 78.25 229 ASN B O 1
ATOM 5508 N N . PHE B 1 230 ? 3.98 8.289 12.383 1 78.31 230 PHE B N 1
ATOM 5509 C CA . PHE B 1 230 ? 5.129 9.109 12 1 78.31 230 PHE B CA 1
ATOM 5510 C C . PHE B 1 230 ? 5.895 9.57 13.234 1 78.31 230 PHE B C 1
ATOM 5512 O O . PHE B 1 230 ? 7.125 9.633 13.219 1 78.31 230 PHE B O 1
ATOM 5519 N N . ILE B 1 231 ? 5.18 9.898 14.32 1 81.31 231 ILE B N 1
ATOM 5520 C CA . ILE B 1 231 ? 5.84 10.414 15.516 1 81.31 231 ILE B CA 1
ATOM 5521 C C . ILE B 1 231 ? 6.738 9.336 16.109 1 81.31 231 ILE B C 1
ATOM 5523 O O . ILE B 1 231 ? 7.863 9.617 16.531 1 81.31 231 ILE B O 1
ATOM 5527 N N . GLY B 1 232 ? 6.188 8.172 16.25 1 85.81 232 GLY B N 1
ATOM 5528 C CA . GLY B 1 232 ? 6.992 7.066 16.75 1 85.81 232 GLY B CA 1
ATOM 5529 C C . GLY B 1 232 ? 8.203 6.766 15.883 1 85.81 232 GLY B C 1
ATOM 5530 O O . GLY B 1 232 ? 9.289 6.5 16.391 1 85.81 232 GLY B O 1
ATOM 5531 N N . ILE B 1 233 ? 8.047 6.789 14.594 1 88.12 233 ILE B N 1
ATOM 5532 C CA . ILE B 1 233 ? 9.117 6.543 13.641 1 88.12 233 ILE B CA 1
ATOM 5533 C C . ILE B 1 233 ? 10.195 7.621 13.789 1 88.12 233 ILE B C 1
ATOM 5535 O O . ILE B 1 233 ? 11.391 7.309 13.852 1 88.12 233 ILE B O 1
ATOM 5539 N N . MET B 1 234 ? 9.805 8.867 13.898 1 88.94 234 MET B N 1
ATOM 5540 C CA . MET B 1 234 ? 10.742 9.977 14.031 1 88.94 234 MET B CA 1
ATOM 5541 C C . MET B 1 234 ? 11.469 9.922 15.367 1 88.94 234 MET B C 1
ATOM 5543 O O . MET B 1 234 ? 12.68 10.164 15.43 1 88.94 234 MET B O 1
ATOM 5547 N N . ALA B 1 235 ? 10.688 9.641 16.422 1 90.81 235 ALA B N 1
ATOM 5548 C CA . ALA B 1 235 ? 11.32 9.531 17.734 1 90.81 235 ALA B CA 1
ATOM 5549 C C . ALA B 1 235 ? 12.414 8.469 17.719 1 90.81 235 ALA B C 1
ATOM 5551 O O . ALA B 1 235 ? 13.508 8.688 18.266 1 90.81 235 ALA B O 1
ATOM 5552 N N . PHE B 1 236 ? 12.141 7.352 17.156 1 93.62 236 PHE B N 1
ATOM 5553 C CA . PHE B 1 236 ? 13.125 6.281 17.062 1 93.62 236 PHE B CA 1
ATOM 5554 C C . PHE B 1 236 ? 14.328 6.73 16.219 1 93.62 236 PHE B C 1
ATOM 5556 O O . PHE B 1 236 ? 15.469 6.445 16.578 1 93.62 236 PHE B O 1
ATOM 5563 N N . ALA B 1 237 ? 14.086 7.383 15.078 1 93.5 237 ALA B N 1
ATOM 5564 C CA . ALA B 1 237 ? 15.156 7.879 14.219 1 93.5 237 ALA B CA 1
ATOM 5565 C C . ALA B 1 237 ? 16.078 8.836 14.977 1 93.5 237 ALA B C 1
ATOM 5567 O O . ALA B 1 237 ? 17.297 8.758 14.867 1 93.5 237 ALA B O 1
ATOM 5568 N N . ILE B 1 238 ? 15.469 9.773 15.688 1 91.88 238 ILE B N 1
ATOM 5569 C CA . ILE B 1 238 ? 16.219 10.742 16.469 1 91.88 238 ILE B CA 1
ATOM 5570 C C . ILE B 1 238 ? 17.062 10.016 17.516 1 91.88 238 ILE B C 1
ATOM 5572 O O . ILE B 1 238 ? 18.266 10.281 17.656 1 91.88 238 ILE B O 1
ATOM 5576 N N . PHE B 1 239 ? 16.406 9.078 18.234 1 95.12 239 PHE B N 1
ATOM 5577 C CA . PHE B 1 239 ? 17.109 8.32 19.266 1 95.12 239 PHE B CA 1
ATOM 5578 C C . PHE B 1 239 ? 18.266 7.523 18.672 1 95.12 239 PHE B C 1
ATOM 5580 O O . PHE B 1 239 ? 19.344 7.438 19.266 1 95.12 239 PHE B O 1
ATOM 5587 N N . LEU B 1 240 ? 18.047 6.906 17.531 1 95.12 240 LEU B N 1
ATOM 5588 C CA . LEU B 1 240 ? 19.094 6.156 16.828 1 95.12 240 LEU B CA 1
ATOM 5589 C C . LEU B 1 240 ? 20.266 7.062 16.453 1 95.12 240 LEU B C 1
ATOM 5591 O O . LEU B 1 240 ? 21.422 6.684 16.625 1 95.12 240 LEU B O 1
ATOM 5595 N N . ALA B 1 241 ? 19.984 8.242 15.961 1 93.38 241 ALA B N 1
ATOM 5596 C CA . ALA B 1 241 ? 21.031 9.195 15.562 1 93.38 241 ALA B CA 1
ATOM 5597 C C . ALA B 1 241 ? 21.859 9.633 16.766 1 93.38 241 ALA B C 1
ATOM 5599 O O . ALA B 1 241 ? 23.078 9.672 16.703 1 93.38 241 ALA B O 1
ATOM 5600 N N . ILE B 1 242 ? 21.188 9.953 17.859 1 93.38 242 ILE B N 1
ATOM 5601 C CA . ILE B 1 242 ? 21.859 10.391 19.078 1 93.38 242 ILE B CA 1
ATOM 5602 C C . ILE B 1 242 ? 22.734 9.258 19.594 1 93.38 242 ILE B C 1
ATOM 5604 O O . ILE B 1 242 ? 23.891 9.484 19.984 1 93.38 242 ILE B O 1
ATOM 5608 N N . SER B 1 243 ? 22.203 8.016 19.625 1 94.88 243 SER B N 1
ATOM 5609 C CA . SER B 1 243 ? 22.938 6.863 20.141 1 94.88 243 SER B CA 1
ATOM 5610 C C . SER B 1 243 ? 24.141 6.527 19.266 1 94.88 243 SER B C 1
ATOM 5612 O O . SER B 1 243 ? 25.156 6.027 19.766 1 94.88 243 SER B O 1
ATOM 5614 N N . MET B 1 244 ? 24.031 6.754 17.953 1 93.44 244 MET B N 1
ATOM 5615 C CA . MET B 1 244 ? 25.141 6.508 17.031 1 93.44 244 MET B CA 1
ATOM 5616 C C . MET B 1 244 ? 26.359 7.336 17.422 1 93.44 244 MET B C 1
ATOM 5618 O O . MET B 1 244 ? 27.5 6.91 17.203 1 93.44 244 MET B O 1
ATOM 5622 N N . GLN B 1 245 ? 26.203 8.516 18.031 1 88.44 245 GLN B N 1
ATOM 5623 C CA . GLN B 1 245 ? 27.297 9.383 18.438 1 88.44 245 GLN B CA 1
ATOM 5624 C C . GLN B 1 245 ? 28.125 8.742 19.562 1 88.44 245 GLN B C 1
ATOM 5626 O O . GLN B 1 245 ? 29.281 9.117 19.766 1 88.44 245 GLN B O 1
ATOM 5631 N N . ARG B 1 246 ? 27.516 7.805 20.188 1 89.69 246 ARG B N 1
ATOM 5632 C CA . ARG B 1 246 ? 28.203 7.18 21.328 1 89.69 246 ARG B CA 1
ATOM 5633 C C . ARG B 1 246 ? 29 5.957 20.875 1 89.69 246 ARG B C 1
ATOM 5635 O O . ARG B 1 246 ? 29.75 5.371 21.656 1 89.69 246 ARG B O 1
ATOM 5642 N N . VAL B 1 247 ? 28.812 5.598 19.641 1 91.25 247 VAL B N 1
ATOM 5643 C CA . VAL B 1 247 ? 29.516 4.434 19.125 1 91.25 247 VAL B CA 1
ATOM 5644 C C . VAL B 1 247 ? 30.969 4.805 18.812 1 91.25 247 VAL B C 1
ATOM 5646 O O . VAL B 1 247 ? 31.234 5.816 18.156 1 91.25 247 VAL B O 1
ATOM 5649 N N . GLN B 1 248 ? 31.922 4.055 19.281 1 86.88 248 GLN B N 1
ATOM 5650 C CA . GLN B 1 248 ? 33.344 4.336 19.141 1 86.88 248 GLN B CA 1
ATOM 5651 C C . GLN B 1 248 ? 33.781 4.148 17.703 1 86.88 248 GLN B C 1
ATOM 5653 O O . GLN B 1 248 ? 34.531 4.973 17.156 1 86.88 248 GLN B O 1
ATOM 5658 N N . ARG B 1 249 ? 33.312 3.045 17.047 1 87.44 249 ARG B N 1
ATOM 5659 C CA . ARG B 1 249 ? 33.656 2.805 15.656 1 87.44 249 ARG B CA 1
ATOM 5660 C C . ARG B 1 249 ? 32.812 3.668 14.719 1 87.44 249 ARG B C 1
ATOM 5662 O O . ARG B 1 249 ? 31.672 3.986 15.023 1 87.44 249 ARG B O 1
ATOM 5669 N N . SER B 1 250 ? 33.469 4.027 13.625 1 88.56 250 SER B N 1
ATOM 5670 C CA . SER B 1 250 ? 32.75 4.785 12.609 1 88.56 250 SER B CA 1
ATOM 5671 C C . SER B 1 250 ? 31.594 3.969 12.023 1 88.56 250 SER B C 1
ATOM 5673 O O . SER B 1 250 ? 31.734 2.766 11.797 1 88.56 250 SER B O 1
ATOM 5675 N N . CYS B 1 251 ? 30.5 4.551 12.008 1 93.31 251 CYS B N 1
ATOM 5676 C CA . CYS B 1 251 ? 29.344 3.926 11.383 1 93.31 251 CYS B CA 1
ATOM 5677 C C . CYS B 1 251 ? 29.172 4.379 9.938 1 93.31 251 CYS B C 1
ATOM 5679 O O . CYS B 1 251 ? 28.094 4.781 9.523 1 93.31 251 CYS B O 1
ATOM 5681 N N . ALA B 1 252 ? 30.188 4.211 9.086 1 91.94 252 ALA B N 1
ATOM 5682 C CA . ALA B 1 252 ? 30.25 4.773 7.738 1 91.94 252 ALA B CA 1
ATOM 5683 C C . ALA B 1 252 ? 29.297 4.043 6.793 1 91.94 252 ALA B C 1
ATOM 5685 O O . ALA B 1 252 ? 28.703 4.656 5.902 1 91.94 252 ALA B O 1
ATOM 5686 N N . THR B 1 253 ? 29.219 2.785 7.027 1 92.69 253 THR B N 1
ATOM 5687 C CA . THR B 1 253 ? 28.375 1.992 6.125 1 92.69 253 THR B CA 1
ATOM 5688 C C . THR B 1 253 ? 26.906 2.375 6.27 1 92.69 253 THR B C 1
ATOM 5690 O O . THR B 1 253 ? 26.219 2.607 5.273 1 92.69 253 THR B O 1
ATOM 5693 N N . VAL B 1 254 ? 26.484 2.518 7.52 1 95.19 254 VAL B N 1
ATOM 5694 C CA . VAL B 1 254 ? 25.094 2.875 7.785 1 95.19 254 VAL B CA 1
ATOM 5695 C C . VAL B 1 254 ? 24.812 4.285 7.266 1 95.19 254 VAL B C 1
ATOM 5697 O O . VAL B 1 254 ? 23.766 4.535 6.66 1 95.19 254 VAL B O 1
ATOM 5700 N N . LEU B 1 255 ? 25.703 5.137 7.449 1 94.19 255 LEU B N 1
ATOM 5701 C CA . LEU B 1 255 ? 25.547 6.52 7.016 1 94.19 255 LEU B CA 1
ATOM 5702 C C . LEU B 1 255 ? 25.484 6.609 5.496 1 94.19 255 LEU B C 1
ATOM 5704 O O . LEU B 1 255 ? 24.609 7.297 4.945 1 94.19 255 LEU B O 1
ATOM 5708 N N . ALA B 1 256 ? 26.344 5.867 4.836 1 93.88 256 ALA B N 1
ATOM 5709 C CA . ALA B 1 256 ? 26.359 5.867 3.377 1 93.88 256 ALA B CA 1
ATOM 5710 C C . ALA B 1 256 ? 25.062 5.285 2.816 1 93.88 256 ALA B C 1
ATOM 5712 O O . ALA B 1 256 ? 24.5 5.812 1.854 1 93.88 256 ALA B O 1
ATOM 5713 N N . PHE B 1 257 ? 24.641 4.246 3.445 1 95.38 257 PHE B N 1
ATOM 5714 C CA . PHE B 1 257 ? 23.406 3.605 3.021 1 95.38 257 PHE B CA 1
ATOM 5715 C C . PHE B 1 257 ? 22.219 4.562 3.162 1 95.38 257 PHE B C 1
ATOM 5717 O O . PHE B 1 257 ? 21.422 4.703 2.238 1 95.38 257 PHE B O 1
ATOM 5724 N N . CYS B 1 258 ? 22.125 5.211 4.305 1 95.44 258 CYS B N 1
ATOM 5725 C CA . CYS B 1 258 ? 21.016 6.121 4.574 1 95.44 258 CYS B CA 1
ATOM 5726 C C . CYS B 1 258 ? 21.078 7.328 3.646 1 95.44 258 CYS B C 1
ATOM 5728 O O . CYS B 1 258 ? 20.031 7.809 3.188 1 95.44 258 CYS B O 1
ATOM 5730 N N . LYS B 1 259 ? 22.25 7.82 3.355 1 92.62 259 LYS B N 1
ATOM 5731 C CA . LYS B 1 259 ? 22.406 8.961 2.461 1 92.62 259 LYS B CA 1
ATOM 5732 C C . LYS B 1 259 ? 21.938 8.617 1.046 1 92.62 259 LYS B C 1
ATOM 5734 O O . LYS B 1 259 ? 21.188 9.367 0.432 1 92.62 259 LYS B O 1
ATOM 5739 N N . GLU B 1 260 ? 22.375 7.488 0.547 1 94.56 260 GLU B N 1
ATOM 5740 C CA . GLU B 1 260 ? 22 7.059 -0.793 1 94.56 260 GLU B CA 1
ATOM 5741 C C . GLU B 1 260 ? 20.5 6.789 -0.876 1 94.56 260 GLU B C 1
ATOM 5743 O O . GLU B 1 260 ? 19.844 7.172 -1.85 1 94.56 260 GLU B O 1
ATOM 5748 N N . LEU B 1 261 ? 19.984 6.137 0.121 1 95.19 261 LEU B N 1
ATOM 5749 C CA . LEU B 1 261 ? 18.562 5.852 0.147 1 95.19 261 LEU B CA 1
ATOM 5750 C C . LEU B 1 261 ? 17.75 7.141 0.175 1 95.19 261 LEU B C 1
ATOM 5752 O O . LEU B 1 261 ? 16.719 7.25 -0.502 1 95.19 261 LEU B O 1
ATOM 5756 N N . ASN B 1 262 ? 18.188 8.109 0.968 1 91.06 262 ASN B N 1
ATOM 5757 C CA . ASN B 1 262 ? 17.531 9.414 1.029 1 91.06 262 ASN B CA 1
ATOM 5758 C C . ASN B 1 262 ? 17.453 10.07 -0.348 1 91.06 262 ASN B C 1
ATOM 5760 O O . ASN B 1 262 ? 16.406 10.578 -0.74 1 91.06 262 ASN B O 1
ATOM 5764 N N . GLU B 1 263 ? 18.516 9.984 -1.042 1 90.5 263 GLU B N 1
ATOM 5765 C CA . GLU B 1 263 ? 18.562 10.594 -2.367 1 90.5 263 GLU B CA 1
ATOM 5766 C C . GLU B 1 263 ? 17.641 9.867 -3.346 1 90.5 263 GLU B C 1
ATOM 5768 O O . GLU B 1 263 ? 16.984 10.5 -4.168 1 90.5 263 GLU B O 1
ATOM 5773 N N . ILE B 1 264 ? 17.672 8.586 -3.264 1 94.06 264 ILE B N 1
ATOM 5774 C CA . ILE B 1 264 ? 16.812 7.793 -4.141 1 94.06 264 ILE B CA 1
ATOM 5775 C C . ILE B 1 264 ? 15.352 8.117 -3.857 1 94.06 264 ILE B C 1
ATOM 5777 O O . ILE B 1 264 ? 14.562 8.32 -4.785 1 94.06 264 ILE B O 1
ATOM 5781 N N . LEU B 1 265 ? 14.969 8.148 -2.578 1 92.5 265 LEU B N 1
ATOM 5782 C CA . LEU B 1 265 ? 13.586 8.414 -2.193 1 92.5 265 LEU B CA 1
ATOM 5783 C C . LEU B 1 265 ? 13.164 9.812 -2.619 1 92.5 265 LEU B C 1
ATOM 5785 O O . LEU B 1 265 ? 12.031 10.023 -3.057 1 92.5 265 LEU B O 1
ATOM 5789 N N . LEU B 1 266 ? 14.07 10.758 -2.504 1 86.06 266 LEU B N 1
ATOM 5790 C CA . LEU B 1 266 ? 13.773 12.109 -2.963 1 86.06 266 LEU B CA 1
ATOM 5791 C C . LEU B 1 266 ? 13.578 12.133 -4.477 1 86.06 266 LEU B C 1
ATOM 5793 O O . LEU B 1 266 ? 12.727 12.867 -4.98 1 86.06 266 LEU B O 1
ATOM 5797 N N . ALA B 1 267 ? 14.359 11.367 -5.191 1 89.94 267 ALA B N 1
ATOM 5798 C CA . ALA B 1 267 ? 14.18 11.25 -6.637 1 89.94 267 ALA B CA 1
ATOM 5799 C C . ALA B 1 267 ? 12.82 10.648 -6.973 1 89.94 267 ALA B C 1
ATOM 5801 O O . ALA B 1 267 ? 12.18 11.047 -7.945 1 89.94 267 ALA B O 1
ATOM 5802 N N . CYS B 1 268 ? 12.438 9.625 -6.188 1 93.25 268 CYS B N 1
ATOM 5803 C CA . CYS B 1 268 ? 11.102 9.062 -6.355 1 93.25 268 CYS B CA 1
ATOM 5804 C C . CYS B 1 268 ? 10.031 10.148 -6.234 1 93.25 268 CYS B C 1
ATOM 5806 O O . CYS B 1 268 ? 9.141 10.234 -7.078 1 93.25 268 CYS B O 1
ATOM 5808 N N . ILE B 1 269 ? 10.172 10.945 -5.223 1 87.44 269 ILE B N 1
ATOM 5809 C CA . ILE B 1 269 ? 9.211 12.023 -4.973 1 87.44 269 ILE B CA 1
ATOM 5810 C C . ILE B 1 269 ? 9.195 12.984 -6.156 1 87.44 269 ILE B C 1
ATOM 5812 O O . ILE B 1 269 ? 8.133 13.43 -6.586 1 87.44 269 ILE B O 1
ATOM 5816 N N . GLY B 1 270 ? 10.344 13.312 -6.684 1 84.81 270 GLY B N 1
ATOM 5817 C CA . GLY B 1 270 ? 10.438 14.188 -7.844 1 84.81 270 GLY B CA 1
ATOM 5818 C C . GLY B 1 270 ? 9.633 13.68 -9.031 1 84.81 270 GLY B C 1
ATOM 5819 O O . GLY B 1 270 ? 8.992 14.469 -9.734 1 84.81 270 GLY B O 1
ATOM 5820 N N . ASN B 1 271 ? 9.617 12.445 -9.211 1 88.88 271 ASN B N 1
ATOM 5821 C CA . ASN B 1 271 ? 8.875 11.844 -10.32 1 88.88 271 ASN B CA 1
ATOM 5822 C C . ASN B 1 271 ? 7.367 11.898 -10.078 1 88.88 271 ASN B C 1
ATOM 5824 O O . ASN B 1 271 ? 6.594 12.086 -11.016 1 88.88 271 ASN B O 1
ATOM 5828 N N . VAL B 1 272 ? 7 11.734 -8.898 1 89.62 272 VAL B N 1
ATOM 5829 C CA . VAL B 1 272 ? 5.578 11.703 -8.578 1 89.62 272 VAL B CA 1
ATOM 5830 C C . VAL B 1 272 ? 5 13.117 -8.656 1 89.62 272 VAL B C 1
ATOM 5832 O O . VAL B 1 272 ? 3.879 13.312 -9.133 1 89.62 272 VAL B O 1
ATOM 5835 N N . ILE B 1 273 ? 5.785 14.117 -8.25 1 82.31 273 ILE B N 1
ATOM 5836 C CA . ILE B 1 273 ? 5.305 15.484 -8.133 1 82.31 273 ILE B CA 1
ATOM 5837 C C . ILE B 1 273 ? 5.023 16.062 -9.516 1 82.31 273 ILE B C 1
ATOM 5839 O O . ILE B 1 273 ? 4.242 17 -9.664 1 82.31 273 ILE B O 1
ATOM 5843 N N . LEU B 1 274 ? 5.535 15.406 -10.57 1 83.88 274 LEU B N 1
ATOM 5844 C CA . LEU B 1 274 ? 5.285 15.836 -11.938 1 83.88 274 LEU B CA 1
ATOM 5845 C C . LEU B 1 274 ? 3.812 15.672 -12.297 1 83.88 274 LEU B C 1
ATOM 5847 O O . LEU B 1 274 ? 3.307 16.375 -13.18 1 83.88 274 LEU B O 1
ATOM 5851 N N . CYS B 1 275 ? 3.162 14.875 -11.555 1 89 275 CYS B N 1
ATOM 5852 C CA . CYS B 1 275 ? 1.761 14.594 -11.844 1 89 275 CYS B CA 1
ATOM 5853 C C . CYS B 1 275 ? 0.845 15.453 -10.977 1 89 275 CYS B C 1
ATOM 5855 O O . CYS B 1 275 ? -0.377 15.297 -11.023 1 89 275 CYS B O 1
ATOM 5857 N N . THR B 1 276 ? 1.349 16.422 -10.273 1 84.94 276 THR B N 1
ATOM 5858 C CA . THR B 1 276 ? 0.629 17.172 -9.25 1 84.94 276 THR B CA 1
ATOM 5859 C C . THR B 1 276 ? -0.562 17.906 -9.859 1 84.94 276 THR B C 1
ATOM 5861 O O . THR B 1 276 ? -1.667 17.859 -9.312 1 84.94 276 THR B O 1
ATOM 5864 N N . PRO B 1 277 ? -0.406 18.562 -11.039 1 86 277 PRO B N 1
ATOM 5865 C CA . PRO B 1 277 ? -1.546 19.328 -11.547 1 86 277 PRO B CA 1
ATOM 5866 C C . PRO B 1 277 ? -2.766 18.469 -11.828 1 86 277 PRO B C 1
ATOM 5868 O O . PRO B 1 277 ? -3.889 18.828 -11.469 1 86 277 PRO B O 1
ATOM 5871 N N . ILE B 1 278 ? -2.557 17.328 -12.352 1 91.44 278 ILE B N 1
ATOM 5872 C CA . ILE B 1 278 ? -3.648 16.422 -12.641 1 91.44 278 ILE B CA 1
ATOM 5873 C C . ILE B 1 278 ? -4.203 15.836 -11.344 1 91.44 278 ILE B C 1
ATOM 5875 O O . ILE B 1 278 ? -5.418 15.68 -11.195 1 91.44 278 ILE B O 1
ATOM 5879 N N . ALA B 1 279 ? -3.27 15.539 -10.477 1 89.12 279 ALA B N 1
ATOM 5880 C CA . ALA B 1 279 ? -3.666 14.953 -9.203 1 89.12 279 ALA B CA 1
ATOM 5881 C C . ALA B 1 279 ? -4.555 15.906 -8.406 1 89.12 279 ALA B C 1
ATOM 5883 O O . ALA B 1 279 ? -5.574 15.5 -7.848 1 89.12 279 ALA B O 1
ATOM 5884 N N . VAL B 1 280 ? -4.168 17.125 -8.391 1 85.06 280 VAL B N 1
ATOM 5885 C CA . VAL B 1 280 ? -4.914 18.125 -7.648 1 85.06 280 VAL B CA 1
ATOM 5886 C C . VAL B 1 280 ? -6.297 18.312 -8.273 1 85.06 280 VAL B C 1
ATOM 5888 O O . VAL B 1 280 ? -7.305 18.359 -7.562 1 85.06 280 VAL B O 1
ATOM 5891 N N . ALA B 1 281 ? -6.344 18.391 -9.602 1 90.44 281 ALA B N 1
ATOM 5892 C CA . ALA B 1 281 ? -7.629 18.5 -10.281 1 90.44 281 ALA B CA 1
ATOM 5893 C C . ALA B 1 281 ? -8.531 17.312 -9.945 1 90.44 281 ALA B C 1
ATOM 5895 O O . ALA B 1 281 ? -9.719 17.5 -9.664 1 90.44 281 ALA B O 1
ATOM 5896 N N . SER B 1 282 ? -7.938 16.203 -9.984 1 91.62 282 SER B N 1
ATOM 5897 C CA . SER B 1 282 ? -8.664 14.961 -9.727 1 91.62 282 SER B CA 1
ATOM 5898 C C . SER B 1 282 ? -9.188 14.922 -8.289 1 91.62 282 SER B C 1
ATOM 5900 O O . SER B 1 282 ? -10.359 14.609 -8.062 1 91.62 282 SER B O 1
ATOM 5902 N N . LEU B 1 283 ? -8.406 15.258 -7.328 1 83.25 283 LEU B N 1
ATOM 5903 C CA . LEU B 1 283 ? -8.773 15.211 -5.918 1 83.25 283 LEU B CA 1
ATOM 5904 C C . LEU B 1 283 ? -9.859 16.234 -5.602 1 83.25 283 LEU B C 1
ATOM 5906 O O . LEU B 1 283 ? -10.82 15.922 -4.895 1 83.25 283 LEU B O 1
ATOM 5910 N N . VAL B 1 284 ? -9.695 17.391 -6.105 1 83.5 284 VAL B N 1
ATOM 5911 C CA . VAL B 1 284 ? -10.664 18.438 -5.852 1 83.5 284 VAL B CA 1
ATOM 5912 C C . VAL B 1 284 ? -12.008 18.078 -6.496 1 83.5 284 VAL B C 1
ATOM 5914 O O . VAL B 1 284 ? -13.055 18.203 -5.859 1 83.5 284 VAL B O 1
ATOM 5917 N N . ALA B 1 285 ? -11.93 17.578 -7.676 1 88.56 285 ALA B N 1
ATOM 5918 C CA . ALA B 1 285 ? -13.148 17.188 -8.375 1 88.56 285 ALA B CA 1
ATOM 5919 C C . ALA B 1 285 ? -13.859 16.047 -7.637 1 88.56 285 ALA B C 1
ATOM 5921 O O . ALA B 1 285 ? -15.078 16.047 -7.492 1 88.56 285 ALA B O 1
ATOM 5922 N N . GLY B 1 286 ? -13.102 15.117 -7.254 1 85.06 286 GLY B N 1
ATOM 5923 C CA . GLY B 1 286 ? -13.68 14 -6.5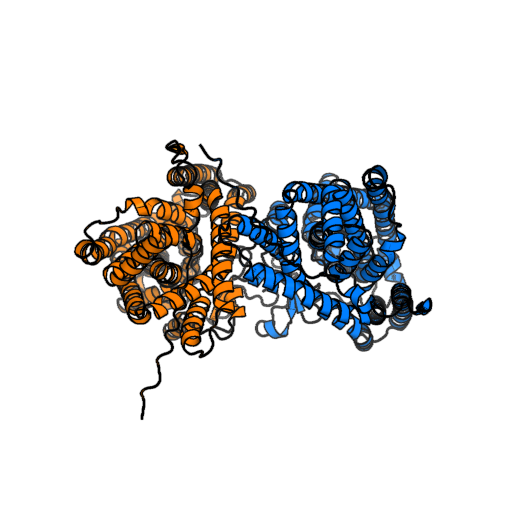23 1 85.06 286 GLY B CA 1
ATOM 5924 C C . GLY B 1 286 ? -14.32 14.406 -5.211 1 85.06 286 GLY B C 1
ATOM 5925 O O . GLY B 1 286 ? -15.398 13.914 -4.863 1 85.06 286 GLY B O 1
ATOM 5926 N N . GLY B 1 287 ? -13.711 15.242 -4.438 1 78.5 287 GLY B N 1
ATOM 5927 C CA . GLY B 1 287 ? -14.219 15.703 -3.158 1 78.5 287 GLY B CA 1
ATOM 5928 C C . GLY B 1 287 ? -15.523 16.469 -3.275 1 78.5 287 GLY B C 1
ATOM 5929 O O . GLY B 1 287 ? -16.453 16.25 -2.5 1 78.5 287 GLY B O 1
ATOM 5930 N N . LEU B 1 288 ? -15.617 17.328 -4.277 1 80.56 288 LEU B N 1
ATOM 5931 C CA . LEU B 1 288 ? -16.797 18.172 -4.457 1 80.56 288 LEU B CA 1
ATOM 5932 C C . LEU B 1 288 ? -17.875 17.422 -5.234 1 80.56 288 LEU B C 1
ATOM 5934 O O . LEU B 1 288 ? -19.062 17.766 -5.129 1 80.56 288 LEU B O 1
ATOM 5938 N N . GLY B 1 289 ? -17.453 16.453 -5.922 1 85 289 GLY B N 1
ATOM 5939 C CA . GLY B 1 289 ? -18.359 15.758 -6.805 1 85 289 GLY B CA 1
ATOM 5940 C C . GLY B 1 289 ? -19.375 14.898 -6.062 1 85 289 GLY B C 1
ATOM 5941 O O . GLY B 1 289 ? -20.422 14.555 -6.609 1 85 289 GLY B O 1
ATOM 5942 N N . THR B 1 290 ? -19.094 14.609 -4.883 1 77.44 290 THR B N 1
ATOM 5943 C CA . THR B 1 290 ? -20 13.75 -4.117 1 77.44 290 THR B CA 1
ATOM 5944 C C . THR B 1 290 ? -21.047 14.586 -3.398 1 77.44 290 THR B C 1
ATOM 5946 O O . THR B 1 290 ? -21.969 14.039 -2.791 1 77.44 290 THR B O 1
ATOM 5949 N N . THR B 1 291 ? -20.953 15.891 -3.396 1 76.44 291 THR B N 1
ATOM 5950 C CA . THR B 1 291 ? -21.906 16.781 -2.752 1 76.44 291 THR B CA 1
ATOM 5951 C C . THR B 1 291 ? -23 17.203 -3.727 1 76.44 291 THR B C 1
ATOM 5953 O O . THR B 1 291 ? -22.734 17.875 -4.723 1 76.44 291 THR B O 1
ATOM 5956 N N . ASN B 1 292 ? -24.172 16.734 -3.422 1 75.38 292 ASN B N 1
ATOM 5957 C CA . ASN B 1 292 ? -25.266 17.031 -4.344 1 75.38 292 ASN B CA 1
ATOM 5958 C C . ASN B 1 292 ? -26.047 18.266 -3.92 1 75.38 292 ASN B C 1
ATOM 5960 O O . ASN B 1 292 ? -26.672 18.922 -4.75 1 75.38 292 ASN B O 1
ATOM 5964 N N . ASP B 1 293 ? -26.109 18.516 -2.582 1 76.38 293 ASP B N 1
ATOM 5965 C CA . ASP B 1 293 ? -26.906 19.656 -2.104 1 76.38 293 ASP B CA 1
ATOM 5966 C C . ASP B 1 293 ? -26 20.703 -1.439 1 76.38 293 ASP B C 1
ATOM 5968 O O . ASP B 1 293 ? -25.953 20.781 -0.211 1 76.38 293 ASP B O 1
ATOM 5972 N N . PHE B 1 294 ? -25.469 21.578 -2.287 1 77.62 294 PHE B N 1
ATOM 5973 C CA . PHE B 1 294 ? -24.547 22.609 -1.814 1 77.62 294 PHE B CA 1
ATOM 5974 C C . PHE B 1 294 ? -25.281 23.641 -0.96 1 77.62 294 PHE B C 1
ATOM 5976 O O . PHE B 1 294 ? -24.719 24.188 -0.015 1 77.62 294 PHE B O 1
ATOM 5983 N N . THR B 1 295 ? -26.5 23.812 -1.179 1 78.5 295 THR B N 1
ATOM 5984 C CA . THR B 1 295 ? -27.281 24.797 -0.427 1 78.5 295 THR B CA 1
ATOM 5985 C C . THR B 1 295 ? -27.5 24.328 1.011 1 78.5 295 THR B C 1
ATOM 5987 O O . THR B 1 295 ? -27.312 25.094 1.953 1 78.5 295 THR B O 1
ATOM 5990 N N . ALA B 1 296 ? -27.844 23.094 1.131 1 74.75 296 ALA B N 1
ATOM 5991 C CA . ALA B 1 296 ? -28.047 22.531 2.469 1 74.75 296 ALA B CA 1
ATOM 5992 C C . ALA B 1 296 ? -26.75 22.5 3.252 1 74.75 296 ALA B C 1
ATOM 5994 O O . ALA B 1 296 ? -26.719 22.844 4.438 1 74.75 296 ALA B O 1
ATOM 5995 N N . VAL B 1 297 ? -25.75 22.219 2.525 1 76.56 297 VAL B N 1
ATOM 5996 C CA . VAL B 1 297 ? -24.453 22.094 3.191 1 76.56 297 VAL B CA 1
ATOM 5997 C C . VAL B 1 297 ? -23.953 23.469 3.613 1 76.56 297 VAL B C 1
ATOM 5999 O O . VAL B 1 297 ? -23.609 23.688 4.777 1 76.56 297 VAL B O 1
ATOM 6002 N N . PHE B 1 298 ? -24.047 24.406 2.75 1 80.69 298 PHE B N 1
ATOM 6003 C CA . PHE B 1 298 ? -23.547 25.75 3.061 1 80.69 298 PHE B CA 1
ATOM 6004 C C . PHE B 1 298 ? -24.453 26.453 4.055 1 80.69 298 PHE B C 1
ATOM 6006 O O . PHE B 1 298 ? -24 27.234 4.887 1 80.69 298 PHE B O 1
ATOM 6013 N N . GLY B 1 299 ? -25.719 26.141 4.027 1 79.06 299 GLY B N 1
ATOM 6014 C CA . GLY B 1 299 ? -26.656 26.719 4.988 1 79.06 299 GLY B CA 1
ATOM 6015 C C . GLY B 1 299 ? -26.406 26.266 6.414 1 79.06 299 GLY B C 1
ATOM 6016 O O . GLY B 1 299 ? -26.547 27.047 7.355 1 79.06 299 GLY B O 1
ATOM 6017 N N . ASN B 1 300 ? -25.953 25.156 6.535 1 78.06 300 ASN B N 1
ATOM 6018 C CA . ASN B 1 300 ? -25.75 24.594 7.867 1 78.06 300 ASN B CA 1
ATOM 6019 C C . ASN B 1 300 ? -24.328 24.844 8.367 1 78.06 300 ASN B C 1
ATOM 6021 O O . ASN B 1 300 ? -24.141 25.203 9.531 1 78.06 300 ASN B O 1
ATOM 6025 N N . VAL B 1 301 ? -23.391 24.734 7.41 1 86.44 301 VAL B N 1
ATOM 6026 C CA . VAL B 1 301 ? -22 24.766 7.848 1 86.44 301 VAL B CA 1
ATOM 6027 C C . VAL B 1 301 ? -21.375 26.094 7.457 1 86.44 301 VAL B C 1
ATOM 6029 O O . VAL B 1 301 ? -20.234 26.375 7.836 1 86.44 301 VAL B O 1
ATOM 6032 N N . GLY B 1 302 ? -22.047 26.938 6.832 1 89.12 302 GLY B N 1
ATOM 6033 C CA . GLY B 1 302 ? -21.484 28.156 6.27 1 89.12 302 GLY B CA 1
ATOM 6034 C C . GLY B 1 302 ? -20.844 29.047 7.312 1 89.12 302 GLY B C 1
ATOM 6035 O O . GLY B 1 302 ? -19.719 29.531 7.117 1 89.12 302 GLY B O 1
ATOM 6036 N N . ILE B 1 303 ? -21.578 29.281 8.406 1 91.56 303 ILE B N 1
ATOM 6037 C CA . ILE B 1 303 ? -21.062 30.172 9.438 1 91.56 303 ILE B CA 1
ATOM 6038 C C . ILE B 1 303 ? -19.828 29.547 10.078 1 91.56 303 ILE B C 1
ATOM 6040 O O . ILE B 1 303 ? -18.875 30.25 10.438 1 91.56 303 ILE B O 1
ATOM 6044 N N . PHE B 1 304 ? -19.812 28.297 10.227 1 93.06 304 PHE B N 1
ATOM 6045 C CA . PHE B 1 304 ? -18.641 27.578 10.695 1 93.06 304 PHE B CA 1
ATOM 6046 C C . PHE B 1 304 ? -17.453 27.828 9.773 1 93.06 304 PHE B C 1
ATOM 6048 O O . PHE B 1 304 ? -16.344 28.109 10.234 1 93.06 304 PHE B O 1
ATOM 6055 N N . LEU B 1 305 ? -17.703 27.75 8.477 1 93.81 305 LEU B N 1
ATOM 6056 C CA . LEU B 1 305 ? -16.641 27.953 7.488 1 93.81 305 LEU B CA 1
ATOM 6057 C C . LEU B 1 305 ? -16.078 29.359 7.578 1 93.81 305 LEU B C 1
ATOM 6059 O O . LEU B 1 305 ? -14.867 29.562 7.441 1 93.81 305 LEU B O 1
ATOM 6063 N N . VAL B 1 306 ? -16.906 30.266 7.809 1 93.81 306 VAL B N 1
ATOM 6064 C CA . VAL B 1 306 ? -16.484 31.656 7.93 1 93.81 306 VAL B CA 1
ATOM 6065 C C . VAL B 1 306 ? -15.617 31.812 9.18 1 93.81 306 VAL B C 1
ATOM 6067 O O . VAL B 1 306 ? -14.539 32.406 9.125 1 93.81 306 VAL B O 1
ATOM 6070 N N . ALA B 1 307 ? -16.078 31.328 10.352 1 95.44 307 ALA B N 1
ATOM 6071 C CA . ALA B 1 307 ? -15.312 31.406 11.594 1 95.44 307 ALA B CA 1
ATOM 6072 C C . ALA B 1 307 ? -13.945 30.75 11.445 1 95.44 307 ALA B C 1
ATOM 6074 O O . ALA B 1 307 ? -12.93 31.3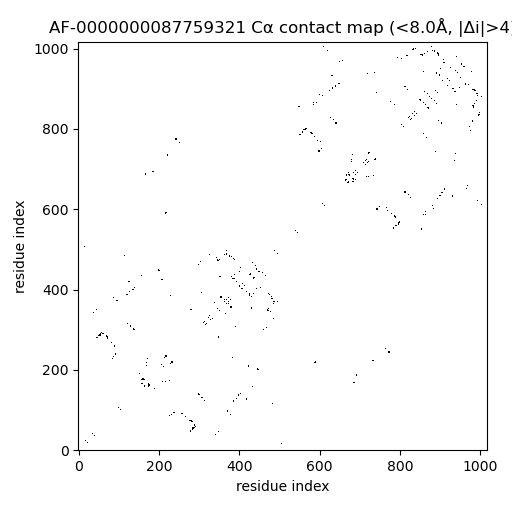28 11.812 1 95.44 307 ALA B O 1
ATOM 6075 N N . PHE B 1 308 ? -13.938 29.594 10.891 1 96.62 308 PHE B N 1
ATOM 6076 C CA . PHE B 1 308 ? -12.711 28.828 10.664 1 96.62 308 PHE B CA 1
ATOM 6077 C C . PHE B 1 308 ? -11.789 29.578 9.711 1 96.62 308 PHE B C 1
ATOM 6079 O O . PHE B 1 308 ? -10.586 29.703 9.977 1 96.62 308 PHE B O 1
ATOM 6086 N N . GLY B 1 309 ? -12.336 30.016 8.578 1 96.88 309 GLY B N 1
ATOM 6087 C CA . GLY B 1 309 ? -11.547 30.734 7.594 1 96.88 309 GLY B CA 1
ATOM 6088 C C . GLY B 1 309 ? -10.891 31.984 8.156 1 96.88 309 GLY B C 1
ATOM 6089 O O . GLY B 1 309 ? -9.711 32.25 7.902 1 96.88 309 GLY B O 1
ATOM 6090 N N . LEU B 1 310 ? -11.625 32.719 8.914 1 97.06 310 LEU B N 1
ATOM 6091 C CA . LEU B 1 310 ? -11.078 33.906 9.531 1 97.06 310 LEU B CA 1
ATOM 6092 C C . LEU B 1 310 ? -9.977 33.562 10.523 1 97.06 310 LEU B C 1
ATOM 6094 O O . LEU B 1 310 ? -8.961 34.281 10.609 1 97.06 310 LEU B O 1
ATOM 6098 N N . ALA B 1 311 ? -10.203 32.562 11.289 1 98.12 311 ALA B N 1
ATOM 6099 C CA . ALA B 1 311 ? -9.18 32.125 12.234 1 98.12 311 ALA B CA 1
ATOM 6100 C C . ALA B 1 311 ? -7.887 31.75 11.516 1 98.12 311 ALA B C 1
ATOM 6102 O O . ALA B 1 311 ? -6.797 32.094 11.961 1 98.12 311 ALA B O 1
ATOM 6103 N N . ILE B 1 312 ? -8 31.047 10.414 1 98 312 ILE B N 1
ATOM 6104 C CA . ILE B 1 312 ? -6.848 30.609 9.625 1 98 312 ILE B CA 1
ATOM 6105 C C . ILE B 1 312 ? -6.102 31.844 9.102 1 98 312 ILE B C 1
ATOM 6107 O O . ILE B 1 312 ? -4.871 31.906 9.164 1 98 312 ILE B O 1
ATOM 6111 N N . ILE B 1 313 ? -6.848 32.781 8.602 1 97.06 313 ILE B N 1
ATOM 6112 C CA . ILE B 1 313 ? -6.258 34 8.016 1 97.06 313 ILE B CA 1
ATOM 6113 C C . ILE B 1 313 ? -5.555 34.812 9.102 1 97.06 313 ILE B C 1
ATOM 6115 O O . ILE B 1 313 ? -4.414 35.219 8.914 1 97.06 313 ILE B O 1
ATOM 6119 N N . VAL B 1 314 ? -6.184 34.969 10.211 1 97.5 314 VAL B N 1
ATOM 6120 C CA . VAL B 1 314 ? -5.629 35.781 11.289 1 97.5 314 VAL B CA 1
ATOM 6121 C C . VAL B 1 314 ? -4.379 35.094 11.859 1 97.5 314 VAL B C 1
ATOM 6123 O O . VAL B 1 314 ? -3.375 35.781 12.125 1 97.5 314 VAL B O 1
ATOM 6126 N N . HIS B 1 315 ? -4.414 33.844 12.023 1 98.12 315 HIS B N 1
ATOM 6127 C CA . HIS B 1 315 ? -3.244 33.156 12.547 1 98.12 315 HIS B CA 1
ATOM 6128 C C . HIS B 1 315 ? -2.115 33.125 11.523 1 98.12 315 HIS B C 1
ATOM 6130 O O . HIS B 1 315 ? -0.95 33.312 11.867 1 98.12 315 HIS B O 1
ATOM 6136 N N . GLY B 1 316 ? -2.449 32.844 10.297 1 96.88 316 GLY B N 1
ATOM 6137 C CA . GLY B 1 316 ? -1.453 32.75 9.242 1 96.88 316 GLY B CA 1
ATOM 6138 C C . GLY B 1 316 ? -0.751 34.062 8.945 1 96.88 316 GLY B C 1
ATOM 6139 O O . GLY B 1 316 ? 0.48 34.125 8.914 1 96.88 316 GLY B O 1
ATOM 6140 N N . LEU B 1 317 ? -1.502 35.094 8.766 1 94.5 317 LEU B N 1
ATOM 6141 C CA . LEU B 1 317 ? -0.942 36.406 8.391 1 94.5 317 LEU B CA 1
ATOM 6142 C C . LEU B 1 317 ? -0.619 37.219 9.633 1 94.5 317 LEU B C 1
ATOM 6144 O O . LEU B 1 317 ? 0.304 38.031 9.617 1 94.5 317 LEU B O 1
ATOM 6148 N N . GLY B 1 318 ? -1.382 37.062 10.641 1 95.19 318 GLY B N 1
ATOM 6149 C CA . GLY B 1 318 ? -1.178 37.844 11.859 1 95.19 318 GLY B CA 1
ATOM 6150 C C . GLY B 1 318 ? -0.143 37.219 12.789 1 95.19 318 GLY B C 1
ATOM 6151 O O . GLY B 1 318 ? 1.022 37.625 12.773 1 95.19 318 GLY B O 1
ATOM 6152 N N . THR B 1 319 ? -0.519 36.156 13.43 1 96.44 319 THR B N 1
ATOM 6153 C CA . THR B 1 319 ? 0.336 35.562 14.445 1 96.44 319 THR B CA 1
ATOM 6154 C C . THR B 1 319 ? 1.651 35.062 13.836 1 96.44 319 THR B C 1
ATOM 6156 O O . THR B 1 319 ? 2.729 35.406 14.32 1 96.44 319 THR B O 1
ATOM 6159 N N . LEU B 1 320 ? 1.569 34.25 12.836 1 96.5 320 LEU B N 1
ATOM 6160 C CA . LEU B 1 320 ? 2.777 33.719 12.219 1 96.5 320 LEU B CA 1
ATOM 6161 C C . LEU B 1 320 ? 3.545 34.812 11.477 1 96.5 320 LEU B C 1
ATOM 6163 O O . LEU B 1 320 ? 4.777 34.781 11.43 1 96.5 320 LEU B O 1
ATOM 6167 N N . GLY B 1 321 ? 2.768 35.75 10.883 1 93.31 321 GLY B N 1
ATOM 6168 C CA . GLY B 1 321 ? 3.424 36.906 10.258 1 93.31 321 GLY B CA 1
ATOM 6169 C C . GLY B 1 321 ? 4.223 37.75 11.234 1 93.31 321 GLY B C 1
ATOM 6170 O O . GLY B 1 321 ? 5.359 38.125 10.953 1 93.31 321 GLY B O 1
ATOM 6171 N N . VAL B 1 322 ? 3.65 37.969 12.344 1 93.69 322 VAL B N 1
ATOM 6172 C CA . VAL B 1 322 ? 4.312 38.75 13.383 1 93.69 322 VAL B CA 1
ATOM 6173 C C . VAL B 1 322 ? 5.531 38 13.906 1 93.69 322 VAL B C 1
ATOM 6175 O O . VAL B 1 322 ? 6.598 38.594 14.102 1 93.69 322 VAL B O 1
ATOM 6178 N N . LEU B 1 323 ? 5.383 36.75 14.102 1 93.81 323 LEU B N 1
ATOM 6179 C CA . LEU B 1 323 ? 6.492 35.906 14.562 1 93.81 323 LEU B CA 1
ATOM 6180 C C . LEU B 1 323 ? 7.645 35.938 13.562 1 93.81 323 LEU B C 1
ATOM 6182 O O . LEU B 1 323 ? 8.805 36.094 13.945 1 93.81 323 LEU B O 1
ATOM 6186 N N . TYR B 1 324 ? 7.301 35.75 12.312 1 92.69 324 TYR B N 1
ATOM 6187 C CA . TYR B 1 324 ? 8.289 35.75 11.242 1 92.69 324 TYR B CA 1
ATOM 6188 C C . TYR B 1 324 ? 9.023 37.094 11.203 1 92.69 324 TYR B C 1
ATOM 6190 O O . TYR B 1 324 ? 10.25 37.156 11.094 1 92.69 324 TYR B O 1
ATOM 6198 N N . TYR B 1 325 ? 8.273 38.156 11.344 1 89.81 325 TYR B N 1
ATOM 6199 C CA . TYR B 1 325 ? 8.844 39.5 11.273 1 89.81 325 TYR B CA 1
ATOM 6200 C C . TYR B 1 325 ? 9.727 39.781 12.484 1 89.81 325 TYR B C 1
ATOM 6202 O O . TYR B 1 325 ? 10.812 40.344 12.359 1 89.81 325 TYR B O 1
ATOM 6210 N N . LEU B 1 326 ? 9.336 39.406 13.617 1 90.44 326 LEU B N 1
ATOM 6211 C CA . LEU B 1 326 ? 10.047 39.719 14.859 1 90.44 326 LEU B CA 1
ATOM 6212 C C . LEU B 1 326 ? 11.359 38.938 14.93 1 90.44 326 LEU B C 1
ATOM 6214 O O . LEU B 1 326 ? 12.359 39.438 15.438 1 90.44 326 LEU B O 1
ATOM 6218 N N . ILE B 1 327 ? 11.383 37.781 14.391 1 90.06 327 ILE B N 1
ATOM 6219 C CA . ILE B 1 327 ? 12.547 36.906 14.594 1 90.06 327 ILE B CA 1
ATOM 6220 C C . ILE B 1 327 ? 13.43 36.938 13.344 1 90.06 327 ILE B C 1
ATOM 6222 O O . ILE B 1 327 ? 14.648 37.125 13.445 1 90.06 327 ILE B O 1
ATOM 6226 N N . VAL B 1 328 ? 12.914 36.812 12.219 1 86.12 328 VAL B N 1
ATOM 6227 C CA . VAL B 1 328 ? 13.68 36.656 10.984 1 86.12 328 VAL B CA 1
ATOM 6228 C C . VAL B 1 328 ? 14.117 38.031 10.484 1 86.12 328 VAL B C 1
ATOM 6230 O O . VAL B 1 328 ? 15.258 38.219 10.062 1 86.12 328 VAL B O 1
ATOM 6233 N N . SER B 1 329 ? 13.25 39.031 10.359 1 75.75 329 SER B N 1
ATOM 6234 C CA . SER B 1 329 ? 13.586 40.344 9.828 1 75.75 329 SER B CA 1
ATOM 6235 C C . SER B 1 329 ? 14.617 41.062 10.703 1 75.75 329 SER B C 1
ATOM 6237 O O . SER B 1 329 ? 15.422 41.844 10.211 1 75.75 329 SER B O 1
ATOM 6239 N N . ARG B 1 330 ? 14.609 40.719 11.82 1 65.56 330 ARG B N 1
ATOM 6240 C CA . ARG B 1 330 ? 15.57 41.344 12.727 1 65.56 330 ARG B CA 1
ATOM 6241 C C . ARG B 1 330 ? 16.984 40.812 12.484 1 65.56 330 ARG B C 1
ATOM 6243 O O . ARG B 1 330 ? 17.953 41.5 12.727 1 65.56 330 ARG B O 1
ATOM 6250 N N . ASN B 1 331 ? 16.938 39.625 11.984 1 62.41 331 ASN B N 1
ATOM 6251 C CA . ASN B 1 331 ? 18.25 39 11.922 1 62.41 331 ASN B CA 1
ATOM 6252 C C . ASN B 1 331 ? 18.75 38.875 10.492 1 62.41 331 ASN B C 1
ATOM 6254 O O . ASN B 1 331 ? 19.922 38.625 10.258 1 62.41 331 ASN B O 1
ATOM 6258 N N . THR B 1 332 ? 17.844 38.75 9.516 1 61.41 332 THR B N 1
ATOM 6259 C CA . THR B 1 332 ? 18.312 38.562 8.148 1 61.41 332 THR B CA 1
ATOM 6260 C C . THR B 1 332 ? 17.828 39.719 7.254 1 61.41 332 THR B C 1
ATOM 6262 O O . THR B 1 332 ? 16.75 40.281 7.469 1 61.41 332 THR B O 1
ATOM 6265 N N . LYS B 1 333 ? 18.766 40.531 6.617 1 55.22 333 LYS B N 1
ATOM 6266 C CA . LYS B 1 333 ? 18.531 41.656 5.73 1 55.22 333 LYS B CA 1
ATOM 6267 C C . LYS B 1 333 ? 17.547 41.281 4.621 1 55.22 333 LYS B C 1
ATOM 6269 O O . LYS B 1 333 ? 17.016 42.156 3.945 1 55.22 333 LYS B O 1
ATOM 6274 N N . LYS B 1 334 ? 17.422 39.969 4.199 1 57.09 334 LYS B N 1
ATOM 6275 C CA . LYS B 1 334 ? 16.609 39.625 3.031 1 57.09 334 LYS B CA 1
ATOM 6276 C C . LYS B 1 334 ? 15.398 38.781 3.43 1 57.09 334 LYS B C 1
ATOM 6278 O O . LYS B 1 334 ? 15.523 37.594 3.756 1 57.09 334 LYS B O 1
ATOM 6283 N N . ALA B 1 335 ? 14.359 39.531 3.768 1 61.53 335 ALA B N 1
ATOM 6284 C CA . ALA B 1 335 ? 13.109 38.844 4.082 1 61.53 335 ALA B CA 1
ATOM 6285 C C . ALA B 1 335 ? 12.594 38.062 2.879 1 61.53 335 ALA B C 1
ATOM 6287 O O . ALA B 1 335 ? 12.57 38.562 1.758 1 61.53 335 ALA B O 1
ATOM 6288 N N . THR B 1 336 ? 12.555 36.688 2.945 1 64.5 336 THR B N 1
ATOM 6289 C CA . THR B 1 336 ? 11.984 35.844 1.894 1 64.5 336 THR B CA 1
ATOM 6290 C C . THR B 1 336 ? 10.531 36.219 1.634 1 64.5 336 THR B C 1
ATOM 6292 O O . THR B 1 336 ? 9.75 36.375 2.572 1 64.5 336 THR B O 1
ATOM 6295 N N . SER B 1 337 ? 10.242 36.531 0.428 1 67.5 337 SER B N 1
ATOM 6296 C CA . SER B 1 337 ? 8.875 36.844 0.03 1 67.5 337 SER B CA 1
ATOM 6297 C C . SER B 1 337 ? 7.969 35.625 0.203 1 67.5 337 SER B C 1
ATOM 6299 O O . SER B 1 337 ? 8.344 34.5 -0.153 1 67.5 337 SER B O 1
ATOM 6301 N N . TRP B 1 338 ? 6.863 35.875 0.859 1 81.69 338 TRP B N 1
ATOM 6302 C CA . TRP B 1 338 ? 5.828 34.875 1.01 1 81.69 338 TRP B CA 1
ATOM 6303 C C . TRP B 1 338 ? 5.496 34.219 -0.333 1 81.69 338 TRP B C 1
ATOM 6305 O O . TRP B 1 338 ? 4.953 33.125 -0.381 1 81.69 338 TRP B O 1
ATOM 6315 N N . LYS B 1 339 ? 5.875 34.875 -1.363 1 83.12 339 LYS B N 1
ATOM 6316 C CA . LYS B 1 339 ? 5.582 34.375 -2.701 1 83.12 339 LYS B CA 1
ATOM 6317 C C . LYS B 1 339 ? 6.34 33.094 -2.973 1 83.12 339 LYS B C 1
ATOM 6319 O O . LYS B 1 339 ? 5.883 32.25 -3.75 1 83.12 339 LYS B O 1
ATOM 6324 N N . GLU B 1 340 ? 7.414 32.969 -2.285 1 88.25 340 GLU B N 1
ATOM 6325 C CA . GLU B 1 340 ? 8.227 31.781 -2.484 1 88.25 340 GLU B CA 1
ATOM 6326 C C . GLU B 1 340 ? 7.574 30.562 -1.851 1 88.25 340 GLU B C 1
ATOM 6328 O O . GLU B 1 340 ? 7.949 29.422 -2.156 1 88.25 340 GLU B O 1
ATOM 6333 N N . PHE B 1 341 ? 6.582 30.891 -1.004 1 92.25 341 PHE B N 1
ATOM 6334 C CA . PHE B 1 341 ? 5.906 29.797 -0.322 1 92.25 341 PHE B CA 1
ATOM 6335 C C . PHE B 1 341 ? 4.715 29.312 -1.137 1 92.25 341 PHE B C 1
ATOM 6337 O O . PHE B 1 341 ? 4.141 28.266 -0.837 1 92.25 341 PHE B O 1
ATOM 6344 N N . PHE B 1 342 ? 4.363 29.953 -2.225 1 88.5 342 PHE B N 1
ATOM 6345 C CA . PHE B 1 342 ? 3.115 29.703 -2.938 1 88.5 342 PHE B CA 1
ATOM 6346 C C . PHE B 1 342 ? 3.09 28.297 -3.527 1 88.5 342 PHE B C 1
ATOM 6348 O O . PHE B 1 342 ? 2.07 27.609 -3.457 1 88.5 342 PHE B O 1
ATOM 6355 N N . PRO B 1 343 ? 4.176 27.812 -4.105 1 84.31 343 PRO B N 1
ATOM 6356 C CA . PRO B 1 343 ? 4.121 26.469 -4.66 1 84.31 343 PRO B CA 1
ATOM 6357 C C . PRO B 1 343 ? 3.73 25.422 -3.621 1 84.31 343 PRO B C 1
ATOM 6359 O O . PRO B 1 343 ? 2.928 24.516 -3.908 1 84.31 343 PRO B O 1
ATOM 6362 N N . VAL B 1 344 ? 4.254 25.625 -2.432 1 91 344 VAL B N 1
ATOM 6363 C CA . VAL B 1 344 ? 3.947 24.672 -1.373 1 91 344 VAL B CA 1
ATOM 6364 C C . VAL B 1 344 ? 2.498 24.844 -0.923 1 91 344 VAL B C 1
ATOM 6366 O O . VAL B 1 344 ? 1.812 23.859 -0.631 1 91 344 VAL B O 1
ATOM 6369 N N . HIS B 1 345 ? 2.049 26.062 -0.891 1 93.25 345 HIS B N 1
ATOM 6370 C CA . HIS B 1 345 ? 0.676 26.344 -0.478 1 93.25 345 HIS B CA 1
ATOM 6371 C C . HIS B 1 345 ? -0.324 25.703 -1.444 1 93.25 345 HIS B C 1
ATOM 6373 O O . HIS B 1 345 ? -1.293 25.078 -1.018 1 93.25 345 HIS B O 1
ATOM 6379 N N . PHE B 1 346 ? -0.087 25.812 -2.668 1 86.38 346 PHE B N 1
ATOM 6380 C CA . PHE B 1 346 ? -1.001 25.266 -3.67 1 86.38 346 PHE B CA 1
ATOM 6381 C C . PHE B 1 346 ? -0.967 23.75 -3.668 1 86.38 346 PHE B C 1
ATOM 6383 O O . PHE B 1 346 ? -2.002 23.094 -3.834 1 86.38 346 PHE B O 1
ATOM 6390 N N . PHE B 1 347 ? 0.216 23.281 -3.465 1 86.62 347 PHE B N 1
ATOM 6391 C CA . PHE B 1 347 ? 0.333 21.828 -3.395 1 86.62 347 PHE B CA 1
ATOM 6392 C C . PHE B 1 347 ? -0.394 21.281 -2.172 1 86.62 347 PHE B C 1
ATOM 6394 O O . PHE B 1 347 ? -1.11 20.281 -2.262 1 86.62 347 PHE B O 1
ATOM 6401 N N . ALA B 1 348 ? -0.158 21.938 -1.09 1 92.75 348 ALA B N 1
ATOM 6402 C CA . ALA B 1 348 ? -0.826 21.547 0.15 1 92.75 348 ALA B CA 1
ATOM 6403 C C . ALA B 1 348 ? -2.344 21.625 0.001 1 92.75 348 ALA B C 1
ATOM 6405 O O . ALA B 1 348 ? -3.062 20.734 0.47 1 92.75 348 ALA B O 1
ATOM 6406 N N . PHE B 1 349 ? -2.768 22.641 -0.592 1 90.31 349 PHE B N 1
ATOM 6407 C CA . PHE B 1 349 ? -4.195 22.797 -0.853 1 90.31 349 PHE B CA 1
ATOM 6408 C C . PHE B 1 349 ? -4.711 21.656 -1.725 1 90.31 349 PHE B C 1
ATOM 6410 O O . PHE B 1 349 ? -5.828 21.172 -1.525 1 90.31 349 PHE B O 1
ATOM 6417 N N . GLY B 1 350 ? -3.984 21.281 -2.6 1 83 350 GLY B N 1
ATOM 6418 C CA . GLY B 1 350 ? -4.387 20.234 -3.537 1 83 350 GLY B CA 1
ATOM 6419 C C . GLY B 1 350 ? -4.434 18.859 -2.916 1 83 350 GLY B C 1
ATOM 6420 O O . GLY B 1 350 ? -5.352 18.078 -3.184 1 83 350 GLY B O 1
ATOM 6421 N N . CYS B 1 351 ? -3.486 18.516 -2.068 1 82.19 351 CYS B N 1
ATOM 6422 C CA . CYS B 1 351 ? -3.391 17.125 -1.624 1 82.19 351 CYS B CA 1
ATOM 6423 C C . CYS B 1 351 ? -3.953 16.969 -0.217 1 82.19 351 CYS B C 1
ATOM 6425 O O . CYS B 1 351 ? -4.215 15.852 0.226 1 82.19 351 CYS B O 1
ATOM 6427 N N . ALA B 1 352 ? -4.027 18.047 0.59 1 87.88 352 ALA B N 1
ATOM 6428 C CA . ALA B 1 352 ? -4.59 18.047 1.938 1 87.88 352 ALA B CA 1
ATOM 6429 C C . ALA B 1 352 ? -3.85 17.062 2.84 1 87.88 352 ALA B C 1
ATOM 6431 O O . ALA B 1 352 ? -4.473 16.312 3.592 1 87.88 352 ALA B O 1
ATOM 6432 N N . SER B 1 353 ? -2.52 17 2.717 1 86.25 353 SER B N 1
ATOM 6433 C CA . SER B 1 353 ? -1.662 16.141 3.531 1 86.25 353 SER B CA 1
ATOM 6434 C C . SER B 1 353 ? -0.311 16.797 3.791 1 86.25 353 SER B C 1
ATOM 6436 O O . SER B 1 353 ? 0.471 17.016 2.861 1 86.25 353 SER B O 1
ATOM 6438 N N . SER B 1 354 ? -0.087 17.047 5.035 1 91.06 354 SER B N 1
ATOM 6439 C CA . SER B 1 354 ? 1.205 17.641 5.379 1 91.06 354 SER B CA 1
ATOM 6440 C C . SER B 1 354 ? 2.344 16.656 5.102 1 91.06 354 SER B C 1
ATOM 6442 O O . SER B 1 354 ? 3.449 17.078 4.746 1 91.06 354 SER B O 1
ATOM 6444 N N . ALA B 1 355 ? 2.012 15.398 5.301 1 86.19 355 ALA B N 1
ATOM 6445 C CA . ALA B 1 355 ? 3.029 14.391 5.012 1 86.19 355 ALA B CA 1
ATOM 6446 C C . ALA B 1 355 ? 3.391 14.383 3.531 1 86.19 355 ALA B C 1
ATOM 6448 O O . ALA B 1 355 ? 4.57 14.328 3.174 1 86.19 355 ALA B O 1
ATOM 6449 N N . ALA B 1 356 ? 2.418 14.461 2.715 1 83.19 356 ALA B N 1
ATOM 6450 C CA . ALA B 1 356 ? 2.633 14.43 1.271 1 83.19 356 ALA B CA 1
ATOM 6451 C C . ALA B 1 356 ? 3.396 15.664 0.804 1 83.19 356 ALA B C 1
ATOM 6453 O O . ALA B 1 356 ? 4.051 15.641 -0.241 1 83.19 356 ALA B O 1
ATOM 6454 N N . THR B 1 357 ? 3.389 16.703 1.563 1 91.62 357 THR B N 1
ATOM 6455 C CA . THR B 1 357 ? 3.998 17.953 1.138 1 91.62 357 THR B CA 1
ATOM 6456 C C . THR B 1 357 ? 5.457 18.031 1.584 1 91.62 357 THR B C 1
ATOM 6458 O O . THR B 1 357 ? 6.188 18.938 1.192 1 91.62 357 THR B O 1
ATOM 6461 N N . ILE B 1 358 ? 5.891 17.094 2.357 1 90 358 ILE B N 1
ATOM 6462 C CA . ILE B 1 358 ? 7.203 17.156 2.984 1 90 358 ILE B CA 1
ATOM 6463 C C . ILE B 1 358 ? 8.266 17.438 1.925 1 90 358 ILE B C 1
ATOM 6465 O O . ILE B 1 358 ? 9.07 18.359 2.066 1 90 358 ILE B O 1
ATOM 6469 N N . PRO B 1 359 ? 8.25 16.75 0.816 1 85.19 359 PRO B N 1
ATOM 6470 C CA . PRO B 1 359 ? 9.328 16.984 -0.149 1 85.19 359 PRO B CA 1
ATOM 6471 C C . PRO B 1 359 ? 9.32 18.391 -0.716 1 85.19 359 PRO B C 1
ATOM 6473 O O . PRO B 1 359 ? 10.383 19.016 -0.838 1 85.19 359 PRO B O 1
ATOM 6476 N N . ILE B 1 360 ? 8.172 18.859 -1.02 1 87.38 360 ILE B N 1
ATOM 6477 C CA . ILE B 1 360 ? 8.086 20.203 -1.604 1 87.38 360 ILE B CA 1
ATOM 6478 C C . ILE B 1 360 ? 8.352 21.25 -0.53 1 87.38 360 ILE B C 1
ATOM 6480 O O . ILE B 1 360 ? 8.938 22.297 -0.811 1 87.38 360 ILE B O 1
ATOM 6484 N N . THR B 1 361 ? 7.902 20.969 0.634 1 93.81 361 THR B N 1
ATOM 6485 C CA . THR B 1 361 ? 8.172 21.875 1.737 1 93.81 361 THR B CA 1
ATOM 6486 C C . THR B 1 361 ? 9.664 21.938 2.041 1 93.81 361 THR B C 1
ATOM 6488 O O . THR B 1 361 ? 10.211 23.016 2.291 1 93.81 361 THR B O 1
ATOM 6491 N N . LEU B 1 362 ? 10.289 20.766 2.02 1 90.81 362 LEU B N 1
ATOM 6492 C CA . LEU B 1 362 ? 11.734 20.703 2.209 1 90.81 362 LEU B CA 1
ATOM 6493 C C . LEU B 1 362 ? 12.461 21.516 1.141 1 90.81 362 LEU B C 1
ATOM 6495 O O . LEU B 1 362 ? 13.336 22.312 1.456 1 90.81 362 LEU B O 1
ATOM 6499 N N . ASP B 1 363 ? 12.07 21.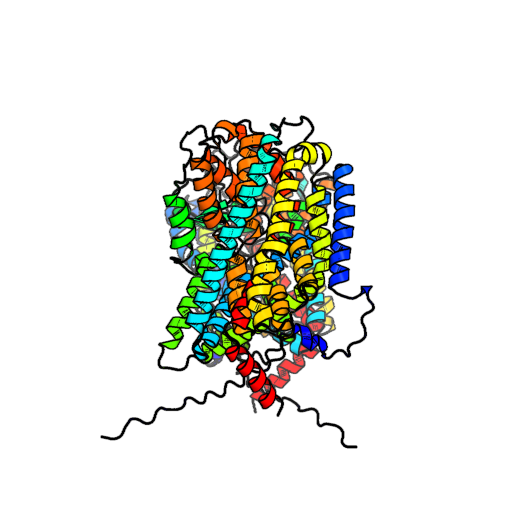281 -0.051 1 88.44 363 ASP B N 1
ATOM 6500 C CA . ASP B 1 363 ? 12.688 21.969 -1.18 1 88.44 363 ASP B CA 1
ATOM 6501 C C . ASP B 1 363 ? 12.508 23.484 -1.062 1 88.44 363 ASP B C 1
ATOM 6503 O O . ASP B 1 363 ? 13.445 24.25 -1.295 1 88.44 363 ASP B O 1
ATOM 6507 N N . THR B 1 364 ? 11.367 23.906 -0.73 1 91.44 364 THR B N 1
ATOM 6508 C CA . THR B 1 364 ? 11.07 25.328 -0.579 1 91.44 364 THR B CA 1
ATOM 6509 C C . THR B 1 364 ? 11.875 25.938 0.57 1 91.44 364 THR B C 1
ATOM 6511 O O . THR B 1 364 ? 12.398 27.047 0.455 1 91.44 364 THR B O 1
ATOM 6514 N N . ALA B 1 365 ? 11.953 25.219 1.643 1 93.31 365 ALA B N 1
ATOM 6515 C CA . ALA B 1 365 ? 12.734 25.688 2.781 1 93.31 365 ALA B CA 1
ATOM 6516 C C . ALA B 1 365 ? 14.195 25.906 2.393 1 93.31 365 ALA B C 1
ATOM 6518 O O . ALA B 1 365 ? 14.766 26.953 2.682 1 93.31 365 ALA B O 1
ATOM 6519 N N . VAL B 1 366 ? 14.719 24.969 1.71 1 89.19 366 VAL B N 1
ATOM 6520 C CA . VAL B 1 366 ? 16.125 25.062 1.32 1 89.19 366 VAL B CA 1
ATOM 6521 C C . VAL B 1 366 ? 16.312 26.172 0.302 1 89.19 366 VAL B C 1
ATOM 6523 O O . VAL B 1 366 ? 17.266 26.969 0.401 1 89.19 366 VAL B O 1
ATOM 6526 N N . LYS B 1 367 ? 15.414 26.297 -0.593 1 87.81 367 LYS B N 1
ATOM 6527 C CA . LYS B 1 367 ? 15.484 27.328 -1.619 1 87.81 367 LYS B CA 1
ATOM 6528 C C . LYS B 1 367 ? 15.367 28.719 -1.004 1 87.81 367 LYS B C 1
ATOM 6530 O O . LYS B 1 367 ? 15.852 29.703 -1.577 1 87.81 367 LYS B O 1
ATOM 6535 N N . THR B 1 368 ? 14.758 28.766 0.095 1 90.44 368 THR B N 1
ATOM 6536 C CA . THR B 1 368 ? 14.594 30.047 0.769 1 90.44 368 THR B CA 1
ATOM 6537 C C . THR B 1 368 ? 15.602 30.203 1.901 1 90.44 368 THR B C 1
ATOM 6539 O O . THR B 1 368 ? 15.328 30.859 2.904 1 90.44 368 THR B O 1
ATOM 6542 N N . ASN B 1 369 ? 16.641 29.391 1.822 1 87.62 369 ASN B N 1
ATOM 6543 C CA . ASN B 1 369 ? 17.875 29.609 2.578 1 87.62 369 ASN B CA 1
ATOM 6544 C C . ASN B 1 369 ? 17.797 28.969 3.963 1 87.62 369 ASN B C 1
ATOM 6546 O O . ASN B 1 369 ? 18.484 29.406 4.891 1 87.62 369 ASN B O 1
ATOM 6550 N N . VAL B 1 370 ? 17.016 28.094 4.203 1 91.19 370 VAL B N 1
ATOM 6551 C CA . VAL B 1 370 ? 17.062 27.25 5.398 1 91.19 370 VAL B CA 1
ATOM 6552 C C . VAL B 1 370 ? 18.062 26.109 5.184 1 91.19 370 VAL B C 1
ATOM 6554 O O . VAL B 1 370 ? 17.984 25.391 4.184 1 91.19 370 VAL B O 1
ATOM 6557 N N . PRO B 1 371 ? 19.016 26.016 6.074 1 90.06 371 PRO B N 1
ATOM 6558 C CA . PRO B 1 371 ? 19.953 24.906 5.922 1 90.06 371 PRO B CA 1
ATOM 6559 C C . PRO B 1 371 ? 19.266 23.547 5.871 1 90.06 371 PRO B C 1
ATOM 6561 O O . PRO B 1 371 ? 18.281 23.328 6.586 1 90.06 371 PRO B O 1
ATOM 6564 N N . SER B 1 372 ? 19.797 22.656 5.109 1 88.31 372 SER B N 1
ATOM 6565 C CA . SER B 1 372 ? 19.172 21.359 4.859 1 88.31 372 SER B CA 1
ATOM 6566 C C . SER B 1 372 ? 18.969 20.594 6.16 1 88.31 372 SER B C 1
ATOM 6568 O O . SER B 1 372 ? 17.969 19.891 6.312 1 88.31 372 SER B O 1
ATOM 6570 N N . SER B 1 373 ? 19.906 20.719 7.035 1 88.5 373 SER B N 1
ATOM 6571 C CA . SER B 1 373 ? 19.812 20 8.297 1 88.5 373 SER B CA 1
ATOM 6572 C C . SER B 1 373 ? 18.641 20.5 9.133 1 88.5 373 SER B C 1
ATOM 6574 O O . SER B 1 373 ? 17.859 19.719 9.68 1 88.5 373 SER B O 1
ATOM 6576 N N . ILE B 1 374 ? 18.516 21.828 9.164 1 92.25 374 ILE B N 1
ATOM 6577 C CA . ILE B 1 374 ? 17.406 22.422 9.906 1 92.25 374 ILE B CA 1
ATOM 6578 C C . ILE B 1 374 ? 16.094 22.141 9.188 1 92.25 374 ILE B C 1
ATOM 6580 O O . ILE B 1 374 ? 15.102 21.766 9.82 1 92.25 374 ILE B O 1
ATOM 6584 N N . ALA B 1 375 ? 16.094 22.312 7.898 1 93.38 375 ALA B N 1
ATOM 6585 C CA . ALA B 1 375 ? 14.906 22.031 7.102 1 93.38 375 ALA B CA 1
ATOM 6586 C C . ALA B 1 375 ? 14.445 20.594 7.297 1 93.38 375 ALA B C 1
ATOM 6588 O O . ALA B 1 375 ? 13.258 20.344 7.531 1 93.38 375 ALA B O 1
ATOM 6589 N N . GLY B 1 376 ? 15.383 19.703 7.188 1 90.5 376 GLY B N 1
ATOM 6590 C CA . GLY B 1 376 ? 15.062 18.297 7.359 1 90.5 376 GLY B CA 1
ATOM 6591 C C . GLY B 1 376 ? 14.438 17.984 8.703 1 90.5 376 GLY B C 1
ATOM 6592 O O . GLY B 1 376 ? 13.484 17.203 8.789 1 90.5 376 GLY B O 1
ATOM 6593 N N . PHE B 1 377 ? 14.938 18.625 9.648 1 90 377 PHE B N 1
ATOM 6594 C CA . PHE B 1 377 ? 14.469 18.375 11.008 1 90 377 PHE B CA 1
ATOM 6595 C C . PHE B 1 377 ? 13.125 19.062 11.242 1 90 377 PHE B C 1
ATOM 6597 O O . PHE B 1 377 ? 12.164 18.406 11.656 1 90 377 PHE B O 1
ATOM 6604 N N . VAL B 1 378 ? 13.008 20.312 10.938 1 94.69 378 VAL B N 1
ATOM 6605 C CA . VAL B 1 378 ? 11.844 21.125 11.273 1 94.69 378 VAL B CA 1
ATOM 6606 C C . VAL B 1 378 ? 10.648 20.703 10.414 1 94.69 378 VAL B C 1
ATOM 6608 O O . VAL B 1 378 ? 9.547 20.5 10.922 1 94.69 378 VAL B O 1
ATOM 6611 N N . VAL B 1 379 ? 10.828 20.5 9.117 1 94.81 379 VAL B N 1
ATOM 6612 C CA . VAL B 1 379 ? 9.742 20.203 8.18 1 94.81 379 VAL B CA 1
ATOM 6613 C C . VAL B 1 379 ? 9.203 18.797 8.438 1 94.81 379 VAL B C 1
ATOM 6615 O O . VAL B 1 379 ? 7.988 18.594 8.484 1 94.81 379 VAL B O 1
ATOM 6618 N N . THR B 1 380 ? 10.062 17.891 8.656 1 90 380 THR B N 1
ATOM 6619 C CA . THR B 1 380 ? 9.625 16.516 8.852 1 90 380 THR B CA 1
ATOM 6620 C C . THR B 1 380 ? 8.922 16.359 10.195 1 90 380 THR B C 1
ATOM 6622 O O . THR B 1 380 ? 7.863 15.727 10.273 1 90 380 THR B O 1
ATOM 6625 N N . LEU B 1 381 ? 9.477 16.938 11.203 1 90.94 381 LEU B N 1
ATOM 6626 C CA . LEU B 1 381 ? 8.836 16.891 12.516 1 90.94 381 LEU B CA 1
ATOM 6627 C C . LEU B 1 381 ? 7.535 17.688 12.508 1 90.94 381 LEU B C 1
ATOM 6629 O O . LEU B 1 381 ? 6.551 17.281 13.133 1 90.94 381 LEU B O 1
ATOM 6633 N N . GLY B 1 382 ? 7.578 18.766 11.906 1 94.88 382 GLY B N 1
ATOM 6634 C CA . GLY B 1 382 ? 6.426 19.656 11.875 1 94.88 382 GLY B CA 1
ATOM 6635 C C . GLY B 1 382 ? 5.23 19.062 11.156 1 94.88 382 GLY B C 1
ATOM 6636 O O . GLY B 1 382 ? 4.082 19.344 11.516 1 94.88 382 GLY B O 1
ATOM 6637 N N . ALA B 1 383 ? 5.469 18.25 10.148 1 91.06 383 ALA B N 1
ATOM 6638 C CA . ALA B 1 383 ? 4.387 17.625 9.391 1 91.06 383 ALA B CA 1
ATOM 6639 C C . ALA B 1 383 ? 3.49 16.781 10.297 1 91.06 383 ALA B C 1
ATOM 6641 O O . ALA B 1 383 ? 2.318 16.562 9.984 1 91.06 383 ALA B O 1
ATOM 6642 N N . THR B 1 384 ? 3.979 16.438 11.445 1 84 384 THR B N 1
ATOM 6643 C CA . THR B 1 384 ? 3.207 15.602 12.352 1 84 384 THR B CA 1
ATOM 6644 C C . THR B 1 384 ? 2.893 16.344 13.648 1 84 384 THR B C 1
ATOM 6646 O O . THR B 1 384 ? 1.761 16.312 14.133 1 84 384 THR B O 1
ATOM 6649 N N . LEU B 1 385 ? 3.816 17.062 14.18 1 89.38 385 LEU B N 1
ATOM 6650 C CA . LEU B 1 385 ? 3.699 17.594 15.531 1 89.38 385 LEU B CA 1
ATOM 6651 C C . LEU B 1 385 ? 3.244 19.047 15.508 1 89.38 385 LEU B C 1
ATOM 6653 O O . LEU B 1 385 ? 2.824 19.594 16.531 1 89.38 385 LEU B O 1
ATOM 6657 N N . HIS B 1 386 ? 3.312 19.688 14.422 1 94.94 386 HIS B N 1
ATOM 6658 C CA . HIS B 1 386 ? 3.09 21.141 14.344 1 94.94 386 HIS B CA 1
ATOM 6659 C C . HIS B 1 386 ? 1.979 21.469 13.359 1 94.94 386 HIS B C 1
ATOM 6661 O O . HIS B 1 386 ? 2.236 22.062 12.305 1 94.94 386 HIS B O 1
ATOM 6667 N N . MET B 1 387 ? 0.804 21.172 13.773 1 95.12 387 MET B N 1
ATOM 6668 C CA . MET B 1 387 ? -0.345 21.344 12.891 1 95.12 387 MET B CA 1
ATOM 6669 C C . MET B 1 387 ? -1.219 22.5 13.367 1 95.12 387 MET B C 1
ATOM 6671 O O . MET B 1 387 ? -2.314 22.281 13.891 1 95.12 387 MET B O 1
ATOM 6675 N N . ASN B 1 388 ? -0.815 23.672 13.023 1 98.12 388 ASN B N 1
ATOM 6676 C CA . ASN B 1 388 ? -1.513 24.875 13.469 1 98.12 388 ASN B CA 1
ATOM 6677 C C . ASN B 1 388 ? -2.928 24.938 12.906 1 98.12 388 ASN B C 1
ATOM 6679 O O . ASN B 1 388 ? -3.861 25.344 13.602 1 98.12 388 ASN B O 1
ATOM 6683 N N . GLY B 1 389 ? -3.027 24.594 11.641 1 98 389 GLY B N 1
ATOM 6684 C CA . GLY B 1 389 ? -4.359 24.594 11.055 1 98 389 GLY B CA 1
ATOM 6685 C C . GLY B 1 389 ? -5.305 23.625 11.75 1 98 389 GLY B C 1
ATOM 6686 O O . GLY B 1 389 ? -6.473 23.953 11.977 1 98 389 GLY B O 1
ATOM 6687 N N . THR B 1 390 ? -4.828 22.516 12.031 1 95.62 390 THR B N 1
ATOM 6688 C CA . THR B 1 390 ? -5.609 21.5 12.727 1 95.62 390 THR B CA 1
ATOM 6689 C C . THR B 1 390 ? -5.945 21.953 14.148 1 95.62 390 THR B C 1
ATOM 6691 O O . THR B 1 390 ? -7.039 21.688 14.648 1 95.62 390 THR B O 1
ATOM 6694 N N . ALA B 1 391 ? -5.008 22.594 14.758 1 97.5 391 ALA B N 1
ATOM 6695 C CA . ALA B 1 391 ? -5.215 23.125 16.094 1 97.5 391 ALA B CA 1
ATOM 6696 C C . ALA B 1 391 ? -6.352 24.156 16.109 1 97.5 391 ALA B C 1
ATOM 6698 O O . ALA B 1 391 ? -7.102 24.234 17.094 1 97.5 391 ALA B O 1
ATOM 6699 N N . ILE B 1 392 ? -6.484 24.922 15.102 1 98.25 392 ILE B N 1
ATOM 6700 C CA . ILE B 1 392 ? -7.574 25.875 14.961 1 98.25 392 ILE B CA 1
ATOM 6701 C C . ILE B 1 392 ? -8.883 25.141 14.68 1 98.25 392 ILE B C 1
ATOM 6703 O O . ILE B 1 392 ? -9.938 25.5 15.211 1 98.25 392 ILE B O 1
ATOM 6707 N N . TYR B 1 393 ? -8.812 24.109 13.922 1 97.38 393 TYR B N 1
ATOM 6708 C CA . TYR B 1 393 ? -9.969 23.359 13.43 1 97.38 393 TYR B CA 1
ATOM 6709 C C . TYR B 1 393 ? -10.727 22.719 14.578 1 97.38 393 TYR B C 1
ATOM 6711 O O . TYR B 1 393 ? -11.961 22.703 14.594 1 97.38 393 TYR B O 1
ATOM 6719 N N . PHE B 1 394 ? -10.062 22.156 15.539 1 95.38 394 PHE B N 1
ATOM 6720 C CA . PHE B 1 394 ? -10.695 21.312 16.562 1 95.38 394 PHE B CA 1
ATOM 6721 C C . PHE B 1 394 ? -11.68 22.125 17.391 1 95.38 394 PHE B C 1
ATOM 6723 O O . PHE B 1 394 ? -12.859 21.781 17.484 1 95.38 394 PHE B O 1
ATOM 6730 N N . PRO B 1 395 ? -11.289 23.234 18 1 96.5 395 PRO B N 1
ATOM 6731 C CA . PRO B 1 395 ? -12.305 23.984 18.734 1 96.5 395 PRO B CA 1
ATOM 6732 C C . PRO B 1 395 ? -13.453 24.453 17.844 1 96.5 395 PRO B C 1
ATOM 6734 O O . PRO B 1 395 ? -14.617 24.438 18.266 1 96.5 395 PRO B O 1
ATOM 6737 N N . CYS B 1 396 ? -13.18 24.828 16.609 1 96.38 396 CYS B N 1
ATOM 6738 C CA . CYS B 1 396 ? -14.219 25.281 15.688 1 96.38 396 CYS B CA 1
ATOM 6739 C C . CYS B 1 396 ? -15.188 24.156 15.359 1 96.38 396 CYS B C 1
ATOM 6741 O O . CYS B 1 396 ? -16.406 24.328 15.438 1 96.38 396 CYS B O 1
ATOM 6743 N N . ALA B 1 397 ? -14.688 23.031 15.016 1 94.88 397 ALA B N 1
ATOM 6744 C CA . ALA B 1 397 ? -15.5 21.891 14.594 1 94.88 397 ALA B CA 1
ATOM 6745 C C . ALA B 1 397 ? -16.297 21.312 15.766 1 94.88 397 ALA B C 1
ATOM 6747 O O . ALA B 1 397 ? -17.5 21.031 15.625 1 94.88 397 ALA B O 1
ATOM 6748 N N . VAL B 1 398 ? -15.656 21.188 16.906 1 93.56 398 VAL B N 1
ATOM 6749 C CA . VAL B 1 398 ? -16.297 20.594 18.078 1 93.56 398 VAL B CA 1
ATOM 6750 C C . VAL B 1 398 ? -17.438 21.484 18.562 1 93.56 398 VAL B C 1
ATOM 6752 O O . VAL B 1 398 ? -18.547 21.016 18.797 1 93.56 398 VAL B O 1
ATOM 6755 N N . VAL B 1 399 ? -17.266 22.719 18.672 1 95.25 399 VAL B N 1
ATOM 6756 C CA . VAL B 1 399 ? -18.281 23.656 19.125 1 95.25 399 VAL B CA 1
ATOM 6757 C C . VAL B 1 399 ? -19.406 23.719 18.094 1 95.25 399 VAL B C 1
ATOM 6759 O O . VAL B 1 399 ? -20.594 23.781 18.453 1 95.25 399 VAL B O 1
ATOM 6762 N N . TYR B 1 400 ? -19.078 23.719 16.844 1 94.56 400 TYR B N 1
ATOM 6763 C CA . TYR B 1 400 ? -20.109 23.688 15.82 1 94.56 400 TYR B CA 1
ATOM 6764 C C . TYR B 1 400 ? -21.016 22.469 15.992 1 94.56 400 TYR B C 1
ATOM 6766 O O . TYR B 1 400 ? -22.234 22.594 15.992 1 94.56 400 TYR B O 1
ATOM 6774 N N . VAL B 1 401 ? -20.406 21.328 16.109 1 90.12 401 VAL B N 1
ATOM 6775 C CA . VAL B 1 401 ? -21.188 20.094 16.203 1 90.12 401 VAL B CA 1
ATOM 6776 C C . VAL B 1 401 ? -22.078 20.156 17.453 1 90.12 401 VAL B C 1
ATOM 6778 O O . VAL B 1 401 ? -23.25 19.781 17.391 1 90.12 401 VAL B O 1
ATOM 6781 N N . ILE B 1 402 ? -21.547 20.641 18.531 1 91.12 402 ILE B N 1
ATOM 6782 C CA . ILE B 1 402 ? -22.297 20.734 19.781 1 91.12 402 ILE B CA 1
ATOM 6783 C C . ILE B 1 402 ? -23.469 21.703 19.609 1 91.12 402 ILE B C 1
ATOM 6785 O O . ILE B 1 402 ? -24.625 21.359 19.922 1 91.12 402 ILE B O 1
ATOM 6789 N N . CYS B 1 403 ? -23.219 22.828 19.016 1 93 403 CYS B N 1
ATOM 6790 C CA . CYS B 1 403 ? -24.234 23.844 18.859 1 93 403 CYS B CA 1
ATOM 6791 C C . CYS B 1 403 ? -25.266 23.438 17.812 1 93 403 CYS B C 1
ATOM 6793 O O . CYS B 1 403 ? -26.469 23.609 18.016 1 93 403 CYS B O 1
ATOM 6795 N N . ALA B 1 404 ? -24.797 22.906 16.797 1 90.75 404 ALA B N 1
ATOM 6796 C CA . ALA B 1 404 ? -25.688 22.5 15.703 1 90.75 404 ALA B CA 1
ATOM 6797 C C . ALA B 1 404 ? -26.531 21.297 16.125 1 90.75 404 ALA B C 1
ATOM 6799 O O . ALA B 1 404 ? -27.516 20.969 15.453 1 90.75 404 ALA B O 1
ATOM 6800 N N . SER B 1 405 ? -26.141 20.688 17.156 1 87.56 405 SER B N 1
ATOM 6801 C CA . SER B 1 405 ? -26.906 19.578 17.688 1 87.56 405 SER B CA 1
ATOM 6802 C C . SER B 1 405 ? -27.844 20.016 18.797 1 87.56 405 SER B C 1
ATOM 6804 O O . SER B 1 405 ? -28.531 19.203 19.406 1 87.56 405 SER B O 1
ATOM 6806 N N . GLY B 1 406 ? -27.812 21.25 19.141 1 87.88 406 GLY B N 1
ATOM 6807 C CA . GLY B 1 406 ? -28.672 21.781 20.188 1 87.88 406 GLY B CA 1
ATOM 6808 C C . GLY B 1 406 ? -28.141 21.531 21.578 1 87.88 406 GLY B C 1
ATOM 6809 O O . GLY B 1 406 ? -28.906 21.469 22.547 1 87.88 406 GLY B O 1
ATOM 6810 N N . LEU B 1 407 ? -26.875 21.391 21.719 1 90.06 407 LEU B N 1
ATOM 6811 C CA . LEU B 1 407 ? -26.281 21.031 23 1 90.06 407 LEU B CA 1
ATOM 6812 C C . LEU B 1 407 ? -25.438 22.172 23.547 1 90.06 407 LEU B C 1
ATOM 6814 O O . LEU B 1 407 ? -24.422 21.953 24.203 1 90.06 407 LEU B O 1
ATOM 6818 N N . GLN B 1 408 ? -25.766 23.328 23.266 1 89.44 408 GLN B N 1
ATOM 6819 C CA . GLN B 1 408 ? -24.969 24.5 23.625 1 89.44 408 GLN B CA 1
ATOM 6820 C C . GLN B 1 408 ? -24.844 24.625 25.141 1 89.44 408 GLN B C 1
ATOM 6822 O O . GLN B 1 408 ? -23.922 25.266 25.641 1 89.44 408 GLN B O 1
ATOM 6827 N N . GLU B 1 409 ? -25.688 24 25.906 1 87.81 409 GLU B N 1
ATOM 6828 C CA . GLU B 1 409 ? -25.672 24.078 27.359 1 87.81 409 GLU B CA 1
ATOM 6829 C C . GLU B 1 409 ? -24.406 23.438 27.938 1 87.81 409 GLU B C 1
ATOM 6831 O O . GLU B 1 409 ? -24 23.766 29.062 1 87.81 409 GLU B O 1
ATOM 6836 N N . HIS B 1 410 ? -23.797 22.641 27.188 1 89.31 410 HIS B N 1
ATOM 6837 C CA . HIS B 1 410 ? -22.625 21.922 27.656 1 89.31 410 HIS B CA 1
ATOM 6838 C C . HIS B 1 410 ? -21.359 22.766 27.5 1 89.31 410 HIS B C 1
ATOM 6840 O O . HIS B 1 410 ? -20.297 22.406 28 1 89.31 410 HIS B O 1
ATOM 6846 N N . LEU B 1 411 ? -21.5 23.906 26.875 1 92.56 411 LEU B N 1
ATOM 6847 C CA . LEU B 1 411 ? -20.344 24.75 26.625 1 92.56 411 LEU B CA 1
ATOM 6848 C C . LEU B 1 411 ? -20.156 25.781 27.719 1 92.56 411 LEU B C 1
ATOM 6850 O O . LEU B 1 411 ? -20.422 26.969 27.516 1 92.56 411 LEU B O 1
ATOM 6854 N N . ASP B 1 412 ? -19.625 25.344 28.844 1 91 412 ASP B N 1
ATOM 6855 C CA . ASP B 1 412 ? -19.25 26.219 29.938 1 91 412 ASP B CA 1
ATOM 6856 C C . ASP B 1 412 ? -17.75 26.531 29.922 1 91 412 ASP B C 1
ATOM 6858 O O . ASP B 1 412 ? -17.031 26.031 29.062 1 91 412 ASP B O 1
ATOM 6862 N N . PRO B 1 413 ? -17.297 27.391 30.797 1 90.94 413 PRO B N 1
ATOM 6863 C CA . PRO B 1 413 ? -15.891 27.781 30.781 1 90.94 413 PRO B CA 1
ATOM 6864 C C . PRO B 1 413 ? -14.953 26.594 30.969 1 90.94 413 PRO B C 1
ATOM 6866 O O . PRO B 1 413 ? -13.859 26.562 30.391 1 90.94 413 PRO B O 1
ATOM 6869 N N . VAL B 1 414 ? -15.312 25.672 31.75 1 90.69 414 VAL B N 1
ATOM 6870 C CA . VAL B 1 414 ? -14.5 24.484 31.984 1 90.69 414 VAL B CA 1
ATOM 6871 C C . VAL B 1 414 ? -14.422 23.656 30.703 1 90.69 414 VAL B C 1
ATOM 6873 O O . VAL B 1 414 ? -13.367 23.109 30.375 1 90.69 414 VAL B O 1
ATOM 6876 N N . ALA B 1 415 ? -15.523 23.578 30.047 1 90.56 415 ALA B N 1
ATOM 6877 C CA . ALA B 1 415 ? -15.555 22.859 28.766 1 90.56 415 ALA B CA 1
ATOM 6878 C C . ALA B 1 415 ? -14.594 23.484 27.766 1 90.56 415 ALA B C 1
ATOM 6880 O O . ALA B 1 415 ? -13.922 22.781 27.016 1 90.56 415 ALA B O 1
ATOM 6881 N N . TYR B 1 416 ? -14.547 24.781 27.75 1 93.38 416 TYR B N 1
ATOM 6882 C CA . TYR B 1 416 ? -13.664 25.469 26.828 1 93.38 416 TYR B CA 1
ATOM 6883 C C . TYR B 1 416 ? -12.203 25.25 27.188 1 93.38 416 TYR B C 1
ATOM 6885 O O . TYR B 1 416 ? -11.336 25.141 26.312 1 93.38 416 TYR B O 1
ATOM 6893 N N . LEU B 1 417 ? -11.906 25.234 28.438 1 91.81 417 LEU B N 1
ATOM 6894 C CA . LEU B 1 417 ? -10.555 24.938 28.875 1 91.81 417 LEU B CA 1
ATOM 6895 C C . LEU B 1 417 ? -10.148 23.516 28.469 1 91.81 417 LEU B C 1
ATOM 6897 O O . LEU B 1 417 ? -9.031 23.297 28.016 1 91.81 417 LEU B O 1
ATOM 6901 N N . LEU B 1 418 ? -11.07 22.641 28.734 1 89.94 418 LEU B N 1
ATOM 6902 C CA . LEU B 1 418 ? -10.844 21.266 28.328 1 89.94 418 LEU B CA 1
ATOM 6903 C C . LEU B 1 418 ? -10.617 21.172 26.812 1 89.94 418 LEU B C 1
ATOM 6905 O O . LEU B 1 418 ? -9.727 20.438 26.375 1 89.94 418 LEU B O 1
ATOM 6909 N N . LEU B 1 419 ? -11.43 21.844 26.125 1 92 419 LEU B N 1
ATOM 6910 C CA . LEU B 1 419 ? -11.305 21.844 24.656 1 92 419 LEU B CA 1
ATOM 6911 C C . LEU B 1 419 ? -9.961 22.422 24.234 1 92 419 LEU B C 1
ATOM 6913 O O . LEU B 1 419 ? -9.375 21.969 23.25 1 92 419 LEU B O 1
ATOM 6917 N N . CYS B 1 420 ? -9.516 23.375 24.922 1 93.75 420 CYS B N 1
ATOM 6918 C CA . CYS B 1 420 ? -8.203 23.953 24.641 1 93.75 420 CYS B CA 1
ATOM 6919 C C . CYS B 1 420 ? -7.105 22.906 24.781 1 93.75 420 CYS B C 1
ATOM 6921 O O . CYS B 1 420 ? -6.297 22.734 23.859 1 93.75 420 CYS B O 1
ATOM 6923 N N . ILE B 1 421 ? -7.098 22.188 25.812 1 90.75 421 ILE B N 1
ATOM 6924 C CA . ILE B 1 421 ? -6.0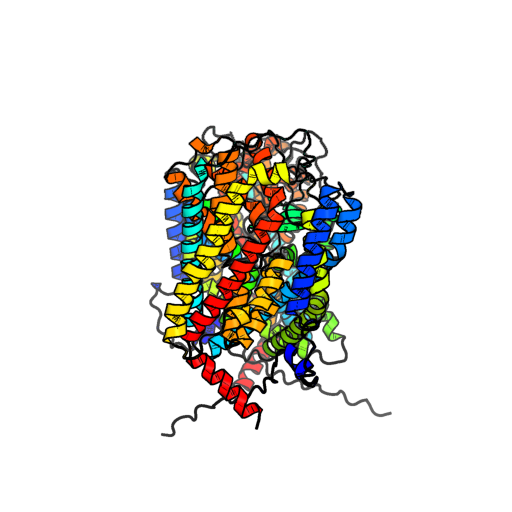78 21.188 26.078 1 90.75 421 ILE B CA 1
ATOM 6925 C C . ILE B 1 421 ? -6.199 20.047 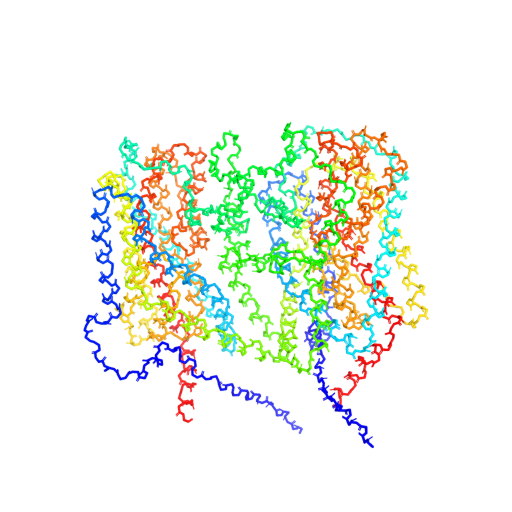25.078 1 90.75 421 ILE B C 1
ATOM 6927 O O . ILE B 1 421 ? -5.199 19.609 24.484 1 90.75 421 ILE B O 1
ATOM 6931 N N . LEU B 1 422 ? -7.426 19.625 24.875 1 89 422 LEU B N 1
ATOM 6932 C CA . LEU B 1 422 ? -7.672 18.547 23.922 1 89 422 LEU B CA 1
ATOM 6933 C C . LEU B 1 422 ? -7.207 18.938 22.531 1 89 422 LEU B C 1
ATOM 6935 O O . LEU B 1 422 ? -6.68 18.094 21.797 1 89 422 LEU B O 1
ATOM 6939 N N . SER B 1 423 ? -7.445 20.156 22.203 1 94.19 423 SER B N 1
ATOM 6940 C CA . SER B 1 423 ? -7.102 20.609 20.859 1 94.19 423 SER B CA 1
ATOM 6941 C C . SER B 1 423 ? -5.594 20.609 20.656 1 94.19 423 SER B C 1
ATOM 6943 O O . SER B 1 423 ? -5.113 20.203 19.578 1 94.19 423 SER B O 1
ATOM 6945 N N . VAL B 1 424 ? -4.848 21.031 21.609 1 91.69 424 VAL B N 1
ATOM 6946 C CA . VAL B 1 424 ? -3.395 21.062 21.5 1 91.69 424 VAL B CA 1
ATOM 6947 C C . VAL B 1 424 ? -2.85 19.641 21.375 1 91.69 424 VAL B C 1
ATOM 6949 O O . VAL B 1 424 ? -2.057 19.359 20.469 1 91.69 424 VAL B O 1
ATOM 6952 N N . VAL B 1 425 ? -3.338 18.812 22.156 1 85.06 425 VAL B N 1
ATOM 6953 C CA . VAL B 1 425 ? -2.852 17.438 22.188 1 85.06 425 VAL B CA 1
ATOM 6954 C C . VAL B 1 425 ? -3.289 16.688 20.922 1 85.06 425 VAL B C 1
ATOM 6956 O O . VAL B 1 425 ? -2.486 16 20.297 1 85.06 425 VAL B O 1
ATOM 6959 N N . SER B 1 426 ? -4.52 16.859 20.562 1 85.5 426 SER B N 1
ATOM 6960 C CA . SER B 1 426 ? -5.066 16.141 19.422 1 85.5 426 SER B CA 1
ATOM 6961 C C . SER B 1 426 ? -4.449 16.625 18.109 1 85.5 426 SER B C 1
ATOM 6963 O O . SER B 1 426 ? -4.293 15.844 17.172 1 85.5 426 SER B O 1
ATOM 6965 N N . ALA B 1 427 ? -4.121 17.906 18.078 1 91 427 ALA B N 1
ATOM 6966 C CA . ALA B 1 427 ? -3.459 18.406 16.875 1 91 427 ALA B CA 1
ATOM 6967 C C . ALA B 1 427 ? -2.127 17.703 16.641 1 91 427 ALA B C 1
ATOM 6969 O O . ALA B 1 427 ? -1.786 17.359 15.516 1 91 427 ALA B O 1
ATOM 6970 N N . ALA B 1 428 ? -1.455 17.453 17.688 1 85.31 428 ALA B N 1
ATOM 6971 C CA . ALA B 1 428 ? -0.162 16.781 17.609 1 85.31 428 ALA B CA 1
ATOM 6972 C C . ALA B 1 428 ? -0.337 15.297 17.297 1 85.31 428 ALA B C 1
ATOM 6974 O O . ALA B 1 428 ? 0.565 14.664 16.75 1 85.31 428 ALA B O 1
ATOM 6975 N N . ALA B 1 429 ? -1.478 14.789 17.594 1 74.06 429 ALA B N 1
ATOM 6976 C CA . ALA B 1 429 ? -1.733 13.359 17.438 1 74.06 429 ALA B CA 1
ATOM 6977 C C . ALA B 1 429 ? -2.391 13.062 16.094 1 74.06 429 ALA B C 1
ATOM 6979 O O . ALA B 1 429 ? -2.506 11.898 15.695 1 74.06 429 ALA B O 1
ATOM 6980 N N . THR B 1 430 ? -2.793 14.062 15.406 1 82 430 THR B N 1
ATOM 6981 C CA . THR B 1 430 ? -3.514 13.891 14.156 1 82 430 THR B CA 1
ATOM 6982 C C . THR B 1 430 ? -2.578 13.398 13.055 1 82 430 THR B C 1
ATOM 6984 O O . THR B 1 430 ? -1.466 13.906 12.906 1 82 430 THR B O 1
ATOM 6987 N N . ALA B 1 431 ? -3.037 12.375 12.422 1 73.88 431 ALA B N 1
ATOM 6988 C CA . ALA B 1 431 ? -2.285 11.883 11.266 1 73.88 431 ALA B CA 1
ATOM 6989 C C . ALA B 1 431 ? -2.232 12.93 10.156 1 73.88 431 ALA B C 1
ATOM 6991 O O . ALA B 1 431 ? -3.234 13.586 9.867 1 73.88 431 ALA B O 1
ATOM 6992 N N . PRO B 1 432 ? -1.079 13.102 9.578 1 85.06 432 PRO B N 1
ATOM 6993 C CA . PRO B 1 432 ? -0.946 14.125 8.539 1 85.06 432 PRO B CA 1
ATOM 6994 C C . PRO B 1 432 ? -1.444 13.641 7.176 1 85.06 432 PRO B C 1
ATOM 6996 O O . PRO B 1 432 ? -0.758 13.82 6.168 1 85.06 432 PRO B O 1
ATOM 6999 N N . VAL B 1 433 ? -2.568 13.086 7.176 1 77.44 433 VAL B N 1
ATOM 7000 C CA . VAL B 1 433 ? -3.234 12.578 5.977 1 77.44 433 VAL B CA 1
ATOM 7001 C C . VAL B 1 433 ? -4.594 13.258 5.82 1 77.44 433 VAL B C 1
ATOM 7003 O O . VAL B 1 433 ? -5.09 13.898 6.754 1 77.44 433 VAL B O 1
ATOM 7006 N N . PRO B 1 434 ? -5.113 13.172 4.605 1 78.19 434 PRO B N 1
ATOM 7007 C CA . PRO B 1 434 ? -6.402 13.836 4.395 1 78.19 434 PRO B CA 1
ATOM 7008 C C . PRO B 1 434 ? -7.469 13.383 5.391 1 78.19 434 PRO B C 1
ATOM 7010 O O . PRO B 1 434 ? -7.59 12.188 5.668 1 78.19 434 PRO B O 1
ATOM 7013 N N . SER B 1 435 ? -8.133 14.305 5.98 1 76.06 435 SER B N 1
ATOM 7014 C CA . SER B 1 435 ? -9.266 14.102 6.875 1 76.06 435 SER B CA 1
ATOM 7015 C C . SER B 1 435 ? -8.836 13.43 8.172 1 76.06 435 SER B C 1
ATOM 7017 O O . SER B 1 435 ? -9.664 12.852 8.883 1 76.06 435 SER B O 1
ATOM 7019 N N . GLY B 1 436 ? -7.598 13.492 8.422 1 75.06 436 GLY B N 1
ATOM 7020 C CA . GLY B 1 436 ? -7.086 12.875 9.641 1 75.06 436 GLY B CA 1
ATOM 7021 C C . GLY B 1 436 ? -7.676 13.477 10.906 1 75.06 436 GLY B C 1
ATOM 7022 O O . GLY B 1 436 ? -7.902 12.766 11.883 1 75.06 436 GLY B O 1
ATOM 7023 N N . ALA B 1 437 ? -7.898 14.703 10.898 1 83.44 437 ALA B N 1
ATOM 7024 C CA . ALA B 1 437 ? -8.391 15.406 12.078 1 83.44 437 ALA B CA 1
ATOM 7025 C C . ALA B 1 437 ? -9.867 15.117 12.312 1 83.44 437 ALA B C 1
ATOM 7027 O O . ALA B 1 437 ? -10.344 15.141 13.453 1 83.44 437 ALA B O 1
ATOM 7028 N N . LEU B 1 438 ? -10.578 14.836 11.273 1 78.94 438 LEU B N 1
ATOM 7029 C CA . LEU B 1 438 ? -12.016 14.641 11.359 1 78.94 438 LEU B CA 1
ATOM 7030 C C . LEU B 1 438 ? -12.352 13.484 12.289 1 78.94 438 LEU B C 1
ATOM 7032 O O . LEU B 1 438 ? -13.359 13.523 13 1 78.94 438 LEU B O 1
ATOM 7036 N N . VAL B 1 439 ? -11.508 12.539 12.367 1 71.69 439 VAL B N 1
ATOM 7037 C CA . VAL B 1 439 ? -11.773 11.32 13.133 1 71.69 439 VAL B CA 1
ATOM 7038 C C . VAL B 1 439 ? -11.766 11.641 14.625 1 71.69 439 VAL B C 1
ATOM 7040 O O . VAL B 1 439 ? -12.391 10.93 15.422 1 71.69 439 VAL B O 1
ATOM 7043 N N . LEU B 1 440 ? -11.18 12.711 15 1 77.38 440 LEU B N 1
ATOM 7044 C CA . LEU B 1 440 ? -11.023 13.016 16.422 1 77.38 440 LEU B CA 1
ATOM 7045 C C . LEU B 1 440 ? -12.117 13.953 16.906 1 77.38 440 LEU B C 1
ATOM 7047 O O . LEU B 1 440 ? -12.273 14.172 18.109 1 77.38 440 LEU B O 1
ATOM 7051 N N . VAL B 1 441 ? -12.93 14.414 16 1 82.94 441 VAL B N 1
ATOM 7052 C CA . VAL B 1 441 ? -13.906 15.445 16.359 1 82.94 441 VAL B CA 1
ATOM 7053 C C . VAL B 1 441 ? -14.977 14.844 17.266 1 82.94 441 VAL B C 1
ATOM 7055 O O . VAL B 1 441 ? -15.266 15.383 18.344 1 82.94 441 VAL B O 1
ATOM 7058 N N . LEU B 1 442 ? -15.547 13.734 16.891 1 76.25 442 LEU B N 1
ATOM 7059 C CA . LEU B 1 442 ? -16.641 13.156 17.656 1 76.25 442 LEU B CA 1
ATOM 7060 C C . LEU B 1 442 ? -16.172 12.695 19.031 1 76.25 442 LEU B C 1
ATOM 7062 O O . LEU B 1 442 ? -16.828 12.953 20.047 1 76.25 442 LEU B O 1
ATOM 7066 N N . PRO B 1 443 ? -15.047 12.008 19.109 1 74.62 443 PRO B N 1
ATOM 7067 C CA . PRO B 1 443 ? -14.531 11.68 20.453 1 74.62 443 PRO B CA 1
ATOM 7068 C C . PRO B 1 443 ? -14.352 12.914 21.328 1 74.62 443 PRO B C 1
ATOM 7070 O O . PRO B 1 443 ? -14.609 12.859 22.531 1 74.62 443 PRO B O 1
ATOM 7073 N N . MET B 1 444 ? -13.945 14.008 20.766 1 83.25 444 MET B N 1
ATOM 7074 C CA . MET B 1 444 ? -13.766 15.242 21.531 1 83.25 444 MET B CA 1
ATOM 7075 C C . MET B 1 444 ? -15.109 15.797 21.969 1 83.25 444 MET B C 1
ATOM 7077 O O . MET B 1 444 ? -15.242 16.281 23.109 1 83.25 444 MET B O 1
ATOM 7081 N N . VAL B 1 445 ? -16.109 15.734 21.109 1 84.81 445 VAL B N 1
ATOM 7082 C CA . VAL B 1 445 ? -17.453 16.156 21.469 1 84.81 445 VAL B CA 1
ATOM 7083 C C . VAL B 1 445 ? -17.969 15.32 22.656 1 84.81 445 VAL B C 1
ATOM 7085 O O . VAL B 1 445 ? -18.531 15.859 23.609 1 84.81 445 VAL B O 1
ATOM 7088 N N . ASN B 1 446 ? -17.703 14.062 22.5 1 78.38 446 ASN B N 1
ATOM 7089 C CA . ASN B 1 446 ? -18.141 13.156 23.562 1 78.38 446 ASN B CA 1
ATOM 7090 C C . ASN B 1 446 ? -17.438 13.43 24.875 1 78.38 446 ASN B C 1
ATOM 7092 O O . ASN B 1 446 ? -18.016 13.258 25.953 1 78.38 446 ASN B O 1
ATOM 7096 N N . THR B 1 447 ? -16.266 13.789 24.781 1 79 447 THR B N 1
ATOM 7097 C CA . THR B 1 447 ? -15.5 14.117 25.984 1 79 447 THR B CA 1
ATOM 7098 C C . THR B 1 447 ? -16.062 15.375 26.656 1 79 447 THR B C 1
ATOM 7100 O O . THR B 1 447 ? -16.109 15.461 27.875 1 79 447 THR B O 1
ATOM 7103 N N . VAL B 1 448 ? -16.531 16.266 25.859 1 83.94 448 VAL B N 1
ATOM 7104 C CA . VAL B 1 448 ? -17.016 17.547 26.375 1 83.94 448 VAL B CA 1
ATOM 7105 C C . VAL B 1 448 ? -18.469 17.391 26.844 1 83.94 448 VAL B C 1
ATOM 7107 O O . VAL B 1 448 ? -18.844 17.922 27.891 1 83.94 448 VAL B O 1
ATOM 7110 N N . CYS B 1 449 ? -19.297 16.656 26.031 1 82 449 CYS B N 1
ATOM 7111 C CA . CYS B 1 449 ? -20.734 16.609 26.266 1 82 449 CYS B CA 1
ATOM 7112 C C . CYS B 1 449 ? -21.156 15.289 26.875 1 82 449 CYS B C 1
ATOM 7114 O O . CYS B 1 449 ? -22.25 15.172 27.422 1 82 449 CYS B O 1
ATOM 7116 N N . GLY B 1 450 ? -20.438 14.383 26.844 1 69.25 450 GLY B N 1
ATOM 7117 C CA . GLY B 1 450 ? -20.891 13.031 27.156 1 69.25 450 GLY B CA 1
ATOM 7118 C C . GLY B 1 450 ? -21.375 12.273 25.938 1 69.25 450 GLY B C 1
ATOM 7119 O O . GLY B 1 450 ? -21.141 12.695 24.797 1 69.25 450 GLY B O 1
ATOM 7120 N N . ASP B 1 451 ? -21.906 11.062 26.125 1 60.56 451 ASP B N 1
ATOM 7121 C CA . ASP B 1 451 ? -22.328 10.234 25 1 60.56 451 ASP B CA 1
ATOM 7122 C C . ASP B 1 451 ? -23.531 10.852 24.281 1 60.56 451 ASP B C 1
ATOM 7124 O O . ASP B 1 451 ? -24.641 10.883 24.812 1 60.56 451 ASP B O 1
ATOM 7128 N N . THR B 1 452 ? -23.281 11.523 23.141 1 60.94 452 THR B N 1
ATOM 7129 C CA . THR B 1 452 ? -24.281 12.242 22.359 1 60.94 452 THR B CA 1
ATOM 7130 C C . THR B 1 452 ? -24.328 11.727 20.922 1 60.94 452 THR B C 1
ATOM 7132 O O . THR B 1 452 ? -24.609 12.484 20 1 60.94 452 THR B O 1
ATOM 7135 N N . SER B 1 453 ? -23.969 10.461 20.703 1 58.34 453 SER B N 1
ATOM 7136 C CA . SER B 1 453 ? -23.734 9.945 19.359 1 58.34 453 SER B CA 1
ATOM 7137 C C . SER B 1 453 ? -24.969 10.117 18.469 1 58.34 453 SER B C 1
ATOM 7139 O O . SER B 1 453 ? -24.859 10.586 17.328 1 58.34 453 SER B O 1
ATOM 7141 N N . SER B 1 454 ? -26.125 9.859 18.938 1 57.94 454 SER B N 1
ATOM 7142 C CA . SER B 1 454 ? -27.328 9.922 18.109 1 57.94 454 SER B CA 1
ATOM 7143 C C . SER B 1 454 ? -27.703 11.359 17.797 1 57.94 454 SER B C 1
ATOM 7145 O O . SER B 1 454 ? -28.156 11.664 16.688 1 57.94 454 SER B O 1
ATOM 7147 N N . THR B 1 455 ? -27.359 12.195 18.672 1 65.88 455 THR B N 1
ATOM 7148 C CA . THR B 1 455 ? -27.812 13.578 18.547 1 65.88 455 THR B CA 1
ATOM 7149 C C . THR B 1 455 ? -26.859 14.375 17.656 1 65.88 455 THR B C 1
ATOM 7151 O O . THR B 1 455 ? -27.266 15.359 17.031 1 65.88 455 THR B O 1
ATOM 7154 N N . THR B 1 456 ? -25.672 13.898 17.578 1 78.56 456 THR B N 1
ATOM 7155 C CA . THR B 1 456 ? -24.672 14.711 16.906 1 78.56 456 THR B CA 1
ATOM 7156 C C . THR B 1 456 ? -24.453 14.234 15.469 1 78.56 456 THR B C 1
ATOM 7158 O O . THR B 1 456 ? -23.75 14.883 14.688 1 78.56 456 THR B O 1
ATOM 7161 N N . ALA B 1 457 ? -25.141 13.18 15.031 1 70.12 457 ALA B N 1
ATOM 7162 C CA . ALA B 1 457 ? -24.906 12.531 13.742 1 70.12 457 ALA B CA 1
ATOM 7163 C C . ALA B 1 457 ? -25.203 13.484 12.586 1 70.12 457 ALA B C 1
ATOM 7165 O O . ALA B 1 457 ? -24.453 13.555 11.617 1 70.12 457 ALA B O 1
ATOM 7166 N N . VAL B 1 458 ? -26.297 14.211 12.711 1 72.19 458 VAL B N 1
ATOM 7167 C CA . VAL B 1 458 ? -26.719 15.094 11.625 1 72.19 458 VAL B CA 1
ATOM 7168 C C . VAL B 1 458 ? -25.719 16.234 11.469 1 72.19 458 VAL B C 1
ATOM 7170 O O . VAL B 1 458 ? -25.25 16.5 10.359 1 72.19 458 VAL B O 1
ATOM 7173 N N . ALA B 1 459 ? -25.438 16.875 12.547 1 81 459 ALA B N 1
ATOM 7174 C CA . ALA B 1 459 ? -24.469 17.969 12.508 1 81 459 ALA B CA 1
ATOM 7175 C C . ALA B 1 459 ? -23.109 17.484 11.984 1 81 459 ALA B C 1
ATOM 7177 O O . ALA B 1 459 ? -22.484 18.172 11.18 1 81 459 ALA B O 1
ATOM 7178 N N . PHE B 1 460 ? -22.734 16.328 12.398 1 81.31 460 PHE B N 1
ATOM 7179 C CA . PHE B 1 460 ? -21.453 15.781 11.977 1 81.31 460 PHE B CA 1
ATOM 7180 C C . PHE B 1 460 ? -21.453 15.461 10.484 1 81.31 460 PHE B C 1
ATOM 7182 O O . PHE B 1 460 ? -20.438 15.617 9.812 1 81.31 460 PHE B O 1
ATOM 7189 N N . SER B 1 461 ? -22.609 15.008 9.992 1 75.25 461 SER B N 1
ATOM 7190 C CA . SER B 1 461 ? -22.688 14.688 8.578 1 75.25 461 SER B CA 1
ATOM 7191 C C . SER B 1 461 ? -22.453 15.93 7.715 1 75.25 461 SER B C 1
ATOM 7193 O O . SER B 1 461 ? -21.859 15.836 6.641 1 75.25 461 SER B O 1
ATOM 7195 N N . TYR B 1 462 ? -22.891 17.047 8.141 1 78.06 462 TYR B N 1
ATOM 7196 C CA . TYR B 1 462 ? -22.641 18.281 7.406 1 78.06 462 TYR B CA 1
ATOM 7197 C C . TYR B 1 462 ? -21.188 18.703 7.508 1 78.06 462 TYR B C 1
ATOM 7199 O O . TYR B 1 462 ? -20.609 19.234 6.551 1 78.06 462 TYR B O 1
ATOM 7207 N N . LEU B 1 463 ? -20.594 18.469 8.672 1 83.12 463 LEU B N 1
ATOM 7208 C CA . LEU B 1 463 ? -19.172 18.719 8.828 1 83.12 463 LEU B CA 1
ATOM 7209 C C . LEU B 1 463 ? -18.359 17.828 7.895 1 83.12 463 LEU B C 1
ATOM 7211 O O . LEU B 1 463 ? -17.406 18.281 7.266 1 83.12 463 LEU B O 1
ATOM 7215 N N . LEU B 1 464 ? -18.75 16.641 7.832 1 76.31 464 LEU B N 1
ATOM 7216 C CA . LEU B 1 464 ? -18.094 15.664 6.965 1 76.31 464 LEU B CA 1
ATOM 7217 C C . LEU B 1 464 ? -18.172 16.094 5.508 1 76.31 464 LEU B C 1
ATOM 7219 O O . LEU B 1 464 ? -17.188 15.977 4.77 1 76.31 464 LEU B O 1
ATOM 7223 N N . ALA B 1 465 ? -19.266 16.578 5.137 1 72.31 465 ALA B N 1
ATOM 7224 C CA . ALA B 1 465 ? -19.484 17 3.754 1 72.31 465 ALA B CA 1
ATOM 7225 C C . ALA B 1 465 ? -18.562 18.141 3.361 1 72.31 465 ALA B C 1
ATOM 7227 O O . ALA B 1 465 ? -18.156 18.25 2.199 1 72.31 465 ALA B O 1
ATOM 7228 N N . MET B 1 466 ? -18.141 18.906 4.328 1 82 466 MET B N 1
ATOM 7229 C CA . MET B 1 466 ? -17.328 20.078 3.998 1 82 466 MET B CA 1
ATOM 7230 C C . MET B 1 466 ? -15.883 19.875 4.449 1 82 466 MET B C 1
ATOM 7232 O O . MET B 1 466 ? -15.047 20.766 4.289 1 82 466 MET B O 1
ATOM 7236 N N . ASP B 1 467 ? -15.617 18.781 4.941 1 83.38 467 ASP B N 1
ATOM 7237 C CA . ASP B 1 467 ? -14.273 18.547 5.457 1 83.38 467 ASP B CA 1
ATOM 7238 C C . ASP B 1 467 ? -13.234 18.656 4.348 1 83.38 467 ASP B C 1
ATOM 7240 O O . ASP B 1 467 ? -12.094 19.078 4.594 1 83.38 467 ASP B O 1
ATOM 7244 N N . PHE B 1 468 ? -13.719 18.344 3.178 1 77.5 468 PHE B N 1
ATOM 7245 C CA . PHE B 1 468 ? -12.82 18.422 2.033 1 77.5 468 PHE B CA 1
ATOM 7246 C C . PHE B 1 468 ? -12.266 19.828 1.882 1 77.5 468 PHE B C 1
ATOM 7248 O O . PHE B 1 468 ? -11.078 20.016 1.589 1 77.5 468 PHE B O 1
ATOM 7255 N N . VAL B 1 469 ? -13 20.797 2.084 1 83.38 469 VAL B N 1
ATOM 7256 C CA . VAL B 1 469 ? -12.586 22.188 1.937 1 83.38 469 VAL B CA 1
ATOM 7257 C C . VAL B 1 469 ? -11.781 22.625 3.154 1 83.38 469 VAL B C 1
ATOM 7259 O O . VAL B 1 469 ? -10.703 23.203 3.016 1 83.38 469 VAL B O 1
ATOM 7262 N N . VAL B 1 470 ? -12.258 22.281 4.281 1 91.75 470 VAL B N 1
ATOM 7263 C CA . VAL B 1 470 ? -11.648 22.719 5.539 1 91.75 470 VAL B CA 1
ATOM 7264 C C . VAL B 1 470 ? -10.25 22.125 5.664 1 91.75 470 VAL B C 1
ATOM 7266 O O . VAL B 1 470 ? -9.312 22.828 6.078 1 91.75 470 VAL B O 1
ATOM 7269 N N . ASP B 1 471 ? -10.141 20.938 5.27 1 90.88 471 ASP B N 1
ATOM 7270 C CA . ASP B 1 471 ? -8.867 20.219 5.395 1 90.88 471 ASP B CA 1
ATOM 7271 C C . ASP B 1 471 ? -7.781 20.891 4.555 1 90.88 471 ASP B C 1
ATOM 7273 O O . ASP B 1 471 ? -6.617 20.938 4.957 1 90.88 471 ASP B O 1
ATOM 7277 N N . ARG B 1 472 ? -8.109 21.328 3.436 1 90.94 472 ARG B N 1
ATOM 7278 C CA . ARG B 1 472 ? -7.148 21.938 2.521 1 90.94 472 ARG B CA 1
ATOM 7279 C C . ARG B 1 472 ? -6.586 23.234 3.104 1 90.94 472 ARG B C 1
ATOM 7281 O O . ARG B 1 472 ? -5.379 23.469 3.035 1 90.94 472 ARG B O 1
ATOM 7288 N N . PHE B 1 473 ? -7.383 23.969 3.73 1 94.88 473 PHE B N 1
ATOM 7289 C CA . PHE B 1 473 ? -6.91 25.203 4.352 1 94.88 473 PHE B CA 1
ATOM 7290 C C . PHE B 1 473 ? -6.102 24.906 5.605 1 94.88 473 PHE B C 1
ATOM 7292 O O . PHE B 1 473 ? -5.129 25.594 5.906 1 94.88 473 PHE B O 1
ATOM 7299 N N . ARG B 1 474 ? -6.473 23.875 6.359 1 96.44 474 ARG B N 1
ATOM 7300 C CA . ARG B 1 474 ? -5.684 23.438 7.508 1 96.44 474 ARG B CA 1
ATOM 7301 C C . ARG B 1 474 ? -4.262 23.078 7.09 1 96.44 474 ARG B C 1
ATOM 7303 O O . ARG B 1 474 ? -3.295 23.516 7.719 1 96.44 474 ARG B O 1
ATOM 7310 N N . THR B 1 475 ? -4.227 22.312 6.02 1 94.81 475 THR B N 1
ATOM 7311 C CA . THR B 1 475 ? -2.936 21.812 5.562 1 94.81 475 THR B CA 1
ATOM 7312 C C . THR B 1 475 ? -2.047 22.953 5.074 1 94.81 475 THR B C 1
ATOM 7314 O O . THR B 1 475 ? -0.846 22.969 5.355 1 94.81 475 THR B O 1
ATOM 7317 N N . VAL B 1 476 ? -2.646 23.906 4.395 1 96.44 476 VAL B N 1
ATOM 7318 C CA . VAL B 1 476 ? -1.885 25.062 3.934 1 96.44 476 VAL B CA 1
ATOM 7319 C C . VAL B 1 476 ? -1.278 25.797 5.129 1 96.44 476 VAL B C 1
ATOM 7321 O O . VAL B 1 476 ? -0.095 26.141 5.117 1 96.44 476 VAL B O 1
ATOM 7324 N N . LEU B 1 477 ? -2.051 26 6.125 1 97.94 477 LEU B N 1
ATOM 7325 C CA . LEU B 1 477 ? -1.555 26.719 7.293 1 97.94 477 LEU B CA 1
ATOM 7326 C C . LEU B 1 477 ? -0.497 25.891 8.023 1 97.94 477 LEU B C 1
ATOM 7328 O O . LEU B 1 477 ? 0.468 26.453 8.555 1 97.94 477 LEU B O 1
ATOM 7332 N N . ASN B 1 478 ? -0.692 24.594 8.094 1 97.44 478 ASN B N 1
ATOM 7333 C CA . ASN B 1 478 ? 0.291 23.734 8.734 1 97.44 478 ASN B CA 1
ATOM 7334 C C . ASN B 1 478 ? 1.67 23.875 8.102 1 97.44 478 ASN B C 1
ATOM 7336 O O . ASN B 1 478 ? 2.66 24.109 8.797 1 97.44 478 ASN B O 1
ATOM 7340 N N . VAL B 1 479 ? 1.697 23.766 6.801 1 97.06 479 VAL B N 1
ATOM 7341 C CA . VAL B 1 479 ? 2.982 23.797 6.109 1 97.06 479 VAL B CA 1
ATOM 7342 C C . VAL B 1 479 ? 3.561 25.203 6.148 1 97.06 479 VAL B C 1
ATOM 7344 O O . VAL B 1 479 ? 4.781 25.375 6.219 1 97.06 479 VAL B O 1
ATOM 7347 N N . HIS B 1 480 ? 2.656 26.172 6.078 1 97.12 480 HIS B N 1
ATOM 7348 C CA . HIS B 1 480 ? 3.094 27.562 6.234 1 97.12 480 HIS B CA 1
ATOM 7349 C C . HIS B 1 480 ? 3.789 27.766 7.574 1 97.12 480 HIS B C 1
ATOM 7351 O O . HIS B 1 480 ? 4.855 28.391 7.637 1 97.12 480 HIS B O 1
ATOM 7357 N N . ALA B 1 481 ? 3.223 27.312 8.562 1 97.62 481 ALA B N 1
ATOM 7358 C CA . ALA B 1 481 ? 3.787 27.438 9.906 1 97.62 481 ALA B CA 1
ATOM 7359 C C . ALA B 1 481 ? 5.141 26.734 9.992 1 97.62 481 ALA B C 1
ATOM 7361 O O . ALA B 1 481 ? 6.062 27.234 10.648 1 97.62 481 ALA B O 1
ATOM 7362 N N . ASP B 1 482 ? 5.242 25.594 9.383 1 97.12 482 ASP B N 1
ATOM 7363 C CA . ASP B 1 482 ? 6.508 24.859 9.391 1 97.12 482 ASP B CA 1
ATOM 7364 C C . ASP B 1 482 ? 7.613 25.688 8.727 1 97.12 482 ASP B C 1
ATOM 7366 O O . ASP B 1 482 ? 8.742 25.719 9.219 1 97.12 482 ASP B O 1
ATOM 7370 N N . LEU B 1 483 ? 7.27 26.266 7.605 1 96.44 483 LEU B N 1
ATOM 7371 C CA . LEU B 1 483 ? 8.242 27.109 6.906 1 96.44 483 LEU B CA 1
ATOM 7372 C C . LEU B 1 483 ? 8.648 28.297 7.762 1 96.44 483 LEU B C 1
ATOM 7374 O O . LEU B 1 483 ? 9.828 28.641 7.836 1 96.44 483 LEU B O 1
ATOM 7378 N N . VAL B 1 484 ? 7.699 28.906 8.398 1 95.88 484 VAL B N 1
ATOM 7379 C CA . VAL B 1 484 ? 7.977 30.062 9.258 1 95.88 484 VAL B CA 1
ATOM 7380 C C . VAL B 1 484 ? 8.914 29.641 10.391 1 95.88 484 VAL B C 1
ATOM 7382 O O . VAL B 1 484 ? 9.922 30.297 10.641 1 95.88 484 VAL B O 1
ATOM 7385 N N . VAL B 1 485 ? 8.648 28.547 11.016 1 96.56 485 VAL B N 1
ATOM 7386 C CA . VAL B 1 485 ? 9.469 28.078 12.125 1 96.56 485 VAL B CA 1
ATOM 7387 C C . VAL B 1 485 ? 10.867 27.734 11.617 1 96.56 485 VAL B C 1
ATOM 7389 O O . VAL B 1 485 ? 11.867 28.031 12.289 1 96.56 485 VAL B O 1
ATOM 7392 N N . GLY B 1 486 ? 10.945 27.047 10.453 1 95.12 486 GLY B N 1
ATOM 7393 C CA . GLY B 1 486 ? 12.25 26.781 9.875 1 95.12 486 GLY B CA 1
ATOM 7394 C C . GLY B 1 486 ? 13.109 28.016 9.711 1 95.12 486 GLY B C 1
ATOM 7395 O O . GLY B 1 486 ? 14.297 28 10.031 1 95.12 486 GLY B O 1
ATOM 7396 N N . HIS B 1 487 ? 12.523 29.078 9.25 1 93.75 487 HIS B N 1
ATOM 7397 C CA . HIS B 1 487 ? 13.234 30.344 9.062 1 93.75 487 HIS B CA 1
ATOM 7398 C C . HIS B 1 487 ? 13.602 30.969 10.406 1 93.75 487 HIS B C 1
ATOM 7400 O O . HIS B 1 487 ? 14.68 31.547 10.547 1 93.75 487 HIS B O 1
ATOM 7406 N N . CYS B 1 488 ? 12.75 30.891 11.375 1 94.31 488 CYS B N 1
ATOM 7407 C CA . CYS B 1 488 ? 13.016 31.438 12.703 1 94.31 488 CYS B CA 1
ATOM 7408 C C . CYS B 1 488 ? 14.203 30.734 13.352 1 94.31 488 CYS B C 1
ATOM 7410 O O . CYS B 1 488 ? 15.109 31.391 13.867 1 94.31 488 CYS B O 1
ATOM 7412 N N . VAL B 1 489 ? 14.172 29.438 13.266 1 94.19 489 VAL B N 1
ATOM 7413 C CA . VAL B 1 489 ? 15.242 28.656 13.883 1 94.19 489 VAL B CA 1
ATOM 7414 C C . VAL B 1 489 ? 16.562 28.938 13.164 1 94.19 489 VAL B C 1
ATOM 7416 O O . VAL B 1 489 ? 17.625 29.031 13.797 1 94.19 489 VAL B O 1
ATOM 7419 N N . THR B 1 490 ? 16.469 29.031 11.883 1 91.81 490 THR B N 1
ATOM 7420 C CA . THR B 1 490 ? 17.656 29.375 11.109 1 91.81 490 THR B CA 1
ATOM 7421 C C . THR B 1 490 ? 18.203 30.734 11.531 1 91.81 490 THR B C 1
ATOM 7423 O O . THR B 1 490 ? 19.422 30.891 11.656 1 91.81 490 THR B O 1
ATOM 7426 N N . SER B 1 491 ? 17.359 31.656 11.719 1 90.56 491 SER B N 1
ATOM 7427 C CA . SER B 1 491 ? 17.766 33 12.117 1 90.56 491 SER B CA 1
ATOM 7428 C C . SER B 1 491 ? 18.469 33 13.469 1 90.56 491 SER B C 1
ATOM 7430 O O . SER B 1 491 ? 19.375 33.812 13.703 1 90.56 491 SER B O 1
ATOM 7432 N N . TRP B 1 492 ? 18.094 32.125 14.297 1 90.38 492 TRP B N 1
ATOM 7433 C CA . TRP B 1 492 ? 18.703 32.031 15.617 1 90.38 492 TRP B CA 1
ATOM 7434 C C . TRP B 1 492 ? 20.016 31.25 15.547 1 90.38 492 TRP B C 1
ATOM 7436 O O . TRP B 1 492 ? 20.828 31.297 16.469 1 90.38 492 TRP B O 1
ATOM 7446 N N . ASN B 1 493 ? 20.219 30.469 14.461 1 87.5 493 ASN B N 1
ATOM 7447 C CA . ASN B 1 493 ? 21.406 29.641 14.305 1 87.5 493 ASN B CA 1
ATOM 7448 C C . ASN B 1 493 ? 22.156 29.969 13.008 1 87.5 493 ASN B C 1
ATOM 7450 O O . ASN B 1 493 ? 22.422 29.078 12.195 1 87.5 493 ASN B O 1
ATOM 7454 N N . LYS B 1 494 ? 22.609 31.094 12.844 1 77.31 494 LYS B N 1
ATOM 7455 C CA . LYS B 1 494 ? 23.219 31.578 11.617 1 77.31 494 LYS B CA 1
ATOM 7456 C C . LYS B 1 494 ? 24.531 30.859 11.32 1 77.31 494 LYS B C 1
ATOM 7458 O O . LYS B 1 494 ? 24.953 30.781 10.164 1 77.31 494 LYS B O 1
ATOM 7463 N N . GLU B 1 495 ? 25.125 30.375 12.375 1 65.12 495 GLU B N 1
ATOM 7464 C CA . GLU B 1 495 ? 26.406 29.688 12.195 1 65.12 495 GLU B CA 1
ATOM 7465 C C . GLU B 1 495 ? 26.25 28.438 11.344 1 65.12 495 GLU B C 1
ATOM 7467 O O . GLU B 1 495 ? 27.203 27.984 10.703 1 65.12 495 GLU B O 1
ATOM 7472 N N . LEU B 1 496 ? 25.125 27.906 11.414 1 61.19 496 LEU B N 1
ATOM 7473 C CA . LEU B 1 496 ? 24.875 26.703 10.641 1 61.19 496 LEU B CA 1
ATOM 7474 C C . LEU B 1 496 ? 24.766 27.016 9.148 1 61.19 496 LEU B C 1
ATOM 7476 O O . LEU B 1 496 ? 24.969 26.141 8.305 1 61.19 496 LEU B O 1
ATOM 7480 N N . ILE B 1 497 ? 24.469 28.281 8.75 1 59.69 497 ILE B N 1
ATOM 7481 C CA . ILE B 1 497 ? 24.438 28.75 7.367 1 59.69 497 ILE B CA 1
ATOM 7482 C C . ILE B 1 497 ? 25.844 28.781 6.789 1 59.69 497 ILE B C 1
ATOM 7484 O O . ILE B 1 497 ? 26.062 28.375 5.648 1 59.69 497 ILE B O 1
ATOM 7488 N N . GLU B 1 498 ? 26.719 29.391 7.539 1 53.72 498 GLU B N 1
ATOM 7489 C CA . GLU B 1 498 ? 28.078 29.625 7.074 1 53.72 498 GLU B CA 1
ATOM 7490 C C . GLU B 1 498 ? 28.781 28.312 6.754 1 53.72 498 GLU B C 1
ATOM 7492 O O . GLU B 1 498 ? 29.594 28.234 5.824 1 53.72 498 GLU B O 1
ATOM 7497 N N . ARG B 1 499 ? 28.5 27.406 7.441 1 49.16 499 ARG B N 1
ATOM 7498 C CA . ARG B 1 499 ? 29.172 26.141 7.164 1 49.16 499 ARG B CA 1
ATOM 7499 C C . ARG B 1 499 ? 28.641 25.5 5.895 1 49.16 499 ARG B C 1
ATOM 7501 O O . ARG B 1 499 ? 29.359 24.797 5.191 1 49.16 499 ARG B O 1
ATOM 7508 N N . ASN B 1 500 ? 27.438 25.781 5.66 1 50.97 500 ASN B N 1
ATOM 7509 C CA . ASN B 1 500 ? 26.875 25.266 4.422 1 50.97 500 ASN B CA 1
ATOM 7510 C C . ASN B 1 500 ? 27.391 26.016 3.203 1 50.97 500 ASN B C 1
ATOM 7512 O O . ASN B 1 500 ? 27.562 25.438 2.135 1 50.97 500 ASN B O 1
ATOM 7516 N N . SER B 1 501 ? 27.656 27.375 3.355 1 45.75 501 SER B N 1
ATOM 7517 C CA . SER B 1 501 ? 28.266 28.188 2.312 1 45.75 501 SER B CA 1
ATOM 7518 C C . SER B 1 501 ? 29.734 27.844 2.109 1 45.75 501 SER B C 1
ATOM 7520 O O . SER B 1 501 ? 30.234 27.859 0.981 1 45.75 501 SER B O 1
ATOM 7522 N N . GLU B 1 502 ? 30.469 27.734 3.064 1 42.44 502 GLU B N 1
ATOM 7523 C CA . GLU B 1 502 ? 31.891 27.391 2.947 1 42.44 502 GLU B CA 1
ATOM 7524 C C . GLU B 1 502 ? 32.062 25.984 2.389 1 42.44 502 GLU B C 1
ATOM 7526 O O . GLU B 1 502 ? 33 25.734 1.605 1 42.44 502 GLU B O 1
ATOM 7531 N N . SER B 1 503 ? 31.312 25.234 2.785 1 40.09 503 SER B N 1
ATOM 7532 C CA . SER B 1 503 ? 31.406 23.891 2.223 1 40.09 503 SER B CA 1
ATOM 7533 C C . SER B 1 503 ? 30.969 23.859 0.761 1 40.09 503 SER B C 1
ATOM 7535 O O . SER B 1 503 ? 31.484 23.078 -0.034 1 40.09 503 SER B O 1
ATOM 7537 N N . ARG B 1 504 ? 30.312 24.828 0.422 1 40.38 504 ARG B N 1
ATOM 7538 C CA . ARG B 1 504 ? 29.938 25.078 -0.97 1 40.38 504 ARG B CA 1
ATOM 7539 C C . ARG B 1 504 ? 31.125 25.625 -1.76 1 40.38 504 ARG B C 1
ATOM 7541 O O . ARG B 1 504 ? 31.281 25.312 -2.943 1 40.38 504 ARG B O 1
ATOM 7548 N N . VAL B 1 505 ? 31.906 26.547 -1.269 1 35.25 505 VAL B N 1
ATOM 7549 C CA . VAL B 1 505 ? 33.062 27.188 -1.901 1 35.25 505 VAL B CA 1
ATOM 7550 C C . VAL B 1 505 ? 34.188 26.172 -2.039 1 35.25 505 VAL B C 1
ATOM 7552 O O . VAL B 1 505 ? 34.875 26.156 -3.059 1 35.25 505 VAL B O 1
ATOM 7555 N N . GLN B 1 506 ? 34.5 25.422 -1.172 1 36.22 506 GLN B N 1
ATOM 7556 C CA . GLN B 1 506 ? 35.656 24.547 -1.293 1 36.22 506 GLN B CA 1
ATOM 7557 C C . GLN B 1 506 ? 35.375 23.406 -2.275 1 36.22 506 GLN B C 1
ATOM 7559 O O . GLN B 1 506 ? 36.281 22.938 -2.951 1 36.22 506 GLN B O 1
ATOM 7564 N N . ASP B 1 507 ? 34.156 22.969 -2.338 1 33.38 507 ASP B N 1
ATOM 7565 C CA . ASP B 1 507 ? 33.875 21.938 -3.32 1 33.38 507 ASP B CA 1
ATOM 7566 C C . ASP B 1 507 ? 33.781 22.516 -4.73 1 33.38 507 ASP B C 1
ATOM 7568 O O . ASP B 1 507 ? 33.781 21.766 -5.715 1 33.38 507 ASP B O 1
ATOM 7572 N N . SER B 1 508 ? 33.562 23.75 -4.84 1 29.72 508 SER B N 1
ATOM 7573 C CA . SER B 1 508 ? 33.656 24.406 -6.137 1 29.72 508 SER B CA 1
ATOM 7574 C C . SER B 1 508 ? 35.125 24.672 -6.516 1 29.72 508 SER B C 1
ATOM 7576 O O . SER B 1 508 ? 35.406 25.094 -7.637 1 29.72 508 SER B O 1
ATOM 7578 N N . VAL B 1 509 ? 36.031 24.547 -5.613 1 29.2 509 VAL B N 1
ATOM 7579 C CA . VAL B 1 509 ? 37.438 24.656 -6.051 1 29.2 509 VAL B CA 1
ATOM 7580 C C . VAL B 1 509 ? 37.969 23.281 -6.422 1 29.2 509 VAL B C 1
ATOM 7582 O O . VAL B 1 509 ? 37.75 22.312 -5.695 1 29.2 509 VAL B O 1
#

Organism: NCBI:txid74557

Radius of gyration: 30.68 Å; Cα contacts (8 Å, |Δi|>4): 1542; chains: 2; bounding box: 88×87×68 Å

Foldseek 3Di:
DDDPPPPPPPPVPPPDPLPLCVCVVVVPDPPVPPPCRDLLNLLVVLQVLLQVLQQVLQQVVHDLVVLCVLLVLLVVLLVLLLVLLLLLLLLLLLLLLLVCVVVVCNVVLVVLLVVLLLVLLLVLLVLLQVLCVVCLVVAAAADPDPPPCLPLCQLVLFPADDQFRQDLDQLRQGHRHGCVVVPPPPPRPRVPCVPPPDPVQCDPVNLLCRLPVSLQDDPDQVVCSVSVSLNVSSSVSNVVSVVQVVDPDDPVVVNVVSSVSSSVSSVSLSVSCVCQSSSLSSNSSSLSSNHNCPPSLCVRCVSLCVSLVVSLCCSLCPVLVVLLCVQQVVQDVDRDDCVLCSSLLSSLLRFLFLSSSLSVLLVSLVVSQQDNSLSSNLSSLLSQQRQSSQLSVQSSLLSSLCSNLVNNVLDDPVLSVSSSSSSNSLSNSFHRHQCSSLVCNVSSNCNSRNPPVVSRSSSSSSVVSCSSNSSSSSRSSSSSSSSSSSSSSCSVVVVSSVVVVVVVVVVVD/DDDPDPPPPCPVPLVDPCPLCVCVVVVPDCPVPDPCPDLLNLLVVLQVLLQVLQQVLQQVVHDLVVLCVLLVLLVVLLVLLLVLLLVLLLLLLLLLLLVCVVVVCNVVLVVLLVVLLLVLLLVLLVLLLVLCVVLLVVAAAADPDPPWCLVLCQQVLADQDSQFHQDQDPLRQGARGGVVVCVVPPPPVPCPVVVPPDLPLCDPVNLLCRLPVSLQDDPDQVVCSVRVSLNVSSSVSSVVSVVQVVDPDDPVVVNVVSVVSSSVSSVSLSVSCVCQSSSLSSNSSSLSSNNNCPPSLCVRCVSLCVSLVVSLVCSLCPVLVVLLCVQQVVQDVDRDDCVLCSSLLSSLLRFLFLSSSLSVLLVSLVVSQQDNSLSSNLSSLLSQQRQSSQLSNQSSLLSSLCSNLVNNVLDDPVLSVSSSSSSNSLSNSFHRHQCSSLSCNVSSNCNSRNPCCVSSSSSSSSVVSCSSNSSSSSRSSSSSSSSSSSSSSCSVVVVSSVVVVVSVVVVVD